Protein AF-0000000080886662 (afdb_homodimer)

Sequence (832 aa):
MSLRLRLSKASSRVREAFLQALYCAVRSNPASTLIPTGPFESRGVAELAFAAQYEDPASRSIADNLVYLQTLIFLILEADNRGPAAIKGQFGPPRALWLGAAIGLAYNLRLHHGNAGARPSEGDHDDSDEKLGRRAWWTLVVLDRWNAVSTSSPLHIPDSSVVLLQEDQALLGTAAYHITRLSMILGHLAESLTSSDQAASTHAGGAYVSRLLRGELERFRESVDSVLNSLNLVHIAYWHVKLLFLRLNDATEPGQLIGPVTHIATILNSVQTPVTPLSYHFVALAILTLVDLLDYGETRIDAEKGIMLIAEALEARRGVSSREDSAGWDRTIKDFISRRTGQARTNSGATTAAGKHPLPHGNLAHLAELAVGESAGGPGASGMSSEARYPVIDTQKLQNFNETDAAVNLCRVVDKMSLRLRLSKASSRVREAFLQALYCAVRSNPASTLIPTGPFESRGVAELAFAAQYEDPASRSIADNLVYLQTLIFLILEADNRGPAAIKGQFGPPRALWLGAAIGLAYNLRLHHGNAGARPSEGDHDDSDEKLGRRAWWTLVVLDRWNAVSTSSPLHIPDSSVVLLQEDQALLGTAAYHITRLSMILGHLAESLTSSDQAASTHAGGAYVSRLLRGELERFRESVDSVLNSLNLVHIAYWHVKLLFLRLNDATEPGQLIGPVTHIATILNSVQTPVTPLSYHFVALAILTLVDLLDYGETRIDAEKGIMLIAEALEARRGVSSREDSAGWDRTIKDFISRRTGQARTNSGATTAAGKHPLPHGNLAHLAELAVGESAGGPGASGMSSEARYPVIDTQKLQNFNETDAAVNLCRVVDK

Secondary structure (DSSP, 8-state):
--HHHHHHHS-HHHHHHHHHHHHHHHHHSTT--SPPPPTTHHHHHHHHHHHHHTS-GGG--HHHHHHHHHHHHHHHHHHHHH-HHHHTTTTSS-HHHHHHHHHHHHHHTTGGGTTSSS---TT--TT-HHHHHHHHHHHHHHHHHHHHHHHT---SS-GGG----THHHHHH-HHHHHHHHHHHHHHHHHHHHH---HHHHSHHHHHHHHHHHHHHHHHHHHHHTTTTTT-HHHHHHHHHHHHHHHHH-TT--HHHHHHHHHHHHHHHT-TTS---TTHHHHHHHHHHHHHHHTTSTTTHHHHHHHHHHHHHHHHHH--TT----TTSHHHHHHHHHHHHHHHHHHHTSS-------------HHHHHHHHHSS--------------------TTGGGGGSSS-HHHHHHHHHH-/--HHHHHHHS-HHHHHHHHHHHHHHHHHSTT--SPPPPTTHHHHHHHHHHHHHTS-GGG--HHHHHHHHHHHHHHHHHHHHH-HHHHTTSSSS-HHHHHHHHHHHHHHTTGGGTTSSS---TT--TT-HHHHHHHHHHHHHHHHHHHHHHHT---SS-GGG----THHHHHH-HHHHHHHHHHHHHHHHHHHHH---HHHHSHHHHHHHHHHHHHHHHHHHHHHTTTTTT-HHHHHHHHHHHHHHHHH-TT--HHHHHHHHHHHHHHHT-TTS---TTHHHHHHHHHHHHHHHTTSTTTHHHHHHHHHHHHHHHHHH--TT----TTSHHHHHHHHHHHHHHHHHHHTSS-------------HHHHHHHHT-S--------------------TTGGGGGSSS-HHHHHHHHHH-

Foldseek 3Di:
DPPVVLLVLEDPLLSVLLVQLQVQLLQLAQLHQDAHDDLQSCVVSVVSLVVSVPPDPVPCDLSSLLSSLNSLLSVLSNLLSFALCSCPQVNHDHSVVSLLVSVVSLVVSVLLVQVVPPPCPPVNALADSNLLSVLSVLSSLLSQLLVLQQQLHAGPDDLVSHDDDPVVCVLLPPLSSLSSLLSSLSNLVSCLSNPPPVCSVDPVNVVVSLVVSVVSLVVSCVVCVVCLVVRLSSVLSSLLSVLLSLLPDQPHDLVVNLVSLLSNLVSLLDPPDDRASCNLVSLLSSLLSLLLSCLPPVCNVSSVVSVVSSVNSVVVSRHPNVPPPVQGSVNLSVVVNCVSVVVCVVCVVPPPDSDPDRSPSDRSVNSSDVSPDDPPDDDPPPDPDDDPDPPPPPPVCVVVVQDDRRVVSSVVSSRD/DDPVVLLVPEDPLLSVLLVQLQVQLLQLAQLHQDAHDDLQSCVVSVVSLVVSCPPDPVPCDLSSLLSSLNSLLSVLNNLLSFALCSCVQVNHDHSVVSLLVSVVSLVVSVLLVQVVPPPCPPVNPLADSNLLSVLSVLSSLLSQLLVLQQQLHAGPDDLVSDDDDPVVCVLLPPLSSLSSLLSSLSNLVSCLSNPPPVCSVDPVNVVVSLVVSVVSLVVSCVVCVVCLVVRLNSVLSSLLSVLLSLLPDQPHDLVVNLVSLQSNLVSLLDPPDDRASCNLVSLLSSLLSLLLSCLPPVCNVSSVVSVVSSVNSVVVSRHPNVPDPPQGSVNLSVQVNCVSVVVCVVCVVPPPDSPPDRSPSDRSVNSSDSSPDDPPDDDPPPDPDDDPDPPPPPPVVVVVVQDDRRVVSSVVSSVD

Structure (mmCIF, N/CA/C/O backbone):
data_AF-0000000080886662-model_v1
#
loop_
_entity.id
_entity.type
_entity.pdbx_description
1 polymer 'Glucose-responsive transcription factor'
#
loop_
_atom_site.group_PDB
_atom_site.id
_atom_site.type_symbol
_atom_site.label_atom_id
_atom_site.label_alt_id
_atom_site.label_comp_id
_atom_site.label_asym_id
_atom_site.label_entity_id
_atom_site.label_seq_id
_atom_site.pdbx_PDB_ins_code
_atom_site.Cartn_x
_atom_site.Cartn_y
_atom_site.Cartn_z
_atom_site.occupancy
_atom_site.B_iso_or_equiv
_atom_site.auth_seq_id
_atom_site.auth_comp_id
_atom_site.auth_asym_id
_atom_site.auth_atom_id
_atom_site.pdbx_PDB_model_num
ATOM 1 N N . MET A 1 1 ? -27.516 -0.696 12.5 1 42.09 1 MET A N 1
ATOM 2 C CA . MET A 1 1 ? -26.938 -1.447 13.617 1 42.09 1 MET A CA 1
ATOM 3 C C . MET A 1 1 ? -25.828 -0.656 14.289 1 42.09 1 MET A C 1
ATOM 5 O O . MET A 1 1 ? -24.969 -0.079 13.617 1 42.09 1 MET A O 1
ATOM 9 N N . SER A 1 2 ? -25.969 -0.266 15.516 1 56 2 SER A N 1
ATOM 10 C CA . SER A 1 2 ? -25.109 0.527 16.391 1 56 2 SER A CA 1
ATOM 11 C C . SER A 1 2 ? -23.719 -0.099 16.531 1 56 2 SER A C 1
ATOM 13 O O . SER A 1 2 ? -23.547 -1.291 16.266 1 56 2 SER A O 1
ATOM 15 N N . LEU A 1 3 ? -22.672 0.662 16.469 1 61.28 3 LEU A N 1
ATOM 16 C CA . LEU A 1 3 ? -21.312 0.214 16.781 1 61.28 3 LEU A CA 1
ATOM 17 C C . LEU A 1 3 ? -21.344 -0.86 17.875 1 61.28 3 LEU A C 1
ATOM 19 O O . LEU A 1 3 ? -20.609 -1.849 17.781 1 61.28 3 LEU A O 1
ATOM 23 N N . ARG A 1 4 ? -22.344 -0.716 18.672 1 60.12 4 ARG A N 1
ATOM 24 C CA . ARG A 1 4 ? -22.438 -1.641 19.797 1 60.12 4 ARG A CA 1
ATOM 25 C C . ARG A 1 4 ? -22.859 -3.029 19.328 1 60.12 4 ARG A C 1
ATOM 27 O O . ARG A 1 4 ? -22.328 -4.035 19.797 1 60.12 4 ARG A O 1
ATOM 34 N N . LEU A 1 5 ? -23.75 -2.971 18.5 1 63.56 5 LEU A N 1
ATOM 35 C CA . LEU A 1 5 ? -24.234 -4.254 18.016 1 63.56 5 LEU A CA 1
ATOM 36 C C . LEU A 1 5 ? -23.172 -4.969 17.203 1 63.56 5 LEU A C 1
ATOM 38 O O . LEU A 1 5 ? -23 -6.184 17.312 1 63.56 5 LEU A O 1
ATOM 42 N N . ARG A 1 6 ? -22.469 -4.227 16.578 1 68.94 6 ARG A N 1
ATOM 43 C CA . ARG A 1 6 ? -21.406 -4.805 15.75 1 68.94 6 ARG A CA 1
ATOM 44 C C . ARG A 1 6 ? -20.281 -5.375 16.609 1 68.94 6 ARG A C 1
ATOM 46 O O . ARG A 1 6 ? -19.766 -6.453 16.328 1 68.94 6 ARG A O 1
ATOM 53 N N . LEU A 1 7 ? -20 -4.668 17.625 1 73.81 7 LEU A N 1
ATOM 54 C CA . LEU A 1 7 ? -18.922 -5.098 18.516 1 73.81 7 LEU A CA 1
ATOM 55 C C . LEU A 1 7 ? -19.344 -6.328 19.312 1 73.81 7 LEU A C 1
ATOM 57 O O . LEU A 1 7 ? -18.5 -7.141 19.688 1 73.81 7 LEU A O 1
ATOM 61 N N . SER A 1 8 ? -20.672 -6.387 19.469 1 71.19 8 SER A N 1
ATOM 62 C CA . SER A 1 8 ? -21.156 -7.543 20.203 1 71.19 8 SER A CA 1
ATOM 63 C C . SER A 1 8 ? -21.031 -8.82 19.391 1 71.19 8 SER A C 1
ATOM 65 O O . SER A 1 8 ? -20.922 -9.914 19.938 1 71.19 8 SER A O 1
ATOM 67 N N . LYS A 1 9 ? -21.016 -8.641 18.078 1 71.5 9 LYS A N 1
ATOM 68 C CA . LYS A 1 9 ? -20.938 -9.805 17.203 1 71.5 9 LYS A CA 1
ATOM 69 C C . LYS A 1 9 ? -19.5 -10.164 16.891 1 71.5 9 LYS A C 1
ATOM 71 O O . LYS A 1 9 ? -19.219 -11.258 16.391 1 71.5 9 LYS A O 1
ATOM 76 N N . ALA A 1 10 ? -18.688 -9.266 17.25 1 76.12 10 ALA A N 1
ATOM 77 C CA . ALA A 1 10 ? -17.281 -9.484 16.938 1 76.12 10 ALA A CA 1
ATOM 78 C C . ALA A 1 10 ? -16.609 -10.375 17.984 1 76.12 10 ALA A C 1
ATOM 80 O O . ALA A 1 10 ? -17.094 -10.469 19.125 1 76.12 10 ALA A O 1
ATOM 81 N N . SER A 1 11 ? -15.633 -11.109 17.625 1 77.31 11 SER A N 1
ATOM 82 C CA . SER A 1 11 ? -14.852 -11.906 18.562 1 77.31 11 SER A CA 1
ATOM 83 C C . SER A 1 11 ? -14.273 -11.039 19.672 1 77.31 11 SER A C 1
ATOM 85 O O . SER A 1 11 ? -14.047 -9.844 19.484 1 77.31 11 SER A O 1
ATOM 87 N N . SER A 1 12 ? -14.141 -11.57 20.844 1 78 12 SER A N 1
ATOM 88 C CA . SER A 1 12 ? -13.727 -10.844 22.031 1 78 12 SER A CA 1
ATOM 89 C C . SER A 1 12 ? -12.383 -10.141 21.812 1 78 12 SER A C 1
ATOM 91 O O . SER A 1 12 ? -12.211 -8.992 22.203 1 78 12 SER A O 1
ATOM 93 N N . ARG A 1 13 ? -11.469 -10.836 21.188 1 78.56 13 ARG A N 1
ATOM 94 C CA . ARG A 1 13 ? -10.148 -10.242 21 1 78.56 13 ARG A CA 1
ATOM 95 C C . ARG A 1 13 ? -10.203 -9.078 20.016 1 78.56 13 ARG A C 1
ATOM 97 O O . ARG A 1 13 ? -9.547 -8.055 20.219 1 78.56 13 ARG A O 1
ATOM 104 N N . VAL A 1 14 ? -11.023 -9.25 19.031 1 81.19 14 VAL A N 1
ATOM 105 C CA . VAL A 1 14 ? -11.164 -8.188 18.031 1 81.19 14 VAL A CA 1
ATOM 106 C C . VAL A 1 14 ? -11.836 -6.977 18.656 1 81.19 14 VAL A C 1
ATOM 108 O O . VAL A 1 14 ? -11.422 -5.836 18.422 1 81.19 14 VAL A O 1
ATOM 111 N N . ARG A 1 15 ? -12.773 -7.273 19.469 1 82.88 15 ARG A N 1
ATOM 112 C CA . ARG A 1 15 ? -13.492 -6.203 20.156 1 82.88 15 ARG A CA 1
ATOM 113 C C . ARG A 1 15 ? -12.562 -5.441 21.109 1 82.88 15 ARG A C 1
ATOM 115 O O . ARG A 1 15 ? -12.594 -4.211 21.156 1 82.88 15 ARG A O 1
ATOM 122 N N . GLU A 1 16 ? -11.789 -6.172 21.781 1 83.75 16 GLU A N 1
ATOM 123 C CA . GLU A 1 16 ? -10.867 -5.547 22.734 1 83.75 16 GLU A CA 1
ATOM 124 C C . GLU A 1 16 ? -9.82 -4.711 22 1 83.75 16 GLU A C 1
ATOM 126 O O . GLU A 1 16 ? -9.492 -3.605 22.438 1 83.75 16 GLU A O 1
ATOM 131 N N . ALA A 1 17 ? -9.32 -5.27 20.969 1 84.12 17 ALA A N 1
ATOM 132 C CA . ALA A 1 17 ? -8.328 -4.527 20.188 1 84.12 17 ALA A CA 1
ATOM 133 C C . ALA A 1 17 ? -8.922 -3.23 19.656 1 84.12 17 ALA A C 1
ATOM 135 O O . ALA A 1 17 ? -8.273 -2.182 19.688 1 84.12 17 ALA A O 1
ATOM 136 N N . PHE A 1 18 ? -10.125 -3.344 19.219 1 86.5 18 PHE A N 1
ATOM 137 C CA . PHE A 1 18 ? -10.82 -2.184 18.672 1 86.5 18 PHE A CA 1
ATOM 138 C C . PHE A 1 18 ? -11.008 -1.107 19.734 1 86.5 18 PHE A C 1
ATOM 140 O O . PHE A 1 18 ? -10.703 0.064 19.484 1 86.5 18 PHE A O 1
ATOM 147 N N . LEU A 1 19 ? -11.469 -1.508 20.812 1 84 19 LEU A N 1
ATOM 148 C CA . LEU A 1 19 ? -11.758 -0.556 21.875 1 84 19 LEU A CA 1
ATOM 149 C C . LEU A 1 19 ? -10.484 0.1 22.375 1 84 19 LEU A C 1
ATOM 151 O O . LEU A 1 19 ? -10.445 1.311 22.609 1 84 19 LEU A O 1
ATOM 155 N N . GLN A 1 20 ? -9.477 -0.638 22.5 1 84.19 20 GLN A N 1
ATOM 156 C CA . GLN A 1 20 ? -8.211 -0.079 22.953 1 84.19 20 GLN A CA 1
ATOM 157 C C . GLN A 1 20 ? -7.617 0.872 21.922 1 84.19 20 GLN A C 1
ATOM 159 O O . GLN A 1 20 ? -7.035 1.899 22.266 1 84.19 20 GLN A O 1
ATOM 164 N N . ALA A 1 21 ? -7.758 0.47 20.688 1 86 21 ALA A N 1
ATOM 165 C CA . ALA A 1 21 ? -7.266 1.351 19.625 1 86 21 ALA A CA 1
ATOM 166 C C . ALA A 1 21 ? -8.039 2.666 19.609 1 86 21 ALA A C 1
ATOM 168 O O . ALA A 1 21 ? -7.449 3.738 19.453 1 86 21 ALA A O 1
ATOM 169 N N . LEU A 1 22 ? -9.305 2.508 19.75 1 83.75 22 LEU A N 1
ATOM 170 C CA . LEU A 1 22 ? -10.148 3.695 19.812 1 83.75 22 LEU A CA 1
ATOM 171 C C . LEU A 1 22 ? -9.758 4.582 20.984 1 83.75 22 LEU A C 1
ATOM 173 O O . LEU A 1 22 ? -9.641 5.801 20.828 1 83.75 22 LEU A O 1
ATOM 177 N N . TYR A 1 23 ? -9.523 3.949 22.047 1 81.38 23 TYR A N 1
ATOM 178 C CA . TYR A 1 23 ? -9.133 4.684 23.234 1 81.38 23 TYR A CA 1
ATOM 179 C C . TYR A 1 23 ? -7.805 5.398 23.031 1 81.38 23 TYR A C 1
ATOM 181 O O . TYR A 1 23 ? -7.664 6.57 23.391 1 81.38 23 TYR A O 1
ATOM 189 N N . CYS A 1 24 ? -6.875 4.75 22.484 1 81.38 24 CYS A N 1
ATOM 190 C CA . CYS A 1 24 ? -5.566 5.348 22.234 1 81.38 24 CYS A CA 1
ATOM 191 C C . CYS A 1 24 ? -5.668 6.504 21.25 1 81.38 24 CYS A C 1
ATOM 193 O O . CYS A 1 24 ? -5.02 7.535 21.422 1 81.38 24 CYS A O 1
ATOM 195 N N . ALA A 1 25 ? -6.465 6.32 20.266 1 81.75 25 ALA A N 1
ATOM 196 C CA . ALA A 1 25 ? -6.613 7.355 19.25 1 81.75 25 ALA A CA 1
ATOM 197 C C . ALA A 1 25 ? -7.281 8.602 19.828 1 81.75 25 ALA A C 1
ATOM 199 O O . ALA A 1 25 ? -6.863 9.727 19.531 1 81.75 25 ALA A O 1
ATOM 200 N N . VAL A 1 26 ? -8.25 8.383 20.641 1 78 26 VAL A N 1
ATOM 201 C CA . VAL A 1 26 ? -8.984 9.5 21.234 1 78 26 VAL A CA 1
ATOM 202 C C . VAL A 1 26 ? -8.109 10.219 22.25 1 78 26 VAL A C 1
ATOM 204 O O . VAL A 1 26 ? -8.031 11.453 22.25 1 78 26 VAL A O 1
ATOM 207 N N . ARG A 1 27 ? -7.398 9.469 22.984 1 77.12 27 ARG A N 1
ATOM 208 C CA . ARG A 1 27 ? -6.602 10.055 24.062 1 77.12 27 ARG A CA 1
ATOM 209 C C . ARG A 1 27 ? -5.336 10.703 23.516 1 77.12 27 ARG A C 1
ATOM 211 O O . ARG A 1 27 ? -4.742 11.57 24.156 1 77.12 27 ARG A O 1
ATOM 218 N N . SER A 1 28 ? -4.891 10.258 22.422 1 77.88 28 SER A N 1
ATOM 219 C CA . SER A 1 28 ? -3.707 10.859 21.828 1 77.88 28 SER A CA 1
ATOM 220 C C . SER A 1 28 ? -4.062 12.125 21.047 1 77.88 28 SER A C 1
ATOM 222 O O . SER A 1 28 ? -3.18 12.883 20.656 1 77.88 28 SER A O 1
ATOM 224 N N . ASN A 1 29 ? -5.352 12.328 20.859 1 73.38 29 ASN A N 1
ATOM 225 C CA . ASN A 1 29 ? -5.793 13.547 20.188 1 73.38 29 ASN A CA 1
ATOM 226 C C . ASN A 1 29 ? -5.555 14.781 21.047 1 73.38 29 ASN A C 1
ATOM 228 O O . ASN A 1 29 ? -5.973 14.828 22.203 1 73.38 29 ASN A O 1
ATOM 232 N N . PRO A 1 30 ? -4.914 15.719 20.578 1 68.69 30 PRO A N 1
ATOM 233 C CA . PRO A 1 30 ? -4.602 16.922 21.359 1 68.69 30 PRO A CA 1
ATOM 234 C C . PRO A 1 30 ? -5.855 17.641 21.844 1 68.69 30 PRO A C 1
ATOM 236 O O . PRO A 1 30 ? -5.801 18.391 22.828 1 68.69 30 PRO A O 1
ATOM 239 N N . ALA A 1 31 ? -6.926 17.484 21.094 1 66.12 31 ALA A N 1
ATOM 240 C CA . ALA A 1 31 ? -8.164 18.156 21.469 1 66.12 31 ALA A CA 1
ATOM 241 C C . ALA A 1 31 ? -8.875 17.422 22.594 1 66.12 31 ALA A C 1
ATOM 243 O O . ALA A 1 31 ? -9.844 17.922 23.156 1 66.12 31 ALA A O 1
ATOM 244 N N . SER A 1 32 ? -8.234 16.297 22.844 1 71.81 32 SER A N 1
ATOM 245 C CA . SER A 1 32 ? -8.898 15.5 23.859 1 71.81 32 SER A CA 1
ATOM 246 C C . SER A 1 32 ? -8.648 16.062 25.25 1 71.81 32 SER A C 1
ATOM 248 O O . SER A 1 32 ? -7.559 16.562 25.547 1 71.81 32 SER A O 1
ATOM 250 N N . THR A 1 33 ? -9.672 16.047 26.016 1 68.38 33 THR A N 1
ATOM 251 C CA . THR A 1 33 ? -9.578 16.484 27.406 1 68.38 33 THR A CA 1
ATOM 252 C C . THR A 1 33 ? -9.211 15.328 28.328 1 68.38 33 THR A C 1
ATOM 254 O O . THR A 1 33 ? -9.016 15.516 29.531 1 68.38 33 THR A O 1
ATOM 257 N N . LEU A 1 34 ? -9.039 14.219 27.719 1 70.25 34 LEU A N 1
ATOM 258 C CA . LEU A 1 34 ? -8.711 13.031 28.516 1 70.25 34 LEU A CA 1
ATOM 259 C C . LEU A 1 34 ? -7.207 12.93 28.734 1 70.25 34 LEU A C 1
ATOM 261 O O . LEU A 1 34 ? -6.422 13.539 28 1 70.25 34 LEU A O 1
ATOM 265 N N . ILE A 1 35 ? -6.809 12.211 29.781 1 69.56 35 ILE A N 1
ATOM 266 C CA . ILE A 1 35 ? -5.395 12.023 30.078 1 69.56 35 ILE A CA 1
ATOM 267 C C . ILE A 1 35 ? -4.703 11.289 28.938 1 69.56 35 ILE A C 1
ATOM 269 O O . ILE A 1 35 ? -5.16 10.227 28.516 1 69.56 35 ILE A O 1
ATOM 273 N N . PRO A 1 36 ? -3.725 11.906 28.453 1 71.75 36 PRO A N 1
ATOM 274 C CA . PRO A 1 36 ? -3.033 11.266 27.328 1 71.75 36 PRO A CA 1
ATOM 275 C C . PRO A 1 36 ? -2.359 9.953 27.719 1 71.75 36 PRO A C 1
ATOM 277 O O . PRO A 1 36 ? -1.962 9.781 28.875 1 71.75 36 PRO A O 1
ATOM 280 N N . THR A 1 37 ? -2.389 9.031 26.859 1 71.81 37 THR A N 1
ATOM 281 C CA . THR A 1 37 ? -1.709 7.754 27.062 1 71.81 37 THR A CA 1
ATOM 282 C C . THR A 1 37 ? -0.231 7.867 26.688 1 71.81 37 THR A C 1
ATOM 284 O O . THR A 1 37 ? 0.166 8.773 25.969 1 71.81 37 THR A O 1
ATOM 287 N N . GLY A 1 38 ? 0.606 7.008 27.328 1 71.44 38 GLY A N 1
ATOM 288 C CA . GLY A 1 38 ? 2.018 6.969 26.984 1 71.44 38 GLY A CA 1
ATOM 289 C C . GLY A 1 38 ? 2.271 6.516 25.562 1 71.44 38 GLY A C 1
ATOM 290 O O . GLY A 1 38 ? 1.379 5.969 24.906 1 71.44 38 GLY A O 1
ATOM 291 N N . PRO A 1 39 ? 3.418 6.828 25.141 1 66.19 39 PRO A N 1
ATOM 292 C CA . PRO A 1 39 ? 3.74 6.543 23.734 1 66.19 39 PRO A CA 1
ATOM 293 C C . PRO A 1 39 ? 3.736 5.051 23.422 1 66.19 39 PRO A C 1
ATOM 295 O O . PRO A 1 39 ? 3.566 4.66 22.266 1 66.19 39 PRO A O 1
ATOM 298 N N . PHE A 1 40 ? 3.793 4.223 24.453 1 68 40 PHE A N 1
ATOM 299 C CA . PHE A 1 40 ? 3.938 2.799 24.172 1 68 40 PHE A CA 1
ATOM 300 C C . PHE A 1 40 ? 2.627 2.062 24.422 1 68 40 PHE A C 1
ATOM 302 O O . PHE A 1 40 ? 2.557 0.841 24.266 1 68 40 PHE A O 1
ATOM 309 N N . GLU A 1 41 ? 1.625 2.904 24.703 1 73.25 41 GLU A N 1
ATOM 310 C CA . GLU A 1 41 ? 0.341 2.264 24.969 1 73.25 41 GLU A CA 1
ATOM 311 C C . GLU A 1 41 ? -0.2 1.567 23.734 1 73.25 41 GLU A C 1
ATOM 313 O O . GLU A 1 41 ? -0.973 0.612 23.828 1 73.25 41 GLU A O 1
ATOM 318 N N . SER A 1 42 ? 0.242 2.062 22.641 1 76.31 42 SER A N 1
ATOM 319 C CA . SER A 1 42 ? -0.228 1.47 21.391 1 76.31 42 SER A CA 1
ATOM 320 C C . SER A 1 42 ? 0.347 0.071 21.188 1 76.31 42 SER A C 1
ATOM 322 O O . SER A 1 42 ? -0.147 -0.697 20.359 1 76.31 42 SER A O 1
ATOM 324 N N . ARG A 1 43 ? 1.337 -0.263 21.953 1 78.69 43 ARG A N 1
ATOM 325 C CA . ARG A 1 43 ? 1.937 -1.59 21.859 1 78.69 43 ARG A CA 1
ATOM 326 C C . ARG A 1 43 ? 0.918 -2.676 22.188 1 78.69 43 ARG A C 1
ATOM 328 O O . ARG A 1 43 ? 0.78 -3.65 21.438 1 78.69 43 ARG A O 1
ATOM 335 N N . GLY A 1 44 ? 0.28 -2.461 23.297 1 77.12 44 GLY A N 1
ATOM 336 C CA . GLY A 1 44 ? -0.725 -3.434 23.688 1 77.12 44 GLY A CA 1
ATOM 337 C C . GLY A 1 44 ? -1.832 -3.598 22.656 1 77.12 44 GLY A C 1
ATOM 338 O O . GLY A 1 44 ? -2.301 -4.711 22.422 1 77.12 44 GLY A O 1
ATOM 339 N N . VAL A 1 45 ? -2.189 -2.535 22.094 1 80.12 45 VAL A N 1
ATOM 340 C CA . VAL A 1 45 ? -3.248 -2.553 21.094 1 80.12 45 VAL A CA 1
ATOM 341 C C . VAL A 1 45 ? -2.783 -3.336 19.859 1 80.12 45 VAL A C 1
ATOM 343 O O . VAL A 1 45 ? -3.521 -4.172 19.344 1 80.12 45 VAL A O 1
ATOM 346 N N . ALA A 1 46 ? -1.588 -3.012 19.406 1 80.06 46 ALA A N 1
ATOM 347 C CA . ALA A 1 46 ? -1.03 -3.676 18.234 1 80.06 46 ALA A CA 1
ATOM 348 C C . ALA A 1 46 ? -0.915 -5.18 18.453 1 80.06 46 ALA A C 1
ATOM 350 O O . ALA A 1 46 ? -1.254 -5.973 17.578 1 80.06 46 ALA A O 1
ATOM 351 N N . GLU A 1 47 ? -0.499 -5.516 19.609 1 79.81 47 GLU A N 1
ATOM 352 C CA . GLU A 1 47 ? -0.361 -6.93 19.938 1 79.81 47 GLU A CA 1
ATOM 353 C C . GLU A 1 47 ? -1.716 -7.633 19.938 1 79.81 47 GLU A C 1
ATOM 355 O O . GLU A 1 47 ? -1.847 -8.734 19.406 1 79.81 47 GLU A O 1
ATOM 360 N N . LEU A 1 48 ? -2.641 -6.992 20.484 1 78.19 48 LEU A N 1
ATOM 361 C CA . LEU A 1 48 ? -3.986 -7.559 20.531 1 78.19 48 LEU A CA 1
ATOM 362 C C . LEU A 1 48 ? -4.562 -7.68 19.125 1 78.19 48 LEU A C 1
ATOM 364 O O . LEU A 1 48 ? -5.223 -8.672 18.797 1 78.19 48 LEU A O 1
ATOM 368 N N . ALA A 1 49 ? -4.352 -6.66 18.391 1 78.12 49 ALA A N 1
ATOM 369 C CA . ALA A 1 49 ? -4.879 -6.648 17.031 1 78.12 49 ALA A CA 1
ATOM 370 C C . ALA A 1 49 ? -4.305 -7.793 16.203 1 78.12 49 ALA A C 1
ATOM 372 O O . ALA A 1 49 ? -5.039 -8.492 15.508 1 78.12 49 ALA A O 1
ATOM 373 N N . PHE A 1 50 ? -3.072 -8.008 16.312 1 76.69 50 PHE A N 1
ATOM 374 C CA . PHE A 1 50 ? -2.443 -9.055 15.508 1 76.69 50 PHE A CA 1
ATOM 375 C C . PHE A 1 50 ? -2.795 -10.43 16.047 1 76.69 50 PHE A C 1
ATOM 377 O O . PHE A 1 50 ? -2.99 -11.375 15.289 1 76.69 50 PHE A O 1
ATOM 384 N N . ALA A 1 51 ? -2.871 -10.516 17.344 1 75.06 51 ALA A N 1
ATOM 385 C CA . ALA A 1 51 ? -3.289 -11.773 17.938 1 75.06 51 ALA A CA 1
ATOM 386 C C . ALA A 1 51 ? -4.695 -12.164 17.484 1 75.06 51 ALA A C 1
ATOM 388 O O . ALA A 1 51 ? -4.984 -13.336 17.266 1 75.06 51 ALA A O 1
ATOM 389 N N . ALA A 1 52 ? -5.48 -11.18 17.344 1 75.31 52 ALA A N 1
ATOM 390 C CA . ALA A 1 52 ? -6.867 -11.406 16.938 1 75.31 52 ALA A CA 1
ATOM 391 C C . ALA A 1 52 ? -6.945 -11.977 15.531 1 75.31 52 ALA A C 1
ATOM 393 O O . ALA A 1 52 ? -7.879 -12.719 15.203 1 75.31 52 ALA A O 1
ATOM 394 N N . GLN A 1 53 ? -5.988 -11.695 14.742 1 74.69 53 GLN A N 1
ATOM 395 C CA . GLN A 1 53 ? -6.008 -12.164 13.359 1 74.69 53 GLN A CA 1
ATOM 396 C C . GLN A 1 53 ? -5.711 -13.656 13.281 1 74.69 53 GLN A C 1
ATOM 398 O O . GLN A 1 53 ? -5.988 -14.297 12.258 1 74.69 53 GLN A O 1
ATOM 403 N N . TYR A 1 54 ? -5.039 -14.18 14.25 1 74.5 54 TYR A N 1
ATOM 404 C CA . TYR A 1 54 ? -4.68 -15.594 14.227 1 74.5 54 TYR A CA 1
ATOM 405 C C . TYR A 1 54 ? -5.734 -16.438 14.945 1 74.5 54 TYR A C 1
ATOM 407 O O . TYR A 1 54 ? -5.602 -17.656 15.047 1 74.5 54 TYR A O 1
ATOM 415 N N . GLU A 1 55 ? -6.668 -15.727 15.422 1 69.75 55 GLU A N 1
ATOM 416 C CA . GLU A 1 55 ? -7.754 -16.5 16.016 1 69.75 55 GLU A CA 1
ATOM 417 C C . GLU A 1 55 ? -8.523 -17.266 14.953 1 69.75 55 GLU A C 1
ATOM 419 O O . GLU A 1 55 ? -8.398 -17 13.758 1 69.75 55 GLU A O 1
ATOM 424 N N . ASP A 1 56 ? -9.266 -18.234 15.211 1 57.59 56 ASP A N 1
ATOM 425 C CA . ASP A 1 56 ? -9.93 -19.234 14.367 1 57.59 56 ASP A CA 1
ATOM 426 C C . ASP A 1 56 ? -10.562 -18.578 13.141 1 57.59 56 ASP A C 1
ATOM 428 O O . ASP A 1 56 ? -11.484 -17.766 13.266 1 57.59 56 ASP A O 1
ATOM 432 N N . PRO A 1 57 ? -9.828 -18.703 11.914 1 54.41 57 PRO A N 1
ATOM 433 C CA . PRO A 1 57 ? -10.125 -18.156 10.586 1 54.41 57 PRO A CA 1
ATOM 434 C C . PRO A 1 57 ? -11.562 -18.422 10.148 1 54.41 57 PRO A C 1
ATOM 436 O O . PRO A 1 57 ? -12.141 -17.625 9.406 1 54.41 57 PRO A O 1
ATOM 439 N N . ALA A 1 58 ? -12.07 -19.797 10.406 1 49.56 58 ALA A N 1
ATOM 440 C CA . ALA A 1 58 ? -13.414 -20.125 9.953 1 49.56 58 ALA A CA 1
ATOM 441 C C . ALA A 1 58 ? -14.414 -19.031 10.312 1 49.56 58 ALA A C 1
ATOM 443 O O . ALA A 1 58 ? -15.445 -18.891 9.656 1 49.56 58 ALA A O 1
ATOM 444 N N . SER A 1 59 ? -14.07 -18.297 11.312 1 51.25 59 SER A N 1
ATOM 445 C CA . SER A 1 59 ? -15.086 -17.422 11.914 1 51.25 59 SER A CA 1
ATOM 446 C C . SER A 1 59 ? -14.906 -15.984 11.461 1 51.25 59 SER A C 1
ATOM 448 O O . SER A 1 59 ? -15.727 -15.117 11.789 1 51.25 59 SER A O 1
ATOM 450 N N . ARG A 1 60 ? -13.875 -15.789 10.547 1 65.75 60 ARG A N 1
ATOM 451 C CA . ARG A 1 60 ? -13.758 -14.336 10.406 1 65.75 60 ARG A CA 1
ATOM 452 C C . ARG A 1 60 ? -14.688 -13.82 9.312 1 65.75 60 ARG A C 1
ATOM 454 O O . ARG A 1 60 ? -14.406 -13.969 8.125 1 65.75 60 ARG A O 1
ATOM 461 N N . SER A 1 61 ? -15.828 -13.406 9.852 1 74.19 61 SER A N 1
ATOM 462 C CA . SER A 1 61 ? -16.844 -12.781 9.008 1 74.19 61 SER A CA 1
ATOM 463 C C . SER A 1 61 ? -16.344 -11.461 8.43 1 74.19 61 SER A C 1
ATOM 465 O O . SER A 1 61 ? -15.336 -10.922 8.875 1 74.19 61 SER A O 1
ATOM 467 N N . ILE A 1 62 ? -16.859 -11.094 7.453 1 78.06 62 ILE A N 1
ATOM 468 C CA . ILE A 1 62 ? -16.562 -9.797 6.848 1 78.06 62 ILE A CA 1
ATOM 469 C C . ILE A 1 62 ? -16.703 -8.695 7.898 1 78.06 62 ILE A C 1
ATOM 471 O O . ILE A 1 62 ? -15.914 -7.742 7.91 1 78.06 62 ILE A O 1
ATOM 475 N N . ALA A 1 63 ? -17.641 -8.891 8.812 1 79.56 63 ALA A N 1
ATOM 476 C CA . ALA A 1 63 ? -17.859 -7.922 9.883 1 79.56 63 ALA A CA 1
ATOM 477 C C . ALA A 1 63 ? -16.641 -7.828 10.805 1 79.56 63 ALA A C 1
ATOM 479 O O . ALA A 1 63 ? -16.234 -6.734 11.188 1 79.56 63 ALA A O 1
ATOM 480 N N . ASP A 1 64 ? -16.031 -8.938 11.078 1 82.25 64 ASP A N 1
ATOM 481 C CA . ASP A 1 64 ? -14.852 -8.953 11.938 1 82.25 64 ASP A CA 1
ATOM 482 C C . ASP A 1 64 ? -13.672 -8.266 11.25 1 82.25 64 ASP A C 1
ATOM 484 O O . ASP A 1 64 ? -12.914 -7.543 11.898 1 82.25 64 ASP A O 1
ATOM 488 N N . ASN A 1 65 ? -13.578 -8.562 10.008 1 85.75 65 ASN A N 1
ATOM 489 C CA . ASN A 1 65 ? -12.477 -7.957 9.258 1 85.75 65 ASN A CA 1
ATOM 490 C C . ASN A 1 65 ? -12.633 -6.441 9.164 1 85.75 65 ASN A C 1
ATOM 492 O O . ASN A 1 65 ? -11.641 -5.711 9.156 1 85.75 65 ASN A O 1
ATOM 496 N N . LEU A 1 66 ? -13.859 -6.008 9.109 1 87 66 LEU A N 1
ATOM 497 C CA . LEU A 1 66 ? -14.102 -4.57 9.07 1 87 66 LEU A CA 1
ATOM 498 C C . LEU A 1 66 ? -13.734 -3.916 10.398 1 87 66 LEU A C 1
ATOM 500 O O . LEU A 1 66 ? -13.18 -2.814 10.422 1 87 66 LEU A O 1
ATOM 504 N N . VAL A 1 67 ? -14.094 -4.621 11.461 1 85.75 67 VAL A N 1
ATOM 505 C CA . VAL A 1 67 ? -13.727 -4.117 12.781 1 85.75 67 VAL A CA 1
ATOM 506 C C . VAL A 1 67 ? -12.203 -4.074 12.914 1 85.75 67 VAL A C 1
ATOM 508 O O . VAL A 1 67 ? -11.648 -3.127 13.469 1 85.75 67 VAL A O 1
ATOM 511 N N . TYR A 1 68 ? -11.562 -5.039 12.383 1 87.75 68 TYR A N 1
ATOM 512 C CA . TYR A 1 68 ? -10.102 -5.062 12.391 1 87.75 68 TYR A CA 1
ATOM 513 C C . TYR A 1 68 ? -9.531 -3.92 11.562 1 87.75 68 TYR A C 1
ATOM 515 O O . TYR A 1 68 ? -8.57 -3.264 11.977 1 87.75 68 TYR A O 1
ATOM 523 N N . LEU A 1 69 ? -10.094 -3.729 10.453 1 91.44 69 LEU A N 1
ATOM 524 C CA . LEU A 1 69 ? -9.664 -2.627 9.602 1 91.44 69 LEU A CA 1
ATOM 525 C C . LEU A 1 69 ? -9.789 -1.294 10.336 1 91.44 69 LEU A C 1
ATOM 527 O O . LEU A 1 69 ? -8.875 -0.464 10.273 1 91.44 69 LEU A O 1
ATOM 531 N N . GLN A 1 70 ? -10.852 -1.126 11 1 89.62 70 GLN A N 1
ATOM 532 C CA . GLN A 1 70 ? -11.055 0.099 11.766 1 89.62 70 GLN A CA 1
ATOM 533 C C . GLN A 1 70 ? -10.016 0.236 12.867 1 89.62 70 GLN A C 1
ATOM 535 O O . GLN A 1 70 ? -9.555 1.342 13.164 1 89.62 70 GLN A O 1
ATOM 540 N N . THR A 1 71 ? -9.68 -0.854 13.43 1 89.44 71 THR A N 1
ATOM 541 C CA . THR A 1 71 ? -8.633 -0.85 14.445 1 89.44 71 THR A CA 1
ATOM 542 C C . THR A 1 71 ? -7.316 -0.345 13.867 1 89.44 71 THR A C 1
ATOM 544 O O . THR A 1 71 ? -6.629 0.467 14.492 1 89.44 71 THR A O 1
ATOM 547 N N . LEU A 1 72 ? -6.969 -0.822 12.672 1 92.12 72 LEU A N 1
ATOM 548 C CA . LEU A 1 72 ? -5.75 -0.359 12.008 1 92.12 72 LEU A CA 1
ATOM 549 C C . LEU A 1 72 ? -5.824 1.136 11.719 1 92.12 72 LEU A C 1
ATOM 551 O O . LEU A 1 72 ? -4.836 1.854 11.891 1 92.12 72 LEU A O 1
ATOM 555 N N . ILE A 1 73 ? -6.973 1.592 11.305 1 92.44 73 ILE A N 1
ATOM 556 C CA . ILE A 1 73 ? -7.164 3.006 11 1 92.44 73 ILE A CA 1
ATOM 557 C C . ILE A 1 73 ? -6.938 3.838 12.266 1 92.44 73 ILE A C 1
ATOM 559 O O . ILE A 1 73 ? -6.293 4.887 12.211 1 92.44 73 ILE A O 1
ATOM 563 N N . PHE A 1 74 ? -7.422 3.336 13.375 1 90 74 PHE A N 1
ATOM 564 C CA . PHE A 1 74 ? -7.223 4.055 14.633 1 90 74 PHE A CA 1
ATOM 565 C C . PHE A 1 74 ? -5.746 4.105 15 1 90 74 PHE A C 1
ATOM 567 O O . PHE A 1 74 ? -5.277 5.098 15.562 1 90 74 PHE A O 1
ATOM 574 N N . LEU A 1 75 ? -5.059 3.088 14.695 1 89.19 75 LEU A N 1
ATOM 575 C CA . LEU A 1 75 ? -3.629 3.072 14.969 1 89.19 75 LEU A CA 1
ATOM 576 C C . LEU A 1 75 ? -2.891 4.078 14.094 1 89.19 75 LEU A C 1
ATOM 578 O O . LEU A 1 75 ? -1.91 4.684 14.523 1 89.19 75 LEU A O 1
ATOM 582 N N . ILE A 1 76 ? -3.316 4.254 12.859 1 91.5 76 ILE A N 1
ATOM 583 C CA . ILE A 1 76 ? -2.758 5.266 11.977 1 91.5 76 ILE A CA 1
ATOM 584 C C . ILE A 1 76 ? -2.977 6.652 12.57 1 91.5 76 ILE A C 1
ATOM 586 O O . ILE A 1 76 ? -2.043 7.457 12.648 1 91.5 76 ILE A O 1
ATOM 590 N N . LEU A 1 77 ? -4.195 6.855 12.984 1 88.25 77 LEU A N 1
ATOM 591 C CA . LEU A 1 77 ? -4.551 8.156 13.539 1 88.25 77 LEU A CA 1
ATOM 592 C C . LEU A 1 77 ? -3.77 8.438 14.82 1 88.25 77 LEU A C 1
ATOM 594 O O . LEU A 1 77 ? -3.334 9.562 15.055 1 88.25 77 LEU A O 1
ATOM 598 N N . GLU A 1 78 ? -3.652 7.43 15.594 1 86.38 78 GLU A N 1
ATOM 599 C CA . GLU A 1 78 ? -2.889 7.586 16.828 1 86.38 78 GLU A CA 1
ATOM 600 C C . GLU A 1 78 ? -1.443 7.98 16.531 1 86.38 78 GLU A C 1
ATOM 602 O O . GLU A 1 78 ? -0.886 8.852 17.203 1 86.38 78 GLU A O 1
ATOM 607 N N . ALA A 1 79 ? -0.815 7.297 15.625 1 86.12 79 ALA A N 1
ATOM 608 C CA . ALA A 1 79 ? 0.557 7.629 15.25 1 86.12 79 ALA A CA 1
ATOM 609 C C . ALA A 1 79 ? 0.658 9.07 14.758 1 86.12 79 ALA A C 1
ATOM 611 O O . ALA A 1 79 ? 1.626 9.773 15.062 1 86.12 79 ALA A O 1
ATOM 612 N N . ASP A 1 80 ? -0.302 9.477 14.047 1 84.25 80 ASP A N 1
ATOM 613 C CA . ASP A 1 80 ? -0.339 10.836 13.523 1 84.25 80 ASP A CA 1
ATOM 614 C C . ASP A 1 80 ? -0.465 11.852 14.656 1 84.25 80 ASP A C 1
ATOM 616 O O . ASP A 1 80 ? 0.181 12.906 14.633 1 84.25 80 ASP A O 1
ATOM 620 N N . ASN A 1 81 ? -1.333 11.508 15.586 1 81.25 81 ASN A N 1
ATOM 621 C CA . ASN A 1 81 ? -1.595 12.406 16.703 1 81.25 81 ASN A CA 1
ATOM 622 C C . ASN A 1 81 ? -0.354 12.602 17.578 1 81.25 81 ASN A C 1
ATOM 624 O O . ASN A 1 81 ? -0.155 13.664 18.156 1 81.25 81 ASN A O 1
ATOM 628 N N . ARG A 1 82 ? 0.43 11.648 17.688 1 80.75 82 ARG A N 1
ATOM 629 C CA . ARG A 1 82 ? 1.552 11.672 18.609 1 80.75 82 ARG A CA 1
ATOM 630 C C . ARG A 1 82 ? 2.709 12.5 18.062 1 80.75 82 ARG A C 1
ATOM 632 O O . ARG A 1 82 ? 3.553 12.977 18.828 1 80.75 82 ARG A O 1
ATOM 639 N N . GLY A 1 83 ? 2.768 12.656 16.797 1 79.06 83 GLY A N 1
ATOM 640 C CA . GLY A 1 83 ? 3.773 13.562 16.266 1 79.06 83 GLY A CA 1
ATOM 641 C C . GLY A 1 83 ? 4.762 12.891 15.344 1 79.06 83 GLY A C 1
ATOM 642 O O . GLY A 1 83 ? 4.609 11.711 15.016 1 79.06 83 GLY A O 1
ATOM 643 N N . PRO A 1 84 ? 5.777 13.617 14.945 1 78.81 84 PRO A N 1
ATOM 644 C CA . PRO A 1 84 ? 6.711 13.141 13.922 1 78.81 84 PRO A CA 1
ATOM 645 C C . PRO A 1 84 ? 7.535 11.945 14.391 1 78.81 84 PRO A C 1
ATOM 647 O O . PRO A 1 84 ? 7.832 11.047 13.594 1 78.81 84 PRO A O 1
ATOM 650 N N . ALA A 1 85 ? 7.895 11.938 15.609 1 79 85 ALA A N 1
ATOM 651 C CA . ALA A 1 85 ? 8.672 10.812 16.125 1 79 85 ALA A CA 1
ATOM 652 C C . ALA A 1 85 ? 7.895 9.508 16 1 79 85 ALA A C 1
ATOM 654 O O . ALA A 1 85 ? 8.445 8.477 15.602 1 79 85 ALA A O 1
ATOM 655 N N . ALA A 1 86 ? 6.633 9.594 16.328 1 81.19 86 ALA A N 1
ATOM 656 C CA . ALA A 1 86 ? 5.773 8.414 16.234 1 81.19 86 ALA A CA 1
ATOM 657 C C . ALA A 1 86 ? 5.52 8.039 14.773 1 81.19 86 ALA A C 1
ATOM 659 O O . ALA A 1 86 ? 5.488 6.855 14.43 1 81.1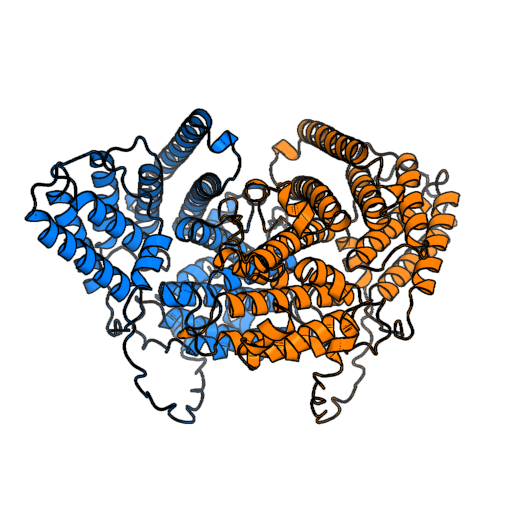9 86 ALA A O 1
ATOM 660 N N . ILE A 1 87 ? 5.375 9.039 13.984 1 82.81 87 ILE A N 1
ATOM 661 C CA . ILE A 1 87 ? 5.129 8.836 12.562 1 82.81 87 ILE A CA 1
ATOM 662 C C . ILE A 1 87 ? 6.301 8.086 11.938 1 82.81 87 ILE A C 1
ATOM 664 O O . ILE A 1 87 ? 6.105 7.207 11.086 1 82.81 87 ILE A O 1
ATOM 668 N N . LYS A 1 88 ? 7.457 8.352 12.445 1 82.88 88 LYS A N 1
ATOM 669 C CA . LYS A 1 88 ? 8.672 7.762 11.883 1 82.88 88 LYS A CA 1
ATOM 670 C C . LYS A 1 88 ? 8.992 6.422 12.531 1 82.88 88 LYS A C 1
ATOM 672 O O . LYS A 1 88 ? 9.945 5.746 12.141 1 82.88 88 LYS A O 1
ATOM 677 N N . GLY A 1 89 ? 8.281 6.121 13.539 1 81.06 89 GLY A N 1
ATOM 678 C CA . GLY A 1 89 ? 8.422 4.785 14.102 1 81.06 89 GLY A CA 1
ATOM 679 C C . GLY A 1 89 ? 9.281 4.75 15.344 1 81.06 89 GLY A C 1
ATOM 680 O O . GLY A 1 89 ? 9.898 3.723 15.656 1 81.06 89 GLY A O 1
ATOM 681 N N . GLN A 1 90 ? 9.406 5.793 16.047 1 78.62 90 GLN A N 1
ATOM 682 C CA . GLN A 1 90 ? 10.234 5.832 17.25 1 78.62 90 GLN A CA 1
ATOM 683 C C . GLN A 1 90 ? 9.562 5.105 18.406 1 78.62 90 GLN A C 1
ATOM 685 O O . GLN A 1 90 ? 10.234 4.652 19.344 1 78.62 90 GLN A O 1
ATOM 690 N N . PHE A 1 91 ? 8.234 5.008 18.406 1 78.5 91 PHE A N 1
ATOM 691 C CA . PHE A 1 91 ? 7.508 4.414 19.516 1 78.5 91 PHE A CA 1
ATOM 692 C C . PHE A 1 91 ? 6.77 3.156 19.078 1 78.5 91 PHE A C 1
ATOM 694 O O . PHE A 1 91 ? 5.863 2.688 19.766 1 78.5 91 PHE A O 1
ATOM 701 N N . GLY A 1 92 ? 7.188 2.604 17.969 1 81.06 92 GLY A N 1
ATOM 702 C CA . GLY A 1 92 ? 6.508 1.464 17.375 1 81.06 92 GLY A CA 1
ATOM 703 C C . GLY A 1 92 ? 6.578 1.451 15.859 1 81.06 92 GLY A C 1
ATOM 704 O O . GLY A 1 92 ? 7.473 2.062 15.273 1 81.06 92 GLY A O 1
ATOM 705 N N . PRO A 1 93 ? 5.68 0.681 15.242 1 86.56 93 PRO A N 1
ATOM 706 C CA . PRO A 1 93 ? 5.668 0.701 13.773 1 86.56 93 PRO A CA 1
ATOM 707 C C . PRO A 1 93 ? 5.34 2.08 13.203 1 86.56 93 PRO A C 1
ATOM 709 O O . PRO A 1 93 ? 4.496 2.795 13.758 1 86.56 93 PRO A O 1
ATOM 712 N N . PRO A 1 94 ? 6.094 2.459 12.227 1 88.62 94 PRO A N 1
ATOM 713 C CA . PRO A 1 94 ? 5.797 3.76 11.617 1 88.62 94 PRO A CA 1
ATOM 714 C C . PRO A 1 94 ? 4.387 3.834 11.039 1 88.62 94 PRO A C 1
ATOM 716 O O . PRO A 1 94 ? 3.797 2.801 10.711 1 88.62 94 PRO A O 1
ATOM 719 N N . ARG A 1 95 ? 3.855 5.008 10.945 1 91.06 95 ARG A N 1
ATOM 720 C CA . ARG A 1 95 ? 2.518 5.25 10.414 1 91.06 95 ARG A CA 1
ATOM 721 C C . ARG A 1 95 ? 2.357 4.625 9.031 1 91.06 95 ARG A C 1
ATOM 723 O O . ARG A 1 95 ? 1.31 4.059 8.719 1 91.06 95 ARG A O 1
ATOM 730 N N . ALA A 1 96 ? 3.43 4.738 8.219 1 93.06 96 ALA A N 1
ATOM 731 C CA . ALA A 1 96 ? 3.393 4.242 6.84 1 93.06 96 ALA A CA 1
ATOM 732 C C . ALA A 1 96 ? 3.131 2.74 6.805 1 93.06 96 ALA A C 1
ATOM 734 O O . ALA A 1 96 ? 2.469 2.24 5.895 1 93.06 96 ALA A O 1
ATOM 735 N N . LEU A 1 97 ? 3.66 2.012 7.742 1 93.12 97 LEU A N 1
ATOM 736 C CA . LEU A 1 97 ? 3.439 0.572 7.824 1 93.12 97 LEU A CA 1
ATOM 737 C C . LEU A 1 97 ? 1.973 0.262 8.102 1 93.12 97 LEU A C 1
ATOM 739 O O . LEU A 1 97 ? 1.375 -0.583 7.434 1 93.12 97 LEU A O 1
ATOM 743 N N . TRP A 1 98 ? 1.376 0.961 9.039 1 93.5 98 TRP A N 1
ATOM 744 C CA . TRP A 1 98 ? -0.033 0.77 9.367 1 93.5 98 TRP A CA 1
ATOM 745 C C . TRP A 1 98 ? -0.921 1.106 8.172 1 93.5 98 TRP A C 1
ATOM 747 O O . TRP A 1 98 ? -1.891 0.398 7.891 1 93.5 98 TRP A O 1
ATOM 757 N N . LEU A 1 99 ? -0.577 2.197 7.594 1 96.5 99 LEU A N 1
ATOM 758 C CA . LEU A 1 99 ? -1.353 2.623 6.438 1 96.5 99 LEU A CA 1
ATOM 759 C C . LEU A 1 99 ? -1.305 1.57 5.332 1 96.5 99 LEU A C 1
ATOM 761 O O . LEU A 1 99 ? -2.342 1.196 4.781 1 96.5 99 LEU A O 1
ATOM 765 N N . GLY A 1 100 ? -0.111 1.101 5.02 1 96.44 100 GLY A N 1
ATOM 766 C CA . GLY A 1 100 ? 0.024 0.043 4.027 1 96.44 100 GLY A CA 1
ATOM 767 C C . GLY A 1 100 ? -0.747 -1.213 4.391 1 96.44 100 GLY A C 1
ATOM 768 O O . GLY A 1 100 ? -1.432 -1.792 3.543 1 96.44 100 GLY A O 1
ATOM 769 N N . ALA A 1 101 ? -0.637 -1.602 5.621 1 94.56 101 ALA A N 1
ATOM 770 C CA . ALA A 1 101 ? -1.336 -2.793 6.098 1 94.56 101 ALA A CA 1
ATOM 771 C C . ALA A 1 101 ? -2.846 -2.639 5.945 1 94.56 101 ALA A C 1
ATOM 773 O O . ALA A 1 101 ? -3.527 -3.559 5.488 1 94.56 101 ALA A O 1
ATOM 774 N N . ALA A 1 102 ? -3.336 -1.498 6.371 1 96 102 ALA A N 1
ATOM 775 C CA . ALA A 1 102 ? -4.773 -1.244 6.297 1 96 102 ALA A CA 1
ATOM 776 C C . ALA A 1 102 ? -5.262 -1.28 4.855 1 96 102 ALA A C 1
ATOM 778 O O . ALA A 1 102 ? -6.316 -1.854 4.562 1 96 102 ALA A O 1
ATOM 779 N N . ILE A 1 103 ? -4.52 -0.662 3.969 1 96.94 103 ILE A N 1
ATOM 780 C CA . ILE A 1 103 ? -4.906 -0.643 2.562 1 96.94 103 ILE A CA 1
ATOM 781 C C . ILE A 1 103 ? -4.836 -2.057 1.99 1 96.94 103 ILE A C 1
ATOM 783 O O . ILE A 1 103 ? -5.699 -2.457 1.205 1 96.94 103 ILE A O 1
ATOM 787 N N . GLY A 1 104 ? -3.764 -2.789 2.367 1 95.88 104 GLY A N 1
ATOM 788 C CA . GLY A 1 104 ? -3.707 -4.188 1.971 1 95.88 104 GLY A CA 1
ATOM 789 C C . GLY A 1 104 ? -4.93 -4.977 2.398 1 95.88 104 GLY A C 1
ATOM 790 O O . GLY A 1 104 ? -5.469 -5.766 1.619 1 95.88 104 GLY A O 1
ATOM 791 N N . LEU A 1 105 ? -5.371 -4.766 3.605 1 93.19 105 LEU A N 1
ATOM 792 C CA . LEU A 1 105 ? -6.562 -5.445 4.102 1 93.19 105 LEU A CA 1
ATOM 793 C C . LEU A 1 105 ? -7.805 -4.992 3.342 1 93.19 105 LEU A C 1
ATOM 795 O O . LEU A 1 105 ? -8.68 -5.805 3.029 1 93.19 105 LEU A O 1
ATOM 799 N N . ALA A 1 106 ? -7.918 -3.742 3.09 1 94.69 106 ALA A N 1
ATOM 800 C CA . ALA A 1 106 ? -9.047 -3.221 2.328 1 94.69 106 ALA A CA 1
ATOM 801 C C . ALA A 1 106 ? -9.125 -3.869 0.949 1 94.69 106 ALA A C 1
ATOM 803 O O . ALA A 1 106 ? -10.219 -4.191 0.467 1 94.69 106 ALA A O 1
ATOM 804 N N . TYR A 1 107 ? -7.914 -3.979 0.304 1 91.69 107 TYR A N 1
ATOM 805 C CA . TYR A 1 107 ? -7.867 -4.652 -0.989 1 91.69 107 TYR A CA 1
ATOM 806 C C . TYR A 1 107 ? -8.359 -6.09 -0.873 1 91.69 107 TYR A C 1
ATOM 808 O O . TYR A 1 107 ? -9.102 -6.57 -1.73 1 91.69 107 TYR A O 1
ATOM 816 N N . ASN A 1 108 ? -7.918 -6.746 0.195 1 89.12 108 ASN A N 1
ATOM 817 C CA . ASN A 1 108 ? -8.328 -8.125 0.414 1 89.12 108 ASN A CA 1
ATOM 818 C C . ASN A 1 108 ? -9.844 -8.242 0.58 1 89.12 108 ASN A C 1
ATOM 820 O O . ASN A 1 108 ? -10.445 -9.227 0.155 1 89.12 108 ASN A O 1
ATOM 824 N N . LEU A 1 109 ? -10.461 -7.262 1.186 1 88.75 109 LEU A N 1
ATOM 825 C CA . LEU A 1 109 ? -11.906 -7.23 1.404 1 88.75 109 LEU A CA 1
ATOM 826 C C . LEU A 1 109 ? -12.633 -6.695 0.173 1 88.75 109 LEU A C 1
ATOM 828 O O . LEU A 1 109 ? -13.859 -6.578 0.172 1 88.75 109 LEU A O 1
ATOM 832 N N . ARG A 1 110 ? -11.906 -6.289 -0.874 1 88.94 110 ARG A N 1
ATOM 833 C CA . ARG A 1 110 ? -12.422 -5.801 -2.146 1 88.94 110 ARG A CA 1
ATOM 834 C C . ARG A 1 110 ? -13.25 -4.535 -1.951 1 88.94 110 ARG A C 1
ATOM 836 O O . ARG A 1 110 ? -14.305 -4.375 -2.58 1 88.94 110 ARG A O 1
ATOM 843 N N . LEU A 1 111 ? -12.812 -3.723 -1.056 1 89.88 111 LEU A N 1
ATOM 844 C CA . LEU A 1 111 ? -13.562 -2.506 -0.762 1 89.88 111 LEU A CA 1
ATOM 845 C C . LEU A 1 111 ? -13.406 -1.489 -1.89 1 89.88 111 LEU A C 1
ATOM 847 O O . LEU A 1 111 ? -14.18 -0.532 -1.977 1 89.88 111 LEU A O 1
ATOM 851 N N . HIS A 1 112 ? -12.422 -1.699 -2.77 1 86.69 112 HIS A N 1
ATOM 852 C CA . HIS A 1 112 ? -12.18 -0.78 -3.875 1 86.69 112 HIS A CA 1
ATOM 853 C C . HIS A 1 112 ? -13.25 -0.915 -4.949 1 86.69 112 HIS A C 1
ATOM 855 O O . HIS A 1 112 ? -13.383 -0.043 -5.812 1 86.69 112 HIS A O 1
ATOM 861 N N . HIS A 1 113 ? -13.961 -2.084 -5.086 1 77.94 113 HIS A N 1
ATOM 862 C CA . HIS A 1 113 ? -15.008 -2.295 -6.082 1 77.94 113 HIS A CA 1
ATOM 863 C C . HIS A 1 113 ? -16.281 -1.552 -5.711 1 77.94 113 HIS A C 1
ATOM 865 O O . HIS A 1 113 ? -17.109 -1.256 -6.578 1 77.94 113 HIS A O 1
ATOM 871 N N . GLY A 1 114 ? -16.359 -0.504 -5.141 1 62.12 114 GLY A N 1
ATOM 872 C CA . GLY A 1 114 ? -17.531 0.295 -4.824 1 62.12 114 GLY A CA 1
ATOM 873 C C . GLY A 1 114 ? -18.828 -0.475 -4.965 1 62.12 114 GLY A C 1
ATOM 874 O O . GLY A 1 114 ? -18.891 -1.493 -5.656 1 62.12 114 GLY A O 1
ATOM 875 N N . ASN A 1 115 ? -19.562 -0.893 -3.998 1 51.72 115 ASN A N 1
ATOM 876 C CA . ASN A 1 115 ? -20.906 -1.426 -4.125 1 51.72 115 ASN A CA 1
ATOM 877 C C . ASN A 1 115 ? -21.75 -0.614 -5.113 1 51.72 115 ASN A C 1
ATOM 879 O O . ASN A 1 115 ? -22.516 0.26 -4.711 1 51.72 115 ASN A O 1
ATOM 883 N N . ALA A 1 116 ? -21.156 0.043 -6.141 1 42.72 116 ALA A N 1
ATOM 884 C CA . ALA A 1 116 ? -22.109 0.733 -7 1 42.72 116 ALA A CA 1
ATOM 885 C C . ALA A 1 116 ? -23.469 0.018 -7.008 1 42.72 116 ALA A C 1
ATOM 887 O O . ALA A 1 116 ? -24.516 0.662 -7.004 1 42.72 116 ALA A O 1
ATOM 888 N N . GLY A 1 117 ? -23.531 -1.22 -7.594 1 39.03 117 GLY A N 1
ATOM 889 C CA . GLY A 1 117 ? -24.828 -1.792 -7.895 1 39.03 117 GLY A CA 1
ATOM 890 C C . GLY A 1 117 ? -25.547 -2.322 -6.664 1 39.03 117 GLY A C 1
ATOM 891 O O . GLY A 1 117 ? -26.578 -2.986 -6.781 1 39.03 117 GLY A O 1
ATOM 892 N N . ALA A 1 118 ? -24.875 -2.67 -5.742 1 40.94 118 ALA A N 1
ATOM 893 C CA . ALA A 1 118 ? -25.781 -3.303 -4.781 1 40.94 118 ALA A CA 1
ATOM 894 C C . ALA A 1 118 ? -26.891 -2.344 -4.355 1 40.94 118 ALA A C 1
ATOM 896 O O . ALA A 1 118 ? -26.609 -1.233 -3.895 1 40.94 118 ALA A O 1
ATOM 897 N N . ARG A 1 119 ? -27.906 -2.531 -4.895 1 40.44 119 ARG A N 1
ATOM 898 C CA . ARG A 1 119 ? -29.188 -1.907 -4.582 1 40.44 119 ARG A CA 1
ATOM 899 C C . ARG A 1 119 ? -29.344 -1.692 -3.08 1 40.44 119 ARG A C 1
ATOM 901 O O . ARG A 1 119 ? -29.016 -2.576 -2.285 1 40.44 119 ARG A O 1
ATOM 908 N N . PRO A 1 120 ? -29.375 -0.418 -2.678 1 43.16 120 PRO A N 1
ATOM 909 C CA . PRO A 1 120 ? -29.844 -0.225 -1.304 1 43.16 120 PRO A CA 1
ATOM 910 C C . PRO A 1 120 ? -30.875 -1.278 -0.875 1 43.16 120 PRO A C 1
ATOM 912 O O . PRO A 1 120 ? -31.875 -1.477 -1.554 1 43.16 120 PRO A O 1
ATOM 915 N N . SER A 1 121 ? -30.484 -2.4 -0.544 1 42.06 121 SER A N 1
ATOM 916 C CA . SER A 1 121 ? -31.625 -3.197 -0.089 1 42.06 121 SER A CA 1
ATOM 917 C C . SER A 1 121 ? -32.531 -2.389 0.833 1 42.06 121 SER A C 1
ATOM 919 O O . SER A 1 121 ? -32.094 -1.449 1.491 1 42.06 121 SER A O 1
ATOM 921 N N . GLU A 1 122 ? -33.75 -2.432 0.698 1 45.53 122 GLU A N 1
ATOM 922 C CA . GLU A 1 122 ? -34.844 -1.842 1.445 1 45.53 122 GLU A CA 1
ATOM 923 C C . GLU A 1 122 ? -34.469 -1.6 2.902 1 45.53 122 GLU A C 1
ATOM 925 O O . GLU A 1 122 ? -34.906 -0.627 3.514 1 45.53 122 GLU A O 1
ATOM 930 N N . GLY A 1 123 ? -33.844 -2.564 3.621 1 45.03 123 GLY A N 1
ATOM 931 C CA . GLY A 1 123 ? -33.531 -2.422 5.039 1 45.03 123 GLY A CA 1
ATOM 932 C C . GLY A 1 123 ? -32.219 -1.75 5.309 1 45.03 123 GLY A C 1
ATOM 933 O O . GLY A 1 123 ? -31.547 -2.053 6.305 1 45.03 123 GLY A O 1
ATOM 934 N N . ASP A 1 124 ? -31.594 -1.023 4.539 1 51.56 124 ASP A N 1
ATOM 935 C CA . ASP A 1 124 ? -30.297 -0.4 4.367 1 51.56 124 ASP A CA 1
ATOM 936 C C . ASP A 1 124 ? -29.984 0.57 5.504 1 51.56 124 ASP A C 1
ATOM 938 O O . ASP A 1 124 ? -30.5 1.695 5.52 1 51.56 124 ASP A O 1
ATOM 942 N N . HIS A 1 125 ? -29.922 0.101 6.664 1 57.66 125 HIS A N 1
ATOM 943 C CA . HIS A 1 125 ? -29.531 0.865 7.844 1 57.66 125 HIS A CA 1
ATOM 944 C C . HIS A 1 125 ? -28.109 1.424 7.688 1 57.66 125 HIS A C 1
ATOM 946 O O . HIS A 1 125 ? -27.297 0.865 6.949 1 57.66 125 HIS A O 1
ATOM 952 N N . ASP A 1 126 ? -27.891 2.656 8.086 1 60.72 126 ASP A N 1
ATOM 953 C CA . ASP A 1 126 ? -26.672 3.459 8.062 1 60.72 126 ASP A CA 1
ATOM 954 C C . ASP A 1 126 ? -25.469 2.654 8.547 1 60.72 126 ASP A C 1
ATOM 956 O O . ASP A 1 126 ? -24.328 2.994 8.25 1 60.72 126 ASP A O 1
ATOM 960 N N . ASP A 1 127 ? -25.844 1.413 9.078 1 66 127 ASP A N 1
ATOM 961 C CA . ASP A 1 127 ? -24.75 0.703 9.711 1 66 127 ASP A CA 1
ATOM 962 C C . ASP A 1 127 ? -24.5 -0.651 9.047 1 66 127 ASP A C 1
ATOM 964 O O . ASP A 1 127 ? -24 -1.581 9.68 1 66 127 ASP A O 1
ATOM 968 N N . SER A 1 128 ? -24.922 -0.659 7.871 1 77.56 128 SER A N 1
ATOM 969 C CA . SER A 1 128 ? -24.656 -1.913 7.176 1 77.56 128 SER A CA 1
ATOM 970 C C . SER A 1 128 ? -23.156 -2.102 6.93 1 77.56 128 SER A C 1
ATOM 972 O O . SER A 1 128 ? -22.406 -1.133 6.922 1 77.56 128 SER A O 1
ATOM 974 N N . ASP A 1 129 ? -22.734 -3.342 6.859 1 79.69 129 ASP A N 1
ATOM 975 C CA . ASP A 1 129 ? -21.344 -3.662 6.582 1 79.69 129 ASP A CA 1
ATOM 976 C C . ASP A 1 129 ? -20.875 -2.998 5.289 1 79.69 129 ASP A C 1
ATOM 978 O O . ASP A 1 129 ? -19.719 -2.578 5.188 1 79.69 129 ASP A O 1
ATOM 982 N N . GLU A 1 130 ? -21.75 -2.871 4.414 1 81.81 130 GLU A N 1
ATOM 983 C CA . GLU A 1 130 ? -21.391 -2.26 3.137 1 81.81 130 GLU A CA 1
ATOM 984 C C . GLU A 1 130 ? -21.078 -0.776 3.303 1 81.81 130 GLU A C 1
ATOM 986 O O . GLU A 1 130 ? -20.094 -0.277 2.746 1 81.81 130 GLU A O 1
ATOM 991 N N . LYS A 1 131 ? -21.906 -0.135 4.035 1 83.94 131 LYS A N 1
ATOM 992 C CA . LYS A 1 131 ? -21.703 1.294 4.254 1 83.94 131 LYS A CA 1
ATOM 993 C C . LYS A 1 131 ? -20.453 1.548 5.086 1 83.94 131 LYS A C 1
ATOM 995 O O . LYS A 1 131 ? -19.703 2.488 4.812 1 83.94 131 LYS A O 1
ATOM 1000 N N . LEU A 1 132 ? -20.234 0.72 6.051 1 84.56 132 LEU A N 1
ATOM 1001 C CA . LEU A 1 132 ? -19.031 0.845 6.879 1 84.56 132 LEU A CA 1
ATOM 1002 C C . LEU A 1 132 ? -17.766 0.621 6.059 1 84.56 132 LEU A C 1
ATOM 1004 O O . LEU A 1 132 ? -16.766 1.312 6.25 1 84.56 132 LEU A O 1
ATOM 1008 N N . GLY A 1 133 ? -17.906 -0.373 5.223 1 89.12 133 GLY A N 1
ATOM 1009 C CA . GLY A 1 133 ? -16.766 -0.642 4.344 1 89.12 133 GLY A CA 1
ATOM 1010 C C . GLY A 1 133 ? -16.453 0.51 3.41 1 89.12 133 GLY A C 1
ATOM 1011 O O . GLY A 1 133 ? -15.289 0.847 3.203 1 89.12 133 GLY A O 1
ATOM 1012 N N . ARG A 1 134 ? -17.453 1.105 2.916 1 90.38 134 ARG A N 1
ATOM 1013 C CA . ARG A 1 134 ? -17.266 2.223 1.996 1 90.38 134 ARG A CA 1
ATOM 1014 C C . ARG A 1 134 ? -16.672 3.432 2.719 1 90.38 134 ARG A C 1
ATOM 1016 O O . ARG A 1 134 ? -15.812 4.121 2.184 1 90.38 134 ARG A O 1
ATOM 1023 N N . ARG A 1 135 ? -17.156 3.674 3.883 1 90.62 135 ARG A N 1
ATOM 1024 C CA . ARG A 1 135 ? -16.609 4.758 4.688 1 90.62 135 ARG A CA 1
ATOM 1025 C C . ARG A 1 135 ? -15.133 4.516 5.004 1 90.62 135 ARG A C 1
ATOM 1027 O O . ARG A 1 135 ? -14.312 5.434 4.926 1 90.62 135 ARG A O 1
ATOM 1034 N N . ALA A 1 136 ? -14.844 3.311 5.383 1 91.75 136 ALA A N 1
ATOM 1035 C CA . ALA A 1 136 ? -13.453 2.957 5.676 1 91.75 136 ALA A CA 1
ATOM 1036 C C . ALA A 1 136 ? -12.57 3.146 4.445 1 91.75 136 ALA A C 1
ATOM 1038 O O . ALA A 1 136 ? -11.445 3.637 4.555 1 91.75 136 ALA A O 1
ATOM 1039 N N . TRP A 1 137 ? -13.094 2.779 3.295 1 94.12 137 TRP A N 1
ATOM 1040 C CA . TRP A 1 137 ? -12.344 2.91 2.053 1 94.12 137 TRP A CA 1
ATOM 1041 C C . TRP A 1 137 ? -11.961 4.363 1.798 1 94.12 137 TRP A C 1
ATOM 1043 O O . TRP A 1 137 ? -10.789 4.672 1.565 1 94.12 137 TRP A O 1
ATOM 1053 N N . TRP A 1 138 ? -12.891 5.211 1.914 1 93.62 138 TRP A N 1
ATOM 1054 C CA . TRP A 1 138 ? -12.633 6.617 1.613 1 93.62 138 TRP A CA 1
ATOM 1055 C C . TRP A 1 138 ? -11.742 7.246 2.68 1 93.62 138 TRP A C 1
ATOM 1057 O O . TRP A 1 138 ? -10.922 8.117 2.381 1 93.62 138 TRP A O 1
ATOM 1067 N N . THR A 1 139 ? -11.906 6.812 3.906 1 94.25 139 THR A N 1
ATOM 1068 C CA . THR A 1 139 ? -10.992 7.266 4.953 1 94.25 139 THR A CA 1
ATOM 1069 C C . THR A 1 139 ? -9.547 6.91 4.602 1 94.25 139 THR A C 1
ATOM 1071 O O . THR A 1 139 ? -8.648 7.742 4.746 1 94.25 139 THR A O 1
ATOM 1074 N N . LEU A 1 140 ? -9.383 5.742 4.098 1 96.06 140 LEU A N 1
ATOM 1075 C CA . LEU A 1 140 ? -8.047 5.285 3.736 1 96.06 140 LEU A CA 1
ATOM 1076 C C . LEU A 1 140 ? -7.512 6.07 2.543 1 96.06 140 LEU A C 1
ATOM 1078 O O . LEU A 1 140 ? -6.32 6.398 2.494 1 96.06 140 LEU A O 1
ATOM 1082 N N . VAL A 1 141 ? -8.398 6.359 1.587 1 95.5 141 VAL A N 1
ATOM 1083 C CA . VAL A 1 141 ? -7.992 7.141 0.424 1 95.5 141 VAL A CA 1
ATOM 1084 C C . VAL A 1 141 ? -7.488 8.508 0.873 1 95.5 141 VAL A C 1
ATOM 1086 O O . VAL A 1 141 ? -6.434 8.969 0.423 1 95.5 141 VAL A O 1
ATOM 1089 N N . VAL A 1 142 ? -8.188 9.102 1.795 1 95.12 142 VAL A N 1
ATOM 1090 C CA . VAL A 1 142 ? -7.82 10.43 2.291 1 95.12 142 VAL A CA 1
ATOM 1091 C C . VAL A 1 142 ? -6.508 10.344 3.066 1 95.12 142 VAL A C 1
ATOM 1093 O O . VAL A 1 142 ? -5.578 11.117 2.816 1 95.12 142 VAL A O 1
ATOM 1096 N N . LEU A 1 143 ? -6.426 9.398 3.953 1 94.75 143 LEU A N 1
ATOM 1097 C CA . LEU A 1 143 ? -5.223 9.242 4.766 1 94.75 143 LEU A CA 1
ATOM 1098 C C . LEU A 1 143 ? -4.008 8.969 3.891 1 94.75 143 LEU A C 1
ATOM 1100 O O . LEU A 1 143 ? -2.908 9.453 4.176 1 94.75 143 LEU A O 1
ATOM 1104 N N . ASP A 1 144 ? -4.188 8.195 2.877 1 96.5 144 ASP A N 1
ATOM 1105 C CA . ASP A 1 144 ? -3.109 7.852 1.955 1 96.5 144 ASP A CA 1
ATOM 1106 C C . ASP A 1 144 ? -2.553 9.102 1.274 1 96.5 144 ASP A C 1
ATOM 1108 O O . ASP A 1 144 ? -1.336 9.281 1.205 1 96.5 144 ASP A O 1
ATOM 1112 N N . ARG A 1 145 ? -3.418 9.938 0.765 1 94.69 145 ARG A N 1
ATOM 1113 C CA . ARG A 1 145 ? -3 11.125 0.035 1 94.69 145 ARG A CA 1
ATOM 1114 C C . ARG A 1 145 ? -2.303 12.117 0.96 1 94.69 145 ARG A C 1
ATOM 1116 O O . ARG A 1 145 ? -1.277 12.695 0.596 1 94.69 145 ARG A O 1
ATOM 1123 N N . TRP A 1 146 ? -2.836 12.273 2.131 1 93.06 146 TRP A N 1
ATOM 1124 C CA . TRP A 1 146 ? -2.223 13.195 3.086 1 93.06 146 TRP A CA 1
ATOM 1125 C C . TRP A 1 146 ? -0.88 12.656 3.568 1 93.06 146 TRP A C 1
ATOM 1127 O O . TRP A 1 146 ? 0.062 13.422 3.779 1 93.06 146 TRP A O 1
ATOM 1137 N N . ASN A 1 147 ? -0.813 11.344 3.732 1 91.56 147 ASN A N 1
ATOM 1138 C CA . ASN A 1 147 ? 0.472 10.742 4.07 1 91.56 147 ASN A CA 1
ATOM 1139 C C . ASN A 1 147 ? 1.492 10.938 2.951 1 91.56 147 ASN A C 1
ATOM 1141 O O . ASN A 1 147 ? 2.652 11.258 3.213 1 91.56 147 ASN A O 1
ATOM 1145 N N . ALA A 1 148 ? 1.091 10.719 1.754 1 92.56 148 ALA A N 1
ATOM 1146 C CA . ALA A 1 148 ? 1.981 10.805 0.599 1 92.56 148 ALA A CA 1
ATOM 1147 C C . ALA A 1 148 ? 2.588 12.195 0.469 1 92.56 148 ALA A C 1
ATOM 1149 O O . ALA A 1 148 ? 3.803 12.336 0.312 1 92.56 148 ALA A O 1
ATOM 1150 N N . VAL A 1 149 ? 1.828 13.211 0.613 1 88.12 149 VAL A N 1
ATOM 1151 C CA . VAL A 1 149 ? 2.299 14.578 0.417 1 88.12 149 VAL A CA 1
ATOM 1152 C C . VAL A 1 149 ? 3.164 15 1.603 1 88.12 149 VAL A C 1
ATOM 1154 O O . VAL A 1 149 ? 4.156 15.711 1.433 1 88.12 149 VAL A O 1
ATOM 1157 N N . SER A 1 150 ? 2.748 14.57 2.77 1 85.5 150 SER A N 1
ATOM 1158 C CA . SER A 1 150 ? 3.475 14.984 3.963 1 85.5 150 SER A CA 1
ATOM 1159 C C . SER A 1 150 ? 4.84 14.312 4.043 1 85.5 150 SER A C 1
ATOM 1161 O O . SER A 1 150 ? 5.773 14.859 4.637 1 85.5 150 SER A O 1
ATOM 1163 N N . THR A 1 151 ? 5 13.133 3.455 1 86 151 THR A N 1
ATOM 1164 C CA . THR A 1 151 ? 6.254 12.391 3.543 1 86 151 THR A CA 1
ATOM 1165 C C . THR A 1 151 ? 6.945 12.336 2.186 1 86 151 THR A C 1
ATOM 1167 O O . THR A 1 151 ? 8.016 11.742 2.051 1 86 151 THR A O 1
ATOM 1170 N N . SER A 1 152 ? 6.355 12.961 1.152 1 86.12 152 SER A N 1
ATOM 1171 C CA . SER A 1 152 ? 6.867 12.875 -0.213 1 86.12 152 SER A CA 1
ATOM 1172 C C . SER A 1 152 ? 7.059 11.422 -0.645 1 86.12 152 SER A C 1
ATOM 1174 O O . SER A 1 152 ? 8.125 11.055 -1.13 1 86.12 152 SER A O 1
ATOM 1176 N N . SER A 1 153 ? 6.133 10.641 -0.316 1 89.94 153 SER A N 1
ATOM 1177 C CA . SER A 1 153 ? 6.113 9.234 -0.704 1 89.94 153 SER A CA 1
ATOM 1178 C C . SER A 1 153 ? 5.09 8.969 -1.802 1 89.94 153 SER A C 1
ATOM 1180 O O . SER A 1 153 ? 4.137 9.742 -1.965 1 89.94 153 SER A O 1
ATOM 1182 N N . PRO A 1 154 ? 5.27 7.883 -2.611 1 91.38 154 PRO A N 1
ATOM 1183 C CA . PRO A 1 154 ? 4.254 7.535 -3.605 1 91.38 154 PRO A CA 1
ATOM 1184 C C . PRO A 1 154 ? 2.926 7.121 -2.975 1 91.38 154 PRO A C 1
ATOM 1186 O O . PRO A 1 154 ? 2.883 6.777 -1.79 1 91.38 154 PRO A O 1
ATOM 1189 N N . LEU A 1 155 ? 1.919 7.234 -3.754 1 93.88 155 LEU A N 1
ATOM 1190 C CA . LEU A 1 155 ? 0.596 6.805 -3.314 1 93.88 155 LEU A CA 1
ATOM 1191 C C . LEU A 1 155 ? 0.535 5.289 -3.18 1 93.88 155 LEU A C 1
ATOM 1193 O O . LEU A 1 155 ? 1.173 4.566 -3.949 1 93.88 155 LEU A O 1
ATOM 1197 N N . HIS A 1 156 ? -0.194 4.809 -2.184 1 94.19 156 HIS A N 1
ATOM 1198 C CA . HIS A 1 156 ? -0.515 3.389 -2.092 1 94.19 156 HIS A CA 1
ATOM 1199 C C . HIS A 1 156 ? -1.667 3.023 -3.021 1 94.19 156 HIS A C 1
ATOM 1201 O O . HIS A 1 156 ? -1.671 1.944 -3.619 1 94.19 156 HIS A O 1
ATOM 1207 N N . ILE A 1 157 ? -2.635 3.91 -3.053 1 94.19 157 ILE A N 1
ATOM 1208 C CA . ILE A 1 157 ? -3.846 3.67 -3.83 1 94.19 157 ILE A CA 1
ATOM 1209 C C . ILE A 1 157 ? -3.809 4.5 -5.113 1 94.19 157 ILE A C 1
ATOM 1211 O O . ILE A 1 157 ? -3.893 5.727 -5.066 1 94.19 157 ILE A O 1
ATOM 1215 N N . PRO A 1 158 ? -3.756 3.795 -6.215 1 91.25 158 PRO A N 1
ATOM 1216 C CA . PRO A 1 158 ? -3.703 4.547 -7.473 1 91.25 158 PRO A CA 1
ATOM 1217 C C . PRO A 1 158 ? -4.961 5.379 -7.715 1 91.25 158 PRO A C 1
ATOM 1219 O O . PRO A 1 158 ? -6.066 4.949 -7.379 1 91.25 158 PRO A O 1
ATOM 1222 N N . ASP A 1 159 ? -4.746 6.523 -8.359 1 86.25 159 ASP A N 1
ATOM 1223 C CA . ASP A 1 159 ? -5.855 7.422 -8.664 1 86.25 159 ASP A CA 1
ATOM 1224 C C . ASP A 1 159 ? -6.871 6.75 -9.578 1 86.25 159 ASP A C 1
ATOM 1226 O O . ASP A 1 159 ? -8.07 7.035 -9.5 1 86.25 159 ASP A O 1
ATOM 1230 N N . SER A 1 160 ? -6.426 5.887 -10.391 1 83.75 160 SER A N 1
ATOM 1231 C CA . SER A 1 160 ? -7.273 5.242 -11.391 1 83.75 160 SER A CA 1
ATOM 1232 C C . SER A 1 160 ? -8.25 4.266 -10.734 1 83.75 160 SER A C 1
ATOM 1234 O O . SER A 1 160 ? -9.234 3.865 -11.359 1 83.75 160 SER A O 1
ATOM 1236 N N . SER A 1 161 ? -8.039 3.945 -9.531 1 83.44 161 SER A N 1
ATOM 1237 C CA . SER A 1 161 ? -8.867 2.926 -8.898 1 83.44 161 SER A CA 1
ATOM 1238 C C . SER A 1 161 ? -9.922 3.557 -7.996 1 83.44 161 SER A C 1
ATOM 1240 O O . SER A 1 161 ? -10.688 2.848 -7.336 1 83.44 161 SER A O 1
ATOM 1242 N N . VAL A 1 162 ? -9.93 4.844 -7.906 1 87.5 162 VAL A N 1
ATOM 1243 C CA . VAL A 1 162 ? -10.852 5.512 -6.996 1 87.5 162 VAL A CA 1
ATOM 1244 C C . VAL A 1 162 ? -11.836 6.367 -7.793 1 87.5 162 VAL A C 1
ATOM 1246 O O . VAL A 1 162 ? -11.438 7.117 -8.68 1 87.5 162 VAL A O 1
ATOM 1249 N N . VAL A 1 163 ? -13.125 6.137 -7.555 1 83.94 163 VAL A N 1
ATOM 1250 C CA . VAL A 1 163 ? -14.172 6.949 -8.156 1 83.94 163 VAL A CA 1
ATOM 1251 C C . VAL A 1 163 ? -15.141 7.43 -7.078 1 83.94 163 VAL A C 1
ATOM 1253 O O . VAL A 1 163 ? -15.812 6.621 -6.438 1 83.94 163 VAL A O 1
ATOM 1256 N N . LEU A 1 164 ? -15.094 8.727 -6.863 1 87.69 164 LEU A N 1
ATOM 1257 C CA . LEU A 1 164 ? -16.031 9.312 -5.906 1 87.69 164 LEU A CA 1
ATOM 1258 C C . LEU A 1 164 ? -17.375 9.594 -6.559 1 87.69 164 LEU A C 1
ATOM 1260 O O . LEU A 1 164 ? -17.438 10.281 -7.582 1 87.69 164 LEU A O 1
ATOM 1264 N N . LEU A 1 165 ? -18.375 8.977 -5.977 1 84.5 165 LEU A N 1
ATOM 1265 C CA . LEU A 1 165 ? -19.719 9.125 -6.523 1 84.5 165 LEU A CA 1
ATOM 1266 C C . LEU A 1 165 ? -20.547 10.109 -5.691 1 84.5 165 LEU A C 1
ATOM 1268 O O . LEU A 1 165 ? -20.188 10.406 -4.547 1 84.5 165 LEU A O 1
ATOM 1272 N N . GLN A 1 166 ? -21.609 10.602 -6.297 1 84.44 166 GLN A N 1
ATOM 1273 C CA . GLN A 1 166 ? -22.484 11.547 -5.605 1 84.44 166 GLN A CA 1
ATOM 1274 C C . GLN A 1 166 ? -23.141 10.898 -4.395 1 84.44 166 GLN A C 1
ATOM 1276 O O . GLN A 1 166 ? -23.359 11.555 -3.375 1 84.44 166 GLN A O 1
ATOM 1281 N N . GLU A 1 167 ? -23.406 9.656 -4.512 1 84 167 GLU A N 1
ATOM 1282 C CA . GLU A 1 167 ? -24.031 8.914 -3.428 1 84 167 GLU A CA 1
ATOM 1283 C C . GLU A 1 167 ? -23.141 8.891 -2.186 1 84 167 GLU A C 1
ATOM 1285 O O . GLU A 1 167 ? -23.641 8.711 -1.068 1 84 167 GLU A O 1
ATOM 1290 N N . ASP A 1 168 ? -21.875 9.086 -2.461 1 89.06 168 ASP A N 1
ATOM 1291 C CA . ASP A 1 168 ? -20.938 9.07 -1.343 1 89.06 168 ASP A CA 1
ATOM 1292 C C . ASP A 1 168 ? -21.125 10.297 -0.447 1 89.06 168 ASP A C 1
ATOM 1294 O O . ASP A 1 168 ? -20.719 10.289 0.714 1 89.06 168 ASP A O 1
ATOM 1298 N N . GLN A 1 169 ? -21.688 11.359 -1.011 1 90.12 169 GLN A N 1
ATOM 1299 C CA . GLN A 1 169 ? -21.906 12.555 -0.202 1 90.12 169 GLN A CA 1
ATOM 1300 C C . GLN A 1 169 ? -22.875 12.281 0.938 1 90.12 169 GLN A C 1
ATOM 1302 O O . GLN A 1 169 ? -22.688 12.766 2.057 1 90.12 169 GLN A O 1
ATOM 1307 N N . ALA A 1 170 ? -23.891 11.516 0.603 1 88.38 170 ALA A N 1
ATOM 1308 C CA . ALA A 1 170 ? -24.859 11.164 1.633 1 88.38 170 ALA A CA 1
ATOM 1309 C C . ALA A 1 170 ? -24.234 10.266 2.693 1 88.38 170 ALA A C 1
ATOM 1311 O O . ALA A 1 170 ? -24.594 10.336 3.871 1 88.38 170 ALA A O 1
ATOM 1312 N N . LEU A 1 171 ? -23.344 9.523 2.301 1 86.75 171 LEU A N 1
ATOM 1313 C CA . LEU A 1 171 ? -22.719 8.57 3.199 1 86.75 171 LEU A CA 1
ATOM 1314 C C . LEU A 1 171 ? -21.703 9.266 4.105 1 86.75 171 LEU A C 1
ATOM 1316 O O . LEU A 1 171 ? -21.672 9.023 5.312 1 86.75 171 LEU A O 1
ATOM 1320 N N . LEU A 1 172 ? -20.859 10.125 3.561 1 88.94 172 LEU A N 1
ATOM 1321 C CA . LEU A 1 172 ? -19.734 10.719 4.266 1 88.94 172 LEU A CA 1
ATOM 1322 C C . LEU A 1 172 ? -20.141 12 4.977 1 88.94 172 LEU A C 1
ATOM 1324 O O . LEU A 1 172 ? -19.547 12.383 5.984 1 88.94 172 LEU A O 1
ATOM 1328 N N . GLY A 1 173 ? -21.156 12.648 4.5 1 88.5 173 GLY A N 1
ATOM 1329 C CA . GLY A 1 173 ? -21.453 14.016 4.91 1 88.5 173 GLY A CA 1
ATOM 1330 C C . GLY A 1 173 ? -20.797 15.062 4.027 1 88.5 173 GLY A C 1
ATOM 1331 O O . GLY A 1 173 ? -19.828 14.773 3.322 1 88.5 173 GLY A O 1
ATOM 1332 N N . THR A 1 174 ? -21.188 16.234 4.066 1 89.12 174 THR A N 1
ATOM 1333 C CA . THR A 1 174 ? -20.797 17.281 3.145 1 89.12 174 THR A CA 1
ATOM 1334 C C . THR A 1 174 ? -19.328 17.656 3.348 1 89.12 174 THR A C 1
ATOM 1336 O O . THR A 1 174 ? -18.562 17.734 2.385 1 89.12 174 THR A O 1
ATOM 1339 N N . ALA A 1 175 ? -18.891 17.906 4.566 1 88.62 175 ALA A N 1
ATOM 1340 C CA . ALA A 1 175 ? -17.531 18.328 4.844 1 88.62 175 ALA A CA 1
ATOM 1341 C C . ALA A 1 175 ? -16.531 17.266 4.418 1 88.62 175 ALA A C 1
ATOM 1343 O O . ALA A 1 175 ? -15.562 17.547 3.705 1 88.62 175 ALA A O 1
ATOM 1344 N N . ALA A 1 176 ? -16.812 16.016 4.844 1 90.56 176 ALA A N 1
ATOM 1345 C CA . ALA A 1 176 ? -15.914 14.922 4.523 1 90.56 176 ALA A CA 1
ATOM 1346 C C . ALA A 1 176 ? -15.883 14.656 3.02 1 90.56 176 ALA A C 1
ATOM 1348 O O . ALA A 1 176 ? -14.844 14.281 2.467 1 90.56 176 ALA A O 1
ATOM 1349 N N . TYR A 1 177 ? -17.016 14.797 2.402 1 92.75 177 TYR A N 1
ATOM 1350 C CA . TYR A 1 177 ? -17.094 14.617 0.958 1 92.75 177 TYR A CA 1
ATOM 1351 C C . TYR A 1 177 ? -16.188 15.609 0.236 1 92.75 177 TYR A C 1
ATOM 1353 O O . TYR A 1 177 ? -15.43 15.227 -0.663 1 92.75 177 TYR A O 1
ATOM 1361 N N . HIS A 1 178 ? -16.203 16.828 0.601 1 93.5 178 HIS A N 1
ATOM 1362 C CA . HIS A 1 178 ? -15.391 17.844 -0.057 1 93.5 178 HIS A CA 1
ATOM 1363 C C . HIS A 1 178 ? -13.914 17.688 0.306 1 93.5 178 HIS A C 1
ATOM 1365 O O . HIS A 1 178 ? -13.039 17.969 -0.515 1 93.5 178 HIS A O 1
ATOM 1371 N N . ILE A 1 179 ? -13.641 17.266 1.541 1 93.31 179 ILE A N 1
ATOM 1372 C CA . ILE A 1 179 ? -12.258 16.969 1.913 1 93.31 179 ILE A CA 1
ATOM 1373 C C . ILE A 1 179 ? -11.719 15.844 1.033 1 93.31 179 ILE A C 1
ATOM 1375 O O . ILE A 1 179 ? -10.555 15.875 0.618 1 93.31 179 ILE A O 1
ATOM 1379 N N . THR A 1 180 ? -12.586 14.875 0.783 1 94.62 180 THR A N 1
ATOM 1380 C CA . THR A 1 180 ? -12.195 13.781 -0.092 1 94.62 180 THR A CA 1
ATOM 1381 C C . THR A 1 180 ? -11.898 14.289 -1.499 1 94.62 180 THR A C 1
ATOM 1383 O O . THR A 1 180 ? -10.906 13.883 -2.111 1 94.62 180 THR A O 1
ATOM 1386 N N . ARG A 1 181 ? -12.719 15.172 -1.976 1 94.06 181 ARG A N 1
ATOM 1387 C CA . ARG A 1 181 ? -12.492 15.773 -3.285 1 94.06 181 ARG A CA 1
ATOM 1388 C C . ARG A 1 181 ? -11.156 16.516 -3.322 1 94.06 181 ARG A C 1
ATOM 1390 O O . ARG A 1 181 ? -10.391 16.375 -4.281 1 94.06 181 ARG A O 1
ATOM 1397 N N . LEU A 1 182 ? -10.914 17.25 -2.309 1 94.44 182 LEU A N 1
ATOM 1398 C CA . LEU A 1 182 ? -9.648 17.984 -2.225 1 94.44 182 LEU A CA 1
ATOM 1399 C C . LEU A 1 182 ? -8.477 17.016 -2.146 1 94.44 182 LEU A C 1
ATOM 1401 O O . LEU A 1 182 ? -7.406 17.281 -2.697 1 94.44 182 LEU A O 1
ATOM 1405 N N . SER A 1 183 ? -8.727 15.914 -1.453 1 95.25 183 SER A N 1
ATOM 1406 C CA . SER A 1 183 ? -7.68 14.906 -1.316 1 95.25 183 SER A CA 1
ATOM 1407 C C . SER A 1 183 ? -7.34 14.281 -2.664 1 95.25 183 SER A C 1
ATOM 1409 O O . SER A 1 183 ? -6.203 13.852 -2.885 1 95.25 183 SER A O 1
ATOM 1411 N N . MET A 1 184 ? -8.297 14.234 -3.58 1 94 184 MET A N 1
ATOM 1412 C CA . MET A 1 184 ? -8 13.75 -4.926 1 94 184 MET A CA 1
ATOM 1413 C C . MET A 1 184 ? -7.012 14.672 -5.633 1 94 184 MET A C 1
ATOM 1415 O O . MET A 1 184 ? -6.094 14.203 -6.312 1 94 184 MET A O 1
ATOM 1419 N N . ILE A 1 185 ? -7.191 15.922 -5.434 1 94 185 ILE A N 1
ATOM 1420 C CA . ILE A 1 185 ? -6.273 16.891 -6.012 1 94 185 ILE A CA 1
ATOM 1421 C C . ILE A 1 185 ? -4.902 16.766 -5.359 1 94 185 ILE A C 1
ATOM 1423 O O . ILE A 1 185 ? -3.875 16.812 -6.043 1 94 185 ILE A O 1
ATOM 1427 N N . LEU A 1 186 ? -4.98 16.609 -4.043 1 93.81 186 LEU A N 1
ATOM 1428 C CA . LEU A 1 186 ? -3.75 16.391 -3.291 1 93.81 186 LEU A CA 1
ATOM 1429 C C . LEU A 1 186 ? -2.998 15.172 -3.82 1 93.81 186 LEU A C 1
ATOM 1431 O O . LEU A 1 186 ? -1.765 15.164 -3.846 1 93.81 186 LEU A O 1
ATOM 1435 N N . GLY A 1 187 ? -3.758 14.148 -4.191 1 92.38 187 GLY A N 1
ATOM 1436 C CA . GLY A 1 187 ? -3.15 12.969 -4.785 1 92.38 187 GLY A CA 1
ATOM 1437 C C . GLY A 1 187 ? -2.395 13.266 -6.066 1 92.38 187 GLY A C 1
ATOM 1438 O O . GLY A 1 187 ? -1.299 12.742 -6.281 1 92.38 187 GLY A O 1
ATOM 1439 N N . HIS A 1 188 ? -2.926 14.094 -6.926 1 90.81 188 HIS A N 1
ATOM 1440 C CA . HIS A 1 188 ? -2.25 14.5 -8.156 1 90.81 188 HIS A CA 1
ATOM 1441 C C . HIS A 1 188 ? -0.968 15.266 -7.852 1 90.81 188 HIS A C 1
ATOM 1443 O O . HIS A 1 188 ? 0.042 15.094 -8.539 1 90.81 188 HIS A O 1
ATOM 1449 N N . LEU A 1 189 ? -1.08 16.062 -6.848 1 88.88 189 LEU A N 1
ATOM 1450 C CA . LEU A 1 189 ? 0.105 16.797 -6.426 1 88.88 189 LEU A CA 1
ATOM 1451 C C . LEU A 1 189 ? 1.193 15.844 -5.938 1 88.88 189 LEU A C 1
ATOM 1453 O O . LEU A 1 189 ? 2.367 16.016 -6.281 1 88.88 189 LEU A O 1
ATOM 1457 N N . ALA A 1 190 ? 0.785 14.875 -5.129 1 88.88 190 ALA A N 1
ATOM 1458 C CA . ALA A 1 190 ? 1.73 13.891 -4.609 1 88.88 190 ALA A CA 1
ATOM 1459 C C . ALA A 1 190 ? 2.398 13.125 -5.746 1 88.88 190 ALA A C 1
ATOM 1461 O O . ALA A 1 190 ? 3.602 12.852 -5.699 1 88.88 190 ALA A O 1
ATOM 1462 N N . GLU A 1 191 ? 1.644 12.75 -6.719 1 86.56 191 GLU A N 1
ATOM 1463 C CA . GLU A 1 191 ? 2.18 12.016 -7.859 1 86.56 191 GLU A CA 1
ATOM 1464 C C . GLU A 1 191 ? 3.193 12.859 -8.633 1 86.56 191 GLU A C 1
ATOM 1466 O O . GLU A 1 191 ? 4.195 12.336 -9.117 1 86.56 191 GLU A O 1
ATOM 1471 N N . SER A 1 192 ? 2.918 14.07 -8.781 1 82.5 192 SER A N 1
ATOM 1472 C CA . SER A 1 192 ? 3.832 14.961 -9.492 1 82.5 192 SER A CA 1
ATOM 1473 C C . SER A 1 192 ? 5.16 15.094 -8.75 1 82.5 192 SER A C 1
ATOM 1475 O O . SER A 1 192 ? 6.211 15.25 -9.375 1 82.5 192 SER A O 1
ATOM 1477 N N . LEU A 1 193 ? 5.133 14.969 -7.418 1 77.88 193 LEU A N 1
ATOM 1478 C CA . LEU A 1 193 ? 6.324 15.102 -6.586 1 77.88 193 LEU A CA 1
ATOM 1479 C C . LEU A 1 193 ? 7.172 13.836 -6.645 1 77.88 193 LEU A C 1
ATOM 1481 O O . LEU A 1 193 ? 8.391 13.891 -6.492 1 77.88 193 LEU A O 1
ATOM 1485 N N . THR A 1 194 ? 6.543 12.75 -6.887 1 78.38 194 THR A N 1
ATOM 1486 C CA . THR A 1 194 ? 7.246 11.477 -6.723 1 78.38 194 THR A CA 1
ATOM 1487 C C . THR A 1 194 ? 7.457 10.797 -8.07 1 78.38 194 THR A C 1
ATOM 1489 O O . THR A 1 194 ? 8.133 9.766 -8.156 1 78.38 194 THR A O 1
ATOM 1492 N N . SER A 1 195 ? 6.895 11.367 -9.062 1 77.31 195 SER A N 1
ATOM 1493 C CA . SER A 1 195 ? 7.023 10.758 -10.375 1 77.31 195 SER A CA 1
ATOM 1494 C C . SER A 1 195 ? 8.461 10.82 -10.875 1 77.31 195 SER A C 1
ATOM 1496 O O . SER A 1 195 ? 9.141 11.836 -10.703 1 77.31 195 SER A O 1
ATOM 1498 N N . SER A 1 196 ? 8.961 9.664 -11.281 1 64.81 196 SER A N 1
ATOM 1499 C CA . SER A 1 196 ? 10.305 9.57 -11.844 1 64.81 196 SER A CA 1
ATOM 1500 C C . SER A 1 196 ? 10.289 9.836 -13.352 1 64.81 196 SER A C 1
ATOM 1502 O O . SER A 1 196 ? 11.344 9.852 -13.984 1 64.81 196 SER A O 1
ATOM 1504 N N . ASP A 1 197 ? 9.125 10.07 -13.75 1 60.41 197 ASP A N 1
ATOM 1505 C CA . ASP A 1 197 ? 9.023 10.273 -15.188 1 60.41 197 ASP A CA 1
ATOM 1506 C C . ASP A 1 197 ? 9.75 11.539 -15.625 1 60.41 197 ASP A C 1
ATOM 1508 O O . ASP A 1 197 ? 9.477 12.625 -15.102 1 60.41 197 ASP A O 1
ATOM 1512 N N . GLN A 1 198 ? 10.773 11.234 -16.25 1 55.62 198 GLN A N 1
ATOM 1513 C CA . GLN A 1 198 ? 11.594 12.312 -16.797 1 55.62 198 GLN A CA 1
ATOM 1514 C C . GLN A 1 198 ? 10.734 13.367 -17.484 1 55.62 198 GLN A C 1
ATOM 1516 O O . GLN A 1 198 ? 11.055 14.562 -17.438 1 55.62 198 GLN A O 1
ATOM 1521 N N . ALA A 1 199 ? 9.781 12.875 -18.125 1 45.94 199 ALA A N 1
ATOM 1522 C CA . ALA A 1 199 ? 8.953 13.828 -18.859 1 45.94 199 ALA A CA 1
ATOM 1523 C C . ALA A 1 199 ? 8.312 14.844 -17.922 1 45.94 199 ALA A C 1
ATOM 1525 O O . ALA A 1 199 ? 8.195 16.016 -18.25 1 45.94 199 ALA A O 1
ATOM 1526 N N . ALA A 1 200 ? 7.969 14.312 -16.812 1 50.72 200 ALA A N 1
ATOM 1527 C CA . ALA A 1 200 ? 7.355 15.203 -15.836 1 50.72 200 ALA A CA 1
ATOM 1528 C C . ALA A 1 200 ? 8.391 16.141 -15.227 1 50.72 200 ALA A C 1
ATOM 1530 O O . ALA A 1 200 ? 8.047 17.219 -14.719 1 50.72 200 ALA A O 1
ATOM 1531 N N . SER A 1 201 ? 9.547 15.656 -15.414 1 56.31 201 SER A N 1
ATOM 1532 C CA . SER A 1 201 ? 10.617 16.422 -14.789 1 56.31 201 SER A CA 1
ATOM 1533 C C . SER A 1 201 ? 11.117 17.531 -15.719 1 56.31 201 SER A C 1
ATOM 1535 O O . SER A 1 201 ? 11.836 18.438 -15.289 1 56.31 201 SER A O 1
ATOM 1537 N N . THR A 1 202 ? 10.617 17.375 -16.938 1 59.25 202 THR A N 1
ATOM 1538 C CA . THR A 1 202 ? 11.023 18.453 -17.828 1 59.25 202 THR A CA 1
ATOM 1539 C C . THR A 1 202 ? 10.305 19.75 -17.484 1 59.25 202 THR A C 1
ATOM 1541 O O . THR A 1 202 ? 9.219 19.734 -16.891 1 59.25 202 THR A O 1
ATOM 1544 N N . HIS A 1 203 ? 10.898 20.766 -17.734 1 61 203 HIS A N 1
ATOM 1545 C CA . HIS A 1 203 ? 10.32 22.078 -17.469 1 61 203 HIS A CA 1
ATOM 1546 C C . HIS A 1 203 ? 8.945 22.219 -18.109 1 61 203 HIS A C 1
ATOM 1548 O O . HIS A 1 203 ? 8.008 22.719 -17.469 1 61 203 HIS A O 1
ATOM 1554 N N . ALA A 1 204 ? 8.93 21.812 -19.312 1 56.44 204 ALA A N 1
ATOM 1555 C CA . ALA A 1 204 ? 7.66 21.938 -20.031 1 56.44 204 ALA A CA 1
ATOM 1556 C C . ALA A 1 204 ? 6.602 21.016 -19.422 1 56.44 204 ALA A C 1
ATOM 1558 O O . ALA A 1 204 ? 5.445 21.422 -19.25 1 56.44 204 ALA A O 1
ATOM 1559 N N . GLY A 1 205 ? 7 19.953 -19.125 1 65.62 205 GLY A N 1
ATOM 1560 C CA . GLY A 1 205 ? 6.094 19 -18.516 1 65.62 205 GLY A CA 1
ATOM 1561 C C . GLY A 1 205 ? 5.621 19.438 -17.141 1 65.62 205 GLY A C 1
ATOM 1562 O O . GLY A 1 205 ? 4.434 19.328 -16.812 1 65.62 205 GLY A O 1
ATOM 1563 N N . GLY A 1 206 ? 6.523 20.062 -16.531 1 73.31 206 GLY A N 1
ATOM 1564 C CA . GLY A 1 206 ? 6.195 20.562 -15.203 1 73.31 206 GLY A CA 1
ATOM 1565 C C . GLY A 1 206 ? 5.223 21.734 -15.242 1 73.31 206 GLY A C 1
ATOM 1566 O O . GLY A 1 206 ? 4.301 21.797 -14.43 1 73.31 206 GLY A O 1
ATOM 1567 N N . ALA A 1 207 ? 5.422 22.625 -16.234 1 76.12 207 ALA A N 1
ATOM 1568 C CA . ALA A 1 207 ? 4.535 23.781 -16.375 1 76.12 207 ALA A CA 1
ATOM 1569 C C . ALA A 1 207 ? 3.119 23.328 -16.734 1 76.12 207 ALA A C 1
ATOM 1571 O O . ALA A 1 207 ? 2.145 23.922 -16.25 1 76.12 207 ALA A O 1
ATOM 1572 N N . TYR A 1 208 ? 3.041 22.438 -17.594 1 77.94 208 TYR A N 1
ATOM 1573 C CA . TYR A 1 208 ? 1.73 21.938 -18 1 77.94 208 TYR A CA 1
ATOM 1574 C C . TYR A 1 208 ? 1.012 21.297 -16.812 1 77.94 208 TYR A C 1
ATOM 1576 O O . TYR A 1 208 ? -0.177 21.547 -16.594 1 77.94 208 TYR A O 1
ATOM 1584 N N . VAL A 1 209 ? 1.69 20.453 -16.047 1 80.19 209 VAL A N 1
ATOM 1585 C CA . VAL A 1 209 ? 1.127 19.812 -14.867 1 80.19 209 VAL A CA 1
ATOM 1586 C C . VAL A 1 209 ? 0.667 20.875 -13.867 1 80.19 209 VAL A C 1
ATOM 1588 O O . VAL A 1 209 ? -0.398 20.734 -13.266 1 80.19 209 VAL A O 1
ATOM 1591 N N . SER A 1 210 ? 1.416 21.906 -13.727 1 84.5 210 SER A N 1
ATOM 1592 C CA . SER A 1 210 ? 1.065 23 -12.82 1 84.5 210 SER A CA 1
ATOM 1593 C C . SER A 1 210 ? -0.227 23.688 -13.258 1 84.5 210 SER A C 1
ATOM 1595 O O . SER A 1 210 ? -1.061 24.031 -12.422 1 84.5 210 SER A O 1
ATOM 1597 N N . ARG A 1 211 ? -0.371 23.906 -14.57 1 84.56 211 ARG A N 1
ATOM 1598 C CA . ARG A 1 211 ? -1.589 24.516 -15.086 1 84.56 211 ARG A CA 1
ATOM 1599 C C . ARG A 1 211 ? -2.805 23.641 -14.82 1 84.56 211 ARG A C 1
ATOM 1601 O O . ARG A 1 211 ? -3.871 24.141 -14.453 1 84.56 211 ARG A O 1
ATOM 1608 N N . LEU A 1 212 ? -2.641 22.391 -14.969 1 85.81 212 LEU A N 1
ATOM 1609 C CA . LEU A 1 212 ? -3.736 21.469 -14.727 1 85.81 212 LEU A CA 1
ATOM 1610 C C . LEU A 1 212 ? -4.141 21.484 -13.258 1 85.81 212 LEU A C 1
ATOM 1612 O O . LEU A 1 212 ? -5.332 21.516 -12.938 1 85.81 212 LEU A O 1
ATOM 1616 N N . LEU A 1 213 ? -3.178 21.453 -12.422 1 89.62 213 LEU A N 1
ATOM 1617 C CA . LEU A 1 213 ? -3.443 21.438 -10.992 1 89.62 213 LEU A CA 1
ATOM 1618 C C . LEU A 1 213 ? -4.105 22.734 -10.547 1 89.62 213 LEU A C 1
ATOM 1620 O O . LEU A 1 213 ? -5.023 22.719 -9.727 1 89.62 213 LEU A O 1
ATOM 1624 N N . ARG A 1 214 ? -3.67 23.859 -11.094 1 89.44 214 ARG A N 1
ATOM 1625 C CA . ARG A 1 214 ? -4.305 25.141 -10.82 1 89.44 214 ARG A CA 1
ATOM 1626 C C . ARG A 1 214 ? -5.77 25.125 -11.25 1 89.44 214 ARG A C 1
ATOM 1628 O O . ARG A 1 214 ? -6.637 25.625 -10.531 1 89.44 214 ARG A O 1
ATOM 1635 N N . GLY A 1 215 ? -5.895 24.609 -12.469 1 91.31 215 GLY A N 1
ATOM 1636 C CA . GLY A 1 215 ? -7.258 24.5 -12.961 1 91.31 215 GLY A CA 1
ATOM 1637 C C . GLY A 1 215 ? -8.156 23.672 -12.062 1 91.31 215 GLY A C 1
ATOM 1638 O O . GLY A 1 215 ? -9.305 24.031 -11.82 1 91.31 215 GLY A O 1
ATOM 1639 N N . GLU A 1 216 ? -7.688 22.562 -11.516 1 93.06 216 GLU A N 1
ATOM 1640 C CA . GLU A 1 216 ? -8.453 21.703 -10.617 1 93.06 216 GLU A CA 1
ATOM 1641 C C . GLU A 1 216 ? -8.805 22.438 -9.328 1 93.06 216 GLU A C 1
ATOM 1643 O O . GLU A 1 216 ? -9.93 22.328 -8.836 1 93.06 216 GLU A O 1
ATOM 1648 N N . LEU A 1 217 ? -7.891 23.172 -8.773 1 93.56 217 LEU A N 1
ATOM 1649 C CA . LEU A 1 217 ? -8.109 23.906 -7.531 1 93.56 217 LEU A CA 1
ATOM 1650 C C . LEU A 1 217 ? -9.164 25 -7.723 1 93.56 217 LEU A C 1
ATOM 1652 O O . LEU A 1 217 ? -10.031 25.188 -6.867 1 93.56 217 LEU A O 1
ATOM 1656 N N . GLU A 1 218 ? -9.062 25.641 -8.906 1 92.44 218 GLU A N 1
ATOM 1657 C CA . GLU A 1 218 ? -10.023 26.719 -9.188 1 92.44 218 GLU A CA 1
ATOM 1658 C C . GLU A 1 218 ? -11.422 26.156 -9.391 1 92.44 218 GLU A C 1
ATOM 1660 O O . GLU A 1 218 ? -12.406 26.75 -8.945 1 92.44 218 GLU A O 1
ATOM 1665 N N . ARG A 1 219 ? -11.516 25.078 -10.055 1 92.81 219 ARG A N 1
ATOM 1666 C CA . ARG A 1 219 ? -12.812 24.453 -10.266 1 92.81 219 ARG A CA 1
ATOM 1667 C C . ARG A 1 219 ? -13.406 23.953 -8.945 1 92.81 219 ARG A C 1
ATOM 1669 O O . ARG A 1 219 ? -14.625 24 -8.75 1 92.81 219 ARG A O 1
ATOM 1676 N N . PHE A 1 220 ? -12.602 23.453 -8.133 1 94.19 220 PHE A N 1
ATOM 1677 C CA . PHE A 1 220 ? -13.062 23.062 -6.816 1 94.19 220 PHE A CA 1
ATOM 1678 C C . PHE A 1 220 ? -13.602 24.25 -6.039 1 94.19 220 PHE A C 1
ATOM 1680 O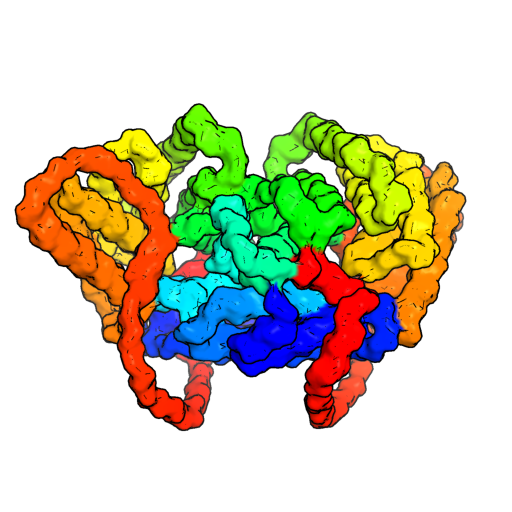 O . PHE A 1 220 ? -14.695 24.188 -5.477 1 94.19 220 PHE A O 1
ATOM 1687 N N . ARG A 1 221 ? -12.805 25.297 -5.965 1 92.31 221 ARG A N 1
ATOM 1688 C CA . ARG A 1 221 ? -13.219 26.5 -5.25 1 92.31 221 ARG A CA 1
ATOM 1689 C C . ARG A 1 221 ? -14.57 27 -5.754 1 92.31 221 ARG A C 1
ATOM 1691 O O . ARG A 1 221 ? -15.445 27.344 -4.961 1 92.31 221 ARG A O 1
ATOM 1698 N N . GLU A 1 222 ? -14.727 26.953 -7.062 1 90.88 222 GLU A N 1
ATOM 1699 C CA . GLU A 1 222 ? -15.969 27.406 -7.688 1 90.88 222 GLU A CA 1
ATOM 1700 C C . GLU A 1 222 ? -17.141 26.531 -7.262 1 90.88 222 GLU A C 1
ATOM 1702 O O . GLU A 1 222 ? -18.25 27.031 -7.07 1 90.88 222 GLU A O 1
ATOM 1707 N N . SER A 1 223 ? -16.891 25.281 -7.09 1 90.88 223 SER A N 1
ATOM 1708 C CA . SER A 1 223 ? -17.969 24.344 -6.789 1 90.88 223 SER A CA 1
ATOM 1709 C C . SER A 1 223 ? -18.406 24.438 -5.332 1 90.88 223 SER A C 1
ATOM 1711 O O . SER A 1 223 ? -19.531 24.094 -4.988 1 90.88 223 SER A O 1
ATOM 1713 N N . VAL A 1 224 ? -17.531 24.875 -4.445 1 90.5 224 VAL A N 1
ATOM 1714 C CA . VAL A 1 224 ? -17.844 24.875 -3.02 1 90.5 224 VAL A CA 1
ATOM 1715 C C . VAL A 1 224 ? -18 26.297 -2.518 1 90.5 224 VAL A C 1
ATOM 1717 O O . VAL A 1 224 ? -18.172 26.531 -1.317 1 90.5 224 VAL A O 1
ATOM 1720 N N . ASP A 1 225 ? -18 27.25 -3.33 1 86.25 225 ASP A N 1
ATOM 1721 C CA . ASP A 1 225 ? -18 28.656 -2.973 1 86.25 225 ASP A CA 1
ATOM 1722 C C . ASP A 1 225 ? -19.172 29 -2.061 1 86.25 225 ASP A C 1
ATOM 1724 O O . ASP A 1 225 ? -19.031 29.766 -1.108 1 86.25 225 ASP A O 1
ATOM 1728 N N . SER A 1 226 ? -20.25 28.375 -2.217 1 85.25 226 SER A N 1
ATOM 1729 C CA . SER A 1 226 ? -21.453 28.688 -1.446 1 85.25 226 SER A CA 1
ATOM 1730 C C . SER A 1 226 ? -21.359 28.125 -0.032 1 85.25 226 SER A C 1
ATOM 1732 O O . SER A 1 226 ? -21.953 28.672 0.9 1 85.25 226 SER A O 1
ATOM 1734 N N . VAL A 1 227 ? -20.594 27.078 0.159 1 85.62 227 VAL A N 1
ATOM 1735 C CA . VAL A 1 227 ? -20.594 26.391 1.447 1 85.62 227 VAL A CA 1
ATOM 1736 C C . VAL A 1 227 ? -19.234 26.578 2.135 1 85.62 227 VAL A C 1
ATOM 1738 O O . VAL A 1 227 ? -19.094 26.266 3.318 1 85.62 227 VAL A O 1
ATOM 1741 N N . LEU A 1 228 ? -18.297 27.141 1.511 1 82.06 228 LEU A N 1
ATOM 1742 C CA . LEU A 1 228 ? -16.906 27.203 1.98 1 82.06 228 LEU A CA 1
ATOM 1743 C C . LEU A 1 228 ? -16.828 27.969 3.299 1 82.06 228 LEU A C 1
ATOM 1745 O O . LEU A 1 228 ? -16.078 27.562 4.199 1 82.06 228 LEU A O 1
ATOM 1749 N N . ASN A 1 229 ? -17.625 28.984 3.412 1 78.88 229 ASN A N 1
ATOM 1750 C CA . ASN A 1 229 ? -17.562 29.812 4.609 1 78.88 229 ASN A CA 1
ATOM 1751 C C . ASN A 1 229 ? -18.203 29.125 5.809 1 78.88 229 ASN A C 1
ATOM 1753 O O . ASN A 1 229 ? -17.922 29.484 6.957 1 78.88 229 ASN A O 1
ATOM 1757 N N . SER A 1 230 ? -19.016 28.172 5.488 1 83.88 230 SER A N 1
ATOM 1758 C CA . SER A 1 230 ? -19.703 27.469 6.57 1 83.88 230 SER A CA 1
ATOM 1759 C C . SER A 1 230 ? -18.938 26.234 7.008 1 83.88 230 SER A C 1
ATOM 1761 O O . SER A 1 230 ? -19.203 25.672 8.07 1 83.88 230 SER A O 1
ATOM 1763 N N . LEU A 1 231 ? -18.031 25.859 6.238 1 89 231 LEU A N 1
ATOM 1764 C CA . LEU A 1 231 ? -17.266 24.641 6.527 1 89 231 LEU A CA 1
ATOM 1765 C C . LEU A 1 231 ? -15.781 24.969 6.723 1 89 231 LEU A C 1
ATOM 1767 O O . LEU A 1 231 ? -14.984 24.812 5.797 1 89 231 LEU A O 1
ATOM 1771 N N . ASN A 1 232 ? -15.406 25.312 7.895 1 88.94 232 ASN A N 1
ATOM 1772 C CA . ASN A 1 232 ? -14.062 25.797 8.203 1 88.94 232 ASN A CA 1
ATOM 1773 C C . ASN A 1 232 ? -13 24.766 7.836 1 88.94 232 ASN A C 1
ATOM 1775 O O . ASN A 1 232 ? -11.93 25.109 7.352 1 88.94 232 ASN A O 1
ATOM 1779 N N . LEU A 1 233 ? -13.367 23.531 8.086 1 89.19 233 LEU A N 1
ATOM 1780 C CA . LEU A 1 233 ? -12.398 22.469 7.801 1 89.19 233 LEU A CA 1
ATOM 1781 C C . LEU A 1 233 ? -12.102 22.391 6.305 1 89.19 233 LEU A C 1
ATOM 1783 O O . LEU A 1 233 ? -10.953 22.219 5.902 1 89.19 233 LEU A O 1
ATOM 1787 N N . VAL A 1 234 ? -13.117 22.5 5.5 1 92.5 234 VAL A N 1
ATOM 1788 C CA . VAL A 1 234 ? -12.945 22.469 4.051 1 92.5 234 VAL A CA 1
ATOM 1789 C C . VAL A 1 234 ? -12.188 23.703 3.586 1 92.5 234 VAL A C 1
ATOM 1791 O O . VAL A 1 234 ? -11.32 23.609 2.707 1 92.5 234 VAL A O 1
ATOM 1794 N N . HIS A 1 235 ? -12.492 24.75 4.195 1 93.44 235 HIS A N 1
ATOM 1795 C CA . HIS A 1 235 ? -11.867 26.016 3.84 1 93.44 235 HIS A CA 1
ATOM 1796 C C . HIS A 1 235 ? -10.367 25.984 4.117 1 93.44 235 HIS A C 1
ATOM 1798 O O . HIS A 1 235 ? -9.562 26.391 3.268 1 93.44 235 HIS A O 1
ATOM 1804 N N . ILE A 1 236 ? -10.039 25.594 5.309 1 93.69 236 ILE A N 1
ATOM 1805 C CA . ILE A 1 236 ? -8.625 25.547 5.66 1 93.69 236 ILE A CA 1
ATOM 1806 C C . ILE A 1 236 ? -7.914 24.516 4.777 1 93.69 236 ILE A C 1
ATOM 1808 O O . ILE A 1 236 ? -6.766 24.719 4.383 1 93.69 236 ILE A O 1
ATOM 1812 N N . ALA A 1 237 ? -8.57 23.406 4.504 1 94.12 237 ALA A N 1
ATOM 1813 C CA . ALA A 1 237 ? -7.984 22.375 3.645 1 94.12 237 ALA A CA 1
ATOM 1814 C C . ALA A 1 237 ? -7.715 22.922 2.244 1 94.12 237 ALA A C 1
ATOM 1816 O O . ALA A 1 237 ? -6.684 22.609 1.64 1 94.12 237 ALA A O 1
ATOM 1817 N N . TYR A 1 238 ? -8.633 23.672 1.739 1 95.06 238 TYR A N 1
ATOM 1818 C CA . TYR A 1 238 ? -8.445 24.297 0.43 1 95.06 238 TYR A CA 1
ATOM 1819 C C . TYR A 1 238 ? -7.199 25.156 0.409 1 95.06 238 TYR A C 1
ATOM 1821 O O . TYR A 1 238 ? -6.367 25.047 -0.496 1 95.06 238 TYR A O 1
ATOM 1829 N N . TRP A 1 239 ? -7.07 26.016 1.314 1 94.88 239 TRP A N 1
ATOM 1830 C CA . TRP A 1 239 ? -5.926 26.922 1.359 1 94.88 239 TRP A CA 1
ATOM 1831 C C . TRP A 1 239 ? -4.633 26.141 1.589 1 94.88 239 TRP A C 1
ATOM 1833 O O . TRP A 1 239 ? -3.574 26.531 1.085 1 94.88 239 TRP A O 1
ATOM 1843 N N . HIS A 1 240 ? -4.75 25.078 2.371 1 95 240 HIS A N 1
ATOM 1844 C CA . HIS A 1 240 ? -3.588 24.219 2.564 1 95 240 HIS A CA 1
ATOM 1845 C C . HIS A 1 240 ? -3.1 23.641 1.239 1 95 240 HIS A C 1
ATOM 1847 O O . HIS A 1 240 ? -1.902 23.672 0.95 1 95 240 HIS A O 1
ATOM 1853 N N . VAL A 1 241 ? -4.016 23.094 0.466 1 95.06 241 VAL A N 1
ATOM 1854 C CA . VAL A 1 241 ? -3.658 22.484 -0.813 1 95.06 241 VAL A CA 1
ATOM 1855 C C . VAL A 1 241 ? -3.139 23.562 -1.766 1 95.06 241 VAL A C 1
ATOM 1857 O O . VAL A 1 241 ? -2.166 23.344 -2.49 1 95.06 241 VAL A O 1
ATOM 1860 N N . LYS A 1 242 ? -3.766 24.703 -1.761 1 94.69 242 LYS A N 1
ATOM 1861 C CA . LYS A 1 242 ? -3.318 25.812 -2.59 1 94.69 242 LYS A CA 1
ATOM 1862 C C . LYS A 1 242 ? -1.91 26.25 -2.201 1 94.69 242 LYS A C 1
ATOM 1864 O O . LYS A 1 242 ? -1.069 26.5 -3.066 1 94.69 242 LYS A O 1
ATOM 1869 N N . LEU A 1 243 ? -1.695 26.391 -0.916 1 94.94 243 LEU A N 1
ATOM 1870 C CA . LEU A 1 243 ? -0.381 26.797 -0.427 1 94.94 243 LEU A CA 1
ATOM 1871 C C . LEU A 1 243 ? 0.686 25.781 -0.846 1 94.94 243 LEU A C 1
ATOM 1873 O O . LEU A 1 243 ? 1.775 26.172 -1.275 1 94.94 243 LEU A O 1
ATOM 1877 N N . LEU A 1 244 ? 0.353 24.531 -0.658 1 93 244 LEU A N 1
ATOM 1878 C CA . LEU A 1 244 ? 1.281 23.469 -1.051 1 93 244 LEU A CA 1
ATOM 1879 C C . LEU A 1 244 ? 1.597 23.562 -2.541 1 93 244 LEU A C 1
ATOM 1881 O O . LEU A 1 244 ? 2.754 23.406 -2.943 1 93 244 LEU A O 1
ATOM 1885 N N . PHE A 1 245 ? 0.611 23.766 -3.344 1 91.69 245 PHE A N 1
ATOM 1886 C CA . PHE A 1 245 ? 0.774 23.922 -4.785 1 91.69 245 PHE A CA 1
ATOM 1887 C C . PHE A 1 245 ? 1.69 25.094 -5.109 1 91.69 245 PHE A C 1
ATOM 1889 O O . PHE A 1 245 ? 2.605 24.969 -5.926 1 91.69 245 PHE A O 1
ATOM 1896 N N . LEU A 1 246 ? 1.503 26.172 -4.465 1 91.88 246 LEU A N 1
ATOM 1897 C CA . LEU A 1 246 ? 2.309 27.359 -4.715 1 91.88 246 LEU A CA 1
ATOM 1898 C C . LEU A 1 246 ? 3.758 27.141 -4.297 1 91.88 246 LEU A C 1
ATOM 1900 O O . LEU A 1 246 ? 4.684 27.562 -4.988 1 91.88 246 LEU A O 1
ATOM 1904 N N . ARG A 1 247 ? 3.961 26.469 -3.248 1 88.81 247 ARG A N 1
ATOM 1905 C CA . ARG A 1 247 ? 5.305 26.219 -2.742 1 88.81 247 ARG A CA 1
ATOM 1906 C C . ARG A 1 247 ? 6.074 25.281 -3.672 1 88.81 247 ARG A C 1
ATOM 1908 O O . ARG A 1 247 ? 7.301 25.375 -3.771 1 88.81 247 ARG A O 1
ATOM 1915 N N . LEU A 1 248 ? 5.387 24.422 -4.277 1 82.81 248 LEU A N 1
ATOM 1916 C CA . LEU A 1 248 ? 6.035 23.422 -5.117 1 82.81 248 LEU A CA 1
ATOM 1917 C C . LEU A 1 248 ? 6.289 23.969 -6.52 1 82.81 248 LEU A C 1
ATOM 1919 O O . LEU A 1 248 ? 7.016 23.359 -7.305 1 82.81 248 LEU A O 1
ATOM 1923 N N . ASN A 1 249 ? 5.672 25.031 -6.766 1 81.38 249 ASN A N 1
ATOM 1924 C CA . ASN A 1 249 ? 5.891 25.672 -8.055 1 81.38 249 ASN A CA 1
ATOM 1925 C C . ASN A 1 249 ? 7.074 26.641 -8.008 1 81.38 249 ASN A C 1
ATOM 1927 O O . ASN A 1 249 ? 7.055 27.625 -7.262 1 81.38 249 ASN A O 1
ATOM 1931 N N . ASP A 1 250 ? 8.078 26.438 -8.828 1 77.56 250 ASP A N 1
ATOM 1932 C CA . ASP A 1 250 ? 9.32 27.203 -8.828 1 77.56 250 ASP A CA 1
ATOM 1933 C C . ASP A 1 250 ? 9.07 28.656 -9.242 1 77.56 250 ASP A C 1
ATOM 1935 O O . ASP A 1 250 ? 9.828 29.547 -8.859 1 77.56 250 ASP A O 1
ATOM 1939 N N . ALA A 1 251 ? 8.047 28.891 -9.93 1 80.44 251 ALA A N 1
ATOM 1940 C CA . ALA A 1 251 ? 7.75 30.234 -10.438 1 80.44 251 ALA A CA 1
ATOM 1941 C C . ALA A 1 251 ? 7.062 31.078 -9.367 1 80.44 251 ALA A C 1
ATOM 1943 O O . ALA A 1 251 ? 6.879 32.281 -9.547 1 80.44 251 ALA A O 1
ATOM 1944 N N . THR A 1 252 ? 6.887 30.5 -8.195 1 87.62 252 THR A N 1
ATOM 1945 C CA . THR A 1 252 ? 6.117 31.188 -7.172 1 87.62 252 THR A CA 1
ATOM 1946 C C . THR A 1 252 ? 6.992 32.219 -6.441 1 87.62 252 THR A C 1
ATOM 1948 O O . THR A 1 252 ? 8.102 31.875 -6.008 1 87.62 252 THR A O 1
ATOM 1951 N N . GLU A 1 253 ? 6.477 33.406 -6.375 1 90.38 253 GLU A N 1
ATOM 1952 C CA . GLU A 1 253 ? 7.148 34.469 -5.621 1 90.38 253 GLU A CA 1
ATOM 1953 C C . GLU A 1 253 ? 6.711 34.469 -4.16 1 90.38 253 GLU A C 1
ATOM 1955 O O . GLU A 1 253 ? 5.578 34.094 -3.846 1 90.38 253 GLU A O 1
ATOM 1960 N N . PRO A 1 254 ? 7.539 34.906 -3.262 1 90.38 254 PRO A N 1
ATOM 1961 C CA . PRO A 1 254 ? 7.223 34.906 -1.832 1 90.38 254 PRO A CA 1
ATOM 1962 C C . PRO A 1 254 ? 5.953 35.688 -1.511 1 90.38 254 PRO A C 1
ATOM 1964 O O . PRO A 1 254 ? 5.195 35.312 -0.615 1 90.38 254 PRO A O 1
ATOM 1967 N N . GLY A 1 255 ? 5.699 36.75 -2.209 1 92 255 GLY A N 1
ATOM 1968 C CA . GLY A 1 255 ? 4.512 37.562 -1.973 1 92 255 GLY A CA 1
ATOM 1969 C C . GLY A 1 255 ? 3.219 36.781 -2.213 1 92 255 GLY A C 1
ATOM 1970 O O . GLY A 1 255 ? 2.191 37.094 -1.606 1 92 255 GLY A O 1
ATOM 1971 N N . GLN A 1 256 ? 3.264 35.812 -3.055 1 93.06 256 GLN A N 1
ATOM 1972 C CA . GLN A 1 256 ? 2.074 35.031 -3.404 1 93.06 256 GLN A CA 1
ATOM 1973 C C . GLN A 1 256 ? 1.724 34.031 -2.305 1 93.06 256 GLN A C 1
ATOM 1975 O O . GLN A 1 256 ? 0.608 33.5 -2.268 1 93.06 256 GLN A O 1
ATOM 1980 N N . LEU A 1 257 ? 2.604 33.75 -1.398 1 94.88 257 LEU A N 1
ATOM 1981 C CA . LEU A 1 257 ? 2.408 32.75 -0.355 1 94.88 257 LEU A CA 1
ATOM 1982 C C . LEU A 1 257 ? 1.738 33.375 0.869 1 94.88 257 LEU A C 1
ATOM 1984 O O . LEU A 1 257 ? 1.156 32.656 1.688 1 94.88 257 LEU A O 1
ATOM 1988 N N . ILE A 1 258 ? 1.763 34.688 1.022 1 93.88 258 ILE A N 1
ATOM 1989 C CA . ILE A 1 258 ? 1.296 35.375 2.229 1 93.88 258 ILE A CA 1
ATOM 1990 C C . ILE A 1 258 ? -0.222 35.25 2.338 1 93.88 258 ILE A C 1
ATOM 1992 O O . ILE A 1 258 ? -0.757 35.031 3.43 1 93.88 258 ILE A O 1
ATOM 1996 N N . GLY A 1 259 ? -0.901 35.438 1.245 1 93.69 259 GLY A N 1
ATOM 1997 C CA . GLY A 1 259 ? -2.352 35.344 1.252 1 93.69 259 GLY A CA 1
ATOM 1998 C C . GLY A 1 259 ? -2.855 34 1.794 1 93.69 259 GLY A C 1
ATOM 1999 O O . GLY A 1 259 ? -3.521 33.969 2.832 1 93.69 259 GLY A O 1
ATOM 2000 N N . PRO A 1 260 ? -2.49 32.938 1.169 1 95.5 260 PRO A N 1
ATOM 2001 C CA . PRO A 1 260 ? -2.947 31.594 1.593 1 95.5 260 PRO A CA 1
ATOM 2002 C C . PRO A 1 260 ? -2.541 31.266 3.025 1 95.5 260 PRO A C 1
ATOM 2004 O O . PRO A 1 260 ? -3.346 30.734 3.791 1 95.5 260 PRO A O 1
ATOM 2007 N N . VAL A 1 261 ? -1.321 31.531 3.395 1 95.5 261 VAL A N 1
ATOM 2008 C CA . VAL A 1 261 ? -0.844 31.141 4.715 1 95.5 261 VAL A CA 1
ATOM 2009 C C . VAL A 1 261 ? -1.552 31.953 5.789 1 95.5 261 VAL A C 1
ATOM 2011 O O . VAL A 1 261 ? -1.84 31.453 6.879 1 95.5 261 VAL A O 1
ATOM 2014 N N . THR A 1 262 ? -1.807 33.219 5.516 1 93.06 262 THR A N 1
ATOM 2015 C CA . THR A 1 262 ? -2.541 34.062 6.457 1 93.06 262 THR A CA 1
ATOM 2016 C C . THR A 1 262 ? -3.967 33.531 6.637 1 93.06 262 THR A C 1
ATOM 2018 O O . THR A 1 262 ? -4.504 33.562 7.746 1 93.06 262 THR A O 1
ATOM 2021 N N . HIS A 1 263 ? -4.582 33.094 5.559 1 93.69 263 HIS A N 1
ATOM 2022 C CA . HIS A 1 263 ? -5.91 32.531 5.664 1 93.69 263 HIS A CA 1
ATOM 2023 C C . HIS A 1 263 ? -5.895 31.281 6.551 1 93.69 263 HIS A C 1
ATOM 2025 O O . HIS A 1 263 ? -6.781 31.094 7.387 1 93.69 263 HIS A O 1
ATOM 2031 N N . ILE A 1 264 ? -4.93 30.422 6.387 1 94.5 264 ILE A N 1
ATOM 2032 C CA . ILE A 1 264 ? -4.805 29.203 7.191 1 94.5 264 ILE A CA 1
ATOM 2033 C C . ILE A 1 264 ? -4.652 29.578 8.664 1 94.5 264 ILE A C 1
ATOM 2035 O O . ILE A 1 264 ? -5.348 29.031 9.523 1 94.5 264 ILE A O 1
ATOM 2039 N N . ALA A 1 265 ? -3.783 30.547 8.93 1 92.12 265 ALA A N 1
ATOM 2040 C CA . ALA A 1 265 ? -3.529 30.969 10.305 1 92.12 265 ALA A CA 1
ATOM 2041 C C . ALA A 1 265 ? -4.789 31.547 10.945 1 92.12 265 ALA A C 1
ATOM 2043 O O . ALA A 1 265 ? -5.086 31.266 12.109 1 92.12 265 ALA A O 1
ATOM 2044 N N . THR A 1 266 ? -5.512 32.281 10.172 1 90.94 266 THR A N 1
ATOM 2045 C CA . THR A 1 266 ? -6.723 32.938 10.68 1 90.94 266 THR A CA 1
ATOM 2046 C C . THR A 1 266 ? -7.797 31.891 10.977 1 90.94 266 THR A C 1
ATOM 2048 O O . THR A 1 266 ? -8.461 31.969 12.016 1 90.94 266 THR A O 1
ATOM 2051 N N . ILE A 1 267 ? -8.031 30.969 10.109 1 90.94 267 ILE A N 1
ATOM 2052 C CA . ILE A 1 267 ? -9.07 29.953 10.273 1 90.94 267 ILE A CA 1
ATOM 2053 C C . ILE A 1 267 ? -8.711 29.031 11.438 1 90.94 267 ILE A C 1
ATOM 2055 O O . ILE A 1 267 ? -9.586 28.594 12.195 1 90.94 267 ILE A O 1
ATOM 2059 N N . LEU A 1 268 ? -7.426 28.703 11.539 1 87.88 268 LEU A N 1
ATOM 2060 C CA . LEU A 1 268 ? -6.961 27.844 12.625 1 87.88 268 LEU A CA 1
ATOM 2061 C C . LEU A 1 268 ? -7.254 28.484 13.984 1 87.88 268 LEU A C 1
ATOM 2063 O O . LEU A 1 268 ? -7.504 27.781 14.961 1 87.88 268 LEU A O 1
ATOM 2067 N N . ASN A 1 269 ? -7.156 29.719 14.031 1 84.69 269 ASN A N 1
ATOM 2068 C CA . ASN A 1 269 ? -7.336 30.453 15.281 1 84.69 269 ASN A CA 1
ATOM 2069 C C . ASN A 1 269 ? -8.812 30.641 15.602 1 84.69 269 ASN A C 1
ATOM 2071 O O . ASN A 1 269 ? -9.164 31.031 16.719 1 84.69 269 ASN A O 1
ATOM 2075 N N . SER A 1 270 ? -9.633 30.25 14.742 1 84.38 270 SER A N 1
ATOM 2076 C CA . SER A 1 270 ? -11.062 30.391 14.977 1 84.38 270 SER A CA 1
ATOM 2077 C C . SER A 1 270 ? -11.578 29.266 15.883 1 84.38 270 SER A C 1
ATOM 2079 O O . SER A 1 270 ? -11.188 28.109 15.734 1 84.38 270 SER A O 1
ATOM 2081 N N . VAL A 1 271 ? -12.438 29.609 16.797 1 76.94 271 VAL A N 1
ATOM 2082 C CA . VAL A 1 271 ? -13.031 28.688 17.766 1 76.94 271 VAL A CA 1
ATOM 2083 C C . VAL A 1 271 ? -13.938 27.703 17.031 1 76.94 271 VAL A C 1
ATOM 2085 O O . VAL A 1 271 ? -14.148 26.578 17.516 1 76.94 271 VAL A O 1
ATOM 2088 N N . GLN A 1 272 ? -14.383 28.094 15.867 1 78.75 272 GLN A N 1
ATOM 2089 C CA . GLN A 1 272 ? -15.336 27.266 15.125 1 78.75 272 GLN A CA 1
ATOM 2090 C C . GLN A 1 272 ? -14.617 26.156 14.359 1 78.75 272 GLN A C 1
ATOM 2092 O O . GLN A 1 272 ? -15.258 25.25 13.82 1 78.75 272 GLN A O 1
ATOM 2097 N N . THR A 1 273 ? -13.32 26.188 14.422 1 80.06 273 THR A N 1
ATOM 2098 C CA . THR A 1 273 ? -12.578 25.188 13.664 1 80.06 273 THR A CA 1
ATOM 2099 C C . THR A 1 273 ? -12.32 23.953 14.523 1 80.06 273 THR A C 1
ATOM 2101 O O . THR A 1 273 ? -11.609 24.016 15.531 1 80.06 273 THR A O 1
ATOM 2104 N N . PRO A 1 274 ? -12.891 22.906 14.094 1 76 274 PRO A N 1
ATOM 2105 C CA . PRO A 1 274 ? -12.672 21.688 14.875 1 76 274 PRO A CA 1
ATOM 2106 C C . PRO A 1 274 ? -11.242 21.156 14.758 1 76 274 PRO A C 1
ATOM 2108 O O . PRO A 1 274 ? -10.594 21.344 13.727 1 76 274 PRO A O 1
ATOM 2111 N N . VAL A 1 275 ? -10.773 20.578 15.82 1 75.5 275 VAL A N 1
ATOM 2112 C CA . VAL A 1 275 ? -9.453 19.953 15.805 1 75.5 275 VAL A CA 1
ATOM 2113 C C . VAL A 1 275 ? -9.562 18.547 15.234 1 75.5 275 VAL A C 1
ATOM 2115 O O . VAL A 1 275 ? -10.328 17.719 15.734 1 75.5 275 VAL A O 1
ATOM 2118 N N . THR A 1 276 ? -8.914 18.328 14.117 1 76.25 276 THR A N 1
ATOM 2119 C CA . THR A 1 276 ? -8.891 17.047 13.445 1 76.25 276 THR A CA 1
ATOM 2120 C C . THR A 1 276 ? -7.453 16.547 13.281 1 76.25 276 THR A C 1
ATOM 2122 O O . THR A 1 276 ? -6.504 17.297 13.508 1 76.25 276 THR A O 1
ATOM 2125 N N . PRO A 1 277 ? -7.305 15.312 12.93 1 74.56 277 PRO A N 1
ATOM 2126 C CA . PRO A 1 277 ? -5.957 14.805 12.688 1 74.56 277 PRO A CA 1
ATOM 2127 C C . PRO A 1 277 ? -5.23 15.555 11.578 1 74.56 277 PRO A C 1
ATOM 2129 O O . PRO A 1 277 ? -4 15.523 11.5 1 74.56 277 PRO A O 1
ATOM 2132 N N . LEU A 1 278 ? -5.938 16.234 10.797 1 83.31 278 LEU A N 1
ATOM 2133 C CA . LEU A 1 278 ? -5.34 16.969 9.695 1 83.31 278 LEU A CA 1
ATOM 2134 C C . LEU A 1 278 ? -4.816 18.312 10.164 1 83.31 278 LEU A C 1
ATOM 2136 O O . LEU A 1 278 ? -4.055 18.969 9.453 1 83.31 278 LEU A O 1
ATOM 2140 N N . SER A 1 279 ? -5.227 18.734 11.344 1 83.75 279 SER A N 1
ATOM 2141 C CA . SER A 1 279 ? -4.906 20.078 11.852 1 83.75 279 SER A CA 1
ATOM 2142 C C . SER A 1 279 ? -3.398 20.281 11.922 1 83.75 279 SER A C 1
ATOM 2144 O O . SER A 1 279 ? -2.906 21.375 11.609 1 83.75 279 SER A O 1
ATOM 2146 N N . TYR A 1 280 ? -2.732 19.266 12.219 1 81.44 280 TYR A N 1
ATOM 2147 C CA . TYR A 1 280 ? -1.288 19.422 12.344 1 81.44 280 TYR A CA 1
ATOM 2148 C C . TYR A 1 280 ? -0.633 19.594 10.984 1 81.44 280 TYR A C 1
ATOM 2150 O O . TYR A 1 280 ? 0.408 20.25 10.867 1 81.44 280 TYR A O 1
ATOM 2158 N N . HIS A 1 281 ? -1.232 18.984 10.039 1 86.25 281 HIS A N 1
ATOM 2159 C CA . HIS A 1 281 ? -0.74 19.219 8.688 1 86.25 281 HIS A CA 1
ATOM 2160 C C . HIS A 1 281 ? -0.866 20.688 8.305 1 86.25 281 HIS A C 1
ATOM 2162 O O . HIS A 1 281 ? 0.055 21.266 7.727 1 86.25 281 HIS A O 1
ATOM 2168 N N . PHE A 1 282 ? -1.997 21.281 8.711 1 90.81 282 PHE A N 1
ATOM 2169 C CA . PHE A 1 282 ? -2.242 22.688 8.406 1 90.81 282 PHE A CA 1
ATOM 2170 C C . PHE A 1 282 ? -1.238 23.578 9.125 1 90.81 282 PHE A C 1
ATOM 2172 O O . PHE A 1 282 ? -0.627 24.469 8.516 1 90.81 282 PHE A O 1
ATOM 2179 N N . VAL A 1 283 ? -1.071 23.266 10.344 1 87.62 283 VAL A N 1
ATOM 2180 C CA . VAL A 1 283 ? -0.188 24.078 11.18 1 87.62 283 VAL A CA 1
ATOM 2181 C C . VAL A 1 283 ? 1.252 23.938 10.688 1 87.62 283 VAL A C 1
ATOM 2183 O O . VAL A 1 283 ? 1.965 24.938 10.555 1 87.62 283 VAL A O 1
ATOM 2186 N N . ALA A 1 284 ? 1.616 22.734 10.414 1 85.56 284 ALA A N 1
ATOM 2187 C CA . ALA A 1 284 ? 2.998 22.469 10.023 1 85.56 284 ALA A CA 1
ATOM 2188 C C . ALA A 1 284 ? 3.344 23.188 8.719 1 85.56 284 ALA A C 1
ATOM 2190 O O . ALA A 1 284 ? 4.383 23.859 8.625 1 85.56 284 ALA A O 1
ATOM 2191 N N . LEU A 1 285 ? 2.529 23.109 7.785 1 89.62 285 LEU A N 1
ATOM 2192 C CA . LEU A 1 285 ? 2.793 23.75 6.508 1 89.62 285 LEU A CA 1
ATOM 2193 C C . LEU A 1 285 ? 2.779 25.266 6.652 1 89.62 285 LEU A C 1
ATOM 2195 O O . LEU A 1 285 ? 3.594 25.969 6.039 1 89.62 285 LEU A O 1
ATOM 2199 N N . ALA A 1 286 ? 1.855 25.75 7.426 1 92 286 ALA A N 1
ATOM 2200 C CA . ALA A 1 286 ? 1.761 27.203 7.633 1 92 286 ALA A CA 1
ATOM 2201 C C . ALA A 1 286 ? 3.018 27.734 8.305 1 92 286 ALA A C 1
ATOM 2203 O O . ALA A 1 286 ? 3.596 28.734 7.852 1 92 286 ALA A O 1
ATOM 2204 N N . ILE A 1 287 ? 3.428 27.078 9.273 1 87.69 287 ILE A N 1
ATOM 2205 C CA . ILE A 1 287 ? 4.59 27.547 10.023 1 87.69 287 ILE A CA 1
ATOM 2206 C C . ILE A 1 287 ? 5.836 27.453 9.148 1 87.69 287 ILE A C 1
ATOM 2208 O O . ILE A 1 287 ? 6.676 28.359 9.156 1 87.69 287 ILE A O 1
ATOM 2212 N N . LEU A 1 288 ? 5.988 26.359 8.445 1 86.56 288 LEU A N 1
ATOM 2213 C CA . LEU A 1 288 ? 7.117 26.219 7.531 1 86.56 288 LEU A CA 1
ATOM 2214 C C . LEU A 1 288 ? 7.16 27.359 6.523 1 86.56 288 LEU A C 1
ATOM 2216 O O . LEU A 1 288 ? 8.227 27.906 6.246 1 86.56 288 LEU A O 1
ATOM 2220 N N . THR A 1 289 ? 6.062 27.672 6.039 1 90.56 289 THR A N 1
ATOM 2221 C CA . THR A 1 289 ? 5.969 28.719 5.039 1 90.56 289 THR A CA 1
ATOM 2222 C C . THR A 1 289 ? 6.262 30.078 5.664 1 90.56 289 THR A C 1
ATOM 2224 O O . THR A 1 289 ? 7.016 30.875 5.102 1 90.56 289 THR A O 1
ATOM 2227 N N . LEU A 1 290 ? 5.68 30.297 6.809 1 91.12 290 LEU A N 1
ATOM 2228 C CA . LEU A 1 290 ? 5.832 31.594 7.473 1 91.12 290 LEU A CA 1
ATOM 2229 C C . LEU A 1 290 ? 7.277 31.812 7.898 1 91.12 290 LEU A C 1
ATOM 2231 O O . LEU A 1 290 ? 7.801 32.938 7.785 1 91.12 290 LEU A O 1
ATOM 2235 N N . VAL A 1 291 ? 7.918 30.781 8.312 1 85.56 291 VAL A N 1
ATOM 2236 C CA . VAL A 1 291 ? 9.312 30.891 8.727 1 85.56 291 VAL A CA 1
ATOM 2237 C C . VAL A 1 291 ? 10.195 31.203 7.52 1 85.56 291 VAL A C 1
ATOM 2239 O O . VAL A 1 291 ? 11.133 32 7.613 1 85.56 291 VAL A O 1
ATOM 2242 N N . ASP A 1 292 ? 9.914 30.578 6.426 1 86.44 292 ASP A N 1
ATOM 2243 C CA . ASP A 1 292 ? 10.648 30.859 5.199 1 86.44 292 ASP A CA 1
ATOM 2244 C C . ASP A 1 292 ? 10.43 32.312 4.75 1 86.44 292 ASP A C 1
ATOM 2246 O O . ASP A 1 292 ? 11.344 32.938 4.215 1 86.44 292 ASP A O 1
ATOM 2250 N N . LEU A 1 293 ? 9.266 32.812 4.984 1 90.19 293 LEU A N 1
ATOM 2251 C CA . LEU A 1 293 ? 8.898 34.125 4.52 1 90.19 293 LEU A CA 1
ATOM 2252 C C . LEU A 1 293 ? 9.508 35.219 5.414 1 90.19 293 LEU A C 1
ATOM 2254 O O . LEU A 1 293 ? 9.516 36.375 5.059 1 90.19 293 LEU A O 1
ATOM 2258 N N . LEU A 1 294 ? 10.07 34.812 6.539 1 86.06 294 LEU A N 1
ATOM 2259 C CA . LEU A 1 294 ? 10.75 35.75 7.426 1 86.06 294 LEU A CA 1
ATOM 2260 C C . LEU A 1 294 ? 12.023 36.281 6.781 1 86.06 294 LEU A C 1
ATOM 2262 O O . LEU A 1 294 ? 12.508 37.344 7.145 1 86.06 294 LEU A O 1
ATOM 2266 N N . ASP A 1 295 ? 12.531 35.5 5.852 1 84.44 295 ASP A N 1
ATOM 2267 C CA . ASP A 1 295 ? 13.812 35.844 5.246 1 84.44 295 ASP A CA 1
ATOM 2268 C C . ASP A 1 295 ? 13.656 36.938 4.184 1 84.44 295 ASP A C 1
ATOM 2270 O O . ASP A 1 295 ? 14.648 37.5 3.717 1 84.44 295 ASP A O 1
ATOM 2274 N N . TYR A 1 296 ? 12.469 37.25 3.906 1 87.19 296 TYR A N 1
ATOM 2275 C CA . TYR A 1 296 ? 12.203 38.25 2.883 1 87.19 296 TYR A CA 1
ATOM 2276 C C . TYR A 1 296 ? 11.656 39.531 3.504 1 87.19 296 TYR A C 1
ATOM 2278 O O . TYR A 1 296 ? 10.68 39.469 4.262 1 87.19 296 TYR A O 1
ATOM 2286 N N . GLY A 1 297 ? 12.273 40.656 3.174 1 86.56 297 GLY A N 1
ATOM 2287 C CA . GLY A 1 297 ? 11.898 41.938 3.738 1 86.56 297 GLY A CA 1
ATOM 2288 C C . GLY A 1 297 ? 10.461 42.312 3.451 1 86.56 297 GLY A C 1
ATOM 2289 O O . GLY A 1 297 ? 9.758 42.812 4.332 1 86.56 297 GLY A O 1
ATOM 2290 N N . GLU A 1 298 ? 9.938 41.969 2.283 1 90.5 298 GLU A N 1
ATOM 2291 C CA . GLU A 1 298 ? 8.602 42.375 1.852 1 90.5 298 GLU A CA 1
ATOM 2292 C C . GLU A 1 298 ? 7.523 41.594 2.609 1 90.5 298 GLU A C 1
ATOM 2294 O O . GLU A 1 298 ? 6.406 42.094 2.775 1 90.5 298 GLU A O 1
ATOM 2299 N N . THR A 1 299 ? 7.879 40.406 3.08 1 91.44 299 THR A N 1
ATOM 2300 C CA . THR A 1 299 ? 6.859 39.562 3.688 1 91.44 299 THR A CA 1
ATOM 2301 C C . THR A 1 299 ? 7.121 39.375 5.18 1 91.44 299 THR A C 1
ATOM 2303 O O . THR A 1 299 ? 6.34 38.719 5.879 1 91.44 299 THR A O 1
ATOM 2306 N N . ARG A 1 300 ? 8.07 39.969 5.738 1 89.25 300 ARG A N 1
ATOM 2307 C CA . ARG A 1 300 ? 8.555 39.688 7.09 1 89.25 300 ARG A CA 1
ATOM 2308 C C . ARG A 1 300 ? 7.492 40.062 8.125 1 89.25 300 ARG A C 1
ATOM 2310 O O . ARG A 1 300 ? 7.227 39.281 9.047 1 89.25 300 ARG A O 1
ATOM 2317 N N . ILE A 1 301 ? 6.887 41.219 8.016 1 91 301 ILE A N 1
ATOM 2318 C CA . ILE A 1 301 ? 5.922 41.719 8.992 1 91 301 ILE A CA 1
ATOM 2319 C C . ILE A 1 301 ? 4.711 40.781 9.016 1 91 301 ILE A C 1
ATOM 2321 O O . ILE A 1 301 ? 4.254 40.375 10.086 1 91 301 ILE A O 1
ATOM 2325 N N . ASP A 1 302 ? 4.219 40.5 7.867 1 93.12 302 ASP A N 1
ATOM 2326 C CA . ASP A 1 302 ? 3.066 39.594 7.77 1 93.12 302 ASP A CA 1
ATOM 2327 C C . ASP A 1 302 ? 3.402 38.219 8.297 1 93.12 302 ASP A C 1
ATOM 2329 O O . ASP A 1 302 ? 2.557 37.562 8.906 1 93.12 302 ASP A O 1
ATOM 2333 N N . ALA A 1 303 ? 4.582 37.719 8.016 1 92.88 303 ALA A N 1
ATOM 2334 C CA . ALA A 1 303 ? 5.031 36.406 8.484 1 92.88 303 ALA A CA 1
ATOM 2335 C C . ALA A 1 303 ? 5.074 36.375 10.008 1 92.88 303 ALA A C 1
ATOM 2337 O O . ALA A 1 303 ? 4.652 35.375 10.617 1 92.88 303 ALA A O 1
ATOM 2338 N N . GLU A 1 304 ? 5.566 37.406 10.609 1 89.5 304 GLU A N 1
ATOM 2339 C CA . GLU A 1 304 ? 5.625 37.5 12.07 1 89.5 304 GLU A CA 1
ATOM 2340 C C . GLU A 1 304 ? 4.227 37.469 12.68 1 89.5 304 GLU A C 1
ATOM 2342 O O . GLU A 1 304 ? 3.994 36.781 13.68 1 89.5 304 GLU A O 1
ATOM 2347 N N . LYS A 1 305 ? 3.348 38.219 12.062 1 91.69 305 LYS A N 1
ATOM 2348 C CA . LYS A 1 305 ? 1.962 38.219 12.523 1 91.69 305 LYS A CA 1
ATOM 2349 C C . LYS A 1 305 ? 1.344 36.844 12.414 1 91.69 305 LYS A C 1
ATOM 2351 O O . LYS A 1 305 ? 0.608 36.406 13.305 1 91.69 305 LYS A O 1
ATOM 2356 N N . GLY A 1 306 ? 1.613 36.219 11.328 1 92 306 GLY A N 1
ATOM 2357 C CA . GLY A 1 306 ? 1.106 34.875 11.133 1 92 306 GLY A CA 1
ATOM 2358 C C . GLY A 1 306 ? 1.609 33.875 12.172 1 92 306 GLY A C 1
ATOM 2359 O O . GLY A 1 306 ? 0.844 33.062 12.672 1 92 306 GLY A O 1
ATOM 2360 N N . ILE A 1 307 ? 2.844 33.938 12.477 1 89.25 307 ILE A N 1
ATOM 2361 C CA . ILE A 1 307 ? 3.447 33.062 13.469 1 89.25 307 ILE A CA 1
ATOM 2362 C C . ILE A 1 307 ? 2.787 33.281 14.828 1 89.25 307 ILE A C 1
ATOM 2364 O O . ILE A 1 307 ? 2.504 32.312 15.547 1 89.25 307 ILE A O 1
ATOM 2368 N N . MET A 1 308 ? 2.512 34.5 15.109 1 88.44 308 MET A N 1
ATOM 2369 C CA . MET A 1 308 ? 1.856 34.844 16.375 1 88.44 308 MET A CA 1
ATOM 2370 C C . MET A 1 308 ? 0.446 34.25 16.422 1 88.44 308 MET A C 1
ATOM 2372 O O . MET A 1 308 ? 0.022 33.719 17.453 1 88.44 308 MET A O 1
ATOM 2376 N N . LEU A 1 309 ? -0.26 34.375 15.352 1 88.69 309 LEU A N 1
ATOM 2377 C CA . LEU A 1 309 ? -1.616 33.844 15.281 1 88.69 309 LEU A CA 1
ATOM 2378 C C . LEU A 1 309 ? -1.62 32.312 15.492 1 88.69 309 LEU A C 1
ATOM 2380 O O . LEU A 1 309 ? -2.48 31.797 16.203 1 88.69 309 LEU A O 1
ATOM 2384 N N . ILE A 1 310 ? -0.688 31.656 14.891 1 87.19 310 ILE A N 1
ATOM 2385 C CA . ILE A 1 310 ? -0.624 30.203 15 1 87.19 310 ILE A CA 1
ATOM 2386 C C . ILE A 1 310 ? -0.207 29.812 16.422 1 87.19 310 ILE A C 1
ATOM 2388 O O . ILE A 1 310 ? -0.725 28.844 16.969 1 87.19 310 ILE A O 1
ATOM 2392 N N . ALA A 1 311 ? 0.723 30.547 16.938 1 83 311 ALA A N 1
ATOM 2393 C CA . ALA A 1 311 ? 1.146 30.281 18.312 1 83 311 ALA A CA 1
ATOM 2394 C C . ALA A 1 311 ? -0.024 30.422 19.281 1 83 311 ALA A C 1
ATOM 2396 O O . ALA A 1 311 ? -0.174 29.609 20.203 1 83 311 ALA A O 1
ATOM 2397 N N . GLU A 1 312 ? -0.82 31.375 19.047 1 82.62 312 GLU A N 1
ATOM 2398 C CA . GLU A 1 312 ? -2.004 31.594 19.875 1 82.62 312 GLU A CA 1
ATOM 2399 C C . GLU A 1 312 ? -3.006 30.453 19.719 1 82.62 312 GLU A C 1
ATOM 2401 O O . GLU A 1 312 ? -3.621 30.016 20.688 1 82.62 312 GLU A O 1
ATOM 2406 N N . ALA A 1 313 ? -3.189 30.062 18.516 1 81.69 313 ALA A N 1
ATOM 2407 C CA . ALA A 1 313 ? -4.117 28.969 18.234 1 81.69 313 ALA A CA 1
ATOM 2408 C C . ALA A 1 313 ? -3.666 27.688 18.922 1 81.69 313 ALA A C 1
ATOM 2410 O O . ALA A 1 313 ? -4.488 26.938 19.453 1 81.69 313 ALA A O 1
ATOM 2411 N N . LEU A 1 314 ? -2.363 27.422 18.875 1 78.25 314 LEU A N 1
ATOM 2412 C CA . LEU A 1 314 ? -1.816 26.234 19.5 1 78.25 314 LEU A CA 1
ATOM 2413 C C . LEU A 1 314 ? -1.968 26.281 21.016 1 78.25 314 LEU A C 1
ATOM 2415 O O . LEU A 1 314 ? -2.229 25.266 21.656 1 78.25 314 LEU A O 1
ATOM 2419 N N . GLU A 1 315 ? -1.82 27.453 21.5 1 74.06 315 GLU A N 1
ATOM 2420 C CA . GLU A 1 315 ? -1.969 27.625 22.953 1 74.06 315 GLU A CA 1
ATOM 2421 C C . GLU A 1 315 ? -3.424 27.469 23.375 1 74.06 315 GLU A C 1
ATOM 2423 O O . GLU A 1 315 ? -3.703 26.938 24.453 1 74.06 315 GLU A O 1
ATOM 2428 N N . ALA A 1 316 ? -4.262 27.953 22.578 1 71.75 316 ALA A N 1
ATOM 2429 C CA . ALA A 1 316 ? -5.684 27.875 22.906 1 71.75 316 ALA A CA 1
ATOM 2430 C C . ALA A 1 316 ? -6.184 26.438 22.844 1 71.75 316 ALA A C 1
ATOM 2432 O O . ALA A 1 316 ? -7.129 26.062 23.547 1 71.75 316 ALA A O 1
ATOM 2433 N N . ARG A 1 317 ? -5.68 25.734 21.969 1 66.44 317 ARG A N 1
ATOM 2434 C CA . ARG A 1 317 ? -6.113 24.359 21.75 1 66.44 317 ARG A CA 1
ATOM 2435 C C . ARG A 1 317 ? -5.523 23.438 22.812 1 66.44 317 ARG A C 1
ATOM 2437 O O . ARG A 1 317 ? -5.961 22.297 22.953 1 66.44 317 ARG A O 1
ATOM 2444 N N . ARG A 1 318 ? -4.492 23.844 23.406 1 57.91 318 ARG A N 1
ATOM 2445 C CA . ARG A 1 318 ? -3.889 23.016 24.453 1 57.91 318 ARG A CA 1
ATOM 2446 C C . ARG A 1 318 ? -4.895 22.703 25.547 1 57.91 318 ARG A C 1
ATOM 2448 O O . ARG A 1 318 ? -5.414 23.609 26.203 1 57.91 318 ARG A O 1
ATOM 2455 N N . GLY A 1 319 ? -5.684 21.734 25.203 1 51.56 319 GLY A N 1
ATOM 2456 C CA . GLY A 1 319 ? -6.434 21.266 26.359 1 51.56 319 GLY A CA 1
ATOM 2457 C C . GLY A 1 319 ? -5.566 21.047 27.594 1 51.56 319 GLY A C 1
ATOM 2458 O O . GLY A 1 319 ? -4.367 21.328 27.562 1 51.56 319 GLY A O 1
ATOM 2459 N N . VAL A 1 320 ? -6.262 20.688 28.75 1 43.66 320 VAL A N 1
ATOM 2460 C CA . VAL A 1 320 ? -5.645 20.422 30.047 1 43.66 320 VAL A CA 1
ATOM 2461 C C . VAL A 1 320 ? -4.441 19.5 29.859 1 43.66 320 VAL A C 1
ATOM 2463 O O . VAL A 1 320 ? -3.48 19.562 30.641 1 43.66 320 VAL A O 1
ATOM 2466 N N . SER A 1 321 ? -4.535 18.656 28.938 1 42.84 321 SER A N 1
ATOM 2467 C CA . SER A 1 321 ? -3.574 17.562 28.844 1 42.84 321 SER A CA 1
ATOM 2468 C C . SER A 1 321 ? -2.355 17.969 28.016 1 42.84 321 SER A C 1
ATOM 2470 O O . SER A 1 321 ? -1.519 17.141 27.688 1 42.84 321 SER A O 1
ATOM 2472 N N . SER A 1 322 ? -2.404 19.109 27.328 1 48.62 322 SER A N 1
ATOM 2473 C CA . SER A 1 322 ? -1.234 19.453 26.516 1 48.62 322 SER A CA 1
ATOM 2474 C C . SER A 1 322 ? 0.048 19.344 27.344 1 48.62 322 SER A C 1
ATOM 2476 O O . SER A 1 322 ? 0.503 20.344 27.922 1 48.62 322 SER A O 1
ATOM 2478 N N . ARG A 1 323 ? -0.026 18.422 28.141 1 43.34 323 ARG A N 1
ATOM 2479 C CA . ARG A 1 323 ? 1.188 18.047 28.859 1 43.34 323 ARG A CA 1
ATOM 2480 C C . ARG A 1 323 ? 2.414 18.172 27.953 1 43.34 323 ARG A C 1
ATOM 2482 O O . ARG A 1 323 ? 2.332 17.938 26.75 1 43.34 323 ARG A O 1
ATOM 2489 N N . GLU A 1 324 ? 3.307 18.812 28.297 1 46.16 324 GLU A N 1
ATOM 2490 C CA . GLU A 1 324 ? 4.684 19.016 27.844 1 46.16 324 GLU A CA 1
ATOM 2491 C C . GLU A 1 324 ? 5.223 17.781 27.141 1 46.16 324 GLU A C 1
ATOM 2493 O O . GLU A 1 324 ? 5.941 16.969 27.75 1 46.16 324 GLU A O 1
ATOM 2498 N N . ASP A 1 325 ? 4.406 17.016 26.625 1 50.16 325 ASP A N 1
ATOM 2499 C CA . ASP A 1 325 ? 5.031 15.789 26.141 1 50.16 325 ASP A CA 1
ATOM 2500 C C . ASP A 1 325 ? 6.145 16.094 25.141 1 50.16 325 ASP A C 1
ATOM 2502 O O . ASP A 1 325 ? 5.973 16.938 24.25 1 50.16 325 ASP A O 1
ATOM 2506 N N . SER A 1 326 ? 7.41 15.938 25.438 1 49 326 SER A N 1
ATOM 2507 C CA . SER A 1 326 ? 8.75 16.156 24.906 1 49 326 SER A CA 1
ATOM 2508 C C . SER A 1 326 ? 8.82 15.797 23.422 1 49 326 SER A C 1
ATOM 2510 O O . SER A 1 326 ? 9.742 16.203 22.719 1 49 326 SER A O 1
ATOM 2512 N N . ALA A 1 327 ? 7.844 14.961 22.859 1 55.28 327 ALA A N 1
ATOM 2513 C CA . ALA A 1 327 ? 8.117 14.516 21.5 1 55.28 327 ALA A CA 1
ATOM 2514 C C . ALA A 1 327 ? 6.902 14.703 20.594 1 55.28 327 ALA A C 1
ATOM 2516 O O . ALA A 1 327 ? 6.852 14.172 19.484 1 55.28 327 ALA A O 1
ATOM 2517 N N . GLY A 1 328 ? 5.926 15.617 20.969 1 71.56 328 GLY A N 1
ATOM 2518 C CA . GLY A 1 328 ? 4.699 15.781 20.203 1 71.56 328 GLY A CA 1
ATOM 2519 C C . GLY A 1 328 ? 4.781 16.906 19.172 1 71.56 328 GLY A C 1
ATOM 2520 O O . GLY A 1 328 ? 5.852 17.469 18.969 1 71.56 328 GLY A O 1
ATOM 2521 N N . TRP A 1 329 ? 3.736 17.078 18.359 1 74.38 329 TRP A N 1
ATOM 2522 C CA . TRP A 1 329 ? 3.666 18.078 17.297 1 74.38 329 TRP A CA 1
ATOM 2523 C C . TRP A 1 329 ? 3.963 19.469 17.844 1 74.38 329 TRP A C 1
ATOM 2525 O O . TRP A 1 329 ? 4.723 20.234 17.234 1 74.38 329 TRP A O 1
ATOM 2535 N N . ASP A 1 330 ? 3.447 19.781 19.016 1 73.19 330 ASP A N 1
ATOM 2536 C CA . ASP A 1 330 ? 3.594 21.125 19.578 1 73.19 330 ASP A CA 1
ATOM 2537 C C . ASP A 1 330 ? 5.059 21.438 19.875 1 73.19 330 ASP A C 1
ATOM 2539 O O . ASP A 1 330 ? 5.547 22.516 19.531 1 73.19 330 ASP A O 1
ATOM 2543 N N . ARG A 1 331 ? 5.699 20.484 20.438 1 73.62 331 ARG A N 1
ATOM 2544 C CA . ARG A 1 331 ? 7.113 20.672 20.734 1 73.62 331 ARG A CA 1
ATOM 2545 C C . ARG A 1 331 ? 7.93 20.812 19.453 1 73.62 331 ARG A C 1
ATOM 2547 O O . ARG A 1 331 ? 8.812 21.672 19.359 1 73.62 331 ARG A O 1
ATOM 2554 N N . THR A 1 332 ? 7.641 20.031 18.578 1 75.06 332 THR A N 1
ATOM 2555 C CA . THR A 1 332 ? 8.383 20.047 17.312 1 75.06 332 THR A CA 1
ATOM 2556 C C . THR A 1 332 ? 8.211 21.391 16.609 1 75.06 332 THR A C 1
ATOM 2558 O O . THR A 1 332 ? 9.172 21.953 16.094 1 75.06 332 THR A O 1
ATOM 2561 N N . ILE A 1 333 ? 7.023 21.906 16.625 1 75.12 333 ILE A N 1
ATOM 2562 C CA . ILE A 1 333 ? 6.715 23.172 15.961 1 75.12 333 ILE A CA 1
ATOM 2563 C C . ILE A 1 333 ? 7.379 24.328 16.703 1 75.12 333 ILE A C 1
ATOM 2565 O O . ILE A 1 333 ? 7.977 25.203 16.078 1 75.12 333 ILE A O 1
ATOM 2569 N N . LYS A 1 334 ? 7.293 24.25 17.984 1 73.62 334 LYS A N 1
ATOM 2570 C CA . LYS A 1 334 ? 7.91 25.297 18.781 1 73.62 334 LYS A CA 1
ATOM 2571 C C . LYS A 1 334 ? 9.43 25.281 18.625 1 73.62 334 LYS A C 1
ATOM 2573 O O . LYS A 1 334 ? 10.055 26.344 18.516 1 73.62 334 LYS A O 1
ATOM 2578 N N . ASP A 1 335 ? 9.922 24.078 18.609 1 75.88 335 ASP A N 1
ATOM 2579 C CA . ASP A 1 335 ? 11.367 23.938 18.406 1 75.88 335 ASP A CA 1
ATOM 2580 C C . ASP A 1 335 ? 11.789 24.484 17.047 1 75.88 335 ASP A C 1
ATOM 2582 O O . ASP A 1 335 ? 12.828 25.125 16.922 1 75.88 335 ASP A O 1
ATOM 2586 N N . PHE A 1 336 ? 11.008 24.266 16.109 1 76.75 336 PHE A N 1
ATOM 2587 C CA . PHE A 1 336 ? 11.312 24.734 14.766 1 76.75 336 PHE A CA 1
ATOM 2588 C C . PHE A 1 336 ? 11.273 26.25 14.695 1 76.75 336 PHE A C 1
ATOM 2590 O O . PHE A 1 336 ? 12.156 26.875 14.094 1 76.75 336 PHE A O 1
ATOM 2597 N N . ILE A 1 337 ? 10.25 26.844 15.336 1 73.94 337 ILE A N 1
ATOM 2598 C CA . ILE A 1 337 ? 10.109 28.297 15.344 1 73.94 337 ILE A CA 1
ATOM 2599 C C . ILE A 1 337 ? 11.297 28.922 16.078 1 73.94 337 ILE A C 1
ATOM 2601 O O . ILE A 1 337 ? 11.891 29.891 15.586 1 73.94 337 ILE A O 1
ATOM 2605 N N . SER A 1 338 ? 11.68 28.297 17.125 1 75.38 338 SER A N 1
ATOM 2606 C CA . SER A 1 338 ? 12.758 28.844 17.938 1 75.38 338 SER A CA 1
ATOM 2607 C C . SER A 1 338 ? 14.102 28.75 17.219 1 75.38 338 SER A C 1
ATOM 2609 O O . SER A 1 338 ? 14.898 29.688 17.266 1 75.38 338 SER A O 1
ATOM 2611 N N . ARG A 1 339 ? 14.328 27.703 16.578 1 72.94 339 ARG A N 1
ATOM 2612 C CA . ARG A 1 339 ? 15.586 27.5 15.875 1 72.94 339 ARG A CA 1
ATOM 2613 C C . ARG A 1 339 ? 15.742 28.484 14.727 1 72.94 339 ARG A C 1
ATOM 2615 O O . ARG A 1 339 ? 16.828 29.031 14.508 1 72.94 339 ARG A O 1
ATOM 2622 N N . ARG A 1 340 ? 14.781 28.719 14.086 1 71.38 340 ARG A N 1
ATOM 2623 C CA . ARG A 1 340 ? 14.859 29.531 12.875 1 71.38 340 ARG A CA 1
ATOM 2624 C C . ARG A 1 340 ? 14.797 31.016 13.203 1 71.38 340 ARG A C 1
ATOM 2626 O O . ARG A 1 340 ? 15.469 31.828 12.562 1 71.38 340 ARG A O 1
ATOM 2633 N N . THR A 1 341 ? 13.969 31.297 14.211 1 66.94 341 THR A N 1
ATOM 2634 C CA . THR A 1 341 ? 13.922 32.688 14.625 1 66.94 341 THR A CA 1
ATOM 2635 C C . THR A 1 341 ? 15.227 33.094 15.305 1 66.94 341 THR A C 1
ATOM 2637 O O . THR A 1 341 ? 15.656 34.25 15.203 1 66.94 341 THR A O 1
ATOM 2640 N N . GLY A 1 342 ? 15.812 32.125 15.938 1 62.69 342 GLY A N 1
ATOM 2641 C CA . GLY A 1 342 ? 17.125 32.375 16.516 1 62.69 342 GLY A CA 1
ATOM 2642 C C . GLY A 1 342 ? 18.203 32.562 15.477 1 62.69 342 GLY A C 1
ATOM 2643 O O . GLY A 1 342 ? 19.062 33.438 15.617 1 62.69 342 GLY A O 1
ATOM 2644 N N . GLN A 1 343 ? 18.141 31.75 14.516 1 61.38 343 GLN A N 1
ATOM 2645 C CA . GLN A 1 343 ? 19.109 31.859 13.438 1 61.38 343 GLN A CA 1
ATOM 2646 C C . GLN A 1 343 ? 18.938 33.156 12.68 1 61.38 343 GLN A C 1
ATOM 2648 O O . GLN A 1 343 ? 19.922 33.781 12.258 1 61.38 343 GLN A O 1
ATOM 2653 N N . ALA A 1 344 ? 17.75 33.562 12.398 1 57 344 ALA A N 1
ATOM 2654 C CA . ALA A 1 344 ? 17.5 34.812 11.727 1 57 344 ALA A CA 1
ATOM 2655 C C . ALA A 1 344 ? 18.016 36 12.562 1 57 344 ALA A C 1
ATOM 2657 O O . ALA A 1 344 ? 18.516 36.969 12.023 1 57 344 ALA A O 1
ATOM 2658 N N . ARG A 1 345 ? 17.906 35.938 13.875 1 54.5 345 ARG A N 1
ATOM 2659 C CA . ARG A 1 345 ? 18.438 37 14.734 1 54.5 345 ARG A CA 1
ATOM 2660 C C . ARG A 1 345 ? 19.969 37.031 14.688 1 54.5 345 ARG A C 1
ATOM 2662 O O . ARG A 1 345 ? 20.562 38.094 14.734 1 54.5 345 ARG A O 1
ATOM 2669 N N . THR A 1 346 ? 20.453 35.781 14.594 1 52.03 346 THR A N 1
ATOM 2670 C CA . THR A 1 346 ? 21.906 35.75 14.508 1 52.03 346 THR A CA 1
ATOM 2671 C C . THR A 1 346 ? 22.375 36.219 13.133 1 52.03 346 THR A C 1
ATOM 2673 O O . THR A 1 346 ? 23.438 36.844 13.016 1 52.03 346 THR A O 1
ATOM 2676 N N . ASN A 1 347 ? 21.656 35.812 12.117 1 45.88 347 ASN A N 1
ATOM 2677 C CA . ASN A 1 347 ? 22.078 36.25 10.789 1 45.88 347 ASN A CA 1
ATOM 2678 C C . ASN A 1 347 ? 21.719 37.688 10.539 1 45.88 347 ASN A C 1
ATOM 2680 O O . ASN A 1 347 ? 22.062 38.25 9.492 1 45.88 347 ASN A O 1
ATOM 2684 N N . SER A 1 348 ? 20.734 38.281 11.211 1 41.81 348 SER A N 1
ATOM 2685 C CA . SER A 1 348 ? 20.484 39.688 10.984 1 41.81 348 SER A CA 1
ATOM 2686 C C . SER A 1 348 ? 21.734 40.531 11.281 1 41.81 348 SER A C 1
ATOM 2688 O O . SER A 1 348 ? 21.75 41.719 11.078 1 41.81 348 SER A O 1
ATOM 2690 N N . GLY A 1 349 ? 22.688 40.156 12.133 1 38.5 349 GLY A N 1
ATOM 2691 C CA . GLY A 1 349 ? 23.844 41.031 12.109 1 38.5 349 GLY A CA 1
ATOM 2692 C C . GLY A 1 349 ? 24.562 41.031 10.766 1 38.5 349 GLY A C 1
ATOM 2693 O O . GLY A 1 349 ? 25.406 41.906 10.516 1 38.5 349 GLY A O 1
ATOM 2694 N N . ALA A 1 350 ? 25.094 39.969 10.188 1 35.69 350 ALA A N 1
ATOM 2695 C CA . ALA A 1 350 ? 25.875 40.094 8.953 1 35.69 350 ALA A CA 1
ATOM 2696 C C . ALA A 1 350 ? 24.984 40.406 7.766 1 35.69 350 ALA A C 1
ATOM 2698 O O . ALA A 1 350 ? 23.891 39.844 7.637 1 35.69 350 ALA A O 1
ATOM 2699 N N . THR A 1 351 ? 25.031 41.594 7.074 1 35.47 351 THR A N 1
ATOM 2700 C CA . THR A 1 351 ? 24.484 42.156 5.852 1 35.47 351 THR A CA 1
ATOM 2701 C C . THR A 1 351 ? 24.344 41.094 4.762 1 35.47 351 THR A C 1
ATOM 2703 O O . THR A 1 351 ? 25.188 41.031 3.859 1 35.47 351 THR A O 1
ATOM 2706 N N . THR A 1 352 ? 24.453 39.844 4.953 1 33.16 352 THR A N 1
ATOM 2707 C CA . THR A 1 352 ? 24.578 39.125 3.699 1 33.16 352 THR A CA 1
ATOM 2708 C C . THR A 1 352 ? 23.422 39.438 2.768 1 33.16 352 THR A C 1
ATOM 2710 O O . THR A 1 352 ? 22.312 39.719 3.227 1 33.16 352 THR A O 1
ATOM 2713 N N . ALA A 1 353 ? 23.656 39.844 1.499 1 32.19 353 ALA A N 1
ATOM 2714 C CA . ALA A 1 353 ? 22.953 40.156 0.263 1 32.19 353 ALA A CA 1
ATOM 2715 C C . ALA A 1 353 ? 21.688 39.281 0.117 1 32.19 353 ALA A C 1
ATOM 2717 O O . ALA A 1 353 ? 21.719 38.094 0.382 1 32.19 353 ALA A O 1
ATOM 2718 N N . ALA A 1 354 ? 20.484 39.75 0.093 1 36.5 354 ALA A N 1
ATOM 2719 C CA . ALA A 1 354 ? 19.109 39.406 -0.293 1 36.5 354 ALA A CA 1
ATOM 2720 C C . ALA A 1 354 ? 19.109 38.406 -1.438 1 36.5 354 ALA A C 1
ATOM 2722 O O . ALA A 1 354 ? 18.688 38.719 -2.553 1 36.5 354 ALA A O 1
ATOM 2723 N N . GLY A 1 355 ? 20.156 37.719 -1.791 1 33.28 355 GLY A N 1
ATOM 2724 C CA . GLY A 1 355 ? 19.984 37 -3.039 1 33.28 355 GLY A CA 1
ATOM 2725 C C . GLY A 1 355 ? 18.828 36.031 -3.012 1 33.28 355 GLY A C 1
ATOM 2726 O O . GLY A 1 355 ? 18.359 35.656 -1.938 1 33.28 355 GLY A O 1
ATOM 2727 N N . LYS A 1 356 ? 18.078 35.75 -4.172 1 38.12 356 LYS A N 1
ATOM 2728 C CA . LYS A 1 356 ? 16.969 34.938 -4.664 1 38.12 356 LYS A CA 1
ATOM 2729 C C . LYS A 1 356 ? 17.078 33.5 -4.156 1 38.12 356 LYS A C 1
ATOM 2731 O O . LYS A 1 356 ? 17.641 32.656 -4.836 1 38.12 356 LYS A O 1
ATOM 2736 N N . HIS A 1 357 ? 17.391 33.25 -2.963 1 39.31 357 HIS A N 1
ATOM 2737 C CA . HIS A 1 357 ? 17.484 31.797 -2.736 1 39.31 357 HIS A CA 1
ATOM 2738 C C . HIS A 1 357 ? 16.109 31.141 -2.877 1 39.31 357 HIS A C 1
ATOM 2740 O O . HIS A 1 357 ? 15.109 31.656 -2.398 1 39.31 357 HIS A O 1
ATOM 2746 N N . PRO A 1 358 ? 15.938 30.266 -3.857 1 45.69 358 PRO A N 1
ATOM 2747 C CA . PRO A 1 358 ? 14.695 29.516 -4.047 1 45.69 358 PRO A CA 1
ATOM 2748 C C . PRO A 1 358 ? 14.172 28.906 -2.746 1 45.69 358 PRO A C 1
ATOM 2750 O O . PRO A 1 358 ? 14.953 28.578 -1.854 1 45.69 358 PRO A O 1
ATOM 2753 N N . LEU A 1 359 ? 13.039 29.391 -2.324 1 46.78 359 LEU A N 1
ATOM 2754 C CA . LEU A 1 359 ? 12.344 28.812 -1.174 1 46.78 359 LEU A CA 1
ATOM 2755 C C . LEU A 1 359 ? 12.664 27.328 -1.03 1 46.78 359 LEU A C 1
ATOM 2757 O O . LEU A 1 359 ? 12.602 26.578 -2.008 1 46.78 359 LEU A O 1
ATOM 2761 N N . PRO A 1 360 ? 13.414 26.922 -0.041 1 45.66 360 PRO A N 1
ATOM 2762 C CA . PRO A 1 360 ? 13.672 25.484 0.114 1 45.66 360 PRO A CA 1
ATOM 2763 C C . PRO A 1 360 ? 12.398 24.641 0.058 1 45.66 360 PRO A C 1
ATOM 2765 O O . PRO A 1 360 ? 11.367 25.047 0.606 1 45.66 360 PRO A O 1
ATOM 2768 N N . HIS A 1 361 ? 12.148 23.953 -0.991 1 44.91 361 HIS A N 1
ATOM 2769 C CA . HIS A 1 361 ? 11.031 23.031 -1.132 1 44.91 361 HIS A CA 1
ATOM 2770 C C . HIS A 1 361 ? 10.984 22.047 0.029 1 44.91 361 HIS A C 1
ATOM 2772 O O . HIS A 1 361 ? 11.43 20.906 -0.108 1 44.91 361 HIS A O 1
ATOM 2778 N N . GLY A 1 362 ? 11.227 22.5 1.31 1 42.97 362 GLY A N 1
ATOM 2779 C CA . GLY A 1 362 ? 11.258 21.531 2.402 1 42.97 362 GLY A CA 1
ATOM 2780 C C . GLY A 1 362 ? 9.906 20.906 2.693 1 42.97 362 GLY A C 1
ATOM 2781 O O . GLY A 1 362 ? 8.898 21.609 2.768 1 42.97 362 GLY A O 1
ATOM 2782 N N . ASN A 1 363 ? 9.664 19.719 2.312 1 47.91 363 ASN A N 1
ATOM 2783 C CA . ASN A 1 363 ? 8.469 18.953 2.627 1 47.91 363 ASN A CA 1
ATOM 2784 C C . ASN A 1 363 ? 8.375 18.641 4.121 1 47.91 363 ASN A C 1
ATOM 2786 O O . ASN A 1 363 ? 9.273 19 4.887 1 47.91 363 ASN A O 1
ATOM 2790 N N . LEU A 1 364 ? 7.219 18.297 4.641 1 50.28 364 LEU A N 1
ATOM 2791 C CA . LEU A 1 364 ? 6.969 17.906 6.023 1 50.28 364 LEU A CA 1
ATOM 2792 C C . LEU A 1 364 ? 8.102 17.047 6.559 1 50.28 364 LEU A C 1
ATOM 2794 O O . LEU A 1 364 ? 8.398 17.078 7.758 1 50.28 364 LEU A O 1
ATOM 2798 N N . ALA A 1 365 ? 8.75 16.359 5.574 1 49.44 365 ALA A N 1
ATOM 2799 C CA . ALA A 1 365 ? 9.883 15.539 5.98 1 49.44 365 ALA A CA 1
ATOM 2800 C C . ALA A 1 365 ? 11.008 16.391 6.559 1 49.44 365 ALA A C 1
ATOM 2802 O O . ALA A 1 365 ? 11.672 15.992 7.512 1 49.44 365 ALA A O 1
ATOM 2803 N N . HIS A 1 366 ? 11.172 17.531 5.98 1 51.94 366 HIS A N 1
ATOM 2804 C CA . HIS A 1 366 ? 12.18 18.453 6.508 1 51.94 366 HIS A CA 1
ATOM 2805 C C . HIS A 1 366 ? 11.836 18.891 7.93 1 51.94 366 HIS A C 1
ATOM 2807 O O . HIS A 1 366 ? 12.719 18.984 8.789 1 51.94 366 HIS A O 1
ATOM 2813 N N . LEU A 1 367 ? 10.641 19.109 8.148 1 49.03 367 LEU A N 1
ATOM 2814 C CA . LEU A 1 367 ? 10.203 19.438 9.508 1 49.03 367 LEU A CA 1
ATOM 2815 C C . LEU A 1 367 ? 10.5 18.281 10.461 1 49.03 367 LEU A C 1
ATOM 2817 O O . LEU A 1 367 ? 10.953 18.5 11.586 1 49.03 367 LEU A O 1
ATOM 2821 N N . ALA A 1 368 ? 10.25 17.109 9.852 1 50.28 368 ALA A N 1
ATOM 2822 C CA . ALA A 1 368 ? 10.508 15.914 10.672 1 50.28 368 ALA A CA 1
ATOM 2823 C C . ALA A 1 368 ? 12 15.734 10.93 1 50.28 368 ALA A C 1
ATOM 2825 O O . ALA A 1 368 ? 12.398 15.375 12.039 1 50.28 368 ALA A O 1
ATOM 2826 N N . GLU A 1 369 ? 12.812 15.82 9.891 1 50.22 369 GLU A N 1
ATOM 2827 C CA . GLU A 1 369 ? 14.258 15.734 10.039 1 50.22 369 GLU A CA 1
ATOM 2828 C C . GLU A 1 369 ? 14.773 16.781 11.023 1 50.22 369 GLU A C 1
ATOM 2830 O O . GLU A 1 369 ? 15.68 16.516 11.812 1 50.22 369 GLU A O 1
ATOM 2835 N N . LEU A 1 370 ? 14.352 17.875 10.906 1 46.62 370 LEU A N 1
ATOM 2836 C CA . LEU A 1 370 ? 14.773 18.953 11.805 1 46.62 370 LEU A CA 1
ATOM 2837 C C . LEU A 1 370 ? 14.32 18.672 13.234 1 46.62 370 LEU A C 1
ATOM 2839 O O . LEU A 1 370 ? 15 19.062 14.188 1 46.62 370 LEU A O 1
ATOM 2843 N N . ALA A 1 371 ? 13.219 18.125 13.383 1 41.91 371 ALA A N 1
ATOM 2844 C CA . ALA A 1 371 ? 12.75 17.781 14.727 1 41.91 371 ALA A CA 1
ATOM 2845 C C . ALA A 1 371 ? 13.562 16.625 15.312 1 41.91 371 ALA A C 1
ATOM 2847 O O . ALA A 1 371 ? 13.789 16.578 16.531 1 41.91 371 ALA A O 1
ATOM 2848 N N . VAL A 1 372 ? 13.797 15.625 14.523 1 40.94 372 VAL A N 1
ATOM 2849 C CA . VAL A 1 372 ? 14.609 14.508 14.992 1 40.94 372 VAL A CA 1
ATOM 2850 C C . VAL A 1 372 ? 16.062 14.953 15.133 1 40.94 372 VAL A C 1
ATOM 2852 O O . VAL A 1 372 ? 16.906 14.203 15.648 1 40.94 372 VAL A O 1
ATOM 2855 N N . GLY A 1 373 ? 16.531 16.062 14.805 1 32.94 373 GLY A N 1
ATOM 2856 C CA . GLY A 1 373 ? 17.938 16.391 14.914 1 32.94 373 GLY A CA 1
ATOM 2857 C C . GLY A 1 373 ? 18.547 15.938 16.219 1 32.94 373 GLY A C 1
ATOM 2858 O O . GLY A 1 373 ? 17.953 15.148 16.953 1 32.94 373 GLY A O 1
ATOM 2859 N N . GLU A 1 374 ? 19.469 17.078 16.938 1 31.91 374 GLU A N 1
ATOM 2860 C CA . GLU A 1 374 ? 20.703 16.984 17.703 1 31.91 374 GLU A CA 1
ATOM 2861 C C . GLU A 1 374 ? 20.453 16.422 19.094 1 31.91 374 GLU A C 1
ATOM 2863 O O . GLU A 1 374 ? 21.375 16.344 19.906 1 31.91 374 GLU A O 1
ATOM 2868 N N . SER A 1 375 ? 19.391 16.516 19.734 1 29.05 375 SER A N 1
ATOM 2869 C CA . SER A 1 375 ? 19.531 16.328 21.172 1 29.05 375 SER A CA 1
ATOM 2870 C C . SER A 1 375 ? 19.906 14.891 21.516 1 29.05 375 SER A C 1
ATOM 2872 O O . SER A 1 375 ? 19.047 14.008 21.5 1 29.05 375 SER A O 1
ATOM 2874 N N . ALA A 1 376 ? 21.172 14.508 21.375 1 27.88 376 ALA A N 1
ATOM 2875 C CA . ALA A 1 376 ? 21.953 13.484 22.062 1 27.88 376 ALA A CA 1
ATOM 2876 C C . ALA A 1 376 ? 21.656 13.5 23.562 1 27.88 376 ALA A C 1
ATOM 2878 O O . ALA A 1 376 ? 22.578 13.641 24.375 1 27.88 376 ALA A O 1
ATOM 2879 N N . GLY A 1 377 ? 20.75 14.219 24.188 1 25.75 377 GLY A N 1
ATOM 2880 C CA . GLY A 1 377 ? 20.891 14.078 25.641 1 25.75 377 GLY A CA 1
ATOM 2881 C C . GLY A 1 377 ? 20.828 12.641 26.109 1 25.75 377 GLY A C 1
ATOM 2882 O O . GLY A 1 377 ? 20.391 11.758 25.359 1 25.75 377 GLY A O 1
ATOM 2883 N N . GLY A 1 378 ? 21.609 12.422 27.391 1 24.58 378 GLY A N 1
ATOM 2884 C CA . GLY A 1 378 ? 21.969 11.305 28.25 1 24.58 378 GLY A CA 1
ATOM 2885 C C . GLY A 1 378 ? 20.828 10.359 28.516 1 24.58 378 GLY A C 1
ATOM 2886 O O . GLY A 1 378 ? 19.656 10.711 28.312 1 24.58 378 GLY A O 1
ATOM 2887 N N . PRO A 1 379 ? 21.25 9.133 28.906 1 27.31 379 PRO A N 1
ATOM 2888 C CA . PRO A 1 379 ? 20.562 7.914 29.328 1 27.31 379 PRO A CA 1
ATOM 2889 C C . PRO A 1 379 ? 19.547 8.172 30.453 1 27.31 379 PRO A C 1
ATOM 2891 O O . PRO A 1 379 ? 19.938 8.359 31.609 1 27.31 379 PRO A O 1
ATOM 2894 N N . GLY A 1 380 ? 18.781 9.266 30.484 1 22.02 380 GLY A N 1
ATOM 2895 C CA . GLY A 1 380 ? 18.078 9.219 31.75 1 22.02 380 GLY A CA 1
ATOM 2896 C C . GLY A 1 380 ? 17.391 7.895 32.031 1 22.02 380 GLY A C 1
ATOM 2897 O O . GLY A 1 380 ? 16.906 7.25 31.094 1 22.02 380 GLY A O 1
ATOM 2898 N N . ALA A 1 381 ? 17.812 7.203 33.125 1 22.73 381 ALA A N 1
ATOM 2899 C CA . ALA A 1 381 ? 17.5 5.969 33.844 1 22.73 381 ALA A CA 1
ATOM 2900 C C . ALA A 1 381 ? 16 5.812 34.031 1 22.73 381 ALA A C 1
ATOM 2902 O O . ALA A 1 381 ? 15.477 6.078 35.125 1 22.73 381 ALA A O 1
ATOM 2903 N N . SER A 1 382 ? 15.125 6.309 33.281 1 23.27 382 SER A N 1
ATOM 2904 C CA . SER A 1 382 ? 13.828 6.156 33.969 1 23.27 382 SER A CA 1
ATOM 2905 C C . SER A 1 382 ? 13.477 4.684 34.125 1 23.27 382 SER A C 1
ATOM 2907 O O . SER A 1 382 ? 13.711 3.865 33.25 1 23.27 382 SER A O 1
ATOM 2909 N N . GLY A 1 383 ? 13.492 4.129 35.375 1 20.39 383 GLY A N 1
ATOM 2910 C CA . GLY A 1 383 ? 13.07 2.912 36.062 1 20.39 383 GLY A CA 1
ATOM 2911 C C . GLY A 1 383 ? 11.766 2.357 35.531 1 20.39 383 GLY A C 1
ATOM 2912 O O . GLY A 1 383 ? 10.828 3.111 35.25 1 20.39 383 GLY A O 1
ATOM 2913 N N . MET A 1 384 ? 11.867 1.292 34.812 1 22.36 384 MET A N 1
ATOM 2914 C CA . MET A 1 384 ? 10.812 0.413 34.312 1 22.36 384 MET A CA 1
ATOM 2915 C C . MET A 1 384 ? 9.773 0.139 35.406 1 22.36 384 MET A C 1
ATOM 2917 O O . MET A 1 384 ? 10.047 -0.604 36.344 1 22.36 384 MET A O 1
ATOM 2921 N N . SER A 1 385 ? 9.141 1.231 35.969 1 21.47 385 SER A N 1
ATOM 2922 C CA . SER A 1 385 ? 8.211 0.82 37 1 21.47 385 SER A CA 1
ATOM 2923 C C . SER A 1 385 ? 7.359 -0.365 36.562 1 21.47 385 SER A C 1
ATOM 2925 O O . SER A 1 385 ? 7.219 -0.611 35.344 1 21.47 385 SER A O 1
ATOM 2927 N N . SER A 1 386 ? 6.785 -1.148 37.562 1 21.02 386 SER A N 1
ATOM 2928 C CA . SER A 1 386 ? 6.094 -2.412 37.781 1 21.02 386 SER A CA 1
ATOM 2929 C C . SER A 1 386 ? 4.875 -2.545 36.875 1 21.02 386 SER A C 1
ATOM 2931 O O . SER A 1 386 ? 4.484 -1.583 36.219 1 21.02 386 SER A O 1
ATOM 2933 N N . GLU A 1 387 ? 3.83 -3.4 37.406 1 22.38 387 GLU A N 1
ATOM 2934 C CA . GLU A 1 387 ? 2.699 -4.246 37.031 1 22.38 387 GLU A CA 1
ATOM 2935 C C . GLU A 1 387 ? 1.495 -3.404 36.625 1 22.3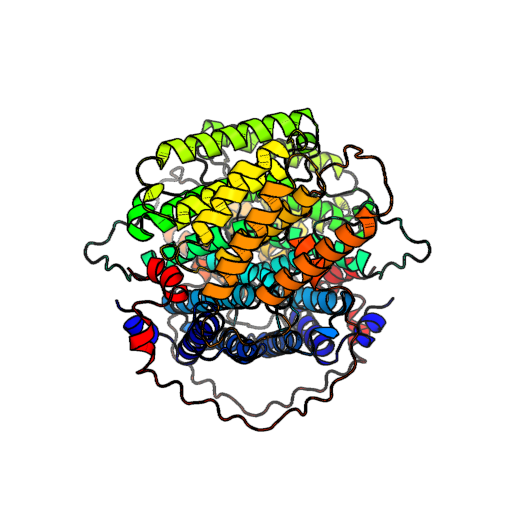8 387 GLU A C 1
ATOM 2937 O O . GLU A 1 387 ? 0.7 -2.988 37.469 1 22.38 387 GLU A O 1
ATOM 2942 N N . ALA A 1 388 ? 1.594 -2.465 35.938 1 22.94 388 ALA A N 1
ATOM 2943 C CA . ALA A 1 388 ? 0.347 -1.706 35.875 1 22.94 388 ALA A CA 1
ATOM 2944 C C . ALA A 1 388 ? -0.804 -2.568 35.375 1 22.94 388 ALA A C 1
ATOM 2946 O O . ALA A 1 388 ? -0.725 -3.137 34.281 1 22.94 388 ALA A O 1
ATOM 2947 N N . ARG A 1 389 ? -1.681 -3.059 36.219 1 23.72 389 ARG A N 1
ATOM 2948 C CA . ARG A 1 389 ? -2.965 -3.73 36.062 1 23.72 389 ARG A CA 1
ATOM 2949 C C . ARG A 1 389 ? -3.822 -3.014 35.031 1 23.72 389 ARG A C 1
ATOM 2951 O O . ARG A 1 389 ? -3.943 -1.787 35.062 1 23.72 389 ARG A O 1
ATOM 2958 N N . TYR A 1 390 ? -4.051 -3.615 33.906 1 23.77 390 TYR A N 1
ATOM 2959 C CA . TYR A 1 390 ? -4.867 -3.182 32.781 1 23.77 390 TYR A CA 1
ATOM 2960 C C . TYR A 1 390 ? -6.203 -2.621 33.25 1 23.77 390 TYR A C 1
ATOM 2962 O O . TYR A 1 390 ? -6.949 -3.299 33.969 1 23.77 390 TYR A O 1
ATOM 2970 N N . PRO A 1 391 ? -6.332 -1.367 33.594 1 26 391 PRO A N 1
ATOM 2971 C CA . PRO A 1 391 ? -7.664 -0.964 34.031 1 26 391 PRO A CA 1
ATOM 2972 C C . PRO A 1 391 ? -8.781 -1.553 33.188 1 26 391 PRO A C 1
ATOM 2974 O O . PRO A 1 391 ? -8.578 -1.817 31.984 1 26 391 PRO A O 1
ATOM 2977 N N . VAL A 1 392 ? -9.68 -2.281 33.781 1 25.59 392 VAL A N 1
ATOM 2978 C CA . VAL A 1 392 ? -10.938 -2.812 33.25 1 25.59 392 VAL A CA 1
ATOM 2979 C C . VAL A 1 392 ? -11.656 -1.739 32.438 1 25.59 392 VAL A C 1
ATOM 2981 O O . VAL A 1 392 ? -11.938 -0.652 32.969 1 25.59 392 VAL A O 1
ATOM 2984 N N . ILE A 1 393 ? -11.414 -1.734 31.219 1 30.09 393 ILE A N 1
ATOM 2985 C CA . ILE A 1 393 ? -12.102 -0.852 30.281 1 30.09 393 ILE A CA 1
ATOM 2986 C C . ILE A 1 393 ? -13.609 -0.884 30.562 1 30.09 393 ILE A C 1
ATOM 2988 O O . ILE A 1 393 ? -14.242 -1.938 30.453 1 30.09 393 ILE A O 1
ATOM 2992 N N . ASP A 1 394 ? -14.109 -0.09 31.453 1 26.7 394 ASP A N 1
ATOM 2993 C CA . ASP A 1 394 ? -15.547 0.036 31.672 1 26.7 394 ASP A CA 1
ATOM 2994 C C . ASP A 1 394 ? -16.281 0.384 30.375 1 26.7 394 ASP A C 1
ATOM 2996 O O . ASP A 1 394 ? -16.062 1.457 29.812 1 26.7 394 ASP A O 1
ATOM 3000 N N . THR A 1 395 ? -16.797 -0.544 29.75 1 29.91 395 THR A N 1
ATOM 3001 C CA . THR A 1 395 ? -17.609 -0.481 28.531 1 29.91 395 THR A CA 1
ATOM 3002 C C . THR A 1 395 ? -18.656 0.62 28.641 1 29.91 395 THR A C 1
ATOM 3004 O O . THR A 1 395 ? -19.266 1.005 27.641 1 29.91 395 THR A O 1
ATOM 3007 N N . GLN A 1 396 ? -19.109 0.943 29.875 1 28.98 396 GLN A N 1
ATOM 3008 C CA . GLN A 1 396 ? -20.141 1.958 30.016 1 28.98 396 GLN A CA 1
ATOM 3009 C C . GLN A 1 396 ? -19.641 3.33 29.594 1 28.98 396 GLN A C 1
ATOM 3011 O O . GLN A 1 396 ? -20.406 4.152 29.078 1 28.98 396 GLN A O 1
ATOM 3016 N N . LYS A 1 397 ? -18.5 3.588 29.797 1 31.8 397 LYS A N 1
ATOM 3017 C CA . LYS A 1 397 ? -17.969 4.91 29.484 1 31.8 397 LYS A CA 1
ATOM 3018 C C . LYS A 1 397 ? -17.797 5.082 27.984 1 31.8 397 LYS A C 1
ATOM 3020 O O . LYS A 1 397 ? -17.516 6.188 27.5 1 31.8 397 LYS A O 1
ATOM 3025 N N . LEU A 1 398 ? -17.75 4.066 27.25 1 32.84 398 LEU A N 1
ATOM 3026 C CA . LEU A 1 398 ? -17.688 4.184 25.797 1 32.84 398 LEU A CA 1
ATOM 3027 C C . LEU A 1 398 ? -18.922 4.895 25.266 1 32.84 398 LEU A C 1
ATOM 3029 O O . LEU A 1 398 ? -18.938 5.328 24.109 1 32.84 398 LEU A O 1
ATOM 3033 N N . GLN A 1 399 ? -20.031 4.859 25.984 1 28.64 399 GLN A N 1
ATOM 3034 C CA . GLN A 1 399 ? -21.219 5.543 25.516 1 28.64 399 GLN A CA 1
ATOM 3035 C C . GLN A 1 399 ? -20.984 7.039 25.344 1 28.64 399 GLN A C 1
ATOM 3037 O O . GLN A 1 399 ? -21.594 7.684 24.5 1 28.64 399 GLN A O 1
ATOM 3042 N N . ASN A 1 400 ? -20.203 7.586 26.297 1 30.05 400 ASN A N 1
ATOM 3043 C CA . ASN A 1 400 ? -20.047 9.039 26.25 1 30.05 400 ASN A CA 1
ATOM 3044 C C . ASN A 1 400 ? -19.094 9.469 25.141 1 30.05 400 ASN A C 1
ATOM 3046 O O . ASN A 1 400 ? -18.797 10.656 25 1 30.05 400 ASN A O 1
ATOM 3050 N N . PHE A 1 401 ? -18.406 8.57 24.703 1 31.72 401 PHE A N 1
ATOM 3051 C CA . PHE A 1 401 ? -17.484 9 23.672 1 31.72 401 PHE A CA 1
ATOM 3052 C C . PHE A 1 401 ? -18.219 9.344 22.375 1 31.72 401 PHE A C 1
ATOM 3054 O O . PHE A 1 401 ? -17.609 9.648 21.359 1 31.72 401 PHE A O 1
ATOM 3061 N N . ASN A 1 402 ? -19.5 9.125 22.25 1 30.72 402 ASN A N 1
ATOM 3062 C CA . ASN A 1 402 ? -20.219 9.289 21 1 30.72 402 ASN A CA 1
ATOM 3063 C C . ASN A 1 402 ? -20.109 10.711 20.469 1 30.72 402 ASN A C 1
ATOM 3065 O O . ASN A 1 402 ? -20.172 10.93 19.25 1 30.72 402 ASN A O 1
ATOM 3069 N N . GLU A 1 403 ? -20.484 11.742 21.312 1 30.88 403 GLU A N 1
ATOM 3070 C CA . GLU A 1 403 ? -20.969 12.984 20.703 1 30.88 403 GLU A CA 1
ATOM 3071 C C . GLU A 1 403 ? -19.812 13.828 20.188 1 30.88 403 GLU A C 1
ATOM 3073 O O . GLU A 1 403 ? -19.906 14.445 19.125 1 30.88 403 GLU A O 1
ATOM 3078 N N . THR A 1 404 ? -18.844 14.297 21.047 1 28.36 404 THR A N 1
ATOM 3079 C CA . THR A 1 404 ? -18 15.453 20.719 1 28.36 404 THR A CA 1
ATOM 3080 C C . THR A 1 404 ? -16.625 15.008 20.234 1 28.36 404 THR A C 1
ATOM 3082 O O . THR A 1 404 ? -15.781 15.844 19.922 1 28.36 404 THR A O 1
ATOM 3085 N N . ASP A 1 405 ? -16.281 13.812 20.438 1 29.02 405 ASP A N 1
ATOM 3086 C CA . ASP A 1 405 ? -14.852 13.609 20.234 1 29.02 405 ASP A CA 1
ATOM 3087 C C . ASP A 1 405 ? -14.531 13.344 18.766 1 29.02 405 ASP A C 1
ATOM 3089 O O . ASP A 1 405 ? -15.188 12.516 18.125 1 29.02 405 ASP A O 1
ATOM 3093 N N . ALA A 1 406 ? -13.734 14.125 18.156 1 31.41 406 ALA A N 1
ATOM 3094 C CA . ALA A 1 406 ? -13.359 14.297 16.75 1 31.41 406 ALA A CA 1
ATOM 3095 C C . ALA A 1 406 ? -12.812 13 16.172 1 31.41 406 ALA A C 1
ATOM 3097 O O . ALA A 1 406 ? -13.109 12.648 15.023 1 31.41 406 ALA A O 1
ATOM 3098 N N . ALA A 1 407 ? -11.969 12.359 16.922 1 32.91 407 ALA A N 1
ATOM 3099 C CA . ALA A 1 407 ? -11.492 11.094 16.375 1 32.91 407 ALA A CA 1
ATOM 3100 C C . ALA A 1 407 ? -12.656 10.172 16.031 1 32.91 407 ALA A C 1
ATOM 3102 O O . ALA A 1 407 ? -12.617 9.461 15.016 1 32.91 407 ALA A O 1
ATOM 3103 N N . VAL A 1 408 ? -13.703 10.297 16.875 1 33 408 VAL A N 1
ATOM 3104 C CA . VAL A 1 408 ? -14.938 9.562 16.625 1 33 408 VAL A CA 1
ATOM 3105 C C . VAL A 1 408 ? -15.648 10.141 15.406 1 33 408 VAL A C 1
ATOM 3107 O O . VAL A 1 408 ? -16.25 9.406 14.625 1 33 408 VAL A O 1
ATOM 3110 N N . ASN A 1 409 ? -15.445 11.375 15.258 1 32.12 409 ASN A N 1
ATOM 3111 C CA . ASN A 1 409 ? -16.125 11.984 14.117 1 32.12 409 ASN A CA 1
ATOM 3112 C C . ASN A 1 409 ? -15.531 11.523 12.789 1 32.12 409 ASN A C 1
ATOM 3114 O O . ASN A 1 409 ? -16.25 11.383 11.797 1 32.12 409 ASN A O 1
ATOM 3118 N N . LEU A 1 410 ? -14.25 11.57 12.781 1 29.95 410 LEU A N 1
ATOM 3119 C CA . LEU A 1 410 ? -13.742 10.969 11.547 1 29.95 410 LEU A CA 1
ATOM 3120 C C . LEU A 1 410 ? -14.266 9.547 11.383 1 29.95 410 LEU A C 1
ATOM 3122 O O . LEU A 1 410 ? -14.562 9.109 10.266 1 29.95 410 LEU A O 1
ATOM 3126 N N . CYS A 1 411 ? -14.375 8.875 12.5 1 30.08 411 CYS A N 1
ATOM 3127 C CA . CYS A 1 411 ? -14.984 7.547 12.469 1 30.08 411 CYS A CA 1
ATOM 3128 C C . CYS A 1 411 ? -16.5 7.645 12.32 1 30.08 411 CYS A C 1
ATOM 3130 O O . CYS A 1 411 ? -17.141 6.688 11.891 1 30.08 411 CYS A O 1
ATOM 3132 N N . ARG A 1 412 ? -17.25 8.57 12.891 1 31.34 412 ARG A N 1
ATOM 3133 C CA . ARG A 1 412 ? -18.688 8.766 12.68 1 31.34 412 ARG A CA 1
ATOM 3134 C C . ARG A 1 412 ? -18.984 9.078 11.219 1 31.34 412 ARG A C 1
ATOM 3136 O O . ARG A 1 412 ? -20.125 8.938 10.766 1 31.34 412 ARG A O 1
ATOM 3143 N N . VAL A 1 413 ? -18.25 9.781 10.656 1 27.62 413 VAL A N 1
ATOM 3144 C CA . VAL A 1 413 ? -18.562 9.797 9.227 1 27.62 413 VAL A CA 1
ATOM 3145 C C . VAL A 1 413 ? -18.781 8.375 8.734 1 27.62 413 VAL A C 1
ATOM 3147 O O . VAL A 1 413 ? -19.438 8.156 7.715 1 27.62 413 VAL A O 1
ATOM 3150 N N . VAL A 1 414 ? -18.25 7.383 9.398 1 24.59 414 VAL A N 1
ATOM 3151 C CA . VAL A 1 414 ? -18.609 5.996 9.102 1 24.59 414 VAL A CA 1
ATOM 3152 C C . VAL A 1 414 ? -19.922 5.637 9.781 1 24.59 414 VAL A C 1
ATOM 3154 O O . VAL A 1 414 ? -20.641 4.746 9.328 1 24.59 414 VAL A O 1
ATOM 3157 N N . ASP A 1 415 ? -20.203 5.996 10.992 1 23.45 415 ASP A N 1
ATOM 3158 C CA . ASP A 1 415 ? -21.391 5.492 11.664 1 23.45 415 ASP A CA 1
ATOM 3159 C C . ASP A 1 415 ? -22.641 6.246 11.211 1 23.45 415 ASP A C 1
ATOM 3161 O O . ASP A 1 415 ? -23.766 5.863 11.555 1 23.45 415 ASP A O 1
ATOM 3165 N N . LYS A 1 416 ? -22.672 7.66 11.031 1 25.53 416 LYS A N 1
ATOM 3166 C CA . LYS A 1 416 ? -24 8.125 10.648 1 25.53 416 LYS A CA 1
ATOM 3167 C C . LYS A 1 416 ? -24.266 7.852 9.172 1 25.53 416 LYS A C 1
ATOM 3169 O O . LYS A 1 416 ? -23.406 8.078 8.32 1 25.53 416 LYS A O 1
ATOM 3174 N N . MET B 1 1 ? 29.328 -7.73 3.707 1 41.84 1 MET B N 1
ATOM 3175 C CA . MET B 1 1 ? 28.953 -8.164 5.055 1 41.84 1 MET B CA 1
ATOM 3176 C C . MET B 1 1 ? 27.891 -9.25 5.008 1 41.84 1 MET B C 1
ATOM 3178 O O . MET B 1 1 ? 26.906 -9.125 4.27 1 41.84 1 MET B O 1
ATOM 3182 N N . SER B 1 2 ? 28.172 -10.422 5.414 1 55.66 2 SER B N 1
ATOM 3183 C CA . SER B 1 2 ? 27.391 -11.656 5.438 1 55.66 2 SER B CA 1
ATOM 3184 C C . SER B 1 2 ? 26.094 -11.477 6.219 1 55.66 2 SER B C 1
ATOM 3186 O O . SER B 1 2 ? 25.969 -10.555 7.027 1 55.66 2 SER B O 1
ATOM 3188 N N . LEU B 1 3 ? 24.984 -11.977 5.75 1 61.19 3 LEU B N 1
ATOM 3189 C CA . LEU B 1 3 ? 23.734 -12.047 6.5 1 61.19 3 LEU B CA 1
ATOM 3190 C C . LEU B 1 3 ? 24 -12.25 7.984 1 61.19 3 LEU B C 1
ATOM 3192 O O . LEU B 1 3 ? 23.344 -11.633 8.828 1 61.19 3 LEU B O 1
ATOM 3196 N N . ARG B 1 4 ? 25.109 -12.891 8.195 1 59.88 4 ARG B N 1
ATOM 3197 C CA . ARG B 1 4 ? 25.438 -13.203 9.578 1 59.88 4 ARG B CA 1
ATOM 3198 C C . ARG B 1 4 ? 25.891 -11.953 10.336 1 59.88 4 ARG B C 1
ATOM 3200 O O . ARG B 1 4 ? 25.516 -11.758 11.492 1 59.88 4 ARG B O 1
ATOM 3207 N N . LEU B 1 5 ? 26.641 -11.281 9.656 1 62.84 5 LEU B N 1
ATOM 3208 C CA . LEU B 1 5 ? 27.156 -10.078 10.305 1 62.84 5 LEU B CA 1
ATOM 3209 C C . LEU B 1 5 ? 26.031 -9.07 10.539 1 62.84 5 LEU B C 1
ATOM 3211 O O . LEU B 1 5 ? 25.969 -8.438 11.594 1 62.84 5 LEU B O 1
ATOM 3215 N N . ARG B 1 6 ? 25.172 -9.094 9.695 1 68.81 6 ARG B N 1
ATOM 3216 C CA . ARG B 1 6 ? 24.062 -8.172 9.82 1 68.81 6 ARG B CA 1
ATOM 3217 C C . ARG B 1 6 ? 23.125 -8.586 10.953 1 68.81 6 ARG B C 1
ATOM 3219 O O . ARG B 1 6 ? 22.641 -7.742 11.711 1 68.81 6 ARG B O 1
ATOM 3226 N N . LEU B 1 7 ? 22.953 -9.828 11.031 1 73.75 7 LEU B N 1
ATOM 3227 C CA . LEU B 1 7 ? 22.062 -10.352 12.062 1 73.75 7 LEU B CA 1
ATOM 3228 C C . LEU B 1 7 ? 22.688 -10.203 13.453 1 73.75 7 LEU B C 1
ATOM 3230 O O . LEU B 1 7 ? 21.969 -10.07 14.445 1 73.75 7 LEU B O 1
ATOM 3234 N N . SER B 1 8 ? 24 -10.18 13.398 1 71.12 8 SER B N 1
ATOM 3235 C CA . SER B 1 8 ? 24.688 -10.023 14.68 1 71.12 8 SER B CA 1
ATOM 3236 C C . SER B 1 8 ? 24.531 -8.602 15.219 1 71.12 8 SER B C 1
ATOM 3238 O O . SER B 1 8 ? 24.594 -8.383 16.422 1 71.12 8 SER B O 1
ATOM 3240 N N . LYS B 1 9 ? 24.312 -7.684 14.297 1 71.31 9 LYS B N 1
ATOM 3241 C CA . LYS B 1 9 ? 24.188 -6.289 14.711 1 71.31 9 LYS B CA 1
ATOM 3242 C C . LYS B 1 9 ? 22.734 -5.926 15.023 1 71.31 9 LYS B C 1
ATOM 3244 O O . LYS B 1 9 ? 22.469 -4.891 15.641 1 71.31 9 LYS B O 1
ATOM 3249 N N . ALA B 1 10 ? 21.938 -6.828 14.656 1 76.06 10 ALA B N 1
ATOM 3250 C CA . ALA B 1 10 ? 20.516 -6.551 14.852 1 76.06 10 ALA B CA 1
ATOM 3251 C C . ALA B 1 10 ? 20.078 -6.887 16.281 1 76.06 10 ALA B C 1
ATOM 3253 O O . ALA B 1 10 ? 20.734 -7.68 16.953 1 76.06 10 ALA B O 1
ATOM 3254 N N . SER B 1 11 ? 19.125 -6.227 16.797 1 77.19 11 SER B N 1
ATOM 3255 C CA . SER B 1 11 ? 18.547 -6.543 18.094 1 77.19 11 SER B CA 1
ATOM 3256 C C . SER B 1 11 ? 18.078 -7.992 18.156 1 77.19 11 SER B C 1
ATOM 3258 O O . SER B 1 11 ? 17.75 -8.586 17.125 1 77.19 11 SER B O 1
ATOM 3260 N N . SER B 1 12 ? 18.156 -8.602 19.281 1 78 12 SER B N 1
ATOM 3261 C CA . SER B 1 12 ? 17.875 -10.023 19.484 1 78 12 SER B CA 1
ATOM 3262 C C . SER B 1 12 ? 16.469 -10.375 19.016 1 78 12 SER B C 1
ATOM 3264 O O . SER B 1 12 ? 16.266 -11.398 18.359 1 78 12 SER B O 1
ATOM 3266 N N . ARG B 1 13 ? 15.523 -9.508 19.297 1 78.69 13 ARG B N 1
ATOM 3267 C CA . ARG B 1 13 ? 14.148 -9.82 18.922 1 78.69 13 ARG B CA 1
ATOM 3268 C C . ARG B 1 13 ? 13.969 -9.75 17.422 1 78.69 13 ARG B C 1
ATOM 3270 O O . ARG B 1 13 ? 13.273 -10.586 16.828 1 78.69 13 ARG B O 1
ATOM 3277 N N . VAL B 1 14 ? 14.633 -8.812 16.844 1 81.12 14 VAL B N 1
ATOM 3278 C CA . VAL B 1 14 ? 14.539 -8.664 15.391 1 81.12 14 VAL B CA 1
ATOM 3279 C C . VAL B 1 14 ? 15.211 -9.852 14.703 1 81.12 14 VAL B C 1
ATOM 3281 O O . VAL B 1 14 ? 14.688 -10.383 13.727 1 81.12 14 VAL B O 1
ATOM 3284 N N . ARG B 1 15 ? 16.281 -10.227 15.281 1 82.81 15 ARG B N 1
ATOM 3285 C CA . ARG B 1 15 ? 17 -11.367 14.742 1 82.81 15 ARG B CA 1
ATOM 3286 C C . ARG B 1 15 ? 16.188 -12.648 14.836 1 82.81 15 ARG B C 1
ATOM 3288 O O . ARG B 1 15 ? 16.125 -13.43 13.891 1 82.81 15 ARG B O 1
ATOM 3295 N N . GLU B 1 16 ? 15.578 -12.797 15.93 1 83.81 16 GLU B N 1
ATOM 3296 C CA . GLU B 1 16 ? 14.766 -13.992 16.141 1 83.81 16 GLU B CA 1
ATOM 3297 C C . GLU B 1 16 ? 13.562 -14.008 15.203 1 83.81 16 GLU B C 1
ATOM 3299 O O . GLU B 1 16 ? 13.211 -15.047 14.648 1 83.81 16 GLU B O 1
ATOM 3304 N N . ALA B 1 17 ? 12.945 -12.891 15.117 1 84.25 17 ALA B N 1
ATOM 3305 C CA . ALA B 1 17 ? 11.797 -12.797 14.219 1 84.25 17 ALA B CA 1
ATOM 3306 C C . ALA B 1 17 ? 12.203 -13.117 12.781 1 84.25 17 ALA B C 1
ATOM 3308 O O . ALA B 1 17 ? 11.492 -13.836 12.07 1 84.25 17 ALA B O 1
ATOM 3309 N N . PHE B 1 18 ? 13.344 -12.617 12.422 1 86.62 18 PHE B N 1
ATOM 3310 C CA . PHE B 1 18 ? 13.852 -12.836 11.078 1 86.62 18 PHE B CA 1
ATOM 3311 C C . PHE B 1 18 ? 14.109 -14.32 10.836 1 86.62 18 PHE B C 1
ATOM 3313 O O . PHE B 1 18 ? 13.695 -14.867 9.812 1 86.62 18 PHE B O 1
ATOM 3320 N N . LEU B 1 19 ? 14.766 -14.883 11.719 1 84 19 LEU B N 1
ATOM 3321 C CA . LEU B 1 19 ? 15.141 -16.281 11.562 1 84 19 LEU B CA 1
ATOM 3322 C C . LEU B 1 19 ? 13.906 -17.188 11.539 1 84 19 LEU B C 1
ATOM 3324 O O . LEU B 1 19 ? 13.812 -18.109 10.727 1 84 19 LEU B O 1
ATOM 3328 N N . GLN B 1 20 ? 12.984 -16.906 12.344 1 84.31 20 GLN B N 1
ATOM 3329 C CA . GLN B 1 20 ? 11.766 -17.688 12.367 1 84.31 20 GLN B CA 1
ATOM 3330 C C . GLN B 1 20 ? 10.953 -17.5 11.086 1 84.31 20 GLN B C 1
ATOM 3332 O O . GLN B 1 20 ? 10.352 -18.438 10.57 1 84.31 20 GLN B O 1
ATOM 3337 N N . ALA B 1 21 ? 10.938 -16.266 10.656 1 85.94 21 ALA B N 1
ATOM 3338 C CA . ALA B 1 21 ? 10.227 -16 9.406 1 85.94 21 ALA B CA 1
ATOM 3339 C C . ALA B 1 21 ? 10.883 -16.734 8.234 1 85.94 21 ALA B C 1
ATOM 3341 O O . ALA B 1 21 ? 10.195 -17.312 7.387 1 85.94 21 ALA B O 1
ATOM 3342 N N . LEU B 1 22 ? 12.164 -16.656 8.25 1 83.75 22 LEU B N 1
ATOM 3343 C CA . LEU B 1 22 ? 12.914 -17.375 7.215 1 83.75 22 LEU B CA 1
ATOM 3344 C C . LEU B 1 22 ? 12.641 -18.875 7.277 1 83.75 22 LEU B C 1
ATOM 3346 O O . LEU B 1 22 ? 12.414 -19.5 6.246 1 83.75 22 LEU B O 1
ATOM 3350 N N . TYR B 1 23 ? 12.617 -19.328 8.438 1 81.31 23 TYR B N 1
ATOM 3351 C CA . TYR B 1 23 ? 12.352 -20.75 8.633 1 81.31 23 TYR B CA 1
ATOM 3352 C C . TYR B 1 23 ? 10.961 -21.125 8.148 1 81.31 23 TYR B C 1
ATOM 3354 O O . TYR B 1 23 ? 10.781 -22.125 7.453 1 81.31 23 TYR B O 1
ATOM 3362 N N . CYS B 1 24 ? 10.008 -20.359 8.461 1 81.5 24 CYS B N 1
ATOM 3363 C CA . CYS B 1 24 ? 8.633 -20.625 8.039 1 81.5 24 CYS B CA 1
ATOM 3364 C C . CYS B 1 24 ? 8.5 -20.547 6.527 1 81.5 24 CYS B C 1
ATOM 3366 O O . CYS B 1 24 ? 7.812 -21.359 5.914 1 81.5 24 CYS B O 1
ATOM 3368 N N . ALA B 1 25 ? 9.148 -19.594 5.973 1 81.69 25 ALA B N 1
ATOM 3369 C CA . ALA B 1 25 ? 9.062 -19.422 4.527 1 81.69 25 ALA B CA 1
ATOM 3370 C C . ALA B 1 25 ? 9.711 -20.578 3.785 1 81.69 25 ALA B C 1
ATOM 3372 O O . ALA B 1 25 ? 9.172 -21.062 2.789 1 81.69 25 ALA B O 1
ATOM 3373 N N . VAL B 1 26 ? 10.82 -21.016 4.309 1 78 26 VAL B N 1
ATOM 3374 C CA . VAL B 1 26 ? 11.539 -22.109 3.662 1 78 26 VAL B CA 1
ATOM 3375 C C . VAL B 1 26 ? 10.773 -23.422 3.834 1 78 26 VAL B C 1
ATOM 3377 O O . VAL B 1 26 ? 10.609 -24.172 2.877 1 78 26 VAL B O 1
ATOM 3380 N N . ARG B 1 27 ? 10.234 -23.594 4.973 1 77 27 ARG B N 1
ATOM 3381 C CA . ARG B 1 27 ? 9.57 -24.859 5.266 1 77 27 ARG B CA 1
ATOM 3382 C C . ARG B 1 27 ? 8.188 -24.906 4.617 1 77 27 ARG B C 1
ATOM 3384 O O . ARG B 1 27 ? 7.633 -25.984 4.418 1 77 27 ARG B O 1
ATOM 3391 N N . SER B 1 28 ? 7.625 -23.812 4.391 1 77.81 28 SER B N 1
ATOM 3392 C CA . SER B 1 28 ? 6.32 -23.797 3.732 1 77.81 28 SER B CA 1
ATOM 3393 C C . SER B 1 28 ? 6.461 -23.938 2.221 1 77.81 28 SER B C 1
ATOM 3395 O O . SER B 1 28 ? 5.473 -24.141 1.518 1 77.81 28 SER B O 1
ATOM 3397 N N . ASN B 1 29 ? 7.684 -23.812 1.75 1 73.38 29 ASN B N 1
ATOM 3398 C CA . ASN B 1 29 ? 7.926 -23.984 0.322 1 73.38 29 ASN B CA 1
ATOM 3399 C C . ASN B 1 29 ? 7.719 -25.438 -0.107 1 73.38 29 ASN B C 1
ATOM 3401 O O . ASN B 1 29 ? 8.289 -26.359 0.485 1 73.38 29 ASN B O 1
ATOM 3405 N N . PRO B 1 30 ? 6.953 -25.688 -1.03 1 68.88 30 PRO B N 1
ATOM 3406 C CA . PRO B 1 30 ? 6.668 -27.047 -1.456 1 68.88 30 PRO B CA 1
ATOM 3407 C C . PRO B 1 30 ? 7.914 -27.797 -1.934 1 68.88 30 PRO B C 1
ATOM 3409 O O . PRO B 1 30 ? 7.945 -29.031 -1.922 1 68.88 30 PRO B O 1
ATOM 3412 N N . ALA B 1 31 ? 8.875 -27.016 -2.406 1 66.31 31 ALA B N 1
ATOM 3413 C CA . ALA B 1 31 ? 10.094 -27.656 -2.906 1 66.31 31 ALA B CA 1
ATOM 3414 C C . ALA B 1 31 ? 11.023 -28.031 -1.759 1 66.31 31 ALA B C 1
ATOM 3416 O O . ALA B 1 31 ? 12.031 -28.719 -1.967 1 66.31 31 ALA B O 1
ATOM 3417 N N . SER B 1 32 ? 10.531 -27.578 -0.628 1 72 32 SER B N 1
ATOM 3418 C CA . SER B 1 32 ? 11.398 -27.844 0.51 1 72 32 SER B CA 1
ATOM 3419 C C . SER B 1 32 ? 11.32 -29.312 0.943 1 72 32 SER B C 1
ATOM 3421 O O . SER B 1 32 ? 10.242 -29.922 0.902 1 72 32 SER B O 1
ATOM 3423 N N . THR B 1 33 ? 12.438 -29.812 1.264 1 68.5 33 THR B N 1
ATOM 3424 C CA . THR B 1 33 ? 12.516 -31.188 1.753 1 68.5 33 THR B CA 1
ATOM 3425 C C . THR B 1 33 ? 12.375 -31.234 3.271 1 68.5 33 THR B C 1
ATOM 3427 O O . THR B 1 33 ? 12.352 -32.312 3.869 1 68.5 33 THR B O 1
ATOM 3430 N N . LEU B 1 34 ? 12.195 -30.094 3.816 1 70.31 34 LEU B N 1
ATOM 3431 C CA . LEU B 1 34 ? 12.078 -30.016 5.27 1 70.31 34 LEU B CA 1
ATOM 3432 C C . LEU B 1 34 ? 10.633 -30.25 5.707 1 70.31 34 LEU B C 1
ATOM 3434 O O . LEU B 1 34 ? 9.703 -30.094 4.91 1 70.31 34 LEU B O 1
ATOM 3438 N N . ILE B 1 35 ? 10.445 -30.656 6.949 1 69.69 35 ILE B N 1
ATOM 3439 C CA . ILE B 1 35 ? 9.117 -30.891 7.492 1 69.69 35 ILE B CA 1
ATOM 3440 C C . ILE B 1 35 ? 8.32 -29.578 7.488 1 69.69 35 ILE B C 1
ATOM 3442 O O . ILE B 1 35 ? 8.789 -28.562 8.008 1 69.69 35 ILE B O 1
ATOM 3446 N N . PRO B 1 36 ? 7.242 -29.641 6.859 1 71.75 36 PRO B N 1
ATOM 3447 C CA . PRO B 1 36 ? 6.445 -28.422 6.797 1 71.75 36 PRO B CA 1
ATOM 3448 C C . PRO B 1 36 ? 5.938 -27.984 8.164 1 71.75 36 PRO B C 1
ATOM 3450 O O . PRO B 1 36 ? 5.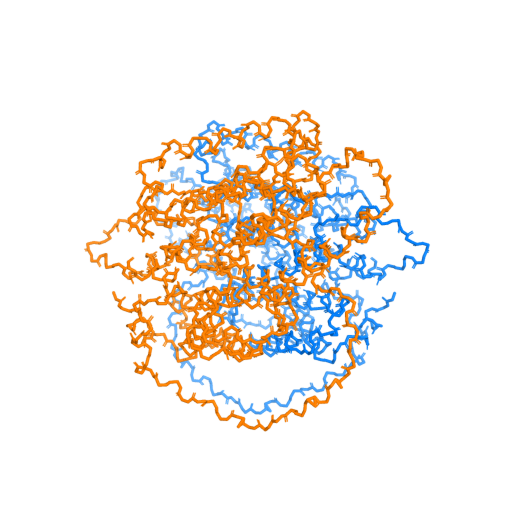723 -28.812 9.047 1 71.75 36 PRO B O 1
ATOM 3453 N N . THR B 1 37 ? 5.91 -26.734 8.367 1 71.88 37 THR B N 1
ATOM 3454 C CA . THR B 1 37 ? 5.359 -26.156 9.594 1 71.88 37 THR B CA 1
ATOM 3455 C C . THR B 1 37 ? 3.84 -26.047 9.5 1 71.88 37 THR B C 1
ATOM 3457 O O . THR B 1 37 ? 3.273 -26.062 8.406 1 71.88 37 THR B O 1
ATOM 3460 N N . GLY B 1 38 ? 3.166 -26.094 10.688 1 71.5 38 GLY B N 1
ATOM 3461 C CA . GLY B 1 38 ? 1.727 -25.906 10.719 1 71.5 38 GLY B CA 1
ATOM 3462 C C . GLY B 1 38 ? 1.301 -24.516 10.266 1 71.5 38 GLY B C 1
ATOM 3463 O O . GLY B 1 38 ? 2.125 -23.609 10.18 1 71.5 38 GLY B O 1
ATOM 3464 N N . PRO B 1 39 ? 0.085 -24.453 9.938 1 66.81 39 PRO B N 1
ATOM 3465 C CA . PRO B 1 39 ? -0.415 -23.203 9.367 1 66.81 39 PRO B CA 1
ATOM 3466 C C . PRO B 1 39 ? -0.356 -22.047 10.367 1 66.81 39 PRO B C 1
ATOM 3468 O O . PRO B 1 39 ? -0.335 -20.875 9.961 1 66.81 39 PRO B O 1
ATOM 3471 N N . PHE B 1 40 ? -0.196 -22.359 11.648 1 68.5 40 PHE B N 1
ATOM 3472 C CA . PHE B 1 40 ? -0.276 -21.281 12.625 1 68.5 40 PHE B CA 1
ATOM 3473 C C . PHE B 1 40 ? 1.108 -20.938 13.156 1 68.5 40 PHE B C 1
ATOM 3475 O O . PHE B 1 40 ? 1.245 -20.062 14.023 1 68.5 40 PHE B O 1
ATOM 3482 N N . GLU B 1 41 ? 2.08 -21.609 12.523 1 73.56 41 GLU B N 1
ATOM 3483 C CA . GLU B 1 41 ? 3.434 -21.328 13 1 73.56 41 GLU B CA 1
ATOM 3484 C C . GLU B 1 41 ? 3.836 -19.891 12.727 1 73.56 41 GLU B C 1
ATOM 3486 O O . GLU B 1 41 ? 4.68 -19.328 13.438 1 73.56 41 GLU B O 1
ATOM 3491 N N . SER B 1 42 ? 3.205 -19.359 11.758 1 76.38 42 SER B N 1
ATOM 3492 C CA . SER B 1 42 ? 3.531 -17.969 11.414 1 76.38 42 SER B CA 1
ATOM 3493 C C . SER B 1 42 ? 3.043 -17 12.484 1 76.38 42 SER B C 1
ATOM 3495 O O . SER B 1 42 ? 3.467 -15.852 12.523 1 76.38 42 SER B O 1
ATOM 3497 N N . ARG B 1 43 ? 2.203 -17.469 13.352 1 78.81 43 ARG B N 1
ATOM 3498 C CA . ARG B 1 43 ? 1.694 -16.641 14.43 1 78.81 43 ARG B CA 1
ATOM 3499 C C . ARG B 1 43 ? 2.828 -16.156 15.336 1 78.81 43 ARG B C 1
ATOM 3501 O O . ARG B 1 43 ? 2.926 -14.969 15.641 1 78.81 43 ARG B O 1
ATOM 3508 N N . GLY B 1 44 ? 3.6 -17.109 15.727 1 77.38 44 GLY B N 1
ATOM 3509 C CA . GLY B 1 44 ? 4.723 -16.766 16.578 1 77.38 44 GLY B CA 1
ATOM 3510 C C . GLY B 1 44 ? 5.676 -15.773 15.938 1 77.38 44 GLY B C 1
ATOM 3511 O O . GLY B 1 44 ? 6.184 -14.867 16.594 1 77.38 44 GLY B O 1
ATOM 3512 N N . VAL B 1 45 ? 5.875 -15.945 14.695 1 80.06 45 VAL B N 1
ATOM 3513 C CA . VAL B 1 45 ? 6.773 -15.07 13.961 1 80.06 45 VAL B CA 1
ATOM 3514 C C . VAL B 1 45 ? 6.191 -13.656 13.914 1 80.06 45 VAL B C 1
ATOM 3516 O O . VAL B 1 45 ? 6.906 -12.68 14.148 1 80.06 45 VAL B O 1
ATOM 3519 N N . ALA B 1 46 ? 4.914 -13.57 13.57 1 80.06 46 ALA B N 1
ATOM 3520 C CA . ALA B 1 46 ? 4.242 -12.273 13.484 1 80.06 46 ALA B CA 1
ATOM 3521 C C . ALA B 1 46 ? 4.273 -11.547 14.82 1 80.06 46 ALA B C 1
ATOM 3523 O O . ALA B 1 46 ? 4.535 -10.344 14.875 1 80.06 46 ALA B O 1
ATOM 3524 N N . GLU B 1 47 ? 4.066 -12.281 15.836 1 79.81 47 GLU B N 1
ATOM 3525 C CA . GLU B 1 47 ? 4.086 -11.695 17.172 1 79.81 47 GLU B CA 1
ATOM 3526 C C . GLU B 1 47 ? 5.473 -11.164 17.516 1 79.81 47 GLU B C 1
ATOM 3528 O O . GLU B 1 47 ? 5.605 -10.062 18.062 1 79.81 47 GLU B O 1
ATOM 3533 N N . LEU B 1 48 ? 6.422 -11.93 17.203 1 78.31 48 LEU B N 1
ATOM 3534 C CA . LEU B 1 48 ? 7.797 -11.523 17.484 1 78.31 48 LEU B CA 1
ATOM 3535 C C . LEU B 1 48 ? 8.172 -10.297 16.656 1 78.31 48 LEU B C 1
ATOM 3537 O O . LEU B 1 48 ? 8.844 -9.391 17.141 1 78.31 48 LEU B O 1
ATOM 3541 N N . ALA B 1 49 ? 7.766 -10.352 15.438 1 78.19 49 ALA B N 1
ATOM 3542 C CA . ALA B 1 49 ? 8.094 -9.25 14.539 1 78.19 49 ALA B CA 1
ATOM 3543 C C . ALA B 1 49 ? 7.484 -7.941 15.031 1 78.19 49 ALA B C 1
ATOM 3545 O O . ALA B 1 49 ? 8.156 -6.906 15.055 1 78.19 49 ALA B O 1
ATOM 3546 N N . PHE B 1 50 ? 6.305 -7.977 15.453 1 76.56 50 PHE B N 1
ATOM 3547 C CA . PHE B 1 50 ? 5.645 -6.754 15.891 1 76.56 50 PHE B CA 1
ATOM 3548 C C . PHE B 1 50 ? 6.168 -6.316 17.25 1 76.56 50 PHE B C 1
ATOM 3550 O O . PHE B 1 50 ? 6.316 -5.121 17.516 1 76.56 50 PHE B O 1
ATOM 3557 N N . ALA B 1 51 ? 6.434 -7.277 18.078 1 75.19 51 ALA B N 1
ATOM 3558 C CA . ALA B 1 51 ? 7.027 -6.949 19.375 1 75.19 51 ALA B CA 1
ATOM 3559 C C . ALA B 1 51 ? 8.375 -6.258 19.203 1 75.19 51 ALA B C 1
ATOM 3561 O O . ALA B 1 51 ? 8.711 -5.344 19.953 1 75.19 51 ALA B O 1
ATOM 3562 N N . ALA B 1 52 ? 9.062 -6.68 18.219 1 75.25 52 ALA B N 1
ATOM 3563 C CA . ALA B 1 52 ? 10.391 -6.129 17.953 1 75.25 52 ALA B CA 1
ATOM 3564 C C . ALA B 1 52 ? 10.305 -4.656 17.562 1 75.25 52 ALA B C 1
ATOM 3566 O O . ALA B 1 52 ? 11.227 -3.883 17.828 1 75.25 52 ALA B O 1
ATOM 3567 N N . GLN B 1 53 ? 9.203 -4.285 17.016 1 74.88 53 GLN B N 1
ATOM 3568 C CA . GLN B 1 53 ? 9.055 -2.906 16.562 1 74.88 53 GLN B CA 1
ATOM 3569 C C . GLN B 1 53 ? 8.867 -1.955 17.75 1 74.88 53 GLN B C 1
ATOM 3571 O O . GLN B 1 53 ? 9.039 -0.743 17.594 1 74.88 53 GLN B O 1
ATOM 3576 N N . TYR B 1 54 ? 8.375 -2.447 18.828 1 74.44 54 TYR B N 1
ATOM 3577 C CA . TYR B 1 54 ? 8.125 -1.598 19.984 1 74.44 54 TYR B CA 1
ATOM 3578 C C . TYR B 1 54 ? 9.336 -1.571 20.906 1 74.44 54 TYR B C 1
ATOM 3580 O O . TYR B 1 54 ? 9.312 -0.907 21.953 1 74.44 54 TYR B O 1
ATOM 3588 N N . GLU B 1 55 ? 10.266 -2.32 20.5 1 70.31 55 GLU B N 1
ATOM 3589 C CA . GLU B 1 55 ? 11.484 -2.232 21.297 1 70.31 55 GLU B CA 1
ATOM 3590 C C . GLU B 1 55 ? 12.148 -0.865 21.141 1 70.31 55 GLU B C 1
ATOM 3592 O O . GLU B 1 55 ? 11.82 -0.11 20.234 1 70.31 55 GLU B O 1
ATOM 3597 N N . ASP B 1 56 ? 13.008 -0.417 21.938 1 57.34 56 ASP B N 1
ATOM 3598 C CA . ASP B 1 56 ? 13.602 0.906 22.094 1 57.34 56 ASP B CA 1
ATOM 3599 C C . ASP B 1 56 ? 13.977 1.512 20.75 1 57.34 56 ASP B C 1
ATOM 3601 O O . ASP B 1 56 ? 14.867 1.007 20.062 1 57.34 56 ASP B O 1
ATOM 3605 N N . PRO B 1 57 ? 13.023 2.457 20.219 1 54.03 57 PRO B N 1
ATOM 3606 C CA . PRO B 1 57 ? 13.055 3.184 18.953 1 54.03 57 PRO B CA 1
ATOM 3607 C C . PRO B 1 57 ? 14.398 3.848 18.672 1 54.03 57 PRO B C 1
ATOM 3609 O O . PRO B 1 57 ? 14.797 3.996 17.516 1 54.03 57 PRO B O 1
ATOM 3612 N N . ALA B 1 58 ? 15 4.566 19.828 1 48.97 58 ALA B N 1
ATOM 3613 C CA . ALA B 1 58 ? 16.266 5.277 19.609 1 48.97 58 ALA B CA 1
ATOM 3614 C C . ALA B 1 58 ? 17.25 4.422 18.828 1 48.97 58 ALA B C 1
ATOM 3616 O O . ALA B 1 58 ? 18.125 4.949 18.141 1 48.97 58 ALA B O 1
ATOM 3617 N N . SER B 1 59 ? 17.078 3.133 18.922 1 51.28 59 SER B N 1
ATOM 3618 C CA . SER B 1 59 ? 18.141 2.25 18.453 1 51.28 59 SER B CA 1
ATOM 3619 C C . SER B 1 59 ? 17.828 1.676 17.078 1 51.28 59 SER B C 1
ATOM 3621 O O . SER B 1 59 ? 18.656 0.975 16.484 1 51.28 59 SER B O 1
ATOM 3623 N N . ARG B 1 60 ? 16.656 2.141 16.516 1 65.62 60 ARG B N 1
ATOM 3624 C CA . ARG B 1 60 ? 16.453 1.325 15.328 1 65.62 60 ARG B CA 1
ATOM 3625 C C . ARG B 1 60 ? 17.172 1.929 14.125 1 65.62 60 ARG B C 1
ATOM 3627 O O . ARG B 1 60 ? 16.75 2.963 13.594 1 65.62 60 ARG B O 1
ATOM 3634 N N . SER B 1 61 ? 18.344 1.339 13.953 1 73.81 61 SER B N 1
ATOM 3635 C CA . SER B 1 61 ? 19.172 1.688 12.805 1 73.81 61 SER B CA 1
ATOM 3636 C C . SER B 1 61 ? 18.5 1.312 11.492 1 73.81 61 SER B C 1
ATOM 3638 O O . SER B 1 61 ? 17.516 0.557 11.484 1 73.81 61 SER B O 1
ATOM 3640 N N . ILE B 1 62 ? 18.812 1.885 10.539 1 77.75 62 ILE B N 1
ATOM 3641 C CA . ILE B 1 62 ? 18.344 1.553 9.195 1 77.75 62 ILE B CA 1
ATOM 3642 C C . ILE B 1 62 ? 18.547 0.062 8.938 1 77.75 62 ILE B C 1
ATOM 3644 O O . ILE B 1 62 ? 17.703 -0.583 8.305 1 77.75 62 ILE B O 1
ATOM 3648 N N . ALA B 1 63 ? 19.609 -0.466 9.492 1 79.25 63 ALA B N 1
ATOM 3649 C CA . ALA B 1 63 ? 19.922 -1.885 9.32 1 79.25 63 ALA B CA 1
ATOM 3650 C C . ALA B 1 63 ? 18.859 -2.758 9.984 1 79.25 63 ALA B C 1
ATOM 3652 O O . ALA B 1 63 ? 18.422 -3.76 9.406 1 79.25 63 ALA B O 1
ATOM 3653 N N . ASP B 1 64 ? 18.375 -2.346 11.117 1 82.19 64 ASP B N 1
ATOM 3654 C CA . ASP B 1 64 ? 17.344 -3.1 11.82 1 82.19 64 ASP B CA 1
ATOM 3655 C C . ASP B 1 64 ? 16.016 -3.062 11.047 1 82.19 64 ASP B C 1
ATOM 3657 O O . ASP B 1 64 ? 15.312 -4.066 10.977 1 82.19 64 ASP B O 1
ATOM 3661 N N . ASN B 1 65 ? 15.773 -1.908 10.555 1 85.56 65 ASN B N 1
ATOM 3662 C CA . ASN B 1 65 ? 14.531 -1.767 9.797 1 85.56 65 ASN B CA 1
ATOM 3663 C C . ASN B 1 65 ? 14.555 -2.602 8.516 1 85.56 65 ASN B C 1
ATOM 3665 O O . ASN B 1 65 ? 13.523 -3.109 8.086 1 85.56 65 ASN B O 1
ATOM 3669 N N . LEU B 1 66 ? 15.711 -2.732 7.957 1 87 66 LEU B N 1
ATOM 3670 C CA . LEU B 1 66 ? 15.836 -3.555 6.758 1 87 66 LEU B CA 1
ATOM 3671 C C . LEU B 1 66 ? 15.625 -5.031 7.086 1 87 66 LEU B C 1
ATOM 3673 O O . LEU B 1 66 ? 15 -5.758 6.312 1 87 66 LEU B O 1
ATOM 3677 N N . VAL B 1 67 ? 16.203 -5.418 8.227 1 85.81 67 VAL B N 1
ATOM 3678 C CA . VAL B 1 67 ? 15.992 -6.793 8.664 1 85.81 67 VAL B CA 1
ATOM 3679 C C . VAL B 1 67 ? 14.508 -7.031 8.938 1 85.81 67 VAL B C 1
ATOM 3681 O O . VAL B 1 67 ? 13.969 -8.086 8.602 1 85.81 67 VAL B O 1
ATOM 3684 N N . TYR B 1 68 ? 13.867 -6.082 9.492 1 87.75 68 TYR B N 1
ATOM 3685 C CA . TYR B 1 68 ? 12.438 -6.18 9.734 1 87.75 68 TYR B CA 1
ATOM 3686 C C . TYR B 1 68 ? 11.664 -6.262 8.422 1 87.75 68 TYR B C 1
ATOM 3688 O O . TYR B 1 68 ? 10.727 -7.055 8.289 1 87.75 68 TYR B O 1
ATOM 3696 N N . LEU B 1 69 ? 12.039 -5.465 7.523 1 91.44 69 LEU B N 1
ATOM 3697 C CA . LEU B 1 69 ? 11.406 -5.492 6.211 1 91.44 69 LEU B CA 1
ATOM 3698 C C . LEU B 1 69 ? 11.531 -6.871 5.574 1 91.44 69 LEU B C 1
ATOM 3700 O O . LEU B 1 69 ? 10.562 -7.395 5.02 1 91.44 69 LEU B O 1
ATOM 3704 N N . GLN B 1 70 ? 12.68 -7.422 5.68 1 89.5 70 GLN B N 1
ATOM 3705 C CA . GLN B 1 70 ? 12.898 -8.758 5.137 1 89.5 70 GLN B CA 1
ATOM 3706 C C . GLN B 1 70 ? 12.016 -9.789 5.84 1 89.5 70 GLN B C 1
ATOM 3708 O O . GLN B 1 70 ? 11.531 -10.727 5.211 1 89.5 70 GLN B O 1
ATOM 3713 N N . THR B 1 71 ? 11.859 -9.586 7.086 1 89.5 71 THR B N 1
ATOM 3714 C CA . THR B 1 71 ? 10.977 -10.469 7.844 1 89.5 71 THR B CA 1
ATOM 3715 C C . THR B 1 71 ? 9.555 -10.414 7.297 1 89.5 71 THR B C 1
ATOM 3717 O O . THR B 1 71 ? 8.906 -11.453 7.125 1 89.5 71 THR B O 1
ATOM 3720 N N . LEU B 1 72 ? 9.062 -9.203 7.016 1 92.25 72 LEU B N 1
ATOM 3721 C CA . LEU B 1 72 ? 7.73 -9.055 6.441 1 92.25 72 LEU B CA 1
ATOM 3722 C C . LEU B 1 72 ? 7.648 -9.727 5.074 1 92.25 72 LEU B C 1
ATOM 3724 O O . LEU B 1 72 ? 6.645 -10.367 4.758 1 92.25 72 LEU B O 1
ATOM 3728 N N . ILE B 1 73 ? 8.688 -9.594 4.297 1 92.44 73 ILE B N 1
ATOM 3729 C CA . ILE B 1 73 ? 8.719 -10.195 2.971 1 92.44 73 ILE B CA 1
ATOM 3730 C C . ILE B 1 73 ? 8.625 -11.719 3.096 1 92.44 73 ILE B C 1
ATOM 3732 O O . ILE B 1 73 ? 7.902 -12.367 2.332 1 92.44 73 ILE B O 1
ATOM 3736 N N . PHE B 1 74 ? 9.305 -12.258 4.078 1 90.06 74 PHE B N 1
ATOM 3737 C CA . PHE B 1 74 ? 9.242 -13.703 4.285 1 90.06 74 PHE B CA 1
ATOM 3738 C C . PHE B 1 74 ? 7.836 -14.133 4.684 1 90.06 74 PHE B C 1
ATOM 3740 O O . PHE B 1 74 ? 7.379 -15.211 4.305 1 90.06 74 PHE B O 1
ATOM 3747 N N . LEU B 1 75 ? 7.195 -13.328 5.41 1 89.25 75 LEU B N 1
ATOM 3748 C CA . LEU B 1 75 ? 5.828 -13.641 5.805 1 89.25 75 LEU B CA 1
ATOM 3749 C C . LEU B 1 75 ? 4.895 -13.617 4.598 1 89.25 75 LEU B C 1
ATOM 3751 O O . LEU B 1 75 ? 3.947 -14.398 4.52 1 89.25 75 LEU B O 1
ATOM 3755 N N . ILE B 1 76 ? 5.113 -12.719 3.664 1 91.5 76 ILE B N 1
ATOM 3756 C CA . ILE B 1 76 ? 4.355 -12.672 2.418 1 91.5 76 ILE B CA 1
ATOM 3757 C C . ILE B 1 76 ? 4.555 -13.969 1.646 1 91.5 76 ILE B C 1
ATOM 3759 O O . ILE B 1 76 ? 3.588 -14.594 1.198 1 91.5 76 ILE B O 1
ATOM 3763 N N . LEU B 1 77 ? 5.801 -14.336 1.55 1 88.19 77 LEU B N 1
ATOM 3764 C CA . LEU B 1 77 ? 6.137 -15.539 0.798 1 88.19 77 LEU B CA 1
ATOM 3765 C C . LEU B 1 77 ? 5.539 -16.781 1.459 1 88.19 77 LEU B C 1
ATOM 3767 O O . LEU B 1 77 ? 5.059 -17.688 0.772 1 88.19 77 LEU B O 1
ATOM 3771 N N . GLU B 1 78 ? 5.617 -16.797 2.732 1 86.38 78 GLU B N 1
ATOM 3772 C CA . GLU B 1 78 ? 5.035 -17.922 3.457 1 86.38 78 GLU B CA 1
ATOM 3773 C C . GLU B 1 78 ? 3.539 -18.031 3.186 1 86.38 78 GLU B C 1
ATOM 3775 O O . GLU B 1 78 ? 3.023 -19.141 2.982 1 86.38 78 GLU B O 1
ATOM 3780 N N . ALA B 1 79 ? 2.836 -16.938 3.273 1 86.12 79 ALA B N 1
ATOM 3781 C CA . ALA B 1 79 ? 1.403 -16.953 2.99 1 86.12 79 ALA B CA 1
ATOM 3782 C C . ALA B 1 79 ? 1.127 -17.453 1.575 1 86.12 79 ALA B C 1
ATOM 3784 O O . ALA B 1 79 ? 0.171 -18.188 1.349 1 86.12 79 ALA B O 1
ATOM 3785 N N . ASP B 1 80 ? 1.936 -17.062 0.686 1 84.19 80 ASP B N 1
ATOM 3786 C CA . ASP B 1 80 ? 1.796 -17.484 -0.705 1 84.19 80 ASP B CA 1
ATOM 3787 C C . ASP B 1 80 ? 2.012 -18.984 -0.847 1 84.19 80 ASP B C 1
ATOM 3789 O O . ASP B 1 80 ? 1.29 -19.656 -1.588 1 84.19 80 ASP B O 1
ATOM 3793 N N . ASN B 1 81 ? 3.033 -19.438 -0.151 1 81.12 81 ASN B N 1
ATOM 3794 C CA . ASN B 1 81 ? 3.389 -20.859 -0.229 1 81.12 81 ASN B CA 1
ATOM 3795 C C . ASN B 1 81 ? 2.279 -21.734 0.322 1 81.12 81 ASN B C 1
ATOM 3797 O O . ASN B 1 81 ? 2.086 -22.859 -0.147 1 81.12 81 ASN B O 1
ATOM 3801 N N . ARG B 1 82 ? 1.588 -21.312 1.254 1 80.94 82 ARG B N 1
ATOM 3802 C CA . ARG B 1 82 ? 0.618 -22.141 1.962 1 80.94 82 ARG B CA 1
ATOM 3803 C C . ARG B 1 82 ? -0.666 -22.297 1.152 1 80.94 82 ARG B C 1
ATOM 3805 O O . ARG B 1 82 ? -1.42 -23.25 1.35 1 80.94 82 ARG B O 1
ATOM 3812 N N . GLY B 1 83 ? -0.928 -21.391 0.287 1 79.25 83 GLY B N 1
ATOM 3813 C CA . GLY B 1 83 ? -2.066 -21.594 -0.594 1 79.25 83 GLY B CA 1
ATOM 3814 C C . GLY B 1 83 ? -3.129 -20.531 -0.459 1 79.25 83 GLY B C 1
ATOM 3815 O O . GLY B 1 83 ? -2.939 -19.547 0.259 1 79.25 83 GLY B O 1
ATOM 3816 N N . PRO B 1 84 ? -4.238 -20.734 -1.115 1 78.88 84 PRO B N 1
ATOM 3817 C CA . PRO B 1 84 ? -5.277 -19.703 -1.208 1 78.88 84 PRO B CA 1
ATOM 3818 C C . PRO B 1 84 ? -5.93 -19.406 0.138 1 78.88 84 PRO B C 1
ATOM 3820 O O . PRO B 1 84 ? -6.277 -18.266 0.417 1 78.88 84 PRO B O 1
ATOM 3823 N N . ALA B 1 85 ? -6.102 -20.406 0.919 1 79.25 85 ALA B N 1
ATOM 3824 C CA . ALA B 1 85 ? -6.711 -20.172 2.227 1 79.25 85 ALA B CA 1
ATOM 3825 C C . ALA B 1 85 ? -5.863 -19.234 3.072 1 79.25 85 ALA B C 1
ATOM 3827 O O . ALA B 1 85 ? -6.395 -18.328 3.729 1 79.25 85 ALA B O 1
ATOM 3828 N N . ALA B 1 86 ? -4.578 -19.453 2.998 1 81.62 86 ALA B N 1
ATOM 3829 C CA . ALA B 1 86 ? -3.66 -18.594 3.744 1 81.62 86 ALA B CA 1
ATOM 3830 C C . ALA B 1 86 ? -3.6 -17.188 3.137 1 81.62 86 ALA B C 1
ATOM 3832 O O . ALA B 1 86 ? -3.541 -16.203 3.863 1 81.62 86 ALA B O 1
ATOM 3833 N N . ILE B 1 87 ? -3.648 -17.156 1.857 1 82.94 87 ILE B N 1
ATOM 3834 C CA . ILE B 1 87 ? -3.604 -15.891 1.137 1 82.94 87 ILE B CA 1
ATOM 3835 C C . ILE B 1 87 ? -4.801 -15.031 1.529 1 82.94 87 ILE B C 1
ATOM 3837 O O . ILE B 1 87 ? -4.676 -13.812 1.688 1 82.94 87 ILE B O 1
ATOM 3841 N N . LYS B 1 88 ? -5.883 -15.672 1.796 1 83.06 88 LYS B N 1
ATOM 3842 C CA . LYS B 1 88 ? -7.125 -14.969 2.104 1 83.06 88 LYS B CA 1
ATOM 3843 C C . LYS B 1 88 ? -7.242 -14.688 3.6 1 83.06 88 LYS B C 1
ATOM 3845 O O . LYS B 1 88 ? -8.195 -14.039 4.043 1 83.06 88 LYS B O 1
ATOM 3850 N N . GLY B 1 89 ? -6.371 -15.242 4.324 1 81.19 89 GLY B N 1
ATOM 3851 C CA . GLY B 1 89 ? -6.332 -14.875 5.734 1 81.19 89 GLY B CA 1
ATOM 3852 C C . GLY B 1 89 ? -6.996 -15.898 6.633 1 81.19 89 GLY B C 1
ATOM 3853 O O . GLY B 1 89 ? -7.48 -15.555 7.715 1 81.19 89 GLY B O 1
ATOM 3854 N N . GLN B 1 90 ? -7.078 -17.109 6.25 1 78.75 90 GLN B N 1
ATOM 3855 C CA . GLN B 1 90 ? -7.723 -18.141 7.062 1 78.75 90 GLN B CA 1
ATOM 3856 C C . GLN B 1 90 ? -6.828 -18.562 8.227 1 78.75 90 GLN B C 1
ATOM 3858 O O . GLN B 1 90 ? -7.32 -19.062 9.242 1 78.75 90 GLN B O 1
ATOM 3863 N N . PHE B 1 91 ? -5.516 -18.391 8.094 1 78.75 91 PHE B N 1
ATOM 3864 C CA . PHE B 1 91 ? -4.586 -18.859 9.125 1 78.75 91 PHE B CA 1
ATOM 3865 C C . PHE B 1 91 ? -3.836 -17.703 9.75 1 78.75 91 PHE B C 1
ATOM 3867 O O . PHE B 1 91 ? -2.807 -17.891 10.398 1 78.75 91 PHE B O 1
ATOM 3874 N N . GLY B 1 92 ? -4.367 -16.516 9.586 1 81.06 92 GLY B N 1
ATOM 3875 C CA . GLY B 1 92 ? -3.703 -15.305 10.031 1 81.06 92 GLY B CA 1
ATOM 3876 C C . GLY B 1 92 ? -3.998 -14.102 9.148 1 81.06 92 GLY B C 1
ATOM 3877 O O . GLY B 1 92 ? -5.016 -14.07 8.453 1 81.06 92 GLY B O 1
ATOM 3878 N N . PRO B 1 93 ? -3.146 -13.078 9.242 1 86.56 93 PRO B N 1
ATOM 3879 C CA . PRO B 1 93 ? -3.355 -11.938 8.352 1 86.56 93 PRO B CA 1
ATOM 3880 C C . PRO B 1 93 ? -3.219 -12.305 6.871 1 86.56 93 PRO B C 1
ATOM 3882 O O . PRO B 1 93 ? -2.361 -13.109 6.512 1 86.56 93 PRO B O 1
ATOM 3885 N N . PRO B 1 94 ? -4.133 -11.805 6.105 1 88.75 94 PRO B N 1
ATOM 3886 C CA . PRO B 1 94 ? -4.027 -12.094 4.672 1 88.75 94 PRO B CA 1
ATOM 3887 C C . PRO B 1 94 ? -2.725 -11.578 4.062 1 88.75 94 PRO B C 1
ATOM 3889 O O . PRO B 1 94 ? -2.115 -10.648 4.594 1 88.75 94 PRO B O 1
ATOM 3892 N N . ARG B 1 95 ? -2.301 -12.188 2.996 1 91.12 95 ARG B N 1
ATOM 3893 C CA . ARG B 1 95 ? -1.079 -11.82 2.291 1 91.12 95 ARG B CA 1
ATOM 3894 C C . ARG B 1 95 ? -1.078 -10.336 1.939 1 91.12 95 ARG B C 1
ATOM 3896 O O . ARG B 1 95 ? -0.048 -9.664 2.049 1 91.12 95 ARG B O 1
ATOM 3903 N N . ALA B 1 96 ? -2.275 -9.836 1.53 1 93 96 ALA B N 1
ATOM 3904 C CA . ALA B 1 96 ? -2.404 -8.445 1.097 1 93 96 ALA B CA 1
ATOM 3905 C C . ALA B 1 96 ? -2.041 -7.48 2.225 1 93 96 ALA B C 1
ATOM 3907 O O . ALA B 1 96 ? -1.484 -6.41 1.978 1 93 96 ALA B O 1
ATOM 3908 N N . LEU B 1 97 ? -2.359 -7.824 3.434 1 93.12 97 LEU B N 1
ATOM 3909 C CA . LEU B 1 97 ? -2.021 -6.996 4.586 1 93.12 97 LEU B CA 1
ATOM 3910 C C . LEU B 1 97 ? -0.511 -6.918 4.773 1 93.12 97 LEU B C 1
ATOM 3912 O O . LEU B 1 97 ? 0.041 -5.832 4.957 1 93.12 97 LEU B O 1
ATOM 3916 N N . TRP B 1 98 ? 0.161 -8.031 4.688 1 93.5 98 TRP B N 1
ATOM 3917 C CA . TRP B 1 98 ? 1.613 -8.07 4.824 1 93.5 98 TRP B CA 1
ATOM 3918 C C . TRP B 1 98 ? 2.287 -7.273 3.715 1 93.5 98 TRP B C 1
ATOM 3920 O O . TRP B 1 98 ? 3.256 -6.551 3.963 1 93.5 98 TRP B O 1
ATOM 3930 N N . LEU B 1 99 ? 1.776 -7.5 2.559 1 96.44 99 LEU B N 1
ATOM 3931 C CA . LEU B 1 99 ? 2.336 -6.789 1.416 1 96.44 99 LEU B CA 1
ATOM 3932 C C . LEU B 1 99 ? 2.207 -5.281 1.599 1 96.44 99 LEU B C 1
ATOM 3934 O O . LEU B 1 99 ? 3.176 -4.543 1.408 1 96.44 99 LEU B O 1
ATOM 3938 N N . GLY B 1 100 ? 1.019 -4.832 1.971 1 96.5 100 GLY B N 1
ATOM 3939 C CA . GLY B 1 100 ? 0.82 -3.418 2.242 1 96.5 100 GLY B CA 1
ATOM 3940 C C . GLY B 1 100 ? 1.729 -2.885 3.332 1 96.5 100 GLY B C 1
ATOM 3941 O O . GLY B 1 100 ? 2.322 -1.813 3.186 1 96.5 100 GLY B O 1
ATOM 3942 N N . ALA B 1 101 ? 1.835 -3.627 4.383 1 94.62 101 ALA B N 1
ATOM 3943 C CA . ALA B 1 101 ? 2.686 -3.23 5.504 1 94.62 101 ALA B CA 1
ATOM 3944 C C . ALA B 1 101 ? 4.141 -3.096 5.066 1 94.62 101 ALA B C 1
ATOM 3946 O O . ALA B 1 101 ? 4.812 -2.125 5.418 1 94.62 101 ALA B O 1
ATOM 3947 N N . ALA B 1 102 ? 4.598 -4.09 4.34 1 96 102 ALA B N 1
ATOM 3948 C CA . ALA B 1 102 ? 5.984 -4.082 3.879 1 96 102 ALA B CA 1
ATOM 3949 C C . ALA B 1 102 ? 6.258 -2.881 2.977 1 96 102 ALA B C 1
ATOM 3951 O O . ALA B 1 102 ? 7.293 -2.227 3.098 1 96 102 ALA B O 1
ATOM 3952 N N . ILE B 1 103 ? 5.344 -2.611 2.076 1 96.94 103 ILE B N 1
ATOM 3953 C CA . ILE B 1 103 ? 5.516 -1.481 1.168 1 96.94 103 ILE B CA 1
ATOM 3954 C C . ILE B 1 103 ? 5.469 -0.175 1.956 1 96.94 103 ILE B C 1
ATOM 3956 O O . ILE B 1 103 ? 6.23 0.753 1.677 1 96.94 103 ILE B O 1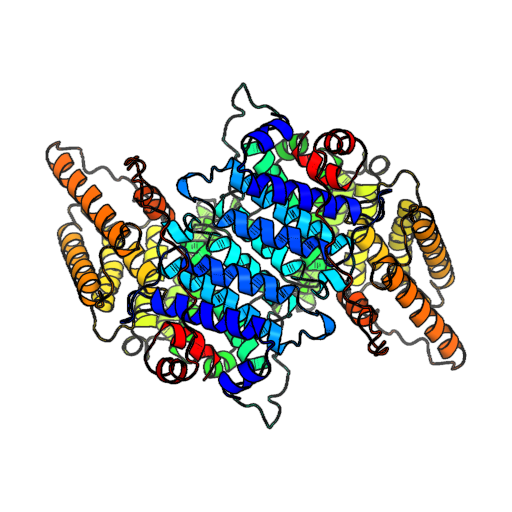
ATOM 3960 N N . GLY B 1 104 ? 4.527 -0.109 2.922 1 95.81 104 GLY B N 1
ATOM 3961 C CA . GLY B 1 104 ? 4.52 1.049 3.803 1 95.81 104 GLY B CA 1
ATOM 3962 C C . GLY B 1 104 ? 5.848 1.281 4.5 1 95.81 104 GLY B C 1
ATOM 3963 O O . GLY B 1 104 ? 6.32 2.416 4.578 1 95.81 104 GLY B O 1
ATOM 3964 N N . LEU B 1 105 ? 6.445 0.229 4.98 1 93.25 105 LEU B N 1
ATOM 3965 C CA . LEU B 1 105 ? 7.746 0.337 5.633 1 93.25 105 LEU B CA 1
ATOM 3966 C C . LEU B 1 105 ? 8.82 0.756 4.641 1 93.25 105 LEU B C 1
ATOM 3968 O O . LEU B 1 105 ? 9.695 1.562 4.969 1 93.25 105 LEU B O 1
ATOM 3972 N N . ALA B 1 106 ? 8.805 0.208 3.484 1 94.69 106 ALA B N 1
ATOM 3973 C CA . ALA B 1 106 ? 9.766 0.581 2.449 1 94.69 106 ALA B CA 1
ATOM 3974 C C . ALA B 1 106 ? 9.68 2.07 2.133 1 94.69 106 ALA B C 1
ATOM 3976 O O . ALA B 1 106 ? 10.711 2.729 1.938 1 94.69 106 ALA B O 1
ATOM 3977 N N . TYR B 1 107 ? 8.391 2.559 2.023 1 91.62 107 TYR B N 1
ATOM 3978 C CA . TYR B 1 107 ? 8.195 3.986 1.797 1 91.62 107 TYR B CA 1
ATOM 3979 C C . TYR B 1 107 ? 8.805 4.805 2.93 1 91.62 107 TYR B C 1
ATOM 3981 O O . TYR B 1 107 ? 9.438 5.832 2.688 1 91.62 107 TYR B O 1
ATOM 3989 N N . ASN B 1 108 ? 8.586 4.32 4.141 1 89.19 108 ASN B N 1
ATOM 3990 C CA . ASN B 1 108 ? 9.133 5.016 5.305 1 89.19 108 ASN B CA 1
ATOM 3991 C C . ASN B 1 108 ? 10.656 5.062 5.266 1 89.19 108 ASN B C 1
ATOM 3993 O O . ASN B 1 108 ? 11.258 6.043 5.707 1 89.19 108 ASN B O 1
ATOM 3997 N N . LEU B 1 109 ? 11.281 4.043 4.746 1 88.81 109 LEU B N 1
ATOM 3998 C CA . LEU B 1 109 ? 12.734 3.957 4.637 1 88.81 109 LEU B CA 1
ATOM 3999 C C . LEU B 1 109 ? 13.219 4.66 3.373 1 88.81 109 LEU B C 1
ATOM 4001 O O . LEU B 1 109 ? 14.422 4.676 3.094 1 88.81 109 LEU B O 1
ATOM 4005 N N . ARG B 1 110 ? 12.312 5.184 2.543 1 88.88 110 ARG B N 1
ATOM 4006 C CA . ARG B 1 110 ? 12.594 5.934 1.321 1 88.88 110 ARG B CA 1
ATOM 4007 C C . ARG B 1 110 ? 13.352 5.074 0.312 1 88.88 110 ARG B C 1
ATOM 4009 O O . ARG B 1 110 ? 14.273 5.551 -0.35 1 88.88 110 ARG B O 1
ATOM 4016 N N . LEU B 1 111 ? 13 3.842 0.27 1 89.81 111 LEU B N 1
ATOM 4017 C CA . LEU B 1 111 ? 13.688 2.924 -0.631 1 89.81 111 LEU B CA 1
ATOM 4018 C C . LEU B 1 111 ? 13.297 3.189 -2.08 1 89.81 111 LEU B C 1
ATOM 4020 O O . LEU B 1 111 ? 13.969 2.734 -3.006 1 89.81 111 LEU B O 1
ATOM 4024 N N . HIS B 1 112 ? 12.203 3.938 -2.291 1 86.75 112 HIS B N 1
ATOM 4025 C CA . HIS B 1 112 ? 11.734 4.238 -3.639 1 86.75 112 HIS B CA 1
ATOM 4026 C C . HIS B 1 112 ? 12.648 5.246 -4.328 1 86.75 112 HIS B C 1
ATOM 4028 O O . HIS B 1 112 ? 12.586 5.41 -5.547 1 86.75 112 HIS B O 1
ATOM 4034 N N . HIS B 1 113 ? 13.406 6.129 -3.6 1 77.81 113 HIS B N 1
ATOM 4035 C CA . HIS B 1 113 ? 14.305 7.121 -4.18 1 77.81 113 HIS B CA 1
ATOM 4036 C C . HIS B 1 113 ? 15.562 6.465 -4.742 1 77.81 113 HIS B C 1
ATOM 4038 O O . HIS B 1 113 ? 16.219 7.027 -5.617 1 77.81 113 HIS B O 1
ATOM 4044 N N . GLY B 1 114 ? 15.656 5.375 -5.199 1 62.22 114 GLY B N 1
ATOM 4045 C CA . GLY B 1 114 ? 16.797 4.719 -5.812 1 62.22 114 GLY B CA 1
ATOM 4046 C C . GLY B 1 114 ? 18.109 5.402 -5.5 1 62.22 114 GLY B C 1
ATOM 4047 O O . GLY B 1 114 ? 18.141 6.578 -5.129 1 62.22 114 GLY B O 1
ATOM 4048 N N . ASN B 1 115 ? 19.016 4.973 -4.707 1 52.09 115 ASN B N 1
ATOM 4049 C CA . ASN B 1 115 ? 20.375 5.504 -4.57 1 52.09 115 ASN B CA 1
ATOM 4050 C C . ASN B 1 115 ? 20.984 5.832 -5.93 1 52.09 115 ASN B C 1
ATOM 4052 O O . ASN B 1 115 ? 21.734 5.027 -6.488 1 52.09 115 ASN B O 1
ATOM 4056 N N . ALA B 1 116 ? 20.203 6.207 -6.973 1 42.56 116 ALA B N 1
ATOM 4057 C CA . ALA B 1 116 ? 20.969 6.516 -8.18 1 42.56 116 ALA B CA 1
ATOM 4058 C C . ALA B 1 116 ? 22.344 7.066 -7.82 1 42.56 116 ALA B C 1
ATOM 4060 O O . ALA B 1 116 ? 23.344 6.742 -8.477 1 42.56 116 ALA B O 1
ATOM 4061 N N . GLY B 1 117 ? 22.406 8.297 -7.195 1 38.78 117 GLY B N 1
ATOM 4062 C CA . GLY B 1 117 ? 23.688 8.992 -7.117 1 38.78 117 GLY B CA 1
ATOM 4063 C C . GLY B 1 117 ? 24.609 8.422 -6.059 1 38.78 117 GLY B C 1
ATOM 4064 O O . GLY B 1 117 ? 25.641 9.008 -5.75 1 38.78 117 GLY B O 1
ATOM 4065 N N . ALA B 1 118 ? 24.109 7.863 -5.129 1 40.56 118 ALA B N 1
ATOM 4066 C CA . ALA B 1 118 ? 25.188 7.574 -4.188 1 40.56 118 ALA B CA 1
ATOM 4067 C C . ALA B 1 118 ? 26.297 6.762 -4.855 1 40.56 118 ALA B C 1
ATOM 4069 O O . ALA B 1 118 ? 26.031 5.703 -5.434 1 40.56 118 ALA B O 1
ATOM 4070 N N . ARG B 1 119 ? 27.234 7.379 -5.152 1 40.69 119 ARG B N 1
ATOM 4071 C CA . ARG B 1 119 ? 28.5 6.871 -5.637 1 40.69 119 ARG B CA 1
ATOM 4072 C C . ARG B 1 119 ? 28.875 5.555 -4.957 1 40.69 119 ARG B C 1
ATOM 4074 O O . ARG B 1 119 ? 28.688 5.41 -3.744 1 40.69 119 ARG B O 1
ATOM 4081 N N . PRO B 1 120 ? 28.922 4.48 -5.746 1 43.03 120 PRO B N 1
ATOM 4082 C CA . PRO B 1 120 ? 29.578 3.309 -5.164 1 43.03 120 PRO B CA 1
ATOM 4083 C C . PRO B 1 120 ? 30.703 3.684 -4.188 1 43.03 120 PRO B C 1
ATOM 4085 O O . PRO B 1 120 ? 31.609 4.441 -4.539 1 43.03 120 PRO B O 1
ATOM 4088 N N . SER B 1 121 ? 30.391 4.047 -3.035 1 42.12 121 SER B N 1
ATOM 4089 C CA . SER B 1 121 ? 31.625 4.262 -2.273 1 42.12 121 SER B CA 1
ATOM 4090 C C . SER B 1 121 ? 32.594 3.119 -2.486 1 42.12 121 SER B C 1
ATOM 4092 O O . SER B 1 121 ? 32.219 1.998 -2.807 1 42.12 121 SER B O 1
ATOM 4094 N N . GLU B 1 122 ? 33.781 3.369 -2.641 1 45.12 122 GLU B N 1
ATOM 4095 C CA . GLU B 1 122 ? 34.969 2.506 -2.801 1 45.12 122 GLU B CA 1
ATOM 4096 C C . GLU B 1 122 ? 34.75 1.163 -2.107 1 45.12 122 GLU B C 1
ATOM 4098 O O . GLU B 1 122 ? 35.219 0.132 -2.58 1 45.12 122 GLU B O 1
ATOM 4103 N N . GLY B 1 123 ? 34.281 1.08 -0.847 1 44.81 123 GLY B N 1
ATOM 4104 C CA . GLY B 1 123 ? 34.188 -0.173 -0.116 1 44.81 123 GLY B CA 1
ATOM 4105 C C . GLY B 1 123 ? 32.875 -0.894 -0.349 1 44.81 123 GLY B C 1
ATOM 4106 O O . GLY B 1 123 ? 32.344 -1.548 0.555 1 44.81 123 GLY B O 1
ATOM 4107 N N . ASP B 1 124 ? 32.156 -0.796 -1.327 1 51.44 124 ASP B N 1
ATOM 4108 C CA . ASP B 1 124 ? 30.828 -1.167 -1.842 1 51.44 124 ASP B CA 1
ATOM 4109 C C . ASP B 1 124 ? 30.656 -2.684 -1.841 1 51.44 124 ASP B C 1
ATOM 4111 O O . ASP B 1 124 ? 31.125 -3.371 -2.746 1 51.44 124 ASP B O 1
ATOM 4115 N N . HIS B 1 125 ? 30.766 -3.279 -0.74 1 57.25 125 HIS B N 1
ATOM 4116 C CA . HIS B 1 125 ? 30.5 -4.703 -0.575 1 57.25 125 HIS B CA 1
ATOM 4117 C C . HIS B 1 125 ? 29.047 -5.035 -0.892 1 57.25 125 HIS B C 1
ATOM 4119 O O . HIS B 1 125 ? 28.156 -4.176 -0.766 1 57.25 125 HIS B O 1
ATOM 4125 N N . ASP B 1 126 ? 28.812 -6.109 -1.608 1 60.03 126 ASP B N 1
ATOM 4126 C CA . ASP B 1 126 ? 27.547 -6.676 -2.082 1 60.03 126 ASP B CA 1
ATOM 4127 C C . ASP B 1 126 ? 26.484 -6.66 -0.98 1 60.03 126 ASP B C 1
ATOM 4129 O O . ASP B 1 126 ? 25.297 -6.719 -1.262 1 60.03 126 ASP B O 1
ATOM 4133 N N . ASP B 1 127 ? 27.016 -6.301 0.275 1 65.62 127 ASP B N 1
ATOM 4134 C CA . ASP B 1 127 ? 26.062 -6.461 1.37 1 65.62 127 ASP B CA 1
ATOM 4135 C C . ASP B 1 127 ? 25.828 -5.129 2.082 1 65.62 127 ASP B C 1
ATOM 4137 O O . ASP B 1 127 ? 25.484 -5.105 3.266 1 65.62 127 ASP B O 1
ATOM 4141 N N . SER B 1 128 ? 26.047 -4.164 1.328 1 77.12 128 SER B N 1
ATOM 4142 C CA . SER B 1 128 ? 25.766 -2.875 1.949 1 77.12 128 SER B CA 1
ATOM 4143 C C . SER B 1 128 ? 24.266 -2.682 2.178 1 77.12 128 SER B C 1
ATOM 4145 O O . SER B 1 128 ? 23.453 -3.326 1.521 1 77.12 128 SER B O 1
ATOM 4147 N N . ASP B 1 129 ? 23.938 -1.917 3.182 1 79.31 129 ASP B N 1
ATOM 4148 C CA . ASP B 1 129 ? 22.547 -1.608 3.48 1 79.31 129 ASP B CA 1
ATOM 4149 C C . ASP B 1 129 ? 21.844 -1.023 2.258 1 79.31 129 ASP B C 1
ATOM 4151 O O . ASP B 1 129 ? 20.656 -1.282 2.035 1 79.31 129 ASP B O 1
ATOM 4155 N N . GLU B 1 130 ? 22.562 -0.353 1.515 1 81.56 130 GLU B N 1
ATOM 4156 C CA . GLU B 1 130 ? 21.984 0.262 0.326 1 81.56 130 GLU B CA 1
ATOM 4157 C C . GLU B 1 130 ? 21.578 -0.792 -0.705 1 81.56 130 GLU B C 1
ATOM 4159 O O . GLU B 1 130 ? 20.5 -0.729 -1.28 1 81.56 130 GLU B O 1
ATOM 4164 N N . LYS B 1 131 ? 22.469 -1.697 -0.903 1 83.75 131 LYS B N 1
ATOM 4165 C CA . LYS B 1 131 ? 22.188 -2.752 -1.873 1 83.75 131 LYS B CA 1
ATOM 4166 C C . LYS B 1 131 ? 21.062 -3.654 -1.395 1 83.75 131 LYS B C 1
ATOM 4168 O O . LYS B 1 131 ? 20.203 -4.066 -2.188 1 83.75 131 LYS B O 1
ATOM 4173 N N . LEU B 1 132 ? 21.031 -3.932 -0.139 1 84.38 132 LEU B N 1
ATOM 4174 C CA . LEU B 1 132 ? 19.969 -4.754 0.435 1 84.38 132 LEU B CA 1
ATOM 4175 C C . LEU B 1 132 ? 18.625 -4.059 0.312 1 84.38 132 LEU B C 1
ATOM 4177 O O . LEU B 1 132 ? 17.609 -4.703 0.028 1 84.38 132 LEU B O 1
ATOM 4181 N N . GLY B 1 133 ? 18.703 -2.787 0.589 1 89.12 133 GLY B N 1
ATOM 4182 C CA . GLY B 1 133 ? 17.484 -2.014 0.45 1 89.12 133 GLY B CA 1
ATOM 4183 C C . GLY B 1 133 ? 16.938 -1.996 -0.969 1 89.12 133 GLY B C 1
ATOM 4184 O O . GLY B 1 133 ? 15.734 -2.123 -1.182 1 89.12 133 GLY B O 1
ATOM 4185 N N . ARG B 1 134 ? 17.812 -1.895 -1.88 1 90.44 134 ARG B N 1
ATOM 4186 C CA . ARG B 1 134 ? 17.406 -1.86 -3.279 1 90.44 134 ARG B CA 1
ATOM 4187 C C . ARG B 1 134 ? 16.844 -3.211 -3.719 1 90.44 134 ARG B C 1
ATOM 4189 O O . ARG B 1 134 ? 15.859 -3.271 -4.453 1 90.44 134 ARG B O 1
ATOM 4196 N N . ARG B 1 135 ? 17.469 -4.242 -3.293 1 90.62 135 ARG B N 1
ATOM 4197 C CA . ARG B 1 135 ? 16.969 -5.582 -3.592 1 90.62 135 ARG B CA 1
ATOM 4198 C C . ARG B 1 135 ? 15.578 -5.793 -2.992 1 90.62 135 ARG B C 1
ATOM 4200 O O . ARG B 1 135 ? 14.695 -6.352 -3.643 1 90.62 135 ARG B O 1
ATOM 4207 N N . ALA B 1 136 ? 15.438 -5.379 -1.776 1 91.75 136 ALA B N 1
ATOM 4208 C CA . ALA B 1 136 ? 14.141 -5.496 -1.115 1 91.75 136 ALA B CA 1
ATOM 4209 C C . ALA B 1 136 ? 13.07 -4.707 -1.863 1 91.75 136 ALA B C 1
ATOM 4211 O O . ALA B 1 136 ? 11.938 -5.176 -2.018 1 91.75 136 ALA B O 1
ATOM 4212 N N . TRP B 1 137 ? 13.453 -3.541 -2.334 1 94.12 137 TRP B N 1
ATOM 4213 C CA . TRP B 1 137 ? 12.516 -2.693 -3.062 1 94.12 137 TRP B CA 1
ATOM 4214 C C . TRP B 1 137 ? 11.992 -3.404 -4.305 1 94.12 137 TRP B C 1
ATOM 4216 O O . TRP B 1 137 ? 10.781 -3.498 -4.512 1 94.12 137 TRP B O 1
ATOM 4226 N N . TRP B 1 138 ? 12.867 -3.938 -5.043 1 93.56 138 TRP B N 1
ATOM 4227 C CA . TRP B 1 138 ? 12.461 -4.574 -6.293 1 93.56 138 TRP B CA 1
ATOM 4228 C C . TRP B 1 138 ? 11.695 -5.863 -6.027 1 93.56 138 TRP B C 1
ATOM 4230 O O . TRP B 1 138 ? 10.781 -6.219 -6.773 1 93.56 138 TRP B O 1
ATOM 4240 N N . THR B 1 139 ? 12.062 -6.555 -4.984 1 94.25 139 THR B N 1
ATOM 4241 C CA . THR B 1 139 ? 11.281 -7.723 -4.586 1 94.25 139 THR B CA 1
ATOM 4242 C C . THR B 1 139 ? 9.836 -7.34 -4.301 1 94.25 139 THR B C 1
ATOM 4244 O O . THR B 1 139 ? 8.906 -8.023 -4.734 1 94.25 139 THR B O 1
ATOM 4247 N N . LEU B 1 140 ? 9.68 -6.242 -3.646 1 96.06 140 LEU B N 1
ATOM 4248 C CA . LEU B 1 140 ? 8.344 -5.777 -3.301 1 96.06 140 LEU B CA 1
ATOM 4249 C C . LEU B 1 140 ? 7.578 -5.352 -4.551 1 96.06 140 LEU B C 1
ATOM 4251 O O . LEU B 1 140 ? 6.375 -5.602 -4.66 1 96.06 140 LEU B O 1
ATOM 4255 N N . VAL B 1 141 ? 8.297 -4.707 -5.473 1 95.56 141 VAL B N 1
ATOM 4256 C CA . VAL B 1 141 ? 7.66 -4.293 -6.719 1 95.56 141 VAL B CA 1
ATOM 4257 C C . VAL B 1 141 ? 7.129 -5.516 -7.461 1 95.56 141 VAL B C 1
ATOM 4259 O O . VAL B 1 141 ? 5.988 -5.52 -7.93 1 95.56 141 VAL B O 1
ATOM 4262 N N . VAL B 1 142 ? 7.918 -6.551 -7.488 1 95.12 142 VAL B N 1
ATOM 4263 C CA . VAL B 1 142 ? 7.531 -7.773 -8.188 1 95.12 142 VAL B CA 1
ATOM 4264 C C . VAL B 1 142 ? 6.359 -8.43 -7.461 1 95.12 142 VAL B C 1
ATOM 4266 O O . VAL B 1 142 ? 5.348 -8.773 -8.086 1 95.12 142 VAL B O 1
ATOM 4269 N N . LEU B 1 143 ? 6.477 -8.57 -6.18 1 94.81 143 LEU B N 1
ATOM 4270 C CA . LEU B 1 143 ? 5.422 -9.211 -5.395 1 94.81 143 LEU B CA 1
ATOM 4271 C C . LEU B 1 143 ? 4.113 -8.438 -5.516 1 94.81 143 LEU B C 1
ATOM 4273 O O . LEU B 1 143 ? 3.037 -9.039 -5.562 1 94.81 143 LEU B O 1
ATOM 4277 N N . ASP B 1 144 ? 4.195 -7.152 -5.527 1 96.56 144 ASP B N 1
ATOM 4278 C CA . ASP B 1 144 ? 3.02 -6.297 -5.641 1 96.56 144 ASP B CA 1
ATOM 4279 C C . ASP B 1 144 ? 2.275 -6.559 -6.949 1 96.56 144 ASP B C 1
ATOM 4281 O O . ASP B 1 144 ? 1.053 -6.707 -6.953 1 96.56 144 ASP B O 1
ATOM 4285 N N . ARG B 1 145 ? 2.992 -6.598 -8.039 1 94.69 145 ARG B N 1
ATOM 4286 C CA . ARG B 1 145 ? 2.381 -6.781 -9.352 1 94.69 145 ARG B CA 1
ATOM 4287 C C . ARG B 1 145 ? 1.755 -8.164 -9.477 1 94.69 145 ARG B C 1
ATOM 4289 O O . ARG B 1 145 ? 0.644 -8.305 -9.992 1 94.69 145 ARG B O 1
ATOM 4296 N N . TRP B 1 146 ? 2.445 -9.141 -8.992 1 93.12 146 TRP B N 1
ATOM 4297 C CA . TRP B 1 146 ? 1.913 -10.5 -9.062 1 93.12 146 TRP B CA 1
ATOM 4298 C C . TRP B 1 146 ? 0.701 -10.656 -8.148 1 93.12 146 TRP B C 1
ATOM 4300 O O . TRP B 1 146 ? -0.256 -11.352 -8.492 1 93.12 146 TRP B O 1
ATOM 4310 N N . ASN B 1 147 ? 0.76 -10 -7.004 1 91.69 147 ASN B N 1
ATOM 4311 C CA . ASN B 1 147 ? -0.411 -9.992 -6.133 1 91.69 147 ASN B CA 1
ATOM 4312 C C . ASN B 1 147 ? -1.6 -9.305 -6.797 1 91.69 147 ASN B C 1
ATOM 4314 O O . ASN B 1 147 ? -2.729 -9.797 -6.727 1 91.69 147 ASN B O 1
ATOM 4318 N N . ALA B 1 148 ? -1.366 -8.195 -7.398 1 92.62 148 ALA B N 1
ATOM 4319 C CA . ALA B 1 148 ? -2.424 -7.395 -8.016 1 92.62 148 ALA B CA 1
ATOM 4320 C C . ALA B 1 148 ? -3.143 -8.188 -9.102 1 92.62 148 ALA B C 1
ATOM 4322 O O . ALA B 1 148 ? -4.375 -8.242 -9.133 1 92.62 148 ALA B O 1
ATOM 4323 N N . VAL B 1 149 ? -2.447 -8.852 -9.93 1 88.44 149 VAL B N 1
ATOM 4324 C CA . VAL B 1 149 ? -3.041 -9.562 -11.062 1 88.44 149 VAL B CA 1
ATOM 4325 C C . VAL B 1 149 ? -3.746 -10.82 -10.562 1 88.44 149 VAL B C 1
ATOM 4327 O O . VAL B 1 149 ? -4.805 -11.195 -11.078 1 88.44 149 VAL B O 1
ATOM 4330 N N . SER B 1 150 ? -3.131 -11.461 -9.594 1 85.62 150 SER B N 1
ATOM 4331 C CA . SER B 1 150 ? -3.701 -12.711 -9.109 1 85.62 150 SER B CA 1
ATOM 4332 C C . SER B 1 150 ? -4.988 -12.469 -8.328 1 85.62 150 SER B C 1
ATOM 4334 O O . SER B 1 150 ? -5.863 -13.336 -8.266 1 85.62 150 SER B O 1
ATOM 4336 N N . THR B 1 151 ? -5.148 -11.297 -7.723 1 85.94 151 THR B N 1
ATOM 4337 C CA . THR B 1 151 ? -6.32 -11.008 -6.898 1 85.94 151 THR B CA 1
ATOM 4338 C C . THR B 1 151 ? -7.199 -9.953 -7.559 1 85.94 151 THR B C 1
ATOM 4340 O O . THR B 1 151 ? -8.234 -9.562 -7.008 1 85.94 151 THR B O 1
ATOM 4343 N N . SER B 1 152 ? -6.812 -9.469 -8.75 1 86.12 152 SER B N 1
ATOM 4344 C CA . SER B 1 152 ? -7.512 -8.375 -9.422 1 86.12 152 SER B CA 1
ATOM 4345 C C . SER B 1 152 ? -7.656 -7.168 -8.5 1 86.12 152 SER B C 1
ATOM 4347 O O . SER B 1 152 ? -8.758 -6.637 -8.336 1 86.12 152 SER B O 1
ATOM 4349 N N . SER B 1 153 ? -6.641 -6.883 -7.816 1 90.06 153 SER B N 1
ATOM 4350 C CA . SER B 1 153 ? -6.574 -5.719 -6.938 1 90.06 153 SER B CA 1
ATOM 4351 C C . SER B 1 153 ? -5.711 -4.617 -7.535 1 90.06 153 SER B C 1
ATOM 4353 O O . SER B 1 153 ? -4.852 -4.887 -8.383 1 90.06 153 SER B O 1
ATOM 4355 N N . PRO B 1 154 ? -5.926 -3.322 -7.129 1 91.31 154 PRO B N 1
ATOM 4356 C CA . PRO B 1 154 ? -5.047 -2.25 -7.598 1 91.31 154 PRO B CA 1
ATOM 4357 C C . PRO B 1 154 ? -3.613 -2.402 -7.094 1 91.31 154 PRO B C 1
ATOM 4359 O O . PRO B 1 154 ? -3.369 -3.129 -6.125 1 91.31 154 PRO B O 1
ATOM 4362 N N . LEU B 1 155 ? -2.746 -1.777 -7.789 1 93.88 155 LEU B N 1
ATOM 4363 C CA . LEU B 1 155 ? -1.344 -1.769 -7.387 1 93.88 155 LEU B CA 1
ATOM 4364 C C . LEU B 1 155 ? -1.148 -0.949 -6.117 1 93.88 155 LEU B C 1
ATOM 4366 O O . LEU B 1 155 ? -1.839 0.051 -5.906 1 93.88 155 LEU B O 1
ATOM 4370 N N . HIS B 1 156 ? -0.249 -1.392 -5.262 1 94.12 156 HIS B N 1
ATOM 4371 C CA . HIS B 1 156 ? 0.187 -0.579 -4.133 1 94.12 156 HIS B CA 1
ATOM 4372 C C . HIS B 1 156 ? 1.212 0.464 -4.566 1 94.12 156 HIS B C 1
ATOM 4374 O O . HIS B 1 156 ? 1.204 1.592 -4.07 1 94.12 156 HIS B O 1
ATOM 4380 N N . ILE B 1 157 ? 2.1 0.019 -5.43 1 94.12 157 ILE B N 1
ATOM 4381 C CA . ILE B 1 157 ? 3.197 0.87 -5.875 1 94.12 157 ILE B CA 1
ATOM 4382 C C . ILE B 1 157 ? 2.912 1.38 -7.285 1 94.12 157 ILE B C 1
ATOM 4384 O O . ILE B 1 157 ? 2.908 0.603 -8.242 1 94.12 157 ILE B O 1
ATOM 4388 N N . PRO B 1 158 ? 2.754 2.678 -7.375 1 91.25 158 PRO B N 1
ATOM 4389 C CA . PRO B 1 158 ? 2.463 3.213 -8.711 1 91.25 158 PRO B CA 1
ATOM 4390 C C . PRO B 1 158 ? 3.609 2.994 -9.695 1 91.25 158 PRO B C 1
ATOM 4392 O O . PRO B 1 158 ? 4.781 3.076 -9.312 1 91.25 158 PRO B O 1
ATOM 4395 N N . ASP B 1 159 ? 3.223 2.801 -10.953 1 86.19 159 ASP B N 1
ATOM 4396 C CA . ASP B 1 159 ? 4.207 2.578 -12.008 1 86.19 159 ASP B CA 1
ATOM 4397 C C . ASP B 1 159 ? 5.121 3.791 -12.164 1 86.19 159 ASP B C 1
ATOM 4399 O O . ASP B 1 159 ? 6.293 3.648 -12.523 1 86.19 159 ASP B O 1
ATOM 4403 N N . SER B 1 160 ? 4.609 4.922 -11.891 1 83.62 160 SER B N 1
ATOM 4404 C CA . SER B 1 160 ? 5.344 6.164 -12.094 1 83.62 160 SER B CA 1
ATOM 4405 C C . SER B 1 160 ? 6.477 6.312 -11.086 1 83.62 160 SER B C 1
ATOM 4407 O O . SER B 1 160 ? 7.383 7.125 -11.273 1 83.62 160 SER B O 1
ATOM 4409 N N . SER B 1 161 ? 6.477 5.523 -10.094 1 83.44 161 SER B N 1
ATOM 4410 C CA . SER B 1 161 ? 7.469 5.691 -9.031 1 83.44 161 SER B CA 1
ATOM 4411 C C . SER B 1 161 ? 8.586 4.668 -9.156 1 83.44 161 SER B C 1
ATOM 4413 O O . SER B 1 161 ? 9.484 4.613 -8.312 1 83.44 161 SER B O 1
ATOM 4415 N N . VAL B 1 162 ? 8.516 3.826 -10.133 1 87.44 162 VAL B N 1
ATOM 4416 C CA . VAL B 1 162 ? 9.508 2.762 -10.266 1 87.44 162 VAL B CA 1
ATOM 4417 C C . VAL B 1 162 ? 10.297 2.949 -11.555 1 87.44 162 VAL B C 1
ATOM 4419 O O . VAL B 1 162 ? 9.719 3.158 -12.625 1 87.44 162 VAL B O 1
ATOM 4422 N N . VAL B 1 163 ? 11.617 3.01 -11.422 1 83.81 163 VAL B N 1
ATOM 4423 C CA . VAL B 1 163 ? 12.5 3.078 -12.578 1 83.81 163 VAL B CA 1
ATOM 4424 C C . VAL B 1 163 ? 13.578 2.004 -12.469 1 83.81 163 VAL B C 1
ATOM 4426 O O . VAL B 1 163 ? 14.406 2.039 -11.547 1 83.81 163 VAL B O 1
ATOM 4429 N N . LEU B 1 164 ? 13.469 1.044 -13.352 1 87.56 164 LEU B N 1
ATOM 4430 C CA . LEU B 1 164 ? 14.484 -0.004 -13.398 1 87.56 164 LEU B CA 1
ATOM 4431 C C . LEU B 1 164 ? 15.695 0.44 -14.211 1 87.56 164 LEU B C 1
ATOM 4433 O O . LEU B 1 164 ? 15.555 0.845 -15.367 1 87.56 164 LEU B O 1
ATOM 4437 N N . LEU B 1 165 ? 16.828 0.418 -13.516 1 84.38 165 LEU B N 1
ATOM 4438 C CA . LEU B 1 165 ? 18.062 0.852 -14.172 1 84.38 165 LEU B CA 1
ATOM 4439 C C . LEU B 1 165 ? 18.922 -0.346 -14.578 1 84.38 165 LEU B C 1
ATOM 4441 O O . LEU B 1 165 ? 18.719 -1.454 -14.07 1 84.38 165 LEU B O 1
ATOM 4445 N N . GLN B 1 166 ? 19.828 -0.09 -15.492 1 84.44 166 GLN B N 1
ATOM 4446 C CA . GLN B 1 166 ? 20.719 -1.147 -15.953 1 84.44 166 GLN B CA 1
ATOM 4447 C C . GLN B 1 166 ? 21.609 -1.659 -14.82 1 84.44 166 GLN B C 1
ATOM 4449 O O . GLN B 1 166 ? 21.938 -2.846 -14.766 1 84.44 166 GLN B O 1
ATOM 4454 N N . GLU B 1 167 ? 21.953 -0.788 -13.953 1 83.88 167 GLU B N 1
ATOM 4455 C CA . GLU B 1 167 ? 22.781 -1.143 -12.812 1 83.88 167 GLU B CA 1
ATOM 4456 C C . GLU B 1 167 ? 22.094 -2.174 -11.922 1 83.88 167 GLU B C 1
ATOM 4458 O O . GLU B 1 167 ? 22.766 -2.916 -11.195 1 83.88 167 GLU B O 1
ATOM 4463 N N . ASP B 1 168 ? 20.797 -2.174 -12.047 1 88.94 168 ASP B N 1
ATOM 4464 C CA . ASP B 1 168 ? 20.031 -3.117 -11.234 1 88.94 168 ASP B CA 1
ATOM 4465 C C . ASP B 1 168 ? 20.266 -4.555 -11.695 1 88.94 168 ASP B C 1
ATOM 4467 O O . ASP B 1 168 ? 20.031 -5.5 -10.938 1 88.94 168 ASP B O 1
ATOM 4471 N N . GLN B 1 169 ? 20.656 -4.719 -12.953 1 90.12 169 GLN B N 1
ATOM 4472 C CA . GLN B 1 169 ? 20.891 -6.07 -13.453 1 90.12 169 GLN B CA 1
ATOM 4473 C C . GLN B 1 169 ? 22.047 -6.73 -12.703 1 90.12 169 GLN B C 1
ATOM 4475 O O . GLN B 1 169 ? 22 -7.922 -12.391 1 90.12 169 GLN B O 1
ATOM 4480 N N . ALA B 1 170 ? 23.047 -5.93 -12.453 1 88.38 170 ALA B N 1
ATOM 4481 C CA . ALA B 1 170 ? 24.188 -6.461 -11.711 1 88.38 170 ALA B CA 1
ATOM 4482 C C . ALA B 1 170 ? 23.797 -6.793 -10.273 1 88.38 170 ALA B C 1
ATOM 4484 O O . ALA B 1 170 ? 24.328 -7.742 -9.688 1 88.38 170 ALA B O 1
ATOM 4485 N N . LEU B 1 171 ? 22.906 -6.094 -9.797 1 86.69 171 LEU B N 1
ATOM 4486 C CA . LEU B 1 171 ? 22.484 -6.273 -8.406 1 86.69 171 LEU B CA 1
ATOM 4487 C C . LEU B 1 171 ? 21.562 -7.484 -8.273 1 86.69 171 LEU B C 1
ATOM 4489 O O . LEU B 1 171 ? 21.734 -8.297 -7.359 1 86.69 171 LEU B O 1
ATOM 4493 N N . LEU B 1 172 ? 20.609 -7.637 -9.148 1 88.75 172 LEU B N 1
ATOM 4494 C CA . LEU B 1 172 ? 19.547 -8.641 -9.031 1 88.75 172 LEU B CA 1
ATOM 4495 C C . LEU B 1 172 ? 19.969 -9.953 -9.688 1 88.75 172 LEU B C 1
ATOM 4497 O O . LEU B 1 172 ? 19.5 -11.023 -9.305 1 88.75 172 LEU B O 1
ATOM 4501 N N . GLY B 1 173 ? 20.844 -9.875 -10.641 1 88.38 173 GLY B N 1
ATOM 4502 C CA . GLY B 1 173 ? 21.094 -11.008 -11.516 1 88.38 173 GLY B CA 1
ATOM 4503 C C . GLY B 1 173 ? 20.25 -11 -12.766 1 88.38 173 GLY B C 1
ATOM 4504 O O . GLY B 1 173 ? 19.203 -10.328 -12.812 1 88.38 173 GLY B O 1
ATOM 4505 N N . THR B 1 174 ? 20.547 -11.719 -13.719 1 89 174 THR B N 1
ATOM 4506 C CA . THR B 1 174 ? 19.938 -11.664 -15.047 1 89 174 THR B CA 1
ATOM 4507 C C . THR B 1 174 ? 18.484 -12.156 -14.992 1 89 174 THR B C 1
ATOM 4509 O O . THR B 1 174 ? 17.578 -11.5 -15.508 1 89 174 THR B O 1
ATOM 4512 N N . ALA B 1 175 ? 18.234 -13.305 -14.406 1 88.56 175 ALA B N 1
ATOM 4513 C CA . ALA B 1 175 ? 16.891 -13.883 -14.367 1 88.56 175 ALA B CA 1
ATOM 4514 C C . ALA B 1 175 ? 15.922 -12.969 -13.625 1 88.56 175 ALA B C 1
ATOM 4516 O O . ALA B 1 175 ? 14.844 -12.656 -14.133 1 88.56 175 ALA B O 1
ATOM 4517 N N . ALA B 1 176 ? 16.359 -12.539 -12.43 1 90.44 176 ALA B N 1
ATOM 4518 C CA . ALA B 1 176 ? 15.508 -11.68 -11.617 1 90.44 176 ALA B CA 1
ATOM 4519 C C . ALA B 1 176 ? 15.273 -10.336 -12.289 1 90.44 176 ALA B C 1
ATOM 4521 O O . ALA B 1 176 ? 14.195 -9.75 -12.172 1 90.44 176 ALA B O 1
ATOM 4522 N N . TYR B 1 177 ? 16.297 -9.844 -12.945 1 92.69 177 TYR B N 1
ATOM 4523 C CA . TYR B 1 177 ? 16.172 -8.586 -13.672 1 92.69 177 TYR B CA 1
ATOM 4524 C C . TYR B 1 177 ? 15.086 -8.68 -14.75 1 92.69 177 TYR B C 1
ATOM 4526 O O . TYR B 1 177 ? 14.242 -7.797 -14.867 1 92.69 177 TYR B O 1
ATOM 4534 N N . HIS B 1 178 ? 15.062 -9.711 -15.5 1 93.44 178 HIS B N 1
ATOM 4535 C CA . HIS B 1 178 ? 14.094 -9.867 -16.578 1 93.44 178 HIS B CA 1
ATOM 4536 C C . HIS B 1 178 ? 12.703 -10.172 -16.016 1 93.44 178 HIS B C 1
ATOM 4538 O O . HIS B 1 178 ? 11.695 -9.758 -16.594 1 93.44 178 HIS B O 1
ATOM 4544 N N . ILE B 1 179 ? 12.648 -10.906 -14.898 1 93.31 179 ILE B N 1
ATOM 4545 C CA . ILE B 1 179 ? 11.367 -11.125 -14.242 1 93.31 179 ILE B CA 1
ATOM 4546 C C . ILE B 1 179 ? 10.781 -9.789 -13.789 1 93.31 179 ILE B C 1
ATOM 4548 O O . ILE B 1 179 ? 9.57 -9.57 -13.891 1 93.31 179 ILE B O 1
ATOM 4552 N N . THR B 1 180 ? 11.68 -8.945 -13.312 1 94.62 180 THR B N 1
ATOM 4553 C CA . THR B 1 180 ? 11.242 -7.613 -12.898 1 94.62 180 THR B CA 1
ATOM 4554 C C . THR B 1 180 ? 10.695 -6.832 -14.094 1 94.62 180 THR B C 1
ATOM 4556 O O . THR B 1 180 ? 9.656 -6.18 -13.992 1 94.62 180 THR B O 1
ATOM 4559 N N . ARG B 1 181 ? 11.375 -6.918 -15.203 1 93.94 181 ARG B N 1
ATOM 4560 C CA . ARG B 1 181 ? 10.906 -6.262 -16.422 1 93.94 181 ARG B CA 1
ATOM 4561 C C . ARG B 1 181 ? 9.531 -6.781 -16.828 1 93.94 181 ARG B C 1
ATOM 4563 O O . ARG B 1 181 ? 8.641 -6 -17.172 1 93.94 181 ARG B O 1
ATOM 4570 N N . LEU B 1 182 ? 9.391 -8.047 -16.781 1 94.5 182 LEU B N 1
ATOM 4571 C CA . LEU B 1 182 ? 8.102 -8.648 -17.109 1 94.5 182 LEU B CA 1
ATOM 4572 C C . LEU B 1 182 ? 7.023 -8.219 -16.125 1 94.5 182 LEU B C 1
ATOM 4574 O O . LEU B 1 182 ? 5.867 -8.023 -16.5 1 94.5 182 LEU B O 1
ATOM 4578 N N . SER B 1 183 ? 7.457 -8.086 -14.883 1 95.25 183 SER B N 1
ATOM 4579 C CA . SER B 1 183 ? 6.52 -7.66 -13.844 1 95.25 183 SER B CA 1
ATOM 4580 C C . SER B 1 183 ? 6.027 -6.238 -14.094 1 95.25 183 SER B C 1
ATOM 4582 O O . SER B 1 183 ? 4.906 -5.891 -13.719 1 95.25 183 SER B O 1
ATOM 4584 N N . MET B 1 184 ? 6.836 -5.414 -14.742 1 94 184 MET B N 1
ATOM 4585 C CA . MET B 1 184 ? 6.379 -4.078 -15.109 1 94 184 MET B CA 1
ATOM 4586 C C . MET B 1 184 ? 5.23 -4.148 -16.109 1 94 184 MET B C 1
ATOM 4588 O O . MET B 1 184 ? 4.258 -3.402 -16 1 94 184 MET B O 1
ATOM 4592 N N . ILE B 1 185 ? 5.352 -5.047 -17.016 1 93.94 185 ILE B N 1
ATOM 4593 C CA . ILE B 1 185 ? 4.289 -5.25 -17.984 1 93.94 185 ILE B CA 1
ATOM 4594 C C . ILE B 1 185 ? 3.041 -5.785 -17.297 1 93.94 185 ILE B C 1
ATOM 4596 O O . ILE B 1 185 ? 1.924 -5.352 -17.578 1 93.94 185 ILE B O 1
ATOM 4600 N N . LEU B 1 186 ? 3.326 -6.73 -16.391 1 93.88 186 LEU B N 1
ATOM 4601 C CA . LEU B 1 186 ? 2.24 -7.285 -15.602 1 93.88 186 LEU B CA 1
ATOM 4602 C C . LEU B 1 186 ? 1.508 -6.184 -14.836 1 93.88 186 LEU B C 1
ATOM 4604 O O . LEU B 1 186 ? 0.289 -6.25 -14.664 1 93.88 186 LEU B O 1
ATOM 4608 N N . GLY B 1 187 ? 2.279 -5.215 -14.359 1 92.38 187 GLY B N 1
ATOM 4609 C CA . GLY B 1 187 ? 1.679 -4.074 -13.68 1 92.38 187 GLY B CA 1
ATOM 4610 C C . GLY B 1 187 ? 0.721 -3.295 -14.562 1 92.38 187 GLY B C 1
ATOM 4611 O O . GLY B 1 187 ? -0.354 -2.891 -14.117 1 92.38 187 GLY B O 1
ATOM 4612 N N . HIS B 1 188 ? 1.058 -3.076 -15.812 1 90.75 188 HIS B N 1
ATOM 4613 C CA . HIS B 1 188 ? 0.179 -2.398 -16.766 1 90.75 188 HIS B CA 1
ATOM 4614 C C . HIS B 1 188 ? -1.098 -3.199 -17 1 90.75 188 HIS B C 1
ATOM 4616 O O . HIS B 1 188 ? -2.182 -2.625 -17.109 1 90.75 188 HIS B O 1
ATOM 4622 N N . LEU B 1 189 ? -0.901 -4.465 -17.047 1 88.81 189 LEU B N 1
ATOM 4623 C CA . LEU B 1 189 ? -2.061 -5.332 -17.203 1 88.81 189 LEU B CA 1
ATOM 4624 C C . LEU B 1 189 ? -2.992 -5.223 -16 1 88.81 189 LEU B C 1
ATOM 4626 O O . LEU B 1 189 ? -4.211 -5.129 -16.156 1 88.81 189 LEU B O 1
ATOM 4630 N N . ALA B 1 190 ? -2.395 -5.246 -14.82 1 88.75 190 ALA B N 1
ATOM 4631 C CA . ALA B 1 190 ? -3.176 -5.129 -13.586 1 88.75 190 ALA B CA 1
ATOM 4632 C C . ALA B 1 190 ? -3.947 -3.814 -13.555 1 88.75 190 ALA B C 1
ATOM 4634 O O . ALA B 1 190 ? -5.105 -3.777 -13.133 1 88.75 190 ALA B O 1
ATOM 4635 N N . GLU B 1 191 ? -3.314 -2.762 -13.945 1 86.31 191 GLU B N 1
ATOM 4636 C CA . GLU B 1 191 ? -3.957 -1.451 -13.961 1 86.31 191 GLU B CA 1
ATOM 4637 C C . GLU B 1 191 ? -5.137 -1.427 -14.93 1 86.31 191 GLU B C 1
ATOM 4639 O O . GLU B 1 191 ? -6.16 -0.796 -14.656 1 86.31 191 GLU B O 1
ATOM 4644 N N . SER B 1 192 ? -4.98 -2.027 -16.016 1 82.69 192 SER B N 1
ATOM 4645 C CA . SER B 1 192 ? -6.055 -2.07 -17 1 82.69 192 SER B CA 1
ATOM 4646 C C . SER B 1 192 ? -7.266 -2.83 -16.469 1 82.69 192 SER B C 1
ATOM 4648 O O . SER B 1 192 ? -8.406 -2.516 -16.812 1 82.69 192 SER B O 1
ATOM 4650 N N . LEU B 1 193 ? -7.035 -3.812 -15.586 1 77.88 193 LEU B N 1
ATOM 4651 C CA . LEU B 1 193 ? -8.094 -4.637 -15.016 1 77.88 193 LEU B CA 1
ATOM 4652 C C . LEU B 1 193 ? -8.844 -3.885 -13.922 1 77.88 193 LEU B C 1
ATOM 4654 O O . LEU B 1 193 ? -10.031 -4.133 -13.695 1 77.88 193 LEU B O 1
ATOM 4658 N N . THR B 1 194 ? -8.18 -2.992 -13.305 1 78.44 194 THR B N 1
ATOM 4659 C CA . THR B 1 194 ? -8.75 -2.406 -12.094 1 78.44 194 THR B CA 1
ATOM 4660 C C . THR B 1 194 ? -9.109 -0.94 -12.32 1 78.44 194 THR B C 1
ATOM 4662 O O . THR B 1 194 ? -9.695 -0.298 -11.453 1 78.44 194 THR B O 1
ATOM 4665 N N . SER B 1 195 ? -8.758 -0.456 -13.453 1 77.69 195 SER B N 1
ATOM 4666 C CA . SER B 1 195 ? -9.039 0.951 -13.727 1 77.69 195 SER B CA 1
ATOM 4667 C C . SER B 1 195 ? -10.531 1.204 -13.844 1 77.69 195 SER B C 1
ATOM 4669 O O . SER B 1 195 ? -11.258 0.406 -14.445 1 77.69 195 SER B O 1
ATOM 4671 N N . SER B 1 196 ? -10.984 2.182 -13.094 1 65.19 196 SER B N 1
ATOM 4672 C CA . SER B 1 196 ? -12.383 2.596 -13.141 1 65.19 196 SER B CA 1
ATOM 4673 C C . SER B 1 196 ? -12.617 3.631 -14.242 1 65.19 196 SER B C 1
ATOM 4675 O O . SER B 1 196 ? -13.75 4.074 -14.445 1 65.19 196 SER B O 1
ATOM 4677 N N . ASP B 1 197 ? -11.531 3.898 -14.844 1 60.84 197 ASP B N 1
ATOM 4678 C CA . ASP B 1 197 ? -11.656 4.93 -15.867 1 60.84 197 ASP B CA 1
ATOM 4679 C C . ASP B 1 197 ? -12.531 4.449 -17.031 1 60.84 197 ASP B C 1
ATOM 4681 O O . ASP B 1 197 ? -12.258 3.4 -17.625 1 60.84 197 ASP B O 1
ATOM 4685 N N . GLN B 1 198 ? -13.602 5.066 -17.016 1 55.66 198 GLN B N 1
ATOM 4686 C CA . GLN B 1 198 ? -14.57 4.781 -18.078 1 55.66 198 GLN B CA 1
ATOM 4687 C C . GLN B 1 198 ? -13.898 4.754 -19.453 1 55.66 198 GLN B C 1
ATOM 4689 O O . GLN B 1 198 ? -14.273 3.973 -20.312 1 55.66 198 GLN B O 1
ATOM 4694 N N . ALA B 1 199 ? -13 5.637 -19.547 1 46.44 199 ALA B N 1
ATOM 4695 C CA . ALA B 1 199 ? -12.352 5.707 -20.844 1 46.44 199 ALA B CA 1
ATOM 4696 C C . ALA B 1 199 ? -11.656 4.391 -21.188 1 46.44 199 ALA B C 1
ATOM 4698 O O . ALA B 1 199 ? -11.664 3.955 -22.344 1 46.44 199 ALA B O 1
ATOM 4699 N N . ALA B 1 200 ? -11.164 3.844 -20.172 1 50.47 200 ALA B N 1
ATOM 4700 C CA . ALA B 1 200 ? -10.484 2.568 -20.391 1 50.47 200 ALA B CA 1
ATOM 4701 C C . ALA B 1 200 ? -11.484 1.442 -20.625 1 50.47 200 ALA B C 1
ATOM 4703 O O . ALA B 1 200 ? -11.148 0.417 -21.219 1 50.47 200 ALA B O 1
ATOM 4704 N N . SER B 1 201 ? -12.617 1.779 -20.156 1 56.12 201 SER B N 1
ATOM 4705 C CA . SER B 1 201 ? -13.633 0.736 -20.234 1 56.12 201 SER B CA 1
ATOM 4706 C C . SER B 1 201 ? -14.352 0.766 -21.578 1 56.12 201 SER B C 1
ATOM 4708 O O . SER B 1 201 ? -15.062 -0.182 -21.922 1 56.12 201 SER B O 1
ATOM 4710 N N . THR B 1 202 ? -14.031 1.859 -22.281 1 58.97 202 THR B N 1
ATOM 4711 C CA . THR B 1 202 ? -14.648 1.887 -23.594 1 58.97 202 THR B CA 1
ATOM 4712 C C . THR B 1 202 ? -13.984 0.878 -24.531 1 58.97 202 THR B C 1
ATOM 4714 O O . THR B 1 202 ? -12.828 0.509 -24.328 1 58.97 202 THR B O 1
ATOM 4717 N N . HIS B 1 203 ? -14.711 0.419 -25.391 1 60.84 203 HIS B N 1
ATOM 4718 C CA . HIS B 1 203 ? -14.203 -0.549 -26.359 1 60.84 203 HIS B CA 1
ATOM 4719 C C . HIS B 1 203 ? -12.945 -0.027 -27.062 1 60.84 203 HIS B C 1
ATOM 4721 O O . HIS B 1 203 ? -11.977 -0.762 -27.234 1 60.84 203 HIS B O 1
ATOM 4727 N N . ALA B 1 204 ? -13.07 1.178 -27.453 1 55.75 204 ALA B N 1
ATOM 4728 C CA . ALA B 1 204 ? -11.938 1.768 -28.156 1 55.75 204 ALA B CA 1
ATOM 4729 C C . ALA B 1 204 ? -10.727 1.909 -27.234 1 55.75 204 ALA B C 1
ATOM 4731 O O . ALA B 1 204 ? -9.602 1.623 -27.641 1 55.75 204 ALA B O 1
ATOM 4732 N N . GLY B 1 205 ? -11.008 2.297 -26.156 1 65.44 205 GLY B N 1
ATOM 4733 C CA . GLY B 1 205 ? -9.945 2.445 -25.172 1 65.44 205 GLY B CA 1
ATOM 4734 C C . GLY B 1 205 ? -9.305 1.128 -24.781 1 65.44 205 GLY B C 1
ATOM 4735 O O . GLY B 1 205 ? -8.078 1.032 -24.672 1 65.44 205 GLY B O 1
ATOM 4736 N N . GLY B 1 206 ? -10.148 0.195 -24.781 1 73.31 206 GLY B N 1
ATOM 4737 C CA . GLY B 1 206 ? -9.672 -1.139 -24.453 1 73.31 206 GLY B CA 1
ATOM 4738 C C . GLY B 1 206 ? -8.805 -1.744 -25.547 1 73.31 206 GLY B C 1
ATOM 4739 O O . GLY B 1 206 ? -7.777 -2.363 -25.25 1 73.31 206 GLY B O 1
ATOM 4740 N N . ALA B 1 207 ? -9.227 -1.506 -26.812 1 76.19 207 ALA B N 1
ATOM 4741 C CA . ALA B 1 207 ? -8.453 -2.021 -27.938 1 76.19 207 ALA B CA 1
ATOM 4742 C C . ALA B 1 207 ? -7.078 -1.369 -28.016 1 76.19 207 ALA B C 1
ATOM 4744 O O . ALA B 1 207 ? -6.09 -2.029 -28.344 1 76.19 207 ALA B O 1
ATOM 4745 N N . TYR B 1 208 ? -7.066 -0.131 -27.844 1 78.81 208 TYR B N 1
ATOM 4746 C CA . TYR B 1 208 ? -5.793 0.583 -27.875 1 78.81 208 TYR B CA 1
ATOM 4747 C C . TYR B 1 208 ? -4.859 0.08 -26.781 1 78.81 208 TYR B C 1
ATOM 4749 O O . TYR B 1 208 ? -3.676 -0.157 -27.031 1 78.81 208 TYR B O 1
ATOM 4757 N N . VAL B 1 209 ? -5.348 -0.059 -25.547 1 80.12 209 VAL B N 1
ATOM 4758 C CA . VAL B 1 209 ? -4.566 -0.566 -24.422 1 80.12 209 VAL B CA 1
ATOM 4759 C C . VAL B 1 209 ? -4.047 -1.965 -24.734 1 80.12 209 VAL B C 1
ATOM 4761 O O . VAL B 1 209 ? -2.895 -2.289 -24.438 1 80.12 209 VAL B O 1
ATOM 4764 N N . SER B 1 210 ? -4.828 -2.764 -25.359 1 84.62 210 SER B N 1
ATOM 4765 C CA . SER B 1 210 ? -4.434 -4.113 -25.75 1 84.62 210 SER B CA 1
ATOM 4766 C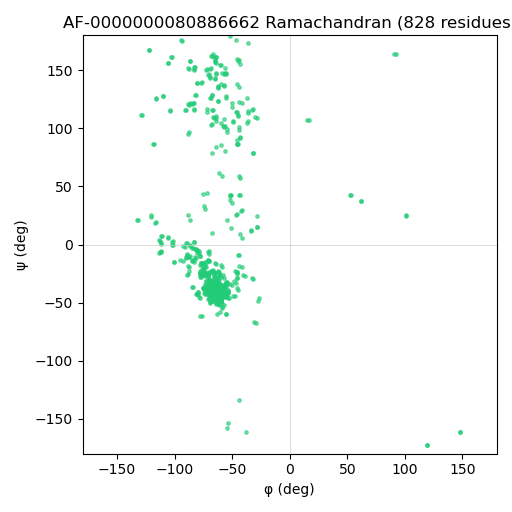 C . SER B 1 210 ? -3.275 -4.09 -26.734 1 84.62 210 SER B C 1
ATOM 4768 O O . SER B 1 210 ? -2.354 -4.902 -26.641 1 84.62 210 SER B O 1
ATOM 4770 N N . ARG B 1 211 ? -3.35 -3.191 -27.719 1 84.62 211 ARG B N 1
ATOM 4771 C CA . ARG B 1 211 ? -2.273 -3.062 -28.703 1 84.62 211 ARG B CA 1
ATOM 4772 C C . ARG B 1 211 ? -0.969 -2.65 -28.016 1 84.62 211 ARG B C 1
ATOM 4774 O O . ARG B 1 211 ? 0.099 -3.166 -28.359 1 84.62 211 ARG B O 1
ATOM 4781 N N . LEU B 1 212 ? -1.059 -1.792 -27.109 1 85.88 212 LEU B N 1
ATOM 4782 C CA . LEU B 1 212 ? 0.129 -1.341 -26.391 1 85.88 212 LEU B CA 1
ATOM 4783 C C . LEU B 1 212 ? 0.748 -2.482 -25.594 1 85.88 212 LEU B C 1
ATOM 4785 O O . LEU B 1 212 ? 1.967 -2.67 -25.609 1 85.88 212 LEU B O 1
ATOM 4789 N N . LEU B 1 213 ? -0.077 -3.191 -24.938 1 89.56 213 LEU B N 1
ATOM 4790 C CA . LEU B 1 213 ? 0.4 -4.301 -24.109 1 89.56 213 LEU B CA 1
ATOM 4791 C C . LEU B 1 213 ? 1.021 -5.391 -24.984 1 89.56 213 LEU B C 1
ATOM 4793 O O . LEU B 1 213 ? 2.053 -5.961 -24.625 1 89.56 213 LEU B O 1
ATOM 4797 N N . ARG B 1 214 ? 0.429 -5.656 -26.109 1 89.56 214 ARG B N 1
ATOM 4798 C CA . ARG B 1 214 ? 1.002 -6.605 -27.062 1 89.56 214 ARG B CA 1
ATOM 4799 C C . ARG B 1 214 ? 2.379 -6.148 -27.531 1 89.56 214 ARG B C 1
ATOM 4801 O O . ARG B 1 214 ? 3.309 -6.953 -27.625 1 89.56 214 ARG B O 1
ATOM 4808 N N . GLY B 1 215 ? 2.357 -4.875 -27.859 1 91.38 215 GLY B N 1
ATOM 4809 C CA . GLY B 1 215 ? 3.635 -4.316 -28.266 1 91.38 215 GLY B CA 1
ATOM 4810 C C . GLY B 1 215 ? 4.715 -4.453 -27.219 1 91.38 215 GLY B C 1
ATOM 4811 O O . GLY B 1 215 ? 5.859 -4.785 -27.531 1 91.38 215 GLY B O 1
ATOM 4812 N N . GLU B 1 216 ? 4.426 -4.25 -25.953 1 92.94 216 GLU B N 1
ATOM 4813 C CA . GLU B 1 216 ? 5.387 -4.383 -24.859 1 92.94 216 GLU B CA 1
ATOM 4814 C C . GLU B 1 216 ? 5.871 -5.82 -24.719 1 92.94 216 GLU B C 1
ATOM 4816 O O . GLU B 1 216 ? 7.062 -6.062 -24.516 1 92.94 216 GLU B O 1
ATOM 4821 N N . LEU B 1 217 ? 4.988 -6.773 -24.844 1 93.5 217 LEU B N 1
ATOM 4822 C CA . LEU B 1 217 ? 5.336 -8.188 -24.719 1 93.5 217 LEU B CA 1
ATOM 4823 C C . LEU B 1 217 ? 6.262 -8.617 -25.859 1 93.5 217 LEU B C 1
ATOM 4825 O O . LEU B 1 217 ? 7.227 -9.344 -25.625 1 93.5 217 LEU B O 1
ATOM 4829 N N . GLU B 1 218 ? 5.941 -8.07 -27.047 1 92.44 218 GLU B N 1
ATOM 4830 C CA . GLU B 1 218 ? 6.762 -8.43 -28.203 1 92.44 218 GLU B CA 1
ATOM 4831 C C . GLU B 1 218 ? 8.156 -7.824 -28.094 1 92.44 218 GLU B C 1
ATOM 4833 O O . GLU B 1 218 ? 9.148 -8.469 -28.453 1 92.44 218 GLU B O 1
ATOM 4838 N N . ARG B 1 219 ? 8.227 -6.641 -27.656 1 92.75 219 ARG B N 1
ATOM 4839 C CA . ARG B 1 219 ? 9.523 -5.996 -27.469 1 92.75 219 ARG B CA 1
ATOM 4840 C C . ARG B 1 219 ? 10.344 -6.695 -26.391 1 92.75 219 ARG B C 1
ATOM 4842 O O . ARG B 1 219 ? 11.562 -6.793 -26.5 1 92.75 219 ARG B O 1
ATOM 4849 N N . PHE B 1 220 ? 9.703 -7.102 -25.391 1 94.12 220 PHE B N 1
ATOM 4850 C CA . PHE B 1 220 ? 10.391 -7.867 -24.359 1 94.12 220 PHE B CA 1
ATOM 4851 C C . PHE B 1 220 ? 10.945 -9.164 -24.922 1 94.12 220 PHE B C 1
ATOM 4853 O O . PHE B 1 220 ? 12.117 -9.5 -24.703 1 94.12 220 PHE B O 1
ATOM 4860 N N . ARG B 1 221 ? 10.094 -9.922 -25.594 1 92.19 221 ARG B N 1
ATOM 4861 C CA . ARG B 1 221 ? 10.523 -11.18 -26.172 1 92.19 221 ARG B CA 1
ATOM 4862 C C . ARG B 1 221 ? 11.742 -10.984 -27.078 1 92.19 221 ARG B C 1
ATOM 4864 O O . ARG B 1 221 ? 12.695 -11.766 -27.016 1 92.19 221 ARG B O 1
ATOM 4871 N N . GLU B 1 222 ? 11.703 -9.922 -27.844 1 90.88 222 GLU B N 1
ATOM 4872 C CA . GLU B 1 222 ? 12.805 -9.602 -28.75 1 90.88 222 GLU B CA 1
ATOM 4873 C C . GLU B 1 222 ? 14.094 -9.328 -27.969 1 90.88 222 GLU B C 1
ATOM 4875 O O . GLU B 1 222 ? 15.18 -9.703 -28.422 1 90.88 222 GLU B O 1
ATOM 4880 N N . SER B 1 223 ? 13.969 -8.719 -26.844 1 90.75 223 SER B N 1
ATOM 4881 C CA . SER B 1 223 ? 15.141 -8.305 -26.078 1 90.75 223 SER B CA 1
ATOM 4882 C C . SER B 1 223 ? 15.773 -9.492 -25.359 1 90.75 223 SER B C 1
ATOM 4884 O O . SER B 1 223 ? 16.969 -9.469 -25.047 1 90.75 223 SER B O 1
ATOM 4886 N N . VAL B 1 224 ? 15.016 -10.531 -25.062 1 90.31 224 VAL B N 1
ATOM 4887 C CA . VAL B 1 224 ? 15.539 -11.633 -24.25 1 90.31 224 VAL B CA 1
ATOM 4888 C C . VAL B 1 224 ? 15.664 -12.883 -25.125 1 90.31 224 VAL B C 1
ATOM 4890 O O . VAL B 1 224 ? 15.984 -13.961 -24.609 1 90.31 224 VAL B O 1
ATOM 4893 N N . ASP B 1 225 ? 15.469 -12.797 -26.344 1 86.06 225 ASP B N 1
ATOM 4894 C CA . ASP B 1 225 ? 15.422 -13.938 -27.25 1 86.06 225 ASP B CA 1
ATOM 4895 C C . ASP B 1 225 ? 16.688 -14.773 -27.156 1 86.06 225 ASP B C 1
ATOM 4897 O O . ASP B 1 225 ? 16.641 -16 -27.172 1 86.06 225 ASP B O 1
ATOM 4901 N N . SER B 1 226 ? 17.766 -14.195 -26.922 1 84.81 226 SER B N 1
ATOM 4902 C CA . SER B 1 226 ? 19.047 -14.898 -26.891 1 84.81 226 SER B CA 1
ATOM 4903 C C . SER B 1 226 ? 19.203 -15.688 -25.594 1 84.81 226 SER B C 1
ATOM 4905 O O . SER B 1 226 ? 19.891 -16.719 -25.562 1 84.81 226 SER B O 1
ATOM 4907 N N . VAL B 1 227 ? 18.547 -15.281 -24.531 1 85.31 227 VAL B N 1
ATOM 4908 C CA . VAL B 1 227 ? 18.797 -15.883 -23.219 1 85.31 227 VAL B CA 1
ATOM 4909 C C . VAL B 1 227 ? 17.547 -16.641 -22.766 1 85.31 227 VAL B C 1
ATOM 4911 O O . VAL B 1 227 ? 17.594 -17.375 -21.781 1 85.31 227 VAL B O 1
ATOM 4914 N N . LEU B 1 228 ? 16.469 -16.562 -23.438 1 81.88 228 LEU B N 1
ATOM 4915 C CA . LEU B 1 228 ? 15.18 -17.078 -23.016 1 81.88 228 LEU B CA 1
ATOM 4916 C C . LEU B 1 228 ? 15.234 -18.578 -22.812 1 81.88 228 LEU B C 1
ATOM 4918 O O . LEU B 1 228 ? 14.656 -19.109 -21.859 1 81.88 228 LEU B O 1
ATOM 4922 N N . ASN B 1 229 ? 15.984 -19.234 -23.672 1 78.81 229 ASN B N 1
ATOM 4923 C CA . ASN B 1 229 ? 16.031 -20.688 -23.594 1 78.81 229 ASN B CA 1
ATOM 4924 C C . ASN B 1 229 ? 16.906 -21.172 -22.438 1 78.81 229 ASN B C 1
ATOM 4926 O O . ASN B 1 229 ? 16.766 -22.312 -21.984 1 78.81 229 ASN B O 1
ATOM 4930 N N . SER B 1 230 ? 17.703 -20.266 -21.984 1 84 230 SER B N 1
ATOM 4931 C CA . SER B 1 230 ? 18.609 -20.656 -20.906 1 84 230 SER B CA 1
ATOM 4932 C C . SER B 1 230 ? 18.016 -20.297 -19.547 1 84 230 SER B C 1
ATOM 4934 O O . SER B 1 230 ? 18.469 -20.781 -18.516 1 84 230 SER B O 1
ATOM 4936 N N . LEU B 1 231 ? 17.031 -19.531 -19.562 1 89.12 231 LEU B N 1
ATOM 4937 C CA . LEU B 1 231 ? 16.406 -19.078 -18.328 1 89.12 231 LEU B CA 1
ATOM 4938 C C . LEU B 1 231 ? 14.953 -19.531 -18.25 1 89.12 231 LEU B C 1
ATOM 4940 O O . LEU B 1 231 ? 14.039 -18.766 -18.562 1 89.12 231 LEU B O 1
ATOM 4944 N N . ASN B 1 232 ? 14.727 -20.703 -17.766 1 88.94 232 ASN B N 1
ATOM 4945 C CA . ASN B 1 232 ? 13.414 -21.328 -17.766 1 88.94 232 ASN B CA 1
ATOM 4946 C C . ASN B 1 232 ? 12.391 -20.484 -17 1 88.94 232 ASN B C 1
ATOM 4948 O O . ASN B 1 232 ? 11.234 -20.391 -17.406 1 88.94 232 ASN B O 1
ATOM 4952 N N . LEU B 1 233 ? 12.875 -19.906 -15.945 1 89.31 233 LEU B N 1
ATOM 4953 C CA . LEU B 1 233 ? 11.961 -19.109 -15.133 1 89.31 233 LEU B CA 1
ATOM 4954 C C . LEU B 1 233 ? 11.453 -17.906 -15.914 1 89.31 233 LEU B C 1
ATOM 4956 O O . LEU B 1 233 ? 10.266 -17.578 -15.844 1 89.31 233 LEU B O 1
ATOM 4960 N N . VAL B 1 234 ? 12.328 -17.266 -16.625 1 92.44 234 VAL B N 1
ATOM 4961 C CA . VAL B 1 234 ? 11.945 -16.109 -17.422 1 92.44 234 VAL B CA 1
ATOM 4962 C C . VAL B 1 234 ? 11.031 -16.547 -18.562 1 92.44 234 VAL B C 1
ATOM 4964 O O . VAL B 1 234 ? 10.055 -15.867 -18.891 1 92.44 234 VAL B O 1
ATOM 4967 N N . HIS B 1 235 ? 11.344 -17.641 -19.078 1 93.38 235 HIS B N 1
ATOM 4968 C CA . HIS B 1 235 ? 10.578 -18.172 -20.188 1 93.38 235 HIS B CA 1
ATOM 4969 C C . HIS B 1 235 ? 9.141 -18.484 -19.781 1 93.38 235 HIS B C 1
ATOM 4971 O O . HIS B 1 235 ? 8.195 -18.109 -20.469 1 93.38 235 HIS B O 1
ATOM 4977 N N . ILE B 1 236 ? 9.023 -19.203 -18.703 1 93.75 236 ILE B N 1
ATOM 4978 C CA . ILE B 1 236 ? 7.688 -19.547 -18.25 1 93.75 236 ILE B CA 1
ATOM 4979 C C . ILE B 1 236 ? 6.934 -18.281 -17.859 1 93.75 236 ILE B C 1
ATOM 4981 O O . ILE B 1 236 ? 5.723 -18.172 -18.078 1 93.75 236 ILE B O 1
ATOM 4985 N N . ALA B 1 237 ? 7.617 -17.344 -17.234 1 94.19 237 ALA B N 1
ATOM 4986 C CA . ALA B 1 237 ? 6.988 -16.078 -16.844 1 94.19 237 ALA B CA 1
ATOM 4987 C C . ALA B 1 237 ? 6.473 -15.328 -18.062 1 94.19 237 ALA B C 1
ATOM 4989 O O . ALA B 1 237 ? 5.387 -14.75 -18.031 1 94.19 237 ALA B O 1
ATOM 4990 N N . TYR B 1 238 ? 7.25 -15.328 -19.109 1 95.06 238 TYR B N 1
ATOM 4991 C CA . TYR B 1 238 ? 6.828 -14.68 -20.344 1 95.06 238 TYR B CA 1
ATOM 4992 C C . TYR B 1 238 ? 5.523 -15.289 -20.859 1 95.06 238 TYR B C 1
ATOM 4994 O O . TYR B 1 238 ? 4.582 -14.562 -21.172 1 95.06 238 TYR B O 1
ATOM 5002 N N . TRP B 1 239 ? 5.469 -16.531 -20.969 1 94.94 239 TRP B N 1
ATOM 5003 C CA . TRP B 1 239 ? 4.277 -17.203 -21.484 1 94.94 239 TRP B CA 1
ATOM 5004 C C . TRP B 1 239 ? 3.096 -17 -20.547 1 94.94 239 TRP B C 1
ATOM 5006 O O . TRP B 1 239 ? 1.948 -16.922 -20.984 1 94.94 239 TRP B O 1
ATOM 5016 N N . HIS B 1 240 ? 3.406 -16.969 -19.266 1 95.12 240 HIS B N 1
ATOM 5017 C CA . HIS B 1 240 ? 2.355 -16.688 -18.297 1 95.12 240 HIS B CA 1
ATOM 5018 C C . HIS B 1 240 ? 1.72 -15.32 -18.547 1 95.12 240 HIS B C 1
ATOM 5020 O O . HIS B 1 240 ? 0.493 -15.195 -18.562 1 95.12 240 HIS B O 1
ATOM 5026 N N . VAL B 1 241 ? 2.547 -14.312 -18.719 1 95 241 VAL B N 1
ATOM 5027 C CA . VAL B 1 241 ? 2.047 -12.961 -18.938 1 95 241 VAL B CA 1
ATOM 5028 C C . VAL B 1 241 ? 1.312 -12.898 -20.281 1 95 241 VAL B C 1
ATOM 5030 O O . VAL B 1 241 ? 0.258 -12.266 -20.391 1 95 241 VAL B O 1
ATOM 5033 N N . LYS B 1 242 ? 1.849 -13.547 -21.266 1 94.69 242 LYS B N 1
ATOM 5034 C CA . LYS B 1 242 ? 1.198 -13.609 -22.562 1 94.69 242 LYS B CA 1
ATOM 5035 C C . LYS B 1 242 ? -0.163 -14.289 -22.469 1 94.69 242 LYS B C 1
ATOM 5037 O O . LYS B 1 242 ? -1.142 -13.82 -23.047 1 94.69 242 LYS B O 1
ATOM 5042 N N . LEU B 1 243 ? -0.196 -15.398 -21.781 1 95 243 LEU B N 1
ATOM 5043 C CA . LEU B 1 243 ? -1.448 -16.125 -21.625 1 95 243 LEU B CA 1
ATOM 5044 C C . LEU B 1 243 ? -2.488 -15.266 -20.906 1 95 243 LEU B C 1
ATOM 5046 O O . LEU B 1 243 ? -3.656 -15.242 -21.312 1 95 243 LEU B O 1
ATOM 5050 N N . LEU B 1 244 ? -2.047 -14.633 -19.859 1 93.06 244 LEU B N 1
ATOM 5051 C CA . LEU B 1 244 ? -2.943 -13.75 -19.109 1 93.06 244 LEU B CA 1
ATOM 5052 C C . LEU B 1 244 ? -3.486 -12.648 -20.016 1 93.06 244 LEU B C 1
ATOM 5054 O O . LEU B 1 244 ? -4.676 -12.328 -19.969 1 93.06 244 LEU B O 1
ATOM 5058 N N . PHE B 1 245 ? -2.641 -12.07 -20.812 1 91.69 245 PHE B N 1
ATOM 5059 C CA . PHE B 1 245 ? -3.029 -11.031 -21.766 1 91.69 245 PHE B CA 1
ATOM 5060 C C . PHE B 1 245 ? -4.07 -11.562 -22.75 1 91.69 245 PHE B C 1
ATOM 5062 O O . PHE B 1 245 ? -5.086 -10.906 -23 1 91.69 245 PHE B O 1
ATOM 5069 N N . LEU B 1 246 ? -3.863 -12.711 -23.234 1 91.94 246 LEU B N 1
ATOM 5070 C CA . LEU B 1 246 ? -4.781 -13.297 -24.203 1 91.94 246 LEU B CA 1
ATOM 5071 C C . LEU B 1 246 ? -6.133 -13.602 -23.562 1 91.94 246 LEU B C 1
ATOM 5073 O O . LEU B 1 246 ? -7.18 -13.383 -24.172 1 91.94 246 LEU B O 1
ATOM 5077 N N . ARG B 1 247 ? -6.129 -14.039 -22.391 1 88.88 247 ARG B N 1
ATOM 5078 C CA . ARG B 1 247 ? -7.359 -14.391 -21.688 1 88.88 247 ARG B CA 1
ATOM 5079 C C . ARG B 1 247 ? -8.188 -13.148 -21.391 1 88.88 247 ARG B C 1
ATOM 5081 O O . ARG B 1 247 ? -9.422 -13.211 -21.328 1 88.88 247 ARG B O 1
ATOM 5088 N N . LEU B 1 248 ? -7.543 -12.094 -21.172 1 82.75 248 LEU B N 1
ATOM 5089 C CA . LEU B 1 248 ? -8.234 -10.867 -20.781 1 82.75 248 LEU B CA 1
ATOM 5090 C C . LEU B 1 248 ? -8.734 -10.117 -22.016 1 82.75 248 LEU B C 1
ATOM 5092 O O . LEU B 1 248 ? -9.531 -9.18 -21.891 1 82.75 248 LEU B O 1
ATOM 5096 N N . ASN B 1 249 ? -8.242 -10.516 -23.078 1 81.5 249 ASN B N 1
ATOM 5097 C CA . ASN B 1 249 ? -8.703 -9.906 -24.328 1 81.5 249 ASN B CA 1
ATOM 5098 C C . ASN B 1 249 ? -9.93 -10.617 -24.891 1 81.5 249 ASN B C 1
ATOM 5100 O O . ASN B 1 249 ? -9.867 -11.797 -25.234 1 81.5 249 ASN B O 1
ATOM 5104 N N . ASP B 1 250 ? -11.031 -9.922 -25.047 1 77.75 250 ASP B N 1
ATOM 5105 C CA . ASP B 1 250 ? -12.312 -10.484 -25.469 1 77.75 250 ASP B CA 1
ATOM 5106 C C . ASP B 1 250 ? -12.234 -11.016 -26.906 1 77.75 250 ASP B C 1
ATOM 5108 O O . ASP B 1 250 ? -12.977 -11.922 -27.281 1 77.75 250 ASP B O 1
ATOM 5112 N N . ALA B 1 251 ? -11.344 -10.539 -27.672 1 80.62 251 ALA B N 1
ATOM 5113 C CA . ALA B 1 251 ? -11.227 -10.93 -29.062 1 80.62 251 ALA B CA 1
ATOM 5114 C C . ALA B 1 251 ? -10.445 -12.234 -29.219 1 80.62 251 ALA B C 1
ATOM 5116 O O . ALA B 1 251 ? -10.383 -12.812 -30.297 1 80.62 251 ALA B O 1
ATOM 5117 N N . THR B 1 252 ? -10.055 -12.797 -28.078 1 87.75 252 THR B N 1
ATOM 5118 C CA . THR B 1 252 ? -9.195 -13.977 -28.141 1 87.75 252 THR B CA 1
ATOM 5119 C C . THR B 1 252 ? -10.023 -15.242 -28.375 1 87.75 252 THR B C 1
ATOM 5121 O O . THR B 1 252 ? -11.023 -15.469 -27.688 1 87.75 252 THR B O 1
ATOM 5124 N N . GLU B 1 253 ? -9.586 -15.984 -29.375 1 90.5 253 GLU B N 1
ATOM 5125 C CA . GLU B 1 253 ? -10.211 -17.266 -29.656 1 90.5 253 GLU B CA 1
ATOM 5126 C C . GLU B 1 253 ? -9.562 -18.391 -28.844 1 90.5 253 GLU B C 1
ATOM 5128 O O . GLU B 1 253 ? -8.367 -18.328 -28.547 1 90.5 253 GLU B O 1
ATOM 5133 N N . PRO B 1 254 ? -10.273 -19.422 -28.516 1 90.44 254 PRO B N 1
ATOM 5134 C CA . PRO B 1 254 ? -9.75 -20.531 -27.719 1 90.44 254 PRO B CA 1
ATOM 5135 C C . PRO B 1 254 ? -8.508 -21.172 -28.344 1 90.44 254 PRO B C 1
ATOM 5137 O O . PRO B 1 254 ? -7.598 -21.578 -27.609 1 90.44 254 PRO B O 1
ATOM 5140 N N . GLY B 1 255 ? -8.438 -21.25 -29.625 1 92.12 255 GLY B N 1
ATOM 5141 C CA . GLY B 1 255 ? -7.289 -21.828 -30.297 1 92.12 255 GLY B CA 1
ATOM 5142 C C . GLY B 1 255 ? -5.996 -21.078 -30.031 1 92.12 255 GLY B C 1
ATOM 5143 O O . GLY B 1 255 ? -4.914 -21.672 -30.078 1 92.12 255 GLY B O 1
ATOM 5144 N N . GLN B 1 256 ? -6.094 -19.812 -29.75 1 93.12 256 GLN B N 1
ATOM 5145 C CA . GLN B 1 256 ? -4.922 -18.984 -29.531 1 93.12 256 GLN B CA 1
ATOM 5146 C C . GLN B 1 256 ? -4.336 -19.219 -28.141 1 93.12 256 GLN B C 1
ATOM 5148 O O . GLN B 1 256 ? -3.195 -18.844 -27.859 1 93.12 256 GLN B O 1
ATOM 5153 N N . LEU B 1 257 ? -5.051 -19.828 -27.234 1 94.94 257 LEU B N 1
ATOM 5154 C CA . LEU B 1 257 ? -4.629 -20.031 -25.859 1 94.94 257 LEU B CA 1
ATOM 5155 C C . LEU B 1 257 ? -3.828 -21.312 -25.719 1 94.94 257 LEU B C 1
ATOM 5157 O O . LEU B 1 257 ? -3.078 -21.484 -24.75 1 94.94 257 LEU B O 1
ATOM 5161 N N . ILE B 1 258 ? -3.922 -22.25 -26.656 1 94 258 ILE B N 1
ATOM 5162 C CA . ILE B 1 258 ? -3.328 -23.578 -26.547 1 94 258 ILE B CA 1
ATOM 5163 C C . ILE B 1 258 ? -1.807 -23.469 -26.609 1 94 258 ILE B C 1
ATOM 5165 O O . ILE B 1 258 ? -1.1 -24.156 -25.875 1 94 258 ILE B O 1
ATOM 5169 N N . GLY B 1 259 ? -1.325 -22.672 -27.516 1 93.81 259 GLY B N 1
ATOM 5170 C CA . GLY B 1 259 ? 0.114 -22.516 -27.656 1 93.81 259 GLY B CA 1
ATOM 5171 C C . GLY B 1 259 ? 0.79 -22.094 -26.359 1 93.81 259 GLY B C 1
ATOM 5172 O O . GLY B 1 259 ? 1.604 -22.844 -25.812 1 93.81 259 GLY B O 1
ATOM 5173 N N . PRO B 1 260 ? 0.42 -20.969 -25.828 1 95.56 260 PRO B N 1
ATOM 5174 C CA . PRO B 1 260 ? 1.034 -20.453 -24.594 1 95.56 260 PRO B CA 1
ATOM 5175 C C . PRO B 1 260 ? 0.871 -21.422 -23.406 1 95.56 260 PRO B C 1
ATOM 5177 O O . PRO B 1 260 ? 1.82 -21.641 -22.656 1 95.56 260 PRO B O 1
ATOM 5180 N N . VAL B 1 261 ? -0.292 -21.969 -23.219 1 95.62 261 VAL B N 1
ATOM 5181 C CA . VAL B 1 261 ? -0.537 -22.797 -22.047 1 95.62 261 VAL B CA 1
ATOM 5182 C C . VAL B 1 261 ? 0.261 -24.094 -22.172 1 95.62 261 VAL B C 1
ATOM 5184 O O . VAL B 1 261 ? 0.742 -24.641 -21.156 1 95.62 261 VAL B O 1
ATOM 5187 N N . THR B 1 262 ? 0.383 -24.625 -23.359 1 93.31 262 THR B N 1
ATOM 5188 C CA . THR B 1 262 ? 1.186 -25.812 -23.578 1 93.31 262 THR B CA 1
ATOM 5189 C C . THR B 1 262 ? 2.656 -25.547 -23.281 1 93.31 262 THR B C 1
ATOM 5191 O O . THR B 1 262 ? 3.352 -26.391 -22.719 1 93.31 262 THR B O 1
ATOM 5194 N N . HIS B 1 263 ? 3.133 -24.391 -23.672 1 93.94 263 HIS B N 1
ATOM 5195 C CA . HIS B 1 263 ? 4.504 -24.016 -23.344 1 93.94 263 HIS B CA 1
ATOM 5196 C C . HIS B 1 263 ? 4.711 -23.969 -21.844 1 93.94 263 HIS B C 1
ATOM 5198 O O . HIS B 1 263 ? 5.723 -24.453 -21.328 1 93.94 263 HIS B O 1
ATOM 5204 N N . ILE B 1 264 ? 3.801 -23.375 -21.094 1 94.62 264 ILE B N 1
ATOM 5205 C CA . ILE B 1 264 ? 3.887 -23.281 -19.641 1 94.62 264 ILE B CA 1
ATOM 5206 C C . ILE B 1 264 ? 3.93 -24.688 -19.047 1 94.62 264 ILE B C 1
ATOM 5208 O O . ILE B 1 264 ? 4.781 -24.984 -18.203 1 94.62 264 ILE B O 1
ATOM 5212 N N . ALA B 1 265 ? 3.035 -25.562 -19.516 1 92.38 265 ALA B N 1
ATOM 5213 C CA . ALA B 1 265 ? 2.959 -26.922 -19 1 92.38 265 ALA B CA 1
ATOM 5214 C C . ALA B 1 265 ? 4.254 -27.688 -19.266 1 92.38 265 ALA B C 1
ATOM 5216 O O . ALA B 1 265 ? 4.746 -28.406 -18.391 1 92.38 265 ALA B O 1
ATOM 5217 N N . THR B 1 266 ? 4.789 -27.469 -20.422 1 91.12 266 THR B N 1
ATOM 5218 C CA . THR B 1 266 ? 6.008 -28.172 -20.812 1 91.12 266 THR B CA 1
ATOM 5219 C C . THR B 1 266 ? 7.191 -27.688 -19.969 1 91.12 266 THR B C 1
ATOM 5221 O O . THR B 1 266 ? 7.996 -28.5 -19.516 1 91.12 266 THR B O 1
ATOM 5224 N N . ILE B 1 267 ? 7.359 -26.422 -19.797 1 91.06 267 ILE B N 1
ATOM 5225 C CA . ILE B 1 267 ? 8.484 -25.859 -19.047 1 91.06 267 ILE B CA 1
ATOM 5226 C C . ILE B 1 267 ? 8.367 -26.25 -17.578 1 91.06 267 ILE B C 1
ATOM 5228 O O . ILE B 1 267 ? 9.375 -26.516 -16.922 1 91.06 267 ILE B O 1
ATOM 5232 N N . LEU B 1 268 ? 7.145 -26.219 -17.062 1 88 268 LEU B N 1
ATOM 5233 C CA . LEU B 1 268 ? 6.914 -26.594 -15.664 1 88 268 LEU B CA 1
ATOM 5234 C C . LEU B 1 268 ? 7.359 -28.031 -15.406 1 88 268 LEU B C 1
ATOM 5236 O O . LEU B 1 268 ? 7.809 -28.359 -14.312 1 88 268 LEU B O 1
ATOM 5240 N N . ASN B 1 269 ? 7.188 -28.812 -16.328 1 84.75 269 ASN B N 1
ATOM 5241 C CA . ASN B 1 269 ? 7.5 -30.234 -16.203 1 84.75 269 ASN B CA 1
ATOM 5242 C C . ASN B 1 269 ? 8.984 -30.5 -16.391 1 84.75 269 ASN B C 1
ATOM 5244 O O . ASN B 1 269 ? 9.469 -31.609 -16.094 1 84.75 269 ASN B O 1
ATOM 5248 N N . SER B 1 270 ? 9.695 -29.531 -16.703 1 84.62 270 SER B N 1
ATOM 5249 C CA . SER B 1 270 ? 11.133 -29.688 -16.891 1 84.62 270 SER B CA 1
ATOM 5250 C C . SER B 1 270 ? 11.867 -29.688 -15.555 1 84.62 270 SER B C 1
ATOM 5252 O O . SER B 1 270 ? 11.547 -28.891 -14.664 1 84.62 270 SER B O 1
ATOM 5254 N N . VAL B 1 271 ? 12.836 -30.547 -15.406 1 77.12 271 VAL B N 1
ATOM 5255 C CA . VAL B 1 271 ? 13.633 -30.703 -14.195 1 77.12 271 VAL B CA 1
ATOM 5256 C C . VAL B 1 271 ? 14.484 -29.453 -13.984 1 77.12 271 VAL B C 1
ATOM 5258 O O . VAL B 1 271 ? 14.852 -29.125 -12.852 1 77.12 271 VAL B O 1
ATOM 5261 N N . GLN B 1 272 ? 14.727 -28.734 -15.055 1 78.81 272 GLN B N 1
ATOM 5262 C CA . GLN B 1 272 ? 15.609 -27.578 -14.984 1 78.81 272 GLN B CA 1
ATOM 5263 C C . GLN B 1 272 ? 14.867 -26.344 -14.453 1 78.81 272 GLN B C 1
ATOM 5265 O O . GLN B 1 272 ? 15.484 -25.312 -14.18 1 78.81 272 GLN B O 1
ATOM 5270 N N . THR B 1 273 ? 13.602 -26.516 -14.25 1 79.75 273 THR B N 1
ATOM 5271 C CA . THR B 1 273 ? 12.828 -25.375 -13.797 1 79.75 273 THR B CA 1
ATOM 5272 C C . THR B 1 273 ? 12.797 -25.312 -12.266 1 79.75 273 THR B C 1
ATOM 5274 O O . THR B 1 273 ? 12.25 -26.203 -11.617 1 79.75 273 THR B O 1
ATOM 5277 N N . PRO B 1 274 ? 13.359 -24.297 -11.789 1 75.88 274 PRO B N 1
ATOM 5278 C CA . PRO B 1 274 ? 13.352 -24.188 -10.328 1 75.88 274 PRO B CA 1
ATOM 5279 C C . PRO B 1 274 ? 11.969 -23.875 -9.766 1 75.88 274 PRO B C 1
ATOM 5281 O O . PRO B 1 274 ? 11.164 -23.219 -10.43 1 75.88 274 PRO B O 1
ATOM 5284 N N . VAL B 1 275 ? 11.711 -24.406 -8.625 1 75.31 275 VAL B N 1
ATOM 5285 C CA . VAL B 1 275 ? 10.461 -24.109 -7.941 1 75.31 275 VAL B CA 1
ATOM 5286 C C . VAL B 1 275 ? 10.578 -22.797 -7.176 1 75.31 275 VAL B C 1
ATOM 5288 O O . VAL B 1 275 ? 11.469 -22.625 -6.34 1 75.31 275 VAL B O 1
ATOM 5291 N N . THR B 1 276 ? 9.797 -21.828 -7.574 1 76 276 THR B N 1
ATOM 5292 C CA . THR B 1 276 ? 9.766 -20.516 -6.949 1 76 276 THR B CA 1
ATOM 5293 C C . THR B 1 276 ? 8.359 -20.188 -6.445 1 76 276 THR B C 1
ATOM 5295 O O . THR B 1 276 ? 7.402 -20.891 -6.758 1 76 276 THR B O 1
ATOM 5298 N N . PRO B 1 277 ? 8.25 -19.172 -5.652 1 74.69 277 PRO B N 1
ATOM 5299 C CA . PRO B 1 277 ? 6.922 -18.766 -5.191 1 74.69 277 PRO B CA 1
ATOM 5300 C C . PRO B 1 277 ? 5.984 -18.406 -6.34 1 74.69 277 PRO B C 1
ATOM 5302 O O . PRO B 1 277 ? 4.762 -18.406 -6.168 1 74.69 277 PRO B O 1
ATOM 5305 N N . LEU B 1 278 ? 6.516 -18.141 -7.43 1 83.38 278 LEU B N 1
ATOM 5306 C CA . LEU B 1 278 ? 5.703 -17.766 -8.578 1 83.38 278 LEU B CA 1
ATOM 5307 C C . LEU B 1 278 ? 5.16 -19 -9.297 1 83.38 278 LEU B C 1
ATOM 5309 O O . LEU B 1 278 ? 4.25 -18.891 -10.117 1 83.38 278 LEU B O 1
ATOM 5313 N N . SER B 1 279 ? 5.703 -20.156 -8.977 1 83.75 279 SER B N 1
ATOM 5314 C CA . SER B 1 279 ? 5.363 -21.391 -9.672 1 83.75 279 SER B CA 1
ATOM 5315 C C . SER B 1 279 ? 3.869 -21.688 -9.578 1 83.75 279 SER B C 1
ATOM 5317 O O . SER B 1 279 ? 3.256 -22.125 -10.547 1 83.75 279 SER B O 1
ATOM 5319 N N . TYR B 1 280 ? 3.336 -21.344 -8.492 1 81.62 280 TYR B N 1
ATOM 5320 C CA . TYR B 1 280 ? 1.92 -21.641 -8.328 1 81.62 280 TYR B CA 1
ATOM 5321 C C . TYR B 1 280 ? 1.06 -20.719 -9.18 1 81.62 280 TYR B C 1
ATOM 5323 O O . TYR B 1 280 ? -0.032 -21.109 -9.609 1 81.62 280 TYR B O 1
ATOM 5331 N N . HIS B 1 281 ? 1.546 -19.562 -9.352 1 86.38 281 HIS B N 1
ATOM 5332 C CA . HIS B 1 281 ? 0.84 -18.688 -10.273 1 86.38 281 HIS B CA 1
ATOM 5333 C C . HIS B 1 281 ? 0.798 -19.266 -11.672 1 86.38 281 HIS B C 1
ATOM 5335 O O . HIS B 1 281 ? -0.241 -19.234 -12.336 1 86.38 281 HIS B O 1
ATOM 5341 N N . PHE B 1 282 ? 1.936 -19.859 -12.078 1 90.88 282 PHE B N 1
ATOM 5342 C CA . PHE B 1 282 ? 2.025 -20.453 -13.406 1 90.88 282 PHE B CA 1
ATOM 5343 C C . PHE B 1 282 ? 1.078 -21.641 -13.531 1 90.88 282 PHE B C 1
ATOM 5345 O O . PHE B 1 282 ? 0.317 -21.734 -14.492 1 90.88 282 PHE B O 1
ATOM 5352 N N . VAL B 1 283 ? 1.122 -22.422 -12.523 1 87.69 283 VAL B N 1
ATOM 5353 C CA . VAL B 1 283 ? 0.316 -23.641 -12.539 1 87.69 283 VAL B CA 1
ATOM 5354 C C . VAL B 1 283 ? -1.167 -23.281 -12.508 1 87.69 283 VAL B C 1
ATOM 5356 O O . VAL B 1 283 ? -1.963 -23.828 -13.273 1 87.69 283 VAL B O 1
ATOM 5359 N N . ALA B 1 284 ? -1.484 -22.375 -11.672 1 85.69 284 ALA B N 1
ATOM 5360 C CA . ALA B 1 284 ? -2.885 -22 -11.484 1 85.69 284 ALA B CA 1
ATOM 5361 C C . ALA B 1 284 ? -3.477 -21.438 -12.773 1 85.69 284 ALA B C 1
ATOM 5363 O O . ALA B 1 284 ? -4.559 -21.844 -13.203 1 85.69 284 ALA B O 1
ATOM 5364 N N . LEU B 1 285 ? -2.797 -20.578 -13.383 1 89.75 285 LEU B N 1
ATOM 5365 C CA . LEU B 1 285 ? -3.301 -19.984 -14.617 1 89.75 285 LEU B CA 1
ATOM 5366 C C . LEU B 1 285 ? -3.377 -21.016 -15.727 1 89.75 285 LEU B C 1
ATOM 5368 O O . LEU B 1 285 ? -4.324 -21.016 -16.516 1 89.75 285 LEU B O 1
ATOM 5372 N N . ALA B 1 286 ? -2.389 -21.859 -15.781 1 92.06 286 ALA B N 1
ATOM 5373 C CA . ALA B 1 286 ? -2.371 -22.891 -16.812 1 92.06 286 ALA B CA 1
ATOM 5374 C C . ALA B 1 286 ? -3.549 -23.859 -16.656 1 92.06 286 ALA B C 1
ATOM 5376 O O . ALA B 1 286 ? -4.258 -24.141 -17.625 1 92.06 286 ALA B O 1
ATOM 5377 N N . ILE B 1 287 ? -3.752 -24.25 -15.5 1 87.88 287 ILE B N 1
ATOM 5378 C CA . ILE B 1 287 ? -4.82 -25.203 -15.25 1 87.88 287 ILE B CA 1
ATOM 5379 C C . ILE B 1 287 ? -6.176 -24.562 -15.516 1 87.88 287 ILE B C 1
ATOM 5381 O O . ILE B 1 287 ? -7.066 -25.172 -16.109 1 87.88 287 ILE B O 1
ATOM 5385 N N . LEU B 1 288 ? -6.352 -23.359 -15.047 1 86.69 288 LEU B N 1
ATOM 5386 C CA . LEU B 1 288 ? -7.59 -22.625 -15.297 1 86.69 288 LEU B CA 1
ATOM 5387 C C . LEU B 1 288 ? -7.867 -22.531 -16.797 1 86.69 288 LEU B C 1
ATOM 5389 O O . LEU B 1 288 ? -9.008 -22.719 -17.234 1 86.69 288 LEU B O 1
ATOM 5393 N N . THR B 1 289 ? -6.883 -22.25 -17.5 1 90.69 289 THR B N 1
ATOM 5394 C CA . THR B 1 289 ? -7.016 -22.109 -18.938 1 90.69 289 THR B CA 1
ATOM 5395 C C . THR B 1 289 ? -7.312 -23.453 -19.594 1 90.69 289 THR B C 1
ATOM 5397 O O . THR B 1 289 ? -8.195 -23.547 -20.453 1 90.69 289 THR B O 1
ATOM 5400 N N . LEU B 1 290 ? -6.578 -24.438 -19.172 1 91.38 290 LEU B N 1
ATOM 5401 C CA . LEU B 1 290 ? -6.719 -25.766 -19.781 1 91.38 290 LEU B CA 1
ATOM 5402 C C . LEU B 1 290 ? -8.094 -26.344 -19.484 1 91.38 290 LEU B C 1
ATOM 5404 O O . LEU B 1 290 ? -8.711 -26.984 -20.359 1 91.38 290 LEU B O 1
ATOM 5408 N N . VAL B 1 291 ? -8.594 -26.094 -18.328 1 85.94 291 VAL B N 1
ATOM 5409 C CA . VAL B 1 291 ? -9.914 -26.594 -17.953 1 85.94 291 VAL B CA 1
ATOM 5410 C C . VAL B 1 291 ? -10.984 -25.891 -18.781 1 85.94 291 VAL B C 1
ATOM 5412 O O . VAL B 1 291 ? -11.953 -26.531 -19.219 1 85.94 291 VAL B O 1
ATOM 5415 N N . ASP B 1 292 ? -10.828 -24.641 -18.984 1 86.62 292 ASP B N 1
ATOM 5416 C CA . ASP B 1 292 ? -11.758 -23.891 -19.844 1 86.62 292 ASP B CA 1
ATOM 5417 C C . ASP B 1 292 ? -11.719 -24.406 -21.281 1 86.62 292 ASP B C 1
ATOM 5419 O O . ASP B 1 292 ? -12.742 -24.438 -21.953 1 86.62 292 ASP B O 1
ATOM 5423 N N . LEU B 1 293 ? -10.57 -24.797 -21.703 1 90.38 293 LEU B N 1
ATOM 5424 C CA . LEU B 1 293 ? -10.375 -25.219 -23.094 1 90.38 293 LEU B CA 1
ATOM 5425 C C . LEU B 1 293 ? -10.914 -26.625 -23.312 1 90.38 293 LEU B C 1
ATOM 5427 O O . LEU B 1 293 ? -11.07 -27.062 -24.453 1 90.38 293 LEU B O 1
ATOM 5431 N N . LEU B 1 294 ? -11.273 -27.312 -22.25 1 86.38 294 LEU B N 1
ATOM 5432 C CA . LEU B 1 294 ? -11.875 -28.641 -22.359 1 86.38 294 LEU B CA 1
ATOM 5433 C C . LEU B 1 294 ? -13.273 -28.547 -22.969 1 86.38 294 LEU B C 1
ATOM 5435 O O . LEU B 1 294 ? -13.773 -29.531 -23.531 1 86.38 294 LEU B O 1
ATOM 5439 N N . ASP B 1 295 ? -13.844 -27.375 -22.844 1 84.94 295 ASP B N 1
ATOM 5440 C CA . ASP B 1 295 ? -15.227 -27.203 -23.266 1 84.94 295 ASP B CA 1
ATOM 5441 C C . ASP B 1 295 ? -15.312 -27.016 -24.781 1 84.94 295 ASP B C 1
ATOM 5443 O O . ASP B 1 295 ? -16.406 -27.078 -25.359 1 84.94 295 ASP B O 1
ATOM 5447 N N . TYR B 1 296 ? -14.203 -26.891 -25.375 1 87.56 296 TYR B N 1
ATOM 5448 C CA . TYR B 1 296 ? -14.172 -26.688 -26.812 1 87.56 296 TYR B CA 1
ATOM 5449 C C . TYR B 1 296 ? -13.625 -27.906 -27.531 1 87.56 296 TYR B C 1
ATOM 5451 O O . TYR B 1 296 ? -12.547 -28.406 -27.203 1 87.56 296 TYR B O 1
ATOM 5459 N N . GLY B 1 297 ? -14.367 -28.391 -28.531 1 87 297 GLY B N 1
ATOM 5460 C CA . GLY B 1 297 ? -14.008 -29.594 -29.266 1 87 297 GLY B CA 1
ATOM 5461 C C . GLY B 1 297 ? -12.656 -29.484 -29.938 1 87 297 GLY B C 1
ATOM 5462 O O . GLY B 1 297 ? -11.859 -30.422 -29.906 1 87 297 GLY B O 1
ATOM 5463 N N . GLU B 1 298 ? -12.305 -28.328 -30.453 1 90.62 298 GLU B N 1
ATOM 5464 C CA . GLU B 1 298 ? -11.086 -28.125 -31.219 1 90.62 298 GLU B CA 1
ATOM 5465 C C . GLU B 1 298 ? -9.852 -28.172 -30.328 1 90.62 298 GLU B C 1
ATOM 5467 O O . GLU B 1 298 ? -8.758 -28.516 -30.781 1 90.62 298 GLU B O 1
ATOM 5472 N N . THR B 1 299 ? -10.039 -27.828 -29.047 1 91.56 299 THR B N 1
ATOM 5473 C CA . THR B 1 299 ? -8.875 -27.703 -28.172 1 91.56 299 THR B CA 1
ATOM 5474 C C . THR B 1 299 ? -8.891 -28.797 -27.094 1 91.56 299 THR B C 1
ATOM 5476 O O . THR B 1 299 ? -7.973 -28.891 -26.281 1 91.56 299 THR B O 1
ATOM 5479 N N . ARG B 1 300 ? -9.781 -29.672 -27.078 1 89.44 300 ARG B N 1
ATOM 5480 C CA . ARG B 1 300 ? -10.031 -30.609 -26 1 89.44 300 ARG B CA 1
ATOM 5481 C C . ARG B 1 300 ? -8.859 -31.578 -25.828 1 89.44 300 ARG B C 1
ATOM 5483 O O . ARG B 1 300 ? -8.398 -31.797 -24.703 1 89.44 300 ARG B O 1
ATOM 5490 N N . ILE B 1 301 ? -8.375 -32.156 -26.906 1 91.38 301 ILE B N 1
ATOM 5491 C CA . ILE B 1 301 ? -7.309 -33.125 -26.844 1 91.38 301 ILE B CA 1
ATOM 5492 C C . ILE B 1 301 ? -6.043 -32.5 -26.281 1 91.38 301 ILE B C 1
ATOM 5494 O O . ILE B 1 301 ? -5.406 -33.062 -25.391 1 91.38 301 ILE B O 1
ATOM 5498 N N . ASP B 1 302 ? -5.707 -31.375 -26.812 1 93.31 302 ASP B N 1
ATOM 5499 C CA . ASP B 1 302 ? -4.52 -30.672 -26.344 1 93.31 302 ASP B CA 1
ATOM 5500 C C . ASP B 1 302 ? -4.672 -30.266 -24.875 1 93.31 302 ASP B C 1
ATOM 5502 O O . ASP B 1 302 ? -3.699 -30.281 -24.125 1 93.31 302 ASP B O 1
ATOM 5506 N N . ALA B 1 303 ? -5.844 -29.828 -24.484 1 93.12 303 ALA B N 1
ATOM 5507 C CA . ALA B 1 303 ? -6.121 -29.438 -23.094 1 93.12 303 ALA B CA 1
ATOM 5508 C C . ALA B 1 303 ? -5.934 -30.625 -22.141 1 93.12 303 ALA B C 1
ATOM 5510 O O . ALA B 1 303 ? -5.352 -30.469 -21.062 1 93.12 303 ALA B O 1
ATOM 5511 N N . GLU B 1 304 ? -6.398 -31.766 -22.547 1 89.94 304 GLU B N 1
ATOM 5512 C CA . GLU B 1 304 ? -6.242 -32.969 -21.734 1 89.94 304 GLU B CA 1
ATOM 5513 C C . GLU B 1 304 ? -4.77 -33.344 -21.562 1 89.94 304 GLU B C 1
ATOM 5515 O O . GLU B 1 304 ? -4.34 -33.688 -20.469 1 89.94 304 GLU B O 1
ATOM 5520 N N . LYS B 1 305 ? -4.059 -33.25 -22.641 1 92.06 305 LYS B N 1
ATOM 5521 C CA . LYS B 1 305 ? -2.623 -33.5 -22.578 1 92.06 305 LYS B CA 1
ATOM 5522 C C . LYS B 1 305 ? -1.931 -32.531 -21.641 1 92.06 305 LYS B C 1
ATOM 5524 O O . LYS B 1 305 ? -1.039 -32.906 -20.875 1 92.06 305 LYS B O 1
ATOM 5529 N N . GLY B 1 306 ? -2.318 -31.297 -21.75 1 92.25 306 GLY B N 1
ATOM 5530 C CA . GLY B 1 306 ? -1.752 -30.281 -20.875 1 92.25 306 GLY B CA 1
ATOM 5531 C C . GLY B 1 306 ? -2.02 -30.547 -19.406 1 92.25 306 GLY B C 1
ATOM 5532 O O . GLY B 1 306 ? -1.129 -30.375 -18.578 1 92.25 306 GLY B O 1
ATOM 5533 N N . ILE B 1 307 ? -3.191 -30.922 -19.094 1 89.5 307 ILE B N 1
ATOM 5534 C CA . ILE B 1 307 ? -3.574 -31.203 -17.719 1 89.5 307 ILE B CA 1
ATOM 5535 C C . ILE B 1 307 ? -2.732 -32.375 -17.172 1 89.5 307 ILE B C 1
ATOM 5537 O O . ILE B 1 307 ? -2.275 -32.312 -16.031 1 89.5 307 ILE B O 1
ATOM 5541 N N . MET B 1 308 ? -2.502 -33.312 -18.016 1 88.69 308 MET B N 1
ATOM 5542 C CA . MET B 1 308 ? -1.687 -34.438 -17.609 1 88.69 308 MET B CA 1
ATOM 5543 C C . MET B 1 308 ? -0.248 -34.031 -17.344 1 88.69 308 MET B C 1
ATOM 5545 O O . MET B 1 308 ? 0.364 -34.469 -16.375 1 88.69 308 MET B O 1
ATOM 5549 N N . LEU B 1 309 ? 0.278 -33.219 -18.188 1 89.12 309 LEU B N 1
ATOM 5550 C CA . LEU B 1 309 ? 1.642 -32.719 -18.016 1 89.12 309 LEU B CA 1
ATOM 5551 C C . LEU B 1 309 ? 1.784 -31.969 -16.688 1 89.12 309 LEU B C 1
ATOM 5553 O O . LEU B 1 309 ? 2.773 -32.156 -15.977 1 89.12 309 LEU B O 1
ATOM 5557 N N . ILE B 1 310 ? 0.827 -31.156 -16.375 1 87.44 310 ILE B N 1
ATOM 5558 C CA . ILE B 1 310 ? 0.881 -30.359 -15.156 1 87.44 310 ILE B CA 1
ATOM 5559 C C . ILE B 1 310 ? 0.716 -31.266 -13.945 1 87.44 310 ILE B C 1
ATOM 5561 O O . ILE B 1 310 ? 1.385 -31.078 -12.922 1 87.44 310 ILE B O 1
ATOM 5565 N N . ALA B 1 311 ? -0.167 -32.188 -14.062 1 83.25 311 ALA B N 1
ATOM 5566 C CA . ALA B 1 311 ? -0.355 -33.156 -12.977 1 83.25 311 ALA B CA 1
ATOM 5567 C C . ALA B 1 311 ? 0.937 -33.906 -12.68 1 83.25 311 ALA B C 1
ATOM 5569 O O . ALA B 1 311 ? 1.287 -34.125 -11.523 1 83.25 311 ALA B O 1
ATOM 5570 N N . GLU B 1 312 ? 1.611 -34.25 -13.672 1 82.94 312 GLU B N 1
ATOM 5571 C CA . GLU B 1 312 ? 2.889 -34.938 -13.531 1 82.94 312 GLU B CA 1
ATOM 5572 C C . GLU B 1 312 ? 3.936 -34.031 -12.883 1 82.94 312 GLU B C 1
ATOM 5574 O O . GLU B 1 312 ? 4.723 -34.5 -12.047 1 82.94 312 GLU B O 1
ATOM 5579 N N . ALA B 1 313 ? 3.959 -32.844 -13.328 1 82.06 313 ALA B N 1
ATOM 5580 C CA . ALA B 1 313 ? 4.91 -31.891 -12.773 1 82.06 313 ALA B CA 1
ATOM 5581 C C . ALA B 1 313 ? 4.664 -31.672 -11.281 1 82.06 313 ALA B C 1
ATOM 5583 O O . ALA B 1 313 ? 5.613 -31.562 -10.5 1 82.06 313 ALA B O 1
ATOM 5584 N N . LEU B 1 314 ? 3.389 -31.578 -10.906 1 78.44 314 LEU B N 1
ATOM 5585 C CA . LEU B 1 314 ? 3.035 -31.375 -9.508 1 78.44 314 LEU B CA 1
ATOM 5586 C C . LEU B 1 314 ? 3.414 -32.594 -8.664 1 78.44 314 LEU B C 1
ATOM 5588 O O . LEU B 1 314 ? 3.842 -32.469 -7.52 1 78.44 314 LEU B O 1
ATOM 5592 N N . GLU B 1 315 ? 3.275 -33.719 -9.266 1 74.25 315 GLU B N 1
ATOM 5593 C CA . GLU B 1 315 ? 3.631 -34.938 -8.57 1 74.25 315 GLU B CA 1
ATOM 5594 C C . GLU B 1 315 ? 5.141 -35.062 -8.406 1 74.25 315 GLU B C 1
ATOM 5596 O O . GLU B 1 315 ? 5.621 -35.562 -7.383 1 74.25 315 GLU B O 1
ATOM 5601 N N . ALA B 1 316 ? 5.809 -34.656 -9.367 1 71.94 316 ALA B N 1
ATOM 5602 C CA . ALA B 1 316 ? 7.266 -34.75 -9.336 1 71.94 316 ALA B CA 1
ATOM 5603 C C . ALA B 1 316 ? 7.855 -33.781 -8.32 1 71.94 316 ALA B C 1
ATOM 5605 O O . ALA B 1 316 ? 8.922 -34.031 -7.758 1 71.94 316 ALA B O 1
ATOM 5606 N N . ARG B 1 317 ? 7.27 -32.688 -8.195 1 66.62 317 ARG B N 1
ATOM 5607 C CA . ARG B 1 317 ? 7.766 -31.656 -7.309 1 66.62 317 ARG B CA 1
ATOM 5608 C C . ARG B 1 317 ? 7.422 -31.969 -5.855 1 66.62 317 ARG B C 1
ATOM 5610 O O . ARG B 1 317 ? 7.961 -31.344 -4.938 1 66.62 317 ARG B O 1
ATOM 5617 N N . ARG B 1 318 ? 6.516 -32.812 -5.66 1 58.72 318 ARG B N 1
ATOM 5618 C CA . ARG B 1 318 ? 6.129 -33.156 -4.297 1 58.72 318 ARG B CA 1
ATOM 5619 C C . ARG B 1 318 ? 7.305 -33.719 -3.52 1 58.72 318 ARG B C 1
ATOM 5621 O O . ARG B 1 318 ? 7.859 -34.75 -3.9 1 58.72 318 ARG B O 1
ATOM 5628 N N . GLY B 1 319 ? 8.008 -32.75 -2.996 1 52.53 319 GLY B N 1
ATOM 5629 C CA . GLY B 1 319 ? 8.945 -33.312 -2.029 1 52.53 319 GLY B CA 1
ATOM 5630 C C . GLY B 1 319 ? 8.281 -34.219 -1.004 1 52.53 319 GLY B C 1
ATOM 5631 O O . GLY B 1 319 ? 7.086 -34.5 -1.102 1 52.53 319 GLY B O 1
ATOM 5632 N N . VAL B 1 320 ? 9.141 -34.781 -0.081 1 44.19 320 VAL B N 1
ATOM 5633 C CA . VAL B 1 320 ? 8.711 -35.656 1 1 44.19 320 VAL B CA 1
ATOM 5634 C C . VAL B 1 320 ? 7.531 -35.031 1.741 1 44.19 320 VAL B C 1
ATOM 5636 O O . VAL B 1 320 ? 6.656 -35.75 2.24 1 44.19 320 VAL B O 1
ATOM 5639 N N . SER B 1 321 ? 7.527 -33.75 1.77 1 43.81 321 SER B N 1
ATOM 5640 C CA . SER B 1 321 ? 6.637 -33 2.66 1 43.81 321 SER B CA 1
ATOM 5641 C C . SER B 1 321 ? 5.293 -32.75 1.995 1 43.81 321 SER B C 1
ATOM 5643 O O . SER B 1 321 ? 4.422 -32.094 2.586 1 43.81 321 SER B O 1
ATOM 5645 N N . SER B 1 322 ? 5.211 -32.781 0.66 1 48.91 322 SER B N 1
ATOM 5646 C CA . SER B 1 322 ? 3.939 -32.469 0.022 1 48.91 322 SER B CA 1
ATOM 5647 C C . SER B 1 322 ? 2.801 -33.281 0.617 1 48.91 322 SER B C 1
ATOM 5649 O O . SER B 1 322 ? 2.156 -34.062 -0.088 1 48.91 322 SER B O 1
ATOM 5651 N N . ARG B 1 323 ? 3.098 -33.812 1.665 1 42.69 323 ARG B N 1
ATOM 5652 C CA . ARG B 1 323 ? 2.045 -34.531 2.383 1 42.69 323 ARG B CA 1
ATOM 5653 C C . ARG B 1 323 ? 0.705 -33.812 2.24 1 42.69 323 ARG B C 1
ATOM 5655 O O . ARG B 1 323 ? 0.661 -32.625 1.932 1 42.69 323 ARG B O 1
ATOM 5662 N N . GLU B 1 324 ? -0.326 -34.406 2.713 1 45.47 324 GLU B N 1
ATOM 5663 C CA . GLU B 1 324 ? -1.782 -34.312 2.709 1 45.47 324 GLU B CA 1
ATOM 5664 C C . GLU B 1 324 ? -2.246 -32.938 3.168 1 45.47 324 GLU B C 1
ATOM 5666 O O . GLU B 1 324 ? -2.811 -32.781 4.254 1 45.47 324 GLU B O 1
ATOM 5671 N N . ASP B 1 325 ? -1.437 -31.984 3.09 1 50.16 325 ASP B N 1
ATOM 5672 C CA . ASP B 1 325 ? -2.008 -30.828 3.771 1 50.16 325 ASP B CA 1
ATOM 5673 C C . ASP B 1 325 ? -3.281 -30.359 3.074 1 50.16 325 ASP B C 1
ATOM 5675 O O . ASP B 1 325 ? -3.301 -30.188 1.854 1 50.16 325 ASP B O 1
ATOM 5679 N N . SER B 1 326 ? -4.469 -30.547 3.557 1 49.28 326 SER B N 1
ATOM 5680 C CA . SER B 1 326 ? -5.883 -30.359 3.25 1 49.28 326 SER B CA 1
ATOM 5681 C C . SER B 1 326 ? -6.141 -28.984 2.662 1 49.28 326 SER B C 1
ATOM 5683 O O . SER B 1 326 ? -7.18 -28.75 2.041 1 49.28 326 SER B O 1
ATOM 5685 N N . ALA B 1 327 ? -5.191 -27.938 2.82 1 55.53 327 ALA B N 1
ATOM 5686 C CA . ALA B 1 327 ? -5.625 -26.609 2.396 1 55.53 327 ALA B CA 1
ATOM 5687 C C . ALA B 1 327 ? -4.562 -25.938 1.528 1 55.53 327 ALA B C 1
ATOM 5689 O O . ALA B 1 327 ? -4.625 -24.734 1.287 1 55.53 327 ALA B O 1
ATOM 5690 N N . GLY B 1 328 ? -3.605 -26.719 0.89 1 71.81 328 GLY B N 1
ATOM 5691 C CA . GLY B 1 328 ? -2.518 -26.141 0.119 1 71.81 328 GLY B CA 1
ATOM 5692 C C . GLY B 1 328 ? -2.836 -26.016 -1.359 1 71.81 328 GLY B C 1
ATOM 5693 O O . GLY B 1 328 ? -3.967 -26.266 -1.78 1 71.81 328 GLY B O 1
ATOM 5694 N N . TRP B 1 329 ? -1.947 -25.406 -2.146 1 74.56 329 TRP B N 1
ATOM 5695 C CA . TRP B 1 329 ? -2.113 -25.172 -3.576 1 74.56 329 TRP B CA 1
ATOM 5696 C C . TRP B 1 329 ? -2.422 -26.469 -4.316 1 74.56 329 TRP B C 1
ATOM 5698 O O . TRP B 1 329 ? -3.312 -26.5 -5.164 1 74.56 329 TRP B O 1
ATOM 5708 N N . ASP B 1 330 ? -1.757 -27.531 -3.945 1 73.38 330 ASP B N 1
ATOM 5709 C CA . ASP B 1 330 ? -1.915 -28.797 -4.652 1 73.38 330 ASP B CA 1
ATOM 5710 C C . ASP B 1 330 ? -3.338 -29.344 -4.508 1 73.38 330 ASP B C 1
ATOM 5712 O O . ASP B 1 330 ? -3.951 -29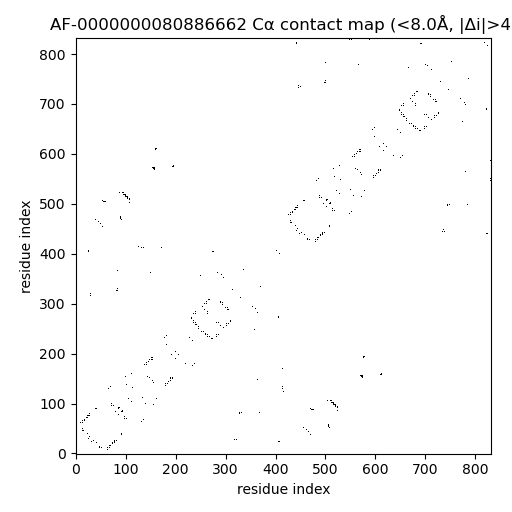.766 -5.488 1 73.38 330 ASP B O 1
ATOM 5716 N N . ARG B 1 331 ? -3.807 -29.25 -3.314 1 73.88 331 ARG B N 1
ATOM 5717 C CA . ARG B 1 331 ? -5.168 -29.719 -3.082 1 73.88 331 ARG B CA 1
ATOM 5718 C C . ARG B 1 331 ? -6.18 -28.844 -3.824 1 73.88 331 ARG B C 1
ATOM 5720 O O . ARG B 1 331 ? -7.125 -29.359 -4.426 1 73.88 331 ARG B O 1
ATOM 5727 N N . THR B 1 332 ? -5.973 -27.656 -3.781 1 75.5 332 THR B N 1
ATOM 5728 C CA . THR B 1 332 ? -6.895 -26.734 -4.43 1 75.5 332 THR B CA 1
ATOM 5729 C C . THR B 1 332 ? -6.93 -26.969 -5.938 1 75.5 332 THR B C 1
ATOM 5731 O O . THR B 1 332 ? -8 -26.969 -6.547 1 75.5 332 THR B O 1
ATOM 5734 N N . ILE B 1 333 ? -5.801 -27.219 -6.516 1 75.25 333 ILE B N 1
ATOM 5735 C CA . ILE B 1 333 ? -5.691 -27.422 -7.953 1 75.25 333 ILE B CA 1
ATOM 5736 C C . ILE B 1 333 ? -6.32 -28.766 -8.328 1 75.25 333 ILE B C 1
ATOM 5738 O O . ILE B 1 333 ? -7.066 -28.859 -9.305 1 75.25 333 ILE B O 1
ATOM 5742 N N . LYS B 1 334 ? -6.043 -29.719 -7.512 1 73.81 334 LYS B N 1
ATOM 5743 C CA . LYS B 1 334 ? -6.605 -31.031 -7.766 1 73.81 334 LYS B CA 1
ATOM 5744 C C . LYS B 1 334 ? -8.125 -31.016 -7.625 1 73.81 334 LYS B C 1
ATOM 5746 O O . LYS B 1 334 ? -8.836 -31.625 -8.438 1 73.81 334 LYS B O 1
ATOM 5751 N N . ASP B 1 335 ? -8.531 -30.297 -6.617 1 76.25 335 ASP B N 1
ATOM 5752 C CA . ASP B 1 335 ? -9.969 -30.172 -6.414 1 76.25 335 ASP B CA 1
ATOM 5753 C C . ASP B 1 335 ? -10.625 -29.453 -7.59 1 76.25 335 ASP B C 1
ATOM 5755 O O . ASP B 1 335 ? -11.719 -29.828 -8.016 1 76.25 335 ASP B O 1
ATOM 5759 N N . PHE B 1 336 ? -9.984 -28.547 -8.102 1 77.25 336 PHE B N 1
ATOM 5760 C CA . PHE B 1 336 ? -10.516 -27.781 -9.227 1 77.25 336 PHE B CA 1
ATOM 5761 C C . PHE B 1 336 ? -10.602 -28.656 -10.477 1 77.25 336 PHE B C 1
ATOM 5763 O O . PHE B 1 336 ? -11.609 -28.625 -11.188 1 77.25 336 PHE B O 1
ATOM 5770 N N . ILE B 1 337 ? -9.547 -29.438 -10.695 1 74.25 337 ILE B N 1
ATOM 5771 C CA . ILE B 1 337 ? -9.508 -30.312 -11.859 1 74.25 337 ILE B CA 1
ATOM 5772 C C . ILE B 1 337 ? -10.617 -31.359 -11.742 1 74.25 337 ILE B C 1
ATOM 5774 O O . ILE B 1 337 ? -11.344 -31.609 -12.711 1 74.25 337 ILE B O 1
ATOM 5778 N N . SER B 1 338 ? -10.797 -31.828 -10.57 1 75.88 338 SER B N 1
ATOM 5779 C CA . SER B 1 338 ? -11.781 -32.875 -10.359 1 75.88 338 SER B CA 1
ATOM 5780 C C . SER B 1 338 ? -13.203 -32.375 -10.516 1 75.88 338 SER B C 1
ATOM 5782 O O . SER B 1 338 ? -14.055 -33.031 -11.102 1 75.88 338 SER B O 1
ATOM 5784 N N . ARG B 1 339 ? -13.438 -31.25 -10.031 1 73.56 339 ARG B N 1
ATOM 5785 C CA . ARG B 1 339 ? -14.773 -30.656 -10.102 1 73.56 339 ARG B CA 1
ATOM 5786 C C . ARG B 1 339 ? -15.164 -30.359 -11.539 1 73.56 339 ARG B C 1
ATOM 5788 O O . ARG B 1 339 ? -16.312 -30.609 -11.945 1 73.56 339 ARG B O 1
ATOM 5795 N N . ARG B 1 340 ? -14.336 -29.938 -12.258 1 71.81 340 ARG B N 1
ATOM 5796 C CA . ARG B 1 340 ? -14.648 -29.484 -13.609 1 71.81 340 ARG B CA 1
ATOM 5797 C C . ARG B 1 340 ? -14.648 -30.641 -14.594 1 71.81 340 ARG B C 1
ATOM 5799 O O . ARG B 1 340 ? -15.461 -30.688 -15.516 1 71.81 340 ARG B O 1
ATOM 5806 N N . THR B 1 341 ? -13.711 -31.547 -14.328 1 67.06 341 THR B N 1
ATOM 5807 C CA . THR B 1 341 ? -13.711 -32.719 -15.188 1 67.06 341 THR B CA 1
ATOM 5808 C C . THR B 1 341 ? -14.914 -33.594 -14.906 1 67.06 341 THR B C 1
ATOM 5810 O O . THR B 1 341 ? -15.445 -34.25 -15.805 1 67.06 341 THR B O 1
ATOM 5813 N N . GLY B 1 342 ? -15.328 -33.531 -13.656 1 62.66 342 GLY B N 1
ATOM 5814 C CA . GLY B 1 342 ? -16.547 -34.25 -13.328 1 62.66 342 GLY B CA 1
ATOM 5815 C C . GLY B 1 342 ? -17.797 -33.625 -13.922 1 62.66 342 GLY B C 1
ATOM 5816 O O . GLY B 1 342 ? -18.688 -34.344 -14.391 1 62.66 342 GLY B O 1
ATOM 5817 N N . GLN B 1 343 ? -17.812 -32.375 -13.875 1 61.25 343 GLN B N 1
ATOM 5818 C CA . GLN B 1 343 ? -18.938 -31.672 -14.461 1 61.25 343 GLN B CA 1
ATOM 5819 C C . GLN B 1 343 ? -18.984 -31.859 -15.969 1 61.25 343 GLN B C 1
ATOM 5821 O O . GLN B 1 343 ? -20.062 -31.969 -16.547 1 61.25 343 GLN B O 1
ATOM 5826 N N . ALA B 1 344 ? -17.891 -31.781 -16.625 1 56.72 344 ALA B N 1
ATOM 5827 C CA . ALA B 1 344 ? -17.828 -32 -18.062 1 56.72 344 ALA B CA 1
ATOM 5828 C C . ALA B 1 344 ? -18.297 -33.406 -18.422 1 56.72 344 ALA B C 1
ATOM 5830 O O . ALA B 1 344 ? -18.938 -33.625 -19.438 1 56.72 344 ALA B O 1
ATOM 5831 N N . ARG B 1 345 ? -18.016 -34.406 -17.609 1 54.41 345 ARG B N 1
ATOM 5832 C CA . ARG B 1 345 ? -18.484 -35.781 -17.844 1 54.41 345 ARG B CA 1
ATOM 5833 C C . ARG B 1 345 ? -20 -35.875 -17.672 1 54.41 345 ARG B C 1
ATOM 5835 O O . ARG B 1 345 ? -20.672 -36.625 -18.391 1 54.41 345 ARG B O 1
ATOM 5842 N N . THR B 1 346 ? -20.391 -35.062 -16.703 1 51.91 346 THR B N 1
ATOM 5843 C CA . THR B 1 346 ? -21.844 -35.094 -16.5 1 51.91 346 THR B CA 1
ATOM 5844 C C . THR B 1 346 ? -22.547 -34.344 -17.625 1 51.91 346 THR B C 1
ATOM 5846 O O . THR B 1 346 ? -23.656 -34.719 -18.031 1 51.91 346 THR B O 1
ATOM 5849 N N . ASN B 1 347 ? -21.969 -33.219 -17.984 1 45.84 347 ASN B N 1
ATOM 5850 C CA . ASN B 1 347 ? -22.609 -32.469 -19.047 1 45.84 347 ASN B CA 1
ATOM 5851 C C . ASN B 1 347 ? -22.406 -33.125 -20.406 1 45.84 347 ASN B C 1
ATOM 5853 O O . ASN B 1 347 ? -22.938 -32.625 -21.422 1 45.84 347 ASN B O 1
ATOM 5857 N N . SER B 1 348 ? -21.375 -33.938 -20.609 1 41.59 348 SER B N 1
ATOM 5858 C CA . SER B 1 348 ? -21.266 -34.594 -21.906 1 41.59 348 SER B CA 1
ATOM 5859 C C . SER B 1 348 ? -22.516 -35.406 -22.219 1 41.59 348 SER B C 1
ATOM 5861 O O . SER B 1 348 ? -22.625 -36 -23.297 1 41.59 348 SER B O 1
ATOM 5863 N N . GLY B 1 349 ? -23.312 -35.969 -21.297 1 38.94 349 GLY B N 1
ATOM 5864 C CA . GLY B 1 349 ? -24.516 -36.531 -21.859 1 38.94 349 GLY B CA 1
ATOM 5865 C C . GLY B 1 349 ? -25.406 -35.531 -22.562 1 38.94 349 GLY B C 1
ATOM 5866 O O . GLY B 1 349 ? -26.359 -35.906 -23.234 1 38.94 349 GLY B O 1
ATOM 5867 N N . ALA B 1 350 ? -25.922 -34.438 -21.953 1 36.34 350 ALA B N 1
ATOM 5868 C CA . ALA B 1 350 ? -26.891 -33.594 -22.672 1 36.34 350 ALA B CA 1
ATOM 5869 C C . ALA B 1 350 ? -26.188 -32.812 -23.781 1 36.34 350 ALA B C 1
ATOM 5871 O O . ALA B 1 350 ? -25.094 -32.281 -23.578 1 36.34 350 ALA B O 1
ATOM 5872 N N . THR B 1 351 ? -26.453 -32.969 -25.109 1 35.53 351 THR B N 1
ATOM 5873 C CA . THR B 1 351 ? -26.141 -32.312 -26.375 1 35.53 351 THR B CA 1
ATOM 5874 C C . THR B 1 351 ? -26.031 -30.812 -26.219 1 35.53 351 THR B C 1
ATOM 5876 O O . THR B 1 351 ? -26.969 -30.078 -26.562 1 35.53 351 THR B O 1
ATOM 5879 N N . THR B 1 352 ? -25.969 -30.203 -25.094 1 33.25 352 THR B N 1
ATOM 5880 C CA . THR B 1 352 ? -26.188 -28.766 -25.203 1 33.25 352 THR B CA 1
ATOM 5881 C C . THR B 1 352 ? -25.203 -28.141 -26.203 1 33.25 352 THR B C 1
ATOM 5883 O O . THR B 1 352 ? -24.078 -28.625 -26.359 1 33.25 352 THR B O 1
ATOM 5886 N N . ALA B 1 353 ? -25.656 -27.422 -27.203 1 32.28 353 ALA B N 1
ATOM 5887 C CA . ALA B 1 353 ? -25.188 -26.578 -28.297 1 32.28 353 ALA B CA 1
ATOM 5888 C C . ALA B 1 353 ? -23.906 -25.828 -27.891 1 32.28 353 ALA B C 1
ATOM 5890 O O . ALA B 1 353 ? -23.812 -25.312 -26.781 1 32.28 353 ALA B O 1
ATOM 5891 N N . ALA B 1 354 ? -22.734 -26.016 -28.469 1 36.56 354 ALA B N 1
ATOM 5892 C CA . ALA B 1 354 ? -21.422 -25.375 -28.609 1 36.56 354 ALA B CA 1
ATOM 5893 C C . ALA B 1 354 ? -21.531 -23.859 -28.5 1 36.56 354 ALA B C 1
ATOM 5895 O O . ALA B 1 354 ? -21.328 -23.141 -29.484 1 36.56 354 ALA B O 1
ATOM 5896 N N . GLY B 1 355 ? -22.578 -23.281 -28.031 1 33.62 355 GLY B N 1
ATOM 5897 C CA . GLY B 1 355 ? -22.578 -21.828 -28.219 1 33.62 355 GLY B CA 1
ATOM 5898 C C . GLY B 1 355 ? -21.359 -21.156 -27.609 1 33.62 355 GLY B C 1
ATOM 5899 O O . GLY B 1 355 ? -20.703 -21.734 -26.719 1 33.62 355 GLY B O 1
ATOM 5900 N N . LYS B 1 356 ? -20.797 -20.016 -28.188 1 38.38 356 LYS B N 1
ATOM 5901 C CA . LYS B 1 356 ? -19.734 -19.031 -27.984 1 38.38 356 LYS B CA 1
ATOM 5902 C C . LYS B 1 356 ? -19.672 -18.594 -26.531 1 38.38 356 LYS B C 1
ATOM 5904 O O . LYS B 1 356 ? -20.281 -17.578 -26.156 1 38.38 356 LYS B O 1
ATOM 5909 N N . HIS B 1 357 ? -19.766 -19.391 -25.562 1 39.59 357 HIS B N 1
ATOM 5910 C CA . HIS B 1 357 ? -19.734 -18.703 -24.281 1 39.59 357 HIS B CA 1
ATOM 5911 C C . HIS B 1 357 ? -18.375 -18.094 -24.016 1 39.59 357 HIS B C 1
ATOM 5913 O O . HIS B 1 357 ? -17.344 -18.719 -24.281 1 39.59 357 HIS B O 1
ATOM 5919 N N . PRO B 1 358 ? -18.281 -16.781 -23.922 1 45.66 358 PRO B N 1
ATOM 5920 C CA . PRO B 1 358 ? -17.047 -16.078 -23.609 1 45.66 358 PRO B CA 1
ATOM 5921 C C . PRO B 1 358 ? -16.297 -16.703 -22.438 1 45.66 358 PRO B C 1
ATOM 5923 O O . PRO B 1 358 ? -16.906 -17.25 -21.531 1 45.66 358 PRO B O 1
ATOM 5926 N N . LEU B 1 359 ? -15.156 -17.234 -22.719 1 46.81 359 LEU B N 1
ATOM 5927 C CA . LEU B 1 359 ? -14.266 -17.75 -21.688 1 46.81 359 LEU B CA 1
ATOM 5928 C C . LEU B 1 359 ? -14.438 -16.984 -20.375 1 46.81 359 LEU B C 1
ATOM 5930 O O . LEU B 1 359 ? -14.461 -15.742 -20.375 1 46.81 359 LEU B O 1
ATOM 5934 N N . PRO B 1 360 ? -15 -17.562 -19.359 1 45.81 360 PRO B N 1
ATOM 5935 C CA . PRO B 1 360 ? -15.125 -16.828 -18.094 1 45.81 360 PRO B CA 1
ATOM 5936 C C . PRO B 1 360 ? -13.805 -16.188 -17.656 1 45.81 360 PRO B C 1
ATOM 5938 O O . PRO B 1 360 ? -12.742 -16.781 -17.812 1 45.81 360 PRO B O 1
ATOM 5941 N N . HIS B 1 361 ? -13.664 -14.93 -17.766 1 45.09 361 HIS B N 1
ATOM 5942 C CA . HIS B 1 361 ? -12.508 -14.18 -17.281 1 45.09 361 HIS B CA 1
ATOM 5943 C C . HIS B 1 361 ? -12.211 -14.5 -15.82 1 45.09 361 HIS B C 1
ATOM 5945 O O . HIS B 1 361 ? -12.586 -13.742 -14.922 1 45.09 361 HIS B O 1
ATOM 5951 N N . GLY B 1 362 ? -12.266 -15.82 -15.391 1 43.09 362 GLY B N 1
ATOM 5952 C CA . GLY B 1 362 ? -12.055 -16.125 -13.984 1 43.09 362 GLY B CA 1
ATOM 5953 C C . GLY B 1 362 ? -10.625 -15.883 -13.531 1 43.09 362 GLY B C 1
ATOM 5954 O O . GLY B 1 362 ? -9.68 -16.281 -14.203 1 43.09 362 GLY B O 1
ATOM 5955 N N . ASN B 1 363 ? -10.352 -14.836 -12.852 1 48.31 363 ASN B N 1
ATOM 5956 C CA . ASN B 1 363 ? -9.062 -14.539 -12.242 1 48.31 363 ASN B CA 1
ATOM 5957 C C . ASN B 1 363 ? -8.742 -15.516 -11.109 1 48.31 363 ASN B C 1
ATOM 5959 O O . ASN B 1 363 ? -9.555 -16.391 -10.789 1 48.31 363 ASN B O 1
ATOM 5963 N N . LEU B 1 364 ? -7.508 -15.609 -10.664 1 50.06 364 LEU B N 1
ATOM 5964 C CA . LEU B 1 364 ? -7.043 -16.438 -9.555 1 50.06 364 LEU B CA 1
ATOM 5965 C C . LEU B 1 364 ? -8.039 -16.406 -8.398 1 50.06 364 LEU B C 1
ATOM 5967 O O . LEU B 1 364 ? -8.172 -17.391 -7.664 1 50.06 364 LEU B O 1
ATOM 5971 N N . ALA B 1 365 ? -8.781 -15.281 -8.367 1 49.62 365 ALA B N 1
A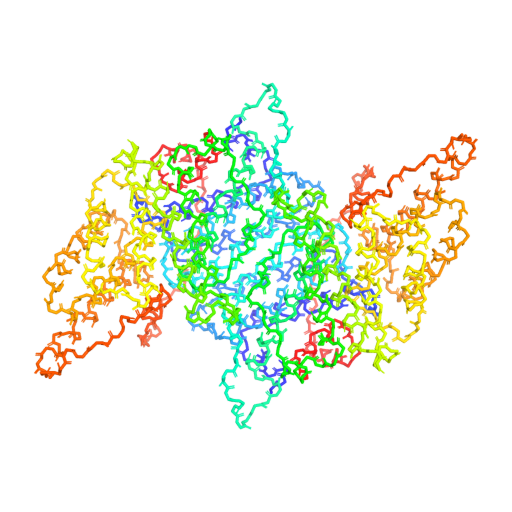TOM 5972 C CA . ALA B 1 365 ? -9.797 -15.188 -7.316 1 49.62 365 ALA B CA 1
ATOM 5973 C C . ALA B 1 365 ? -10.867 -16.266 -7.504 1 49.62 365 ALA B C 1
ATOM 5975 O O . ALA B 1 365 ? -11.375 -16.828 -6.527 1 49.62 365 ALA B O 1
ATOM 5976 N N . HIS B 1 366 ? -11.188 -16.531 -8.734 1 52.19 366 HIS B N 1
ATOM 5977 C CA . HIS B 1 366 ? -12.148 -17.578 -9.008 1 52.19 366 HIS B CA 1
ATOM 5978 C C . HIS B 1 366 ? -11.633 -18.938 -8.547 1 52.19 366 HIS B C 1
ATOM 5980 O O . HIS B 1 366 ? -12.391 -19.734 -7.988 1 52.19 366 HIS B O 1
ATOM 5986 N N . LEU B 1 367 ? -10.438 -19.156 -8.758 1 49.66 367 LEU B N 1
ATOM 5987 C CA . LEU B 1 367 ? -9.836 -20.391 -8.258 1 49.66 367 LEU B CA 1
ATOM 5988 C C . LEU B 1 367 ? -9.914 -20.453 -6.738 1 49.66 367 LEU B C 1
ATOM 5990 O O . LEU B 1 367 ? -10.219 -21.5 -6.172 1 49.66 367 LEU B O 1
ATOM 5994 N N . ALA B 1 368 ? -9.68 -19.234 -6.191 1 50.75 368 ALA B N 1
ATOM 5995 C CA . ALA B 1 368 ? -9.742 -19.156 -4.734 1 50.75 368 ALA B CA 1
ATOM 5996 C C . ALA B 1 368 ? -11.164 -19.375 -4.234 1 50.75 368 ALA B C 1
ATOM 5998 O O . ALA B 1 368 ? -11.383 -20.062 -3.23 1 50.75 368 ALA B O 1
ATOM 5999 N N . GLU B 1 369 ? -12.117 -18.688 -4.828 1 50.69 369 GLU B N 1
ATOM 6000 C CA . GLU B 1 369 ? -13.516 -18.875 -4.477 1 50.69 369 GLU B CA 1
ATOM 6001 C C . GLU B 1 369 ? -13.93 -20.328 -4.629 1 50.69 369 GLU B C 1
ATOM 6003 O O . GLU B 1 369 ? -14.695 -20.859 -3.82 1 50.69 369 GLU B O 1
ATOM 6008 N N . LEU B 1 370 ? -13.578 -20.906 -5.621 1 47 370 LEU B N 1
ATOM 6009 C CA . LEU B 1 370 ? -13.93 -22.297 -5.867 1 47 370 LEU B CA 1
ATOM 6010 C C . LEU B 1 370 ? -13.25 -23.219 -4.848 1 47 370 LEU B C 1
ATOM 6012 O O . LEU B 1 370 ? -13.805 -24.25 -4.477 1 47 370 LEU B O 1
ATOM 6016 N N . ALA B 1 371 ? -12.086 -22.906 -4.484 1 42.12 371 ALA B N 1
ATOM 6017 C CA . ALA B 1 371 ? -11.398 -23.703 -3.469 1 42.12 371 ALA B CA 1
ATOM 6018 C C . ALA B 1 371 ? -12.055 -23.531 -2.1 1 42.12 371 ALA B C 1
ATOM 6020 O O . ALA B 1 371 ? -12.055 -24.453 -1.283 1 42.12 371 ALA B O 1
ATOM 6021 N N . VAL B 1 372 ? -12.336 -22.312 -1.761 1 40.97 372 VAL B N 1
ATOM 6022 C CA . VAL B 1 372 ? -13.047 -22.078 -0.504 1 40.97 372 VAL B CA 1
ATOM 6023 C C . VAL B 1 372 ? -14.469 -22.625 -0.605 1 40.97 372 VAL B C 1
ATOM 6025 O O . VAL B 1 372 ? -15.242 -22.547 0.351 1 40.97 372 VAL B O 1
ATOM 6028 N N . GLY B 1 373 ? -14.891 -23.359 -1.567 1 32.69 373 GLY B N 1
ATOM 6029 C CA . GLY B 1 373 ? -16.234 -23.906 -1.579 1 32.69 373 GLY B CA 1
ATOM 6030 C C . GLY B 1 373 ? -16.719 -24.344 -0.207 1 32.69 373 GLY B C 1
ATOM 6031 O O . GLY B 1 373 ? -15.945 -24.344 0.753 1 32.69 373 GLY B O 1
ATOM 6032 N N . GLU B 1 374 ? -17.938 -25.344 -0.307 1 32.12 374 GLU B N 1
ATOM 6033 C CA . GLU B 1 374 ? -19.031 -25.797 0.556 1 32.12 374 GLU B CA 1
ATOM 6034 C C . GLU B 1 374 ? -18.5 -26.594 1.737 1 32.12 374 GLU B C 1
ATOM 6036 O O . GLU B 1 374 ? -19.281 -27.188 2.49 1 32.12 374 GLU B O 1
ATOM 6041 N N . SER B 1 375 ? -17.406 -27.172 1.781 1 29.16 375 SER B N 1
ATOM 6042 C CA . SER B 1 375 ? -17.312 -28.234 2.785 1 29.16 375 SER B CA 1
ATOM 6043 C C . SER B 1 375 ? -17.453 -27.656 4.195 1 29.16 375 SER B C 1
ATOM 6045 O O . SER B 1 375 ? -16.516 -27.047 4.715 1 29.16 375 SER B O 1
ATOM 6047 N N . ALA B 1 376 ? -18.688 -27.453 4.672 1 27.58 376 ALA B N 1
ATOM 6048 C CA . ALA B 1 376 ? -19.219 -27.453 6.031 1 27.58 376 ALA B CA 1
ATOM 6049 C C . ALA B 1 376 ? -18.656 -28.625 6.844 1 27.58 376 ALA B C 1
ATOM 6051 O O . ALA B 1 376 ? -19.422 -29.453 7.34 1 27.58 376 ALA B O 1
ATOM 6052 N N . GLY B 1 377 ? -17.703 -29.438 6.516 1 25.8 377 GLY B N 1
ATOM 6053 C CA . GLY B 1 377 ? -17.547 -30.5 7.496 1 25.8 377 GLY B CA 1
ATOM 6054 C C . GLY B 1 377 ? -17.328 -29.984 8.906 1 25.8 377 GLY B C 1
ATOM 6055 O O . GLY B 1 377 ? -16.969 -28.812 9.094 1 25.8 377 GLY B O 1
ATOM 6056 N N . GLY B 1 378 ? -17.906 -30.891 9.953 1 24.52 378 GLY B N 1
ATOM 6057 C CA . GLY B 1 378 ? -18.031 -30.906 11.406 1 24.52 378 GLY B CA 1
ATOM 6058 C C . GLY B 1 378 ? -16.766 -30.484 12.117 1 24.52 378 GLY B C 1
ATOM 6059 O O . GLY B 1 378 ? -15.688 -30.484 11.531 1 24.52 378 GLY B O 1
ATOM 6060 N N . PRO B 1 379 ? -17 -29.984 13.352 1 27.25 379 PRO B N 1
ATOM 6061 C CA . PRO B 1 379 ? -16.109 -29.516 14.422 1 27.25 379 PRO B CA 1
ATOM 6062 C C . PRO B 1 379 ? -15.016 -30.516 14.758 1 27.25 379 PRO B C 1
ATOM 6064 O O . PRO B 1 379 ? -15.297 -31.562 15.367 1 27.25 379 PRO B O 1
ATOM 6067 N N . GLY B 1 380 ? -14.344 -31.188 13.797 1 22.05 380 GLY B N 1
ATOM 6068 C CA . GLY B 1 380 ? -13.492 -32.125 14.492 1 22.05 380 GLY B CA 1
ATOM 6069 C C . GLY B 1 380 ? -12.664 -31.5 15.594 1 22.05 380 GLY B C 1
ATOM 6070 O O . GLY B 1 380 ? -12.273 -30.328 15.492 1 22.05 380 GLY B O 1
ATOM 6071 N N . ALA B 1 381 ? -12.82 -32 16.844 1 22.39 381 ALA B N 1
ATOM 6072 C CA . ALA B 1 381 ? -12.32 -31.828 18.203 1 22.39 381 ALA B CA 1
ATOM 6073 C C . ALA B 1 381 ? -10.797 -31.75 18.219 1 22.39 381 ALA B C 1
ATOM 6075 O O . ALA B 1 381 ? -10.117 -32.75 18.375 1 22.39 381 ALA B O 1
ATOM 6076 N N . SER B 1 382 ? -10.094 -31.359 17.234 1 23.23 382 SER B N 1
ATOM 6077 C CA . SER B 1 382 ? -8.703 -31.688 17.531 1 23.23 382 SER B CA 1
ATOM 6078 C C . SER B 1 382 ? -8.203 -30.922 18.75 1 23.23 382 SER B C 1
ATOM 6080 O O . SER B 1 382 ? -8.516 -29.734 18.922 1 23.23 382 SER B O 1
ATOM 6082 N N . GLY B 1 383 ? -7.977 -31.562 19.906 1 20.41 383 GLY B N 1
ATOM 6083 C CA . GLY B 1 383 ? -7.355 -31.328 21.203 1 20.41 383 GLY B CA 1
ATOM 6084 C C . GLY B 1 383 ? -6.105 -30.484 21.109 1 20.41 383 GLY B C 1
ATOM 6085 O O . GLY B 1 383 ? -5.273 -30.672 20.234 1 20.41 383 GLY B O 1
ATOM 6086 N N . MET B 1 384 ? -6.254 -29.266 21.5 1 22.53 384 MET B N 1
ATOM 6087 C CA . MET B 1 384 ? -5.215 -28.266 21.719 1 22.53 384 MET B CA 1
ATOM 6088 C C . MET B 1 384 ? -4.023 -28.859 22.469 1 22.53 384 MET B C 1
ATOM 6090 O O . MET B 1 384 ? -4.109 -29.141 23.656 1 22.53 384 MET B O 1
ATOM 6094 N N . SER B 1 385 ? -3.395 -29.938 21.859 1 21.81 385 SER B N 1
ATOM 6095 C CA . SER B 1 385 ? -2.299 -30.438 22.688 1 21.81 385 SER B CA 1
ATOM 6096 C C . SER B 1 385 ? -1.442 -29.297 23.219 1 21.81 385 SER B C 1
ATOM 6098 O O . SER B 1 385 ? -1.461 -28.188 22.672 1 21.81 385 SER B O 1
ATOM 6100 N N . SER B 1 386 ? -0.652 -29.578 24.344 1 21.19 386 SER B N 1
ATOM 6101 C CA . SER B 1 386 ? 0.166 -28.922 25.375 1 21.19 386 SER B CA 1
ATOM 6102 C C . SER B 1 386 ? 1.229 -28.031 24.75 1 21.19 386 SER B C 1
ATOM 6104 O O . SER B 1 386 ? 1.452 -28.078 23.547 1 21.19 386 SER B O 1
ATOM 6106 N N . GLU B 1 387 ? 2.354 -27.766 25.609 1 21.89 387 GLU B N 1
ATOM 6107 C CA . GLU B 1 387 ? 3.459 -26.844 25.844 1 21.89 387 GLU B CA 1
ATOM 6108 C C . GLU B 1 387 ? 4.543 -27 24.781 1 21.89 387 GLU B C 1
ATOM 6110 O O . GLU B 1 387 ? 5.438 -27.828 24.922 1 21.89 387 GLU B O 1
ATOM 6115 N N . ALA B 1 388 ? 4.293 -27.094 23.625 1 22.8 388 ALA B N 1
ATOM 6116 C CA . ALA B 1 388 ? 5.473 -27.469 22.844 1 22.8 388 ALA B CA 1
ATOM 6117 C C . ALA B 1 388 ? 6.586 -26.438 23 1 22.8 388 ALA B C 1
ATOM 6119 O O . ALA B 1 388 ? 6.383 -25.25 22.766 1 22.8 388 ALA B O 1
ATOM 6120 N N . ARG B 1 389 ? 7.621 -26.719 23.766 1 23.69 389 ARG B N 1
ATOM 6121 C CA . ARG B 1 389 ? 8.914 -26.062 23.984 1 23.69 389 ARG B CA 1
ATOM 6122 C C . ARG B 1 389 ? 9.539 -25.656 22.656 1 23.69 389 ARG B C 1
ATOM 6124 O O . ARG B 1 389 ? 9.594 -26.438 21.719 1 23.69 389 ARG B O 1
ATOM 6131 N N . TYR B 1 390 ? 9.609 -24.391 22.391 1 23.95 390 TYR B N 1
ATOM 6132 C CA . TYR B 1 390 ? 10.188 -23.734 21.219 1 23.95 390 TYR B CA 1
ATOM 6133 C C . TYR B 1 390 ? 11.547 -24.328 20.875 1 23.95 390 TYR B C 1
ATOM 6135 O O . TYR B 1 390 ? 12.445 -24.375 21.719 1 23.95 390 TYR B O 1
ATOM 6143 N N . PRO B 1 391 ? 11.648 -25.344 20.062 1 25.88 391 PRO B N 1
ATOM 6144 C CA . PRO B 1 391 ? 13.008 -25.844 19.828 1 25.88 391 PRO B CA 1
ATOM 6145 C C . PRO B 1 391 ? 14.016 -24.719 19.609 1 25.88 391 PRO B C 1
ATOM 6147 O O . PRO B 1 391 ? 13.656 -23.641 19.109 1 25.88 391 PRO B O 1
ATOM 6150 N N . VAL B 1 392 ? 15.031 -24.656 20.391 1 25.61 392 VAL B N 1
ATOM 6151 C CA . VAL B 1 392 ? 16.234 -23.828 20.312 1 25.61 392 VAL B CA 1
ATOM 6152 C C . VAL B 1 392 ? 16.75 -23.812 18.875 1 25.61 392 VAL B C 1
ATOM 6154 O O . VAL B 1 392 ? 17.031 -24.875 18.297 1 25.61 392 VAL B O 1
ATOM 6157 N N . ILE B 1 393 ? 16.328 -22.875 18.141 1 30.52 393 ILE B N 1
ATOM 6158 C CA . ILE B 1 393 ? 16.812 -22.656 16.781 1 30.52 393 ILE B CA 1
ATOM 6159 C C . ILE B 1 393 ? 18.344 -22.75 16.75 1 30.52 393 ILE B C 1
ATOM 6161 O O . ILE B 1 393 ? 19.016 -21.953 17.422 1 30.52 393 ILE B O 1
ATOM 6165 N N . ASP B 1 394 ? 18.906 -23.891 16.609 1 26.81 394 ASP B N 1
ATOM 6166 C CA . ASP B 1 394 ? 20.344 -24.047 16.438 1 26.81 394 ASP B CA 1
ATOM 6167 C C . ASP B 1 394 ? 20.844 -23.203 15.266 1 26.81 394 ASP B C 1
ATOM 6169 O O . ASP B 1 394 ? 20.469 -23.422 14.117 1 26.81 394 ASP B O 1
ATOM 6173 N N . THR B 1 395 ? 21.375 -22.109 15.531 1 30 395 THR B N 1
ATOM 6174 C CA . THR B 1 395 ? 22 -21.141 14.625 1 30 395 THR B CA 1
ATOM 6175 C C . THR B 1 395 ? 22.938 -21.844 13.648 1 30 395 THR B C 1
ATOM 6177 O O . THR B 1 395 ? 23.359 -21.25 12.656 1 30 395 THR B O 1
ATOM 6180 N N . GLN B 1 396 ? 23.531 -22.984 14.047 1 28.78 396 GLN B N 1
ATOM 6181 C CA . GLN B 1 396 ? 24.469 -23.656 13.164 1 28.78 396 GLN B CA 1
ATOM 6182 C C . GLN B 1 396 ? 23.781 -24.203 11.914 1 28.78 396 GLN B C 1
ATOM 6184 O O . GLN B 1 396 ? 24.375 -24.266 10.844 1 28.78 396 GLN B O 1
ATOM 6189 N N . LYS B 1 397 ? 22.672 -24.594 12.023 1 32.09 397 LYS B N 1
ATOM 6190 C CA . LYS B 1 397 ? 21.969 -25.203 10.891 1 32.09 397 LYS B CA 1
ATOM 6191 C C . LYS B 1 397 ? 21.562 -24.141 9.875 1 32.09 397 LYS B C 1
ATOM 6193 O O . LYS B 1 397 ? 21.109 -24.469 8.773 1 32.09 397 LYS B O 1
ATOM 6198 N N . LEU B 1 398 ? 21.516 -22.938 10.219 1 33 398 LEU B N 1
ATOM 6199 C CA . LEU B 1 398 ? 21.234 -21.891 9.258 1 33 398 LEU B CA 1
ATOM 6200 C C . LEU B 1 398 ? 22.297 -21.828 8.172 1 33 398 LEU B C 1
ATOM 6202 O O . LEU B 1 398 ? 22.109 -21.219 7.125 1 33 398 LEU B O 1
ATOM 6206 N N . GLN B 1 399 ? 23.484 -22.312 8.445 1 28.58 399 GLN B N 1
ATOM 6207 C CA . GLN B 1 399 ? 24.531 -22.312 7.434 1 28.58 399 GLN B CA 1
ATOM 6208 C C . GLN B 1 399 ? 24.125 -23.125 6.211 1 28.58 399 GLN B C 1
ATOM 6210 O O . GLN B 1 399 ? 24.531 -22.812 5.086 1 28.58 399 GLN B O 1
ATOM 6215 N N . ASN B 1 400 ? 23.469 -24.266 6.473 1 29.97 400 ASN B N 1
ATOM 6216 C CA . ASN B 1 400 ? 23.188 -25.125 5.336 1 29.97 400 ASN B CA 1
ATOM 6217 C C . ASN B 1 400 ? 22.047 -24.578 4.484 1 29.97 400 ASN B C 1
ATOM 6219 O O . ASN B 1 400 ? 21.609 -25.219 3.533 1 29.97 400 ASN B O 1
ATOM 6223 N N . PHE B 1 401 ? 21.375 -23.719 5.039 1 31.55 401 PHE B N 1
ATOM 6224 C CA . PHE B 1 401 ? 20.281 -23.203 4.23 1 31.55 401 PHE B CA 1
ATOM 6225 C C . PHE B 1 401 ? 20.797 -22.359 3.078 1 31.55 401 PHE B C 1
ATOM 6227 O O . PHE B 1 401 ? 20.016 -21.797 2.314 1 31.55 401 PHE B O 1
ATOM 6234 N N . ASN B 1 402 ? 22.047 -22.031 2.979 1 30.7 402 ASN B N 1
ATOM 6235 C CA . ASN B 1 402 ? 22.562 -21.094 1.988 1 30.7 402 ASN B CA 1
ATOM 6236 C C . ASN B 1 402 ? 22.266 -21.562 0.565 1 30.7 402 ASN B C 1
ATOM 6238 O O . ASN B 1 402 ? 22.172 -20.75 -0.353 1 30.7 402 ASN B O 1
ATOM 6242 N N . GLU B 1 403 ? 22.688 -22.844 0.24 1 30.64 403 GLU B N 1
ATOM 6243 C CA . GLU B 1 403 ? 22.984 -23.094 -1.168 1 30.64 403 GLU B CA 1
ATOM 6244 C C . GLU B 1 403 ? 21.703 -23.25 -1.979 1 30.64 403 GLU B C 1
ATOM 6246 O O . GLU B 1 403 ? 21.625 -22.781 -3.117 1 30.64 403 GLU B O 1
ATOM 6251 N N . THR B 1 404 ? 20.828 -24.266 -1.704 1 28.2 404 THR B N 1
ATOM 6252 C CA . THR B 1 404 ? 19.875 -24.766 -2.695 1 28.2 404 THR B CA 1
ATOM 6253 C C . THR B 1 404 ? 18.484 -24.188 -2.449 1 28.2 404 THR B C 1
ATOM 6255 O O . THR B 1 404 ? 17.547 -24.484 -3.188 1 28.2 404 THR B O 1
ATOM 6258 N N . ASP B 1 405 ? 18.266 -23.641 -1.339 1 29.44 405 ASP B N 1
ATOM 6259 C CA . ASP B 1 405 ? 16.828 -23.453 -1.103 1 29.44 405 ASP B CA 1
ATOM 6260 C C . ASP B 1 405 ? 16.359 -22.125 -1.715 1 29.44 405 ASP B C 1
ATOM 6262 O O . ASP B 1 405 ? 16.969 -21.094 -1.52 1 29.44 405 ASP B O 1
ATOM 6266 N N . ALA B 1 406 ? 15.43 -22.172 -2.586 1 31.44 406 ALA B N 1
ATOM 6267 C CA . ALA B 1 406 ? 14.875 -21.172 -3.494 1 31.44 406 ALA B CA 1
ATOM 6268 C C . ALA B 1 406 ? 14.352 -19.969 -2.727 1 31.44 406 ALA B C 1
ATOM 6270 O O . ALA B 1 406 ? 14.516 -18.828 -3.164 1 31.44 406 ALA B O 1
ATOM 6271 N N . ALA B 1 407 ? 13.648 -20.234 -1.653 1 33.03 407 ALA B N 1
ATOM 6272 C CA . ALA B 1 407 ? 13.195 -19.062 -0.899 1 33.03 407 ALA B CA 1
ATOM 6273 C C . ALA B 1 407 ? 14.375 -18.156 -0.53 1 33.03 407 ALA B C 1
ATOM 6275 O O . ALA B 1 407 ? 14.258 -16.938 -0.551 1 33.03 407 ALA B O 1
ATOM 6276 N N . VAL B 1 408 ? 15.523 -18.859 -0.289 1 32.78 408 VAL B N 1
ATOM 6277 C CA . VAL B 1 408 ? 16.766 -18.141 -0.031 1 32.78 408 VAL B CA 1
ATOM 6278 C C . VAL B 1 408 ? 17.25 -17.469 -1.313 1 32.78 408 VAL B C 1
ATOM 6280 O O . VAL B 1 408 ? 17.797 -16.359 -1.273 1 32.78 408 VAL B O 1
ATOM 6283 N N . ASN B 1 409 ? 16.922 -18.094 -2.354 1 32.06 409 ASN B N 1
ATOM 6284 C CA . ASN B 1 409 ? 17.391 -17.5 -3.604 1 32.06 409 ASN B CA 1
ATOM 6285 C C . ASN B 1 409 ? 16.641 -16.203 -3.914 1 32.06 409 ASN B C 1
ATOM 6287 O O . ASN B 1 409 ? 17.234 -15.266 -4.465 1 32.06 409 ASN B O 1
ATOM 6291 N N . LEU B 1 410 ? 15.352 -16.312 -3.771 1 29.92 410 LEU B N 1
ATOM 6292 C CA . LEU B 1 410 ? 14.719 -15 -3.926 1 29.92 410 LEU B CA 1
ATOM 6293 C C . LEU B 1 410 ? 15.305 -13.992 -2.945 1 29.92 410 LEU B C 1
ATOM 6295 O O . LEU B 1 410 ? 15.469 -12.82 -3.279 1 29.92 410 LEU B O 1
ATOM 6299 N N . CYS B 1 411 ? 15.602 -14.492 -1.778 1 30.23 411 CYS B N 1
ATOM 6300 C CA . CYS B 1 411 ? 16.297 -13.641 -0.81 1 30.23 411 CYS B CA 1
ATOM 6301 C C . CYS B 1 411 ? 17.766 -13.469 -1.184 1 30.23 411 CYS B C 1
ATOM 6303 O O . CYS B 1 411 ? 18.406 -12.523 -0.743 1 30.23 411 CYS B O 1
ATOM 6305 N N . ARG B 1 412 ? 18.5 -14.414 -1.719 1 31.58 412 ARG B N 1
ATOM 6306 C CA . ARG B 1 412 ? 19.875 -14.25 -2.207 1 31.58 412 ARG B CA 1
ATOM 6307 C C . ARG B 1 412 ? 19.938 -13.219 -3.328 1 31.58 412 ARG B C 1
ATOM 6309 O O . ARG B 1 412 ? 21.016 -12.695 -3.637 1 31.58 412 ARG B O 1
ATOM 6316 N N . VAL B 1 413 ? 19.047 -13.203 -4.094 1 28.05 413 VAL B N 1
ATOM 6317 C CA . VAL B 1 413 ? 19.156 -12.023 -4.941 1 28.05 413 VAL B CA 1
ATOM 6318 C C . VAL B 1 413 ? 19.406 -10.789 -4.074 1 28.05 413 VAL B C 1
ATOM 6320 O O . VAL B 1 413 ? 19.922 -9.781 -4.562 1 28.05 413 VAL B O 1
ATOM 6323 N N . VAL B 1 414 ? 19.062 -10.797 -2.818 1 24.92 414 VAL B N 1
ATOM 6324 C CA . VAL B 1 414 ? 19.469 -9.742 -1.899 1 24.92 414 VAL B CA 1
ATOM 6325 C C . VAL B 1 414 ? 20.891 -9.977 -1.431 1 24.92 414 VAL B C 1
ATOM 6327 O O . VAL B 1 414 ? 21.609 -9.031 -1.078 1 24.92 414 VAL B O 1
ATOM 6330 N N . ASP B 1 415 ? 21.312 -11.164 -1.095 1 23.66 415 ASP B N 1
ATOM 6331 C CA . ASP B 1 415 ? 22.625 -11.328 -0.488 1 23.66 415 ASP B CA 1
ATOM 6332 C C . ASP B 1 415 ? 23.734 -11.312 -1.547 1 23.66 415 ASP B C 1
ATOM 6334 O O . ASP B 1 415 ? 24.922 -11.258 -1.218 1 23.66 415 ASP B O 1
ATOM 6338 N N . LYS B 1 416 ? 23.625 -12.008 -2.803 1 25.52 416 LYS B N 1
ATOM 6339 C CA . LYS B 1 416 ? 24.844 -11.883 -3.605 1 25.52 416 LYS B CA 1
ATOM 6340 C C . LYS B 1 416 ? 24.906 -10.516 -4.297 1 25.52 416 LYS B C 1
ATOM 6342 O O . LYS B 1 416 ? 23.906 -10.055 -4.848 1 25.52 416 LYS B O 1
#

pLDDT: mean 72.76, std 21.96, range [20.39, 96.94]

Radius of gyration: 27.61 Å; Cα contacts (8 Å, |Δi|>4): 1065; chains: 2; bounding box: 70×79×69 Å

InterPro domains:
  IPR007219 Xylanolytic transcriptional activator, regulatory domain [PF04082] (95-162)
  IPR007219 Xylanolytic transcriptional activator, regulatory domain [SM00906] (95-171)
  IPR050797 Carbohydrate Metabolism and Transport Regulator [PTHR31668] (11-249)

Solvent-accessible surface area (backbone atoms only — not comparable to full-atom values): 44564 Å² total; per-residue (Å²): 90,54,74,62,55,52,45,67,71,28,55,67,50,49,36,49,17,28,51,45,18,48,48,49,25,42,23,34,29,61,74,25,76,44,74,57,66,63,75,56,55,57,49,61,26,53,52,35,44,55,53,38,36,55,42,74,29,95,65,62,42,71,67,41,52,48,49,49,42,51,26,37,50,26,48,31,51,23,22,58,43,40,11,57,48,29,34,70,20,42,51,19,71,26,27,42,22,39,48,21,20,37,50,16,43,38,51,71,70,50,44,67,67,52,75,75,73,62,62,77,53,92,83,65,44,57,40,34,68,66,49,36,41,48,34,50,42,52,50,47,55,38,52,39,26,55,48,11,46,40,58,69,29,69,50,48,68,51,73,53,48,60,80,91,52,76,70,46,33,74,45,38,32,68,62,56,36,51,42,44,55,52,30,54,52,43,35,55,52,22,46,66,72,40,42,65,43,61,62,54,67,31,68,66,39,38,52,52,53,49,51,52,52,51,50,51,54,51,53,49,49,66,74,39,56,87,48,36,83,77,32,51,66,46,39,38,49,50,33,45,54,50,42,52,53,45,61,71,36,84,87,53,53,76,75,69,50,50,61,37,40,45,50,38,26,53,48,62,48,34,86,84,38,78,72,49,87,60,46,56,56,50,50,51,54,38,49,54,49,30,59,60,32,50,78,34,83,91,38,25,68,61,20,53,53,36,52,50,39,41,52,49,28,55,57,67,47,43,30,90,43,60,54,83,52,87,59,24,51,68,44,42,52,50,51,50,51,50,54,50,55,49,47,49,60,60,49,63,68,59,80,70,79,83,67,87,66,74,75,78,75,66,47,53,45,46,56,38,52,62,56,64,50,81,80,76,74,76,83,74,77,76,73,81,72,80,82,76,73,76,74,76,77,60,71,71,61,59,65,70,50,64,80,81,45,42,66,43,42,71,49,32,32,28,58,80,91,55,74,62,56,53,46,68,72,31,54,69,49,50,35,50,16,29,51,45,19,47,49,46,24,41,23,34,30,56,73,24,74,44,75,56,67,62,75,56,56,56,48,61,27,52,52,35,45,56,53,38,36,54,40,75,26,97,66,63,42,70,66,43,52,49,49,48,44,51,26,37,51,26,48,30,51,23,23,58,43,40,11,56,48,28,34,70,19,43,50,19,71,26,28,42,22,38,49,20,21,37,52,15,41,39,50,71,69,50,43,67,68,53,75,75,74,64,62,76,53,90,83,68,43,61,38,34,69,65,50,36,41,48,36,51,42,53,50,48,54,38,51,40,26,54,49,12,47,41,60,69,28,69,49,48,68,52,71,53,49,60,80,90,53,76,70,45,34,77,46,41,32,68,62,54,37,51,44,43,55,51,29,54,55,43,36,54,52,24,46,67,72,38,42,63,44,58,62,54,67,32,67,67,38,38,52,53,53,50,51,51,52,49,49,51,54,52,52,46,49,65,72,38,55,89,49,36,84,76,33,50,67,46,40,38,48,49,33,44,53,51,42,52,52,45,61,70,36,85,86,54,54,76,77,70,51,50,60,37,39,44,50,37,26,53,48,60,48,32,87,83,38,78,69,48,87,59,47,57,56,50,50,50,53,37,49,55,49,31,58,61,33,50,78,34,83,94,39,24,67,63,20,52,52,37,52,51,39,41,52,50,28,55,59,66,47,43,28,85,42,58,52,87,55,86,58,26,52,65,47,41,51,50,50,51,51,50,54,49,54,48,46,50,60,60,50,63,68,59,82,74,78,86,66,86,65,74,75,75,77,67,47,54,46,47,57,37,55,60,54,63,50,80,82,74,73,76,83,74,77,76,75,79,72,80,83,74,73,76,74,77,77,61,72,71,61,60,63,72,51,65,79,80,44,41,66,44,44,68,49,32,32,30,60,82

Organism: NCBI:txid3140254